Protein 2N11 (pdb70)

Radius of gyration: 26.96 Å; Cα contacts (8 Å, |Δi|>4): 7; chains: 1; bounding box: 56×52×33 Å

Nearest PDB structures (foldseek):
  2n11-assembly1_A  TM=5.407E-01  e=4.580E-08  Homo sapiens
  2n11-assembly1_A  TM=4.490E-01  e=1.546E-08  Homo sapiens
  2n11-assembly1_A  TM=5.501E-01  e=1.188E-08  Homo sapiens
  2n11-assembly1_A  TM=4.384E-01  e=1.412E-08  Homo sapiens
  4m6f-assembly1_A  TM=2.864E-01  e=8.881E+00  Muvirus mu

Structure (mmCIF, N/CA/C/O backbone):
data_2N11
#
_entry.id   2N11
#
loop_
_atom_site.group_PDB
_atom_site.id
_atom_site.type_symbol
_atom_site.label_atom_id
_atom_site.label_alt_id
_atom_site.label_comp_id
_atom_site.label_asym_id
_atom_site.label_entity_id
_atom_site.label_seq_id
_atom_site.pdbx_PDB_ins_code
_atom_site.Cartn_x
_atom_site.Cartn_y
_atom_site.Cartn_z
_atom_site.occupancy
_atom_site.B_iso_or_equiv
_atom_site.auth_seq_id
_atom_site.auth_comp_id
_atom_site.auth_asym_id
_atom_site.auth_atom_id
_atom_site.pdbx_PDB_model_num
ATOM 1 N N . GLN A 1 1 ? 2.106 -10.642 12.822 1.00 0.00 6 GLN A N 1
ATOM 2 C CA . GLN A 1 1 ? 1.333 -9.411 12.691 1.00 0.00 6 GLN A CA 1
ATOM 3 C C . GLN A 1 1 ? 2.168 -8.208 13.118 1.00 0.00 6 GLN A C 1
ATOM 4 O O . GLN A 1 1 ? 1.826 -7.064 12.814 1.00 0.00 6 GLN A O 1
ATOM 18 N N . GLN A 1 2 ? 3.265 -8.474 13.821 1.00 0.00 7 GLN A N 1
ATOM 19 C CA . GLN A 1 2 ? 4.142 -7.404 14.282 1.00 0.00 7 GLN A CA 1
ATOM 20 C C . GLN A 1 2 ? 4.346 -6.372 13.178 1.00 0.00 7 GLN A C 1
ATOM 21 O O . GLN A 1 2 ? 4.006 -5.200 13.341 1.00 0.00 7 GLN A O 1
ATOM 35 N N . GLN A 1 3 ? 4.898 -6.813 12.054 1.00 0.00 8 GLN A N 1
ATOM 36 C CA . GLN A 1 3 ? 5.140 -5.915 10.932 1.00 0.00 8 GLN A CA 1
ATOM 37 C C . GLN A 1 3 ? 3.909 -5.058 10.655 1.00 0.00 8 GLN A C 1
ATOM 38 O O . GLN A 1 3 ? 4.026 -3.889 10.287 1.00 0.00 8 GLN A O 1
ATOM 52 N N . ALA A 1 4 ? 2.731 -5.647 10.831 1.00 0.00 9 ALA A N 1
ATOM 53 C CA . ALA A 1 4 ? 1.483 -4.928 10.593 1.00 0.00 9 ALA A CA 1
ATOM 54 C C . ALA A 1 4 ? 1.267 -3.849 11.650 1.00 0.00 9 ALA A C 1
ATOM 55 O O . ALA A 1 4 ? 1.293 -2.657 11.347 1.00 0.00 9 ALA A O 1
ATOM 62 N N . VAL A 1 5 ? 1.048 -4.272 12.891 1.00 0.00 10 VAL A N 1
ATOM 63 C CA . VAL A 1 5 ? 0.824 -3.324 13.978 1.00 0.00 10 VAL A CA 1
ATOM 64 C C . VAL A 1 5 ? 1.997 -2.355 14.099 1.00 0.00 10 VAL A C 1
ATOM 65 O O . VAL A 1 5 ? 1.830 -1.215 14.531 1.00 0.00 10 VAL A O 1
ATOM 78 N N . LEU A 1 6 ? 3.184 -2.814 13.716 1.00 0.00 11 LEU A N 1
ATOM 79 C CA . LEU A 1 6 ? 4.375 -1.975 13.789 1.00 0.00 11 LEU A CA 1
ATOM 80 C C . LEU A 1 6 ? 4.308 -0.856 12.753 1.00 0.00 11 LEU A C 1
ATOM 81 O O . LEU A 1 6 ? 4.204 0.320 13.103 1.00 0.00 11 LEU A O 1
ATOM 97 N N . GLU A 1 7 ? 4.372 -1.227 11.477 1.00 0.00 12 GLU A N 1
ATOM 98 C CA . GLU A 1 7 ? 4.322 -0.237 10.404 1.00 0.00 12 GLU A CA 1
ATOM 99 C C . GLU A 1 7 ? 3.041 0.589 10.495 1.00 0.00 12 GLU A C 1
ATOM 100 O O . GLU A 1 7 ? 3.032 1.774 10.162 1.00 0.00 12 GLU A O 1
ATOM 112 N N . GLN A 1 8 ? 1.965 -0.043 10.951 1.00 0.00 13 GLN A N 1
ATOM 113 C CA . GLN A 1 8 ? 0.687 0.648 11.083 1.00 0.00 13 GLN A CA 1
ATOM 114 C C . GLN A 1 8 ? 0.774 1.726 12.158 1.00 0.00 13 GLN A C 1
ATOM 115 O O . GLN A 1 8 ? 0.344 2.861 11.947 1.00 0.00 13 GLN A O 1
ATOM 129 N N . GLU A 1 9 ? 1.334 1.366 13.308 1.00 0.00 14 GLU A N 1
ATOM 130 C CA . GLU A 1 9 ? 1.474 2.316 14.406 1.00 0.00 14 GLU A CA 1
ATOM 131 C C . GLU A 1 9 ? 2.395 3.464 14.002 1.00 0.00 14 GLU A C 1
ATOM 132 O O . GLU A 1 9 ? 1.988 4.626 13.997 1.00 0.00 14 GLU A O 1
ATOM 144 N N . ARG A 1 10 ? 3.635 3.128 13.664 1.00 0.00 15 ARG A N 1
ATOM 145 C CA . ARG A 1 10 ? 4.604 4.139 13.258 1.00 0.00 15 ARG A CA 1
ATOM 146 C C . ARG A 1 10 ? 3.998 5.064 12.208 1.00 0.00 15 ARG A C 1
ATOM 147 O O . ARG A 1 10 ? 4.046 6.287 12.342 1.00 0.00 15 ARG A O 1
ATOM 168 N N . ARG A 1 11 ? 3.424 4.472 11.166 1.00 0.00 16 ARG A N 1
ATOM 169 C CA . ARG A 1 11 ? 2.809 5.254 10.100 1.00 0.00 16 ARG A CA 1
ATOM 170 C C . ARG A 1 11 ? 1.715 6.155 10.664 1.00 0.00 16 ARG A C 1
ATOM 171 O O . ARG A 1 11 ? 1.719 7.366 10.442 1.00 0.00 16 ARG A O 1
ATOM 192 N N . ASP A 1 12 ? 0.781 5.557 11.396 1.00 0.00 17 ASP A N 1
ATOM 193 C CA . ASP A 1 12 ? -0.314 6.315 11.988 1.00 0.00 17 ASP A CA 1
ATOM 194 C C . ASP A 1 12 ? 0.206 7.597 12.629 1.00 0.00 17 ASP A C 1
ATOM 195 O O . ASP A 1 12 ? -0.291 8.689 12.348 1.00 0.00 17 ASP A O 1
ATOM 204 N N . ARG A 1 13 ? 1.209 7.459 13.490 1.00 0.00 18 ARG A N 1
ATOM 205 C CA . ARG A 1 13 ? 1.789 8.615 14.165 1.00 0.00 18 ARG A CA 1
ATOM 206 C C . ARG A 1 13 ? 2.355 9.601 13.148 1.00 0.00 18 ARG A C 1
ATOM 207 O O . ARG A 1 13 ? 2.022 10.787 13.166 1.00 0.00 18 ARG A O 1
ATOM 228 N N . GLU A 1 14 ? 3.211 9.105 12.260 1.00 0.00 19 GLU A N 1
ATOM 229 C CA . GLU A 1 14 ? 3.817 9.953 11.240 1.00 0.00 19 GLU A CA 1
ATOM 230 C C . GLU A 1 14 ? 2.764 10.850 10.594 1.00 0.00 19 GLU A C 1
ATOM 231 O O . GLU A 1 14 ? 2.807 12.072 10.732 1.00 0.00 19 GLU A O 1
ATOM 243 N N . LEU A 1 15 ? 1.820 10.234 9.889 1.00 0.00 20 LEU A N 1
ATOM 244 C CA . LEU A 1 15 ? 0.761 10.989 9.230 1.00 0.00 20 LEU A CA 1
ATOM 245 C C . LEU A 1 15 ? 0.085 11.933 10.220 1.00 0.00 20 LEU A C 1
ATOM 246 O O . LEU A 1 15 ? 0.133 13.153 10.062 1.00 0.00 20 LEU A O 1
ATOM 262 N N . ALA A 1 16 ? -0.544 11.360 11.242 1.00 0.00 21 ALA A N 1
ATOM 263 C CA . ALA A 1 16 ? -1.225 12.162 12.253 1.00 0.00 21 ALA A CA 1
ATOM 264 C C . ALA A 1 16 ? -0.388 13.381 12.628 1.00 0.00 21 ALA A C 1
ATOM 265 O O . ALA A 1 16 ? -0.914 14.482 12.793 1.00 0.00 21 ALA A O 1
ATOM 272 N N . LEU A 1 17 ? 0.918 13.175 12.758 1.00 0.00 22 LEU A N 1
ATOM 273 C CA . LEU A 1 17 ? 1.821 14.265 13.112 1.00 0.00 22 LEU A CA 1
ATOM 274 C C . LEU A 1 17 ? 1.904 15.281 11.977 1.00 0.00 22 LEU A C 1
ATOM 275 O O . LEU A 1 17 ? 1.918 16.489 12.212 1.00 0.00 22 LEU A O 1
ATOM 291 N N . ARG A 1 18 ? 1.959 14.783 10.746 1.00 0.00 23 ARG A N 1
ATOM 292 C CA . ARG A 1 18 ? 2.040 15.658 9.583 1.00 0.00 23 ARG A CA 1
ATOM 293 C C . ARG A 1 18 ? 0.794 16.534 9.486 1.00 0.00 23 ARG A C 1
ATOM 294 O O . ARG A 1 18 ? 0.888 17.741 9.265 1.00 0.00 23 ARG A O 1
ATOM 315 N N . ILE A 1 19 ? -0.371 15.916 9.656 1.00 0.00 24 ILE A N 1
ATOM 316 C CA . ILE A 1 19 ? -1.628 16.651 9.586 1.00 0.00 24 ILE A CA 1
ATOM 317 C C . ILE A 1 19 ? -1.717 17.664 10.724 1.00 0.00 24 ILE A C 1
ATOM 318 O O . ILE A 1 19 ? -2.152 18.798 10.526 1.00 0.00 24 ILE A O 1
ATOM 334 N N . ALA A 1 20 ? -1.301 17.246 11.915 1.00 0.00 25 ALA A N 1
ATOM 335 C CA . ALA A 1 20 ? -1.337 18.127 13.077 1.00 0.00 25 ALA A CA 1
ATOM 336 C C . ALA A 1 20 ? -0.349 19.276 12.908 1.00 0.00 25 ALA A C 1
ATOM 337 O O . ALA A 1 20 ? -0.681 20.436 13.150 1.00 0.00 25 ALA A O 1
ATOM 344 N N . GLN A 1 21 ? 0.867 18.945 12.486 1.00 0.00 26 GLN A N 1
ATOM 345 C CA . GLN A 1 21 ? 1.893 19.959 12.285 1.00 0.00 26 GLN A CA 1
ATOM 346 C C . GLN A 1 21 ? 1.551 20.828 11.079 1.00 0.00 26 GLN A C 1
ATOM 347 O O . GLN A 1 21 ? 1.823 22.028 11.069 1.00 0.00 26 GLN A O 1
ATOM 361 N N . SER A 1 22 ? 0.949 20.214 10.066 1.00 0.00 27 SER A N 1
ATOM 362 C CA . SER A 1 22 ? 0.572 20.941 8.860 1.00 0.00 27 SER A CA 1
ATOM 363 C C . SER A 1 22 ? -0.604 21.871 9.140 1.00 0.00 27 SER A C 1
ATOM 364 O O . SER A 1 22 ? -0.513 23.080 8.928 1.00 0.00 27 SER A O 1
ATOM 372 N N . GLU A 1 23 ? -1.707 21.302 9.616 1.00 0.00 28 GLU A N 1
ATOM 373 C CA . GLU A 1 23 ? -2.890 22.098 9.919 1.00 0.00 28 GLU A CA 1
ATOM 374 C C . GLU A 1 23 ? -2.556 23.166 10.956 1.00 0.00 28 GLU A C 1
ATOM 375 O O . GLU A 1 23 ? -3.052 24.290 10.887 1.00 0.00 28 GLU A O 1
ATOM 387 N N . ALA A 1 24 ? -1.706 22.806 11.913 1.00 0.00 29 ALA A N 1
ATOM 388 C CA . ALA A 1 24 ? -1.306 23.746 12.954 1.00 0.00 29 ALA A CA 1
ATOM 389 C C . ALA A 1 24 ? -0.429 24.845 12.363 1.00 0.00 29 ALA A C 1
ATOM 390 O O . ALA A 1 24 ? -0.542 26.012 12.739 1.00 0.00 29 ALA A O 1
ATOM 397 N N . GLU A 1 25 ? 0.441 24.462 11.434 1.00 0.00 30 GLU A N 1
ATOM 398 C CA . GLU A 1 25 ? 1.331 25.423 10.791 1.00 0.00 30 GLU A CA 1
ATOM 399 C C . GLU A 1 25 ? 0.585 26.199 9.711 1.00 0.00 30 GLU A C 1
ATOM 400 O O . GLU A 1 25 ? 0.956 27.322 9.370 1.00 0.00 30 GLU A O 1
ATOM 412 N N . LEU A 1 26 ? -0.471 25.591 9.179 1.00 0.00 31 LEU A N 1
ATOM 413 C CA . LEU A 1 26 ? -1.270 26.231 8.139 1.00 0.00 31 LEU A CA 1
ATOM 414 C C . LEU A 1 26 ? -0.408 26.558 6.922 1.00 0.00 31 LEU A C 1
ATOM 415 O O . LEU A 1 26 ? -0.712 27.481 6.166 1.00 0.00 31 LEU A O 1
ATOM 431 N N . ILE A 1 27 ? 0.665 25.795 6.737 1.00 0.00 32 ILE A N 1
ATOM 432 C CA . ILE A 1 27 ? 1.562 26.011 5.604 1.00 0.00 32 ILE A CA 1
ATOM 433 C C . ILE A 1 27 ? 1.157 25.127 4.428 1.00 0.00 32 ILE A C 1
ATOM 434 O O . ILE A 1 27 ? 1.397 25.469 3.271 1.00 0.00 32 ILE A O 1
ATOM 450 N N . SER A 1 28 ? 0.542 23.989 4.735 1.00 0.00 33 SER A N 1
ATOM 451 C CA . SER A 1 28 ? 0.108 23.062 3.695 1.00 0.00 33 SER A CA 1
ATOM 452 C C . SER A 1 28 ? -1.180 23.555 3.046 1.00 0.00 33 SER A C 1
ATOM 453 O O . SER A 1 28 ? -2.179 22.835 3.001 1.00 0.00 33 SER A O 1
ATOM 461 N N . ASP A 1 29 ? -1.151 24.785 2.544 1.00 0.00 34 ASP A N 1
ATOM 462 C CA . ASP A 1 29 ? -2.323 25.365 1.899 1.00 0.00 34 ASP A CA 1
ATOM 463 C C . ASP A 1 29 ? -2.572 24.707 0.545 1.00 0.00 34 ASP A C 1
ATOM 464 O O . ASP A 1 29 ? -3.671 24.787 -0.003 1.00 0.00 34 ASP A O 1
ATOM 473 N N . GLU A 1 30 ? -1.543 24.057 0.010 1.00 0.00 35 GLU A N 1
ATOM 474 C CA . GLU A 1 30 ? -1.662 23.389 -1.281 1.00 0.00 35 GLU A CA 1
ATOM 475 C C . GLU A 1 30 ? -2.717 22.289 -1.220 1.00 0.00 35 GLU A C 1
ATOM 476 O O . GLU A 1 30 ? -3.474 22.089 -2.170 1.00 0.00 35 GLU A O 1
ATOM 488 N N . ALA A 1 31 ? -2.762 21.581 -0.096 1.00 0.00 36 ALA A N 1
ATOM 489 C CA . ALA A 1 31 ? -3.731 20.505 0.078 1.00 0.00 36 ALA A CA 1
ATOM 490 C C . ALA A 1 31 ? -5.151 21.059 0.066 1.00 0.00 36 ALA A C 1
ATOM 491 O O . ALA A 1 31 ? -6.013 20.568 -0.663 1.00 0.00 36 ALA A O 1
ATOM 498 N N . GLN A 1 32 ? -5.387 22.086 0.876 1.00 0.00 37 GLN A N 1
ATOM 499 C CA . GLN A 1 32 ? -6.708 22.700 0.949 1.00 0.00 37 GLN A CA 1
ATOM 500 C C . GLN A 1 32 ? -7.153 23.171 -0.432 1.00 0.00 37 GLN A C 1
ATOM 501 O O . GLN A 1 32 ? -8.268 22.886 -0.866 1.00 0.00 37 GLN A O 1
ATOM 515 N N . ALA A 1 33 ? -6.272 23.893 -1.117 1.00 0.00 38 ALA A N 1
ATOM 516 C CA . ALA A 1 33 ? -6.584 24.396 -2.450 1.00 0.00 38 ALA A CA 1
ATOM 517 C C . ALA A 1 33 ? -6.977 23.248 -3.374 1.00 0.00 38 ALA A C 1
ATOM 518 O O . ALA A 1 33 ? -7.992 23.316 -4.068 1.00 0.00 38 ALA A O 1
ATOM 525 N N . ASP A 1 34 ? -6.167 22.195 -3.378 1.00 0.00 39 ASP A N 1
ATOM 526 C CA . ASP A 1 34 ? -6.441 21.037 -4.220 1.00 0.00 39 ASP A CA 1
ATOM 527 C C . ASP A 1 34 ? -7.807 20.446 -3.889 1.00 0.00 39 ASP A C 1
ATOM 528 O O . ASP A 1 34 ? -8.746 20.546 -4.680 1.00 0.00 39 ASP A O 1
ATOM 537 N N . LEU A 1 35 ? -7.912 19.831 -2.715 1.00 0.00 40 LEU A N 1
ATOM 538 C CA . LEU A 1 35 ? -9.171 19.229 -2.289 1.00 0.00 40 LEU A CA 1
ATOM 539 C C . LEU A 1 35 ? -10.338 20.170 -2.567 1.00 0.00 40 LEU A C 1
ATOM 540 O O . LEU A 1 35 ? -11.431 19.731 -2.923 1.00 0.00 40 LEU A O 1
ATOM 556 N N . ALA A 1 36 ? -10.097 21.467 -2.402 1.00 0.00 41 ALA A N 1
ATOM 557 C CA . ALA A 1 36 ? -11.136 22.462 -2.638 1.00 0.00 41 ALA A CA 1
ATOM 558 C C . ALA A 1 36 ? -11.496 22.521 -4.118 1.00 0.00 41 ALA A C 1
ATOM 559 O O . ALA A 1 36 ? -12.661 22.698 -4.478 1.00 0.00 41 ALA A O 1
ATOM 566 N N . LEU A 1 37 ? -10.490 22.373 -4.975 1.00 0.00 42 LEU A N 1
ATOM 567 C CA . LEU A 1 37 ? -10.714 22.412 -6.414 1.00 0.00 42 LEU A CA 1
ATOM 568 C C . LEU A 1 37 ? -11.487 21.178 -6.870 1.00 0.00 42 LEU A C 1
ATOM 569 O O . LEU A 1 37 ? -12.414 21.275 -7.674 1.00 0.00 42 LEU A O 1
ATOM 585 N N . ARG A 1 38 ? -11.098 20.019 -6.350 1.00 0.00 43 ARG A N 1
ATOM 586 C CA . ARG A 1 38 ? -11.762 18.771 -6.710 1.00 0.00 43 ARG A CA 1
ATOM 587 C C . ARG A 1 38 ? -13.133 18.684 -6.046 1.00 0.00 43 ARG A C 1
ATOM 588 O O . ARG A 1 38 ? -14.039 18.027 -6.557 1.00 0.00 43 ARG A O 1
ATOM 609 N N . ARG A 1 39 ? -13.275 19.351 -4.907 1.00 0.00 44 ARG A N 1
ATOM 610 C CA . ARG A 1 39 ? -14.537 19.344 -4.182 1.00 0.00 44 ARG A CA 1
ATOM 611 C C . ARG A 1 39 ? -15.530 20.302 -4.836 1.00 0.00 44 ARG A C 1
ATOM 612 O O . ARG A 1 39 ? -16.742 20.099 -4.762 1.00 0.00 44 ARG A O 1
ATOM 633 N N . SER A 1 40 ? -15.007 21.343 -5.477 1.00 0.00 45 SER A N 1
ATOM 634 C CA . SER A 1 40 ? -15.857 22.324 -6.141 1.00 0.00 45 SER A CA 1
ATOM 635 C C . SER A 1 40 ? -16.320 21.801 -7.497 1.00 0.00 45 SER A C 1
ATOM 636 O O . SER A 1 40 ? -16.009 22.382 -8.536 1.00 0.00 45 SER A O 1
ATOM 644 N N . LEU A 1 41 ? -17.063 20.699 -7.477 1.00 0.00 46 LEU A N 1
ATOM 645 C CA . LEU A 1 41 ? -17.563 20.105 -8.712 1.00 0.00 46 LEU A CA 1
ATOM 646 C C . LEU A 1 41 ? -18.223 21.164 -9.588 1.00 0.00 46 LEU A C 1
ATOM 647 O O . LEU A 1 41 ? -18.241 21.046 -10.814 1.00 0.00 46 LEU A O 1
ATOM 663 N N . ASP A 1 42 ? -18.765 22.198 -8.954 1.00 0.00 47 ASP A N 1
ATOM 664 C CA . ASP A 1 42 ? -19.424 23.273 -9.688 1.00 0.00 47 ASP A CA 1
ATOM 665 C C . ASP A 1 42 ? -18.393 24.187 -10.342 1.00 0.00 47 ASP A C 1
ATOM 666 O O . ASP A 1 42 ? -18.688 25.339 -10.664 1.00 0.00 47 ASP A O 1
ATOM 675 N N . SER A 1 43 ? -17.186 23.668 -10.537 1.00 0.00 48 SER A N 1
ATOM 676 C CA . SER A 1 43 ? -16.121 24.448 -11.154 1.00 0.00 48 SER A CA 1
ATOM 677 C C . SER A 1 43 ? -16.637 25.178 -12.391 1.00 0.00 48 SER A C 1
ATOM 678 O O . SER A 1 43 ? -16.256 26.318 -12.655 1.00 0.00 48 SER A O 1
ATOM 686 N N . TYR A 1 44 ? -17.507 24.512 -13.144 1.00 0.00 49 TYR A N 1
ATOM 687 C CA . TYR A 1 44 ? -18.071 25.108 -14.349 1.00 0.00 49 TYR A CA 1
ATOM 688 C C . TYR A 1 44 ? -18.896 26.346 -13.996 1.00 0.00 49 TYR A C 1
ATOM 689 O O . TYR A 1 44 ? -19.475 26.423 -12.912 1.00 0.00 49 TYR A O 1
ATOM 707 N N . PRO A 1 45 ? -18.964 27.306 -14.883 1.00 0.00 50 PRO A N 1
ATOM 708 C CA . PRO A 1 45 ? -19.741 28.560 -14.651 1.00 0.00 50 PRO A CA 1
ATOM 709 C C . PRO A 1 45 ? -21.247 28.305 -14.632 1.00 0.00 50 PRO A C 1
ATOM 710 O O . PRO A 1 45 ? -21.696 27.170 -14.796 1.00 0.00 50 PRO A O 1
ATOM 721 N N . VAL A 1 46 ? -22.019 29.367 -14.431 1.00 0.00 51 VAL A N 1
ATOM 722 C CA . VAL A 1 46 ? -23.470 29.248 -14.393 1.00 0.00 51 VAL A CA 1
ATOM 723 C C . VAL A 1 46 ? -24.029 29.059 -15.799 1.00 0.00 51 VAL A C 1
ATOM 724 O O . VAL A 1 46 ? -23.420 29.480 -16.782 1.00 0.00 51 VAL A O 1
ATOM 737 N N . SER A 1 47 ? -25.194 28.422 -15.885 1.00 0.00 52 SER A N 1
ATOM 738 C CA . SER A 1 47 ? -25.835 28.177 -17.175 1.00 0.00 52 SER A CA 1
ATOM 739 C C . SER A 1 47 ? -27.300 28.597 -17.132 1.00 0.00 52 SER A C 1
ATOM 740 O O . SER A 1 47 ? -28.090 28.048 -16.364 1.00 0.00 52 SER A O 1
ATOM 748 N N . LYS A 1 48 ? -27.655 29.575 -17.959 1.00 0.00 53 LYS A N 1
ATOM 749 C CA . LYS A 1 48 ? -29.029 30.061 -18.005 1.00 0.00 53 LYS A CA 1
ATOM 750 C C . LYS A 1 48 ? -29.912 29.103 -18.798 1.00 0.00 53 LYS A C 1
ATOM 751 O O . LYS A 1 48 ? -29.577 28.718 -19.919 1.00 0.00 53 LYS A O 1
ATOM 770 N N . ASN A 1 49 ? -31.042 28.721 -18.209 1.00 0.00 54 ASN A N 1
ATOM 771 C CA . ASN A 1 49 ? -31.967 27.806 -18.869 1.00 0.00 54 ASN A CA 1
ATOM 772 C C . ASN A 1 49 ? -33.374 27.971 -18.305 1.00 0.00 54 ASN A C 1
ATOM 773 O O . ASN A 1 49 ? -34.307 27.286 -18.727 1.00 0.00 54 ASN A O 1
ATOM 784 N N . ASP A 1 50 ? -33.520 28.883 -17.349 1.00 0.00 55 ASP A N 1
ATOM 785 C CA . ASP A 1 50 ? -34.818 29.132 -16.729 1.00 0.00 55 ASP A CA 1
ATOM 786 C C . ASP A 1 50 ? -35.471 30.371 -17.335 1.00 0.00 55 ASP A C 1
ATOM 787 O O . ASP A 1 50 ? -36.696 30.491 -17.357 1.00 0.00 55 ASP A O 1
ATOM 796 N N . GLY A 1 51 ? -34.644 31.289 -17.826 1.00 0.00 56 GLY A N 1
ATOM 797 C CA . GLY A 1 51 ? -35.150 32.518 -18.430 1.00 0.00 56 GLY A CA 1
ATOM 798 C C . GLY A 1 51 ? -35.217 33.641 -17.402 1.00 0.00 56 GLY A C 1
ATOM 799 O O . GLY A 1 51 ? -36.120 34.477 -17.437 1.00 0.00 56 GLY A O 1
ATOM 803 N N . THR A 1 52 ? -34.254 33.654 -16.485 1.00 0.00 57 THR A N 1
ATOM 804 C CA . THR A 1 52 ? -34.211 34.678 -15.449 1.00 0.00 57 THR A CA 1
ATOM 805 C C . THR A 1 52 ? -33.632 35.978 -16.003 1.00 0.00 57 THR A C 1
ATOM 806 O O . THR A 1 52 ? -32.953 36.720 -15.294 1.00 0.00 57 THR A O 1
ATOM 817 N N . ARG A 1 53 ? -33.906 36.245 -17.276 1.00 0.00 58 ARG A N 1
ATOM 818 C CA . ARG A 1 53 ? -33.409 37.455 -17.917 1.00 0.00 58 ARG A CA 1
ATOM 819 C C . ARG A 1 53 ? -34.298 38.648 -17.563 1.00 0.00 58 ARG A C 1
ATOM 820 O O . ARG A 1 53 ? -35.489 38.483 -17.301 1.00 0.00 58 ARG A O 1
ATOM 841 N N . PRO A 1 54 ? -33.745 39.836 -17.552 1.00 0.00 59 PRO A N 1
ATOM 842 C CA . PRO A 1 54 ? -34.503 41.075 -17.229 1.00 0.00 59 PRO A CA 1
ATOM 843 C C . PRO A 1 54 ? -35.896 41.084 -17.853 1.00 0.00 59 PRO A C 1
ATOM 844 O O . PRO A 1 54 ? -36.268 40.175 -18.593 1.00 0.00 59 PRO A O 1
ATOM 855 N N . LYS A 1 55 ? -36.653 42.127 -17.547 1.00 0.00 60 LYS A N 1
ATOM 856 C CA . LYS A 1 55 ? -38.006 42.266 -18.076 1.00 0.00 60 LYS A CA 1
ATOM 857 C C . LYS A 1 55 ? -38.947 41.278 -17.397 1.00 0.00 60 LYS A C 1
ATOM 858 O O . LYS A 1 55 ? -38.868 40.072 -17.626 1.00 0.00 60 LYS A O 1
ATOM 877 N N . MET A 1 56 ? -39.836 41.799 -16.557 1.00 0.00 61 MET A N 1
ATOM 878 C CA . MET A 1 56 ? -40.789 40.955 -15.846 1.00 0.00 61 MET A CA 1
ATOM 879 C C . MET A 1 56 ? -42.041 40.732 -16.688 1.00 0.00 61 MET A C 1
ATOM 880 O O . MET A 1 56 ? -42.791 41.669 -16.963 1.00 0.00 61 MET A O 1
ATOM 894 N N . THR A 1 57 ? -42.262 39.486 -17.093 1.00 0.00 62 THR A N 1
ATOM 895 C CA . THR A 1 57 ? -43.428 39.151 -17.902 1.00 0.00 62 THR A CA 1
ATOM 896 C C . THR A 1 57 ? -44.677 39.069 -17.023 1.00 0.00 62 THR A C 1
ATOM 897 O O . THR A 1 57 ? -44.591 38.703 -15.851 1.00 0.00 62 THR A O 1
ATOM 908 N N . PRO A 1 58 ? -45.827 39.396 -17.558 1.00 0.00 63 PRO A N 1
ATOM 909 C CA . PRO A 1 58 ? -47.105 39.351 -16.798 1.00 0.00 63 PRO A CA 1
ATOM 910 C C . PRO A 1 58 ? -47.165 38.159 -15.846 1.00 0.00 63 PRO A C 1
ATOM 911 O O . PRO A 1 58 ? -47.659 38.273 -14.723 1.00 0.00 63 PRO A O 1
ATOM 922 N N . GLU A 1 59 ? -46.658 37.018 -16.301 1.00 0.00 64 GLU A N 1
ATOM 923 C CA . GLU A 1 59 ? -46.657 35.813 -15.482 1.00 0.00 64 GLU A CA 1
ATOM 924 C C . GLU A 1 59 ? -45.776 36.003 -14.250 1.00 0.00 64 GLU A C 1
ATOM 925 O O . GLU A 1 59 ? -46.122 35.562 -13.154 1.00 0.00 64 GLU A O 1
ATOM 937 N N . GLN A 1 60 ? -44.640 36.664 -14.440 1.00 0.00 65 GLN A N 1
ATOM 938 C CA . GLN A 1 60 ? -43.717 36.909 -13.337 1.00 0.00 65 GLN A CA 1
ATOM 939 C C . GLN A 1 60 ? -44.356 37.822 -12.297 1.00 0.00 65 GLN A C 1
ATOM 940 O O . GLN A 1 60 ? -44.594 37.414 -11.159 1.00 0.00 65 GLN A O 1
ATOM 954 N N . MET A 1 61 ? -44.632 39.061 -12.693 1.00 0.00 66 MET A N 1
ATOM 955 C CA . MET A 1 61 ? -45.244 40.024 -11.786 1.00 0.00 66 MET A CA 1
ATOM 956 C C . MET A 1 61 ? -46.515 39.447 -11.170 1.00 0.00 66 MET A C 1
ATOM 957 O O . MET A 1 61 ? -46.833 39.717 -10.011 1.00 0.00 66 MET A O 1
ATOM 971 N N . ALA A 1 62 ? -47.239 38.653 -11.952 1.00 0.00 67 ALA A N 1
ATOM 972 C CA . ALA A 1 62 ? -48.475 38.045 -11.474 1.00 0.00 67 ALA A CA 1
ATOM 973 C C . ALA A 1 62 ? -48.178 37.015 -10.388 1.00 0.00 67 ALA A C 1
ATOM 974 O O . ALA A 1 62 ? -48.898 36.921 -9.394 1.00 0.00 67 ALA A O 1
ATOM 981 N N . LYS A 1 63 ? -47.114 36.244 -10.586 1.00 0.00 68 LYS A N 1
ATOM 982 C CA . LYS A 1 63 ? -46.733 35.224 -9.616 1.00 0.00 68 LYS A CA 1
ATOM 983 C C . LYS A 1 63 ? -46.175 35.871 -8.352 1.00 0.00 68 LYS A C 1
ATOM 984 O O . LYS A 1 63 ? -46.379 35.371 -7.245 1.00 0.00 68 LYS A O 1
ATOM 1003 N N . GLU A 1 64 ? -45.472 36.986 -8.524 1.00 0.00 69 GLU A N 1
ATOM 1004 C CA . GLU A 1 64 ? -44.891 37.693 -7.389 1.00 0.00 69 GLU A CA 1
ATOM 1005 C C . GLU A 1 64 ? -45.986 38.295 -6.516 1.00 0.00 69 GLU A C 1
ATOM 1006 O O . GLU A 1 64 ? -46.083 37.989 -5.328 1.00 0.00 69 GLU A O 1
ATOM 1018 N N . MET A 1 65 ? -46.810 39.151 -7.112 1.00 0.00 70 MET A N 1
ATOM 1019 C CA . MET A 1 65 ? -47.895 39.788 -6.375 1.00 0.00 70 MET A CA 1
ATOM 1020 C C . MET A 1 65 ? -48.852 38.738 -5.825 1.00 0.00 70 MET A C 1
ATOM 1021 O O . MET A 1 65 ? -49.259 38.802 -4.665 1.00 0.00 70 MET A O 1
ATOM 1035 N N . SER A 1 66 ? -49.210 37.775 -6.665 1.00 0.00 71 SER A N 1
ATOM 1036 C CA . SER A 1 66 ? -50.123 36.720 -6.251 1.00 0.00 71 SER A CA 1
ATOM 1037 C C . SER A 1 66 ? -49.570 35.981 -5.036 1.00 0.00 71 SER A C 1
ATOM 1038 O O . SER A 1 66 ? -50.290 35.725 -4.071 1.00 0.00 71 SER A O 1
ATOM 1046 N N . GLU A 1 67 ? -48.285 35.642 -5.091 1.00 0.00 72 GLU A N 1
ATOM 1047 C CA . GLU A 1 67 ? -47.645 34.933 -3.990 1.00 0.00 72 GLU A CA 1
ATOM 1048 C C . GLU A 1 67 ? -47.472 35.856 -2.787 1.00 0.00 72 GLU A C 1
ATOM 1049 O O . GLU A 1 67 ? -47.546 35.418 -1.640 1.00 0.00 72 GLU A O 1
ATOM 1061 N N . PHE A 1 68 ? -47.241 37.136 -3.060 1.00 0.00 73 PHE A N 1
ATOM 1062 C CA . PHE A 1 68 ? -47.059 38.113 -1.993 1.00 0.00 73 PHE A CA 1
ATOM 1063 C C . PHE A 1 68 ? -48.364 38.319 -1.228 1.00 0.00 73 PHE A C 1
ATOM 1064 O O . PHE A 1 68 ? -48.457 37.999 -0.044 1.00 0.00 73 PHE A O 1
ATOM 1081 N N . LEU A 1 69 ? -49.368 38.854 -1.915 1.00 0.00 74 LEU A N 1
ATOM 1082 C CA . LEU A 1 69 ? -50.664 39.096 -1.290 1.00 0.00 74 LEU A CA 1
ATOM 1083 C C . LEU A 1 69 ? -51.121 37.863 -0.518 1.00 0.00 74 LEU A C 1
ATOM 1084 O O . LEU A 1 69 ? -51.674 37.974 0.576 1.00 0.00 74 LEU A O 1
ATOM 1100 N N . SER A 1 70 ? -50.883 36.690 -1.095 1.00 0.00 75 SER A N 1
ATOM 1101 C CA . SER A 1 70 ? -51.271 35.438 -0.454 1.00 0.00 75 SER A CA 1
ATOM 1102 C C . SER A 1 70 ? -50.106 34.865 0.347 1.00 0.00 75 SER A C 1
ATOM 1103 O O . SER A 1 70 ? -49.175 34.289 -0.216 1.00 0.00 75 SER A O 1
ATOM 1111 N N . ARG A 1 71 ? -50.164 35.030 1.665 1.00 0.00 76 ARG A N 1
ATOM 1112 C CA . ARG A 1 71 ? -49.107 34.526 2.536 1.00 0.00 76 ARG A CA 1
ATOM 1113 C C . ARG A 1 71 ? -49.615 34.385 3.967 1.00 0.00 76 ARG A C 1
ATOM 1114 O O . ARG A 1 71 ? -49.863 33.276 4.441 1.00 0.00 76 ARG A O 1
ATOM 1135 N N . GLY A 1 72 ? -49.766 35.515 4.650 1.00 0.00 77 GLY A N 1
ATOM 1136 C CA . GLY A 1 72 ? -50.245 35.506 6.027 1.00 0.00 77 GLY A CA 1
ATOM 1137 C C . GLY A 1 72 ? -50.119 36.888 6.657 1.00 0.00 77 GLY A C 1
ATOM 1138 O O . GLY A 1 72 ? -49.618 37.824 6.032 1.00 0.00 77 GLY A O 1
ATOM 1142 N N . PRO A 1 73 ? -50.563 37.028 7.877 1.00 0.00 78 PRO A N 1
ATOM 1143 C CA . PRO A 1 73 ? -50.504 38.321 8.616 1.00 0.00 78 PRO A CA 1
ATOM 1144 C C . PRO A 1 73 ? -49.103 38.614 9.147 1.00 0.00 78 PRO A C 1
ATOM 1145 O O . PRO A 1 73 ? -48.236 39.086 8.413 1.00 0.00 78 PRO A O 1
ATOM 1156 N N . ALA A 1 74 ? -48.894 38.331 10.425 1.00 0.00 79 ALA A N 1
ATOM 1157 C CA . ALA A 1 74 ? -47.596 38.565 11.049 1.00 0.00 79 ALA A CA 1
ATOM 1158 C C . ALA A 1 74 ? -47.471 37.763 12.341 1.00 0.00 79 ALA A C 1
ATOM 1159 O O . ALA A 1 74 ? -46.447 37.886 12.994 1.00 0.00 79 ALA A O 1
ATOM 1167 N N . GLN A 1 1 ? 2.340 -10.617 12.251 1.00 0.00 6 GLN A N 2
ATOM 1168 C CA . GLN A 1 1 ? 1.426 -9.513 12.516 1.00 0.00 6 GLN A CA 2
ATOM 1169 C C . GLN A 1 1 ? 2.191 -8.300 13.038 1.00 0.00 6 GLN A C 2
ATOM 1170 O O . GLN A 1 1 ? 1.765 -7.159 12.855 1.00 0.00 6 GLN A O 2
ATOM 1184 N N . GLN A 1 2 ? 3.321 -8.555 13.688 1.00 0.00 7 GLN A N 2
ATOM 1185 C CA . GLN A 1 2 ? 4.137 -7.476 14.229 1.00 0.00 7 GLN A CA 2
ATOM 1186 C C . GLN A 1 2 ? 4.353 -6.393 13.177 1.00 0.00 7 GLN A C 2
ATOM 1187 O O . GLN A 1 2 ? 3.971 -5.240 13.371 1.00 0.00 7 GLN A O 2
ATOM 1201 N N . GLN A 1 3 ? 4.967 -6.773 12.062 1.00 0.00 8 GLN A N 2
ATOM 1202 C CA . GLN A 1 3 ? 5.228 -5.825 10.986 1.00 0.00 8 GLN A CA 2
ATOM 1203 C C . GLN A 1 3 ? 3.964 -5.040 10.645 1.00 0.00 8 GLN A C 2
ATOM 1204 O O . GLN A 1 3 ? 4.030 -3.864 10.289 1.00 0.00 8 GLN A O 2
ATOM 1218 N N . ALA A 1 4 ? 2.815 -5.699 10.753 1.00 0.00 9 ALA A N 2
ATOM 1219 C CA . ALA A 1 4 ? 1.544 -5.050 10.451 1.00 0.00 9 ALA A CA 2
ATOM 1220 C C . ALA A 1 4 ? 1.257 -3.935 11.454 1.00 0.00 9 ALA A C 2
ATOM 1221 O O . ALA A 1 4 ? 1.227 -2.759 11.095 1.00 0.00 9 ALA A O 2
ATOM 1228 N N . VAL A 1 5 ? 1.048 -4.313 12.712 1.00 0.00 10 VAL A N 2
ATOM 1229 C CA . VAL A 1 5 ? 0.763 -3.333 13.754 1.00 0.00 10 VAL A CA 2
ATOM 1230 C C . VAL A 1 5 ? 1.916 -2.343 13.891 1.00 0.00 10 VAL A C 2
ATOM 1231 O O . VAL A 1 5 ? 1.700 -1.134 13.975 1.00 0.00 10 VAL A O 2
ATOM 1244 N N . LEU A 1 6 ? 3.140 -2.861 13.912 1.00 0.00 11 LEU A N 2
ATOM 1245 C CA . LEU A 1 6 ? 4.315 -2.006 14.037 1.00 0.00 11 LEU A CA 2
ATOM 1246 C C . LEU A 1 6 ? 4.293 -0.915 12.970 1.00 0.00 11 LEU A C 2
ATOM 1247 O O . LEU A 1 6 ? 4.319 0.275 13.284 1.00 0.00 11 LEU A O 2
ATOM 1263 N N . GLU A 1 7 ? 4.245 -1.330 11.709 1.00 0.00 12 GLU A N 2
ATOM 1264 C CA . GLU A 1 7 ? 4.220 -0.381 10.602 1.00 0.00 12 GLU A CA 2
ATOM 1265 C C . GLU A 1 7 ? 2.990 0.516 10.694 1.00 0.00 12 GLU A C 2
ATOM 1266 O O . GLU A 1 7 ? 3.052 1.705 10.382 1.00 0.00 12 GLU A O 2
ATOM 1278 N N . GLN A 1 8 ? 1.874 -0.061 11.125 1.00 0.00 13 GLN A N 2
ATOM 1279 C CA . GLN A 1 8 ? 0.635 0.697 11.254 1.00 0.00 13 GLN A CA 2
ATOM 1280 C C . GLN A 1 8 ? 0.800 1.821 12.271 1.00 0.00 13 GLN A C 2
ATOM 1281 O O . GLN A 1 8 ? 0.323 2.936 12.061 1.00 0.00 13 GLN A O 2
ATOM 1295 N N . GLU A 1 9 ? 1.480 1.521 13.372 1.00 0.00 14 GLU A N 2
ATOM 1296 C CA . GLU A 1 9 ? 1.702 2.517 14.415 1.00 0.00 14 GLU A CA 2
ATOM 1297 C C . GLU A 1 9 ? 2.645 3.609 13.921 1.00 0.00 14 GLU A C 2
ATOM 1298 O O . GLU A 1 9 ? 2.307 4.792 13.947 1.00 0.00 14 GLU A O 2
ATOM 1310 N N . ARG A 1 10 ? 3.827 3.204 13.470 1.00 0.00 15 ARG A N 2
ATOM 1311 C CA . ARG A 1 10 ? 4.811 4.158 12.973 1.00 0.00 15 ARG A CA 2
ATOM 1312 C C . ARG A 1 10 ? 4.175 5.106 11.962 1.00 0.00 15 ARG A C 2
ATOM 1313 O O . ARG A 1 10 ? 4.304 6.325 12.073 1.00 0.00 15 ARG A O 2
ATOM 1334 N N . ARG A 1 11 ? 3.488 4.538 10.975 1.00 0.00 16 ARG A N 2
ATOM 1335 C CA . ARG A 1 11 ? 2.838 5.345 9.950 1.00 0.00 16 ARG A CA 2
ATOM 1336 C C . ARG A 1 11 ? 1.734 6.204 10.559 1.00 0.00 16 ARG A C 2
ATOM 1337 O O . ARG A 1 11 ? 1.794 7.432 10.513 1.00 0.00 16 ARG A O 2
ATOM 1358 N N . ASP A 1 12 ? 0.724 5.549 11.125 1.00 0.00 17 ASP A N 2
ATOM 1359 C CA . ASP A 1 12 ? -0.392 6.264 11.738 1.00 0.00 17 ASP A CA 2
ATOM 1360 C C . ASP A 1 12 ? 0.104 7.486 12.507 1.00 0.00 17 ASP A C 2
ATOM 1361 O O . ASP A 1 12 ? -0.445 8.579 12.374 1.00 0.00 17 ASP A O 2
ATOM 1370 N N . ARG A 1 13 ? 1.145 7.290 13.311 1.00 0.00 18 ARG A N 2
ATOM 1371 C CA . ARG A 1 13 ? 1.705 8.384 14.096 1.00 0.00 18 ARG A CA 2
ATOM 1372 C C . ARG A 1 13 ? 2.280 9.463 13.183 1.00 0.00 18 ARG A C 2
ATOM 1373 O O . ARG A 1 13 ? 1.907 10.631 13.277 1.00 0.00 18 ARG A O 2
ATOM 1394 N N . GLU A 1 14 ? 3.189 9.064 12.300 1.00 0.00 19 GLU A N 2
ATOM 1395 C CA . GLU A 1 14 ? 3.807 10.007 11.375 1.00 0.00 19 GLU A CA 2
ATOM 1396 C C . GLU A 1 14 ? 2.750 10.915 10.750 1.00 0.00 19 GLU A C 2
ATOM 1397 O O . GLU A 1 14 ? 2.801 12.135 10.897 1.00 0.00 19 GLU A O 2
ATOM 1409 N N . LEU A 1 15 ? 1.794 10.309 10.054 1.00 0.00 20 LEU A N 2
ATOM 1410 C CA . LEU A 1 15 ? 0.731 11.073 9.414 1.00 0.00 20 LEU A CA 2
ATOM 1411 C C . LEU A 1 15 ? -0.005 11.927 10.443 1.00 0.00 20 LEU A C 2
ATOM 1412 O O . LEU A 1 15 ? 0.054 13.156 10.400 1.00 0.00 20 LEU A O 2
ATOM 1428 N N . ALA A 1 16 ? -0.695 11.267 11.369 1.00 0.00 21 ALA A N 2
ATOM 1429 C CA . ALA A 1 16 ? -1.440 11.974 12.405 1.00 0.00 21 ALA A CA 2
ATOM 1430 C C . ALA A 1 16 ? -0.640 13.167 12.924 1.00 0.00 21 ALA A C 2
ATOM 1431 O O . ALA A 1 16 ? -1.206 14.210 13.254 1.00 0.00 21 ALA A O 2
ATOM 1438 N N . LEU A 1 17 ? 0.677 13.006 12.990 1.00 0.00 22 LEU A N 2
ATOM 1439 C CA . LEU A 1 17 ? 1.544 14.077 13.469 1.00 0.00 22 LEU A CA 2
ATOM 1440 C C . LEU A 1 17 ? 1.555 15.232 12.474 1.00 0.00 22 LEU A C 2
ATOM 1441 O O . LEU A 1 17 ? 1.317 16.382 12.842 1.00 0.00 22 LEU A O 2
ATOM 1457 N N . ARG A 1 18 ? 1.825 14.917 11.212 1.00 0.00 23 ARG A N 2
ATOM 1458 C CA . ARG A 1 18 ? 1.857 15.938 10.173 1.00 0.00 23 ARG A CA 2
ATOM 1459 C C . ARG A 1 18 ? 0.524 16.677 10.122 1.00 0.00 23 ARG A C 2
ATOM 1460 O O . ARG A 1 18 ? 0.467 17.897 10.291 1.00 0.00 23 ARG A O 2
ATOM 1481 N N . ILE A 1 19 ? -0.550 15.929 9.893 1.00 0.00 24 ILE A N 2
ATOM 1482 C CA . ILE A 1 19 ? -1.876 16.525 9.829 1.00 0.00 24 ILE A CA 2
ATOM 1483 C C . ILE A 1 19 ? -2.101 17.421 11.039 1.00 0.00 24 ILE A C 2
ATOM 1484 O O . ILE A 1 19 ? -2.398 18.607 10.900 1.00 0.00 24 ILE A O 2
ATOM 1500 N N . ALA A 1 20 ? -1.948 16.847 12.227 1.00 0.00 25 ALA A N 2
ATOM 1501 C CA . ALA A 1 20 ? -2.130 17.605 13.459 1.00 0.00 25 ALA A CA 2
ATOM 1502 C C . ALA A 1 20 ? -1.384 18.932 13.378 1.00 0.00 25 ALA A C 2
ATOM 1503 O O . ALA A 1 20 ? -1.915 19.978 13.752 1.00 0.00 25 ALA A O 2
ATOM 1510 N N . GLN A 1 21 ? -0.151 18.881 12.885 1.00 0.00 26 GLN A N 2
ATOM 1511 C CA . GLN A 1 21 ? 0.661 20.085 12.756 1.00 0.00 26 GLN A CA 2
ATOM 1512 C C . GLN A 1 21 ? 0.089 20.999 11.677 1.00 0.00 26 GLN A C 2
ATOM 1513 O O . GLN A 1 21 ? 0.300 22.212 11.702 1.00 0.00 26 GLN A O 2
ATOM 1527 N N . SER A 1 22 ? -0.640 20.410 10.733 1.00 0.00 27 SER A N 2
ATOM 1528 C CA . SER A 1 22 ? -1.238 21.187 9.654 1.00 0.00 27 SER A CA 2
ATOM 1529 C C . SER A 1 22 ? -2.432 21.974 10.176 1.00 0.00 27 SER A C 2
ATOM 1530 O O . SER A 1 22 ? -2.485 23.198 10.053 1.00 0.00 27 SER A O 2
ATOM 1538 N N . GLU A 1 23 ? -3.385 21.264 10.770 1.00 0.00 28 GLU A N 2
ATOM 1539 C CA . GLU A 1 23 ? -4.569 21.911 11.320 1.00 0.00 28 GLU A CA 2
ATOM 1540 C C . GLU A 1 23 ? -4.165 22.907 12.397 1.00 0.00 28 GLU A C 2
ATOM 1541 O O . GLU A 1 23 ? -4.750 23.983 12.517 1.00 0.00 28 GLU A O 2
ATOM 1553 N N . ALA A 1 24 ? -3.158 22.534 13.180 1.00 0.00 29 ALA A N 2
ATOM 1554 C CA . ALA A 1 24 ? -2.679 23.396 14.249 1.00 0.00 29 ALA A CA 2
ATOM 1555 C C . ALA A 1 24 ? -2.074 24.674 13.675 1.00 0.00 29 ALA A C 2
ATOM 1556 O O . ALA A 1 24 ? -2.397 25.776 14.117 1.00 0.00 29 ALA A O 2
ATOM 1563 N N . GLU A 1 25 ? -1.196 24.517 12.689 1.00 0.00 30 GLU A N 2
ATOM 1564 C CA . GLU A 1 25 ? -0.553 25.667 12.064 1.00 0.00 30 GLU A CA 2
ATOM 1565 C C . GLU A 1 25 ? -1.520 26.374 11.119 1.00 0.00 30 GLU A C 2
ATOM 1566 O O . GLU A 1 25 ? -1.388 27.569 10.861 1.00 0.00 30 GLU A O 2
ATOM 1578 N N . LEU A 1 26 ? -2.493 25.627 10.609 1.00 0.00 31 LEU A N 2
ATOM 1579 C CA . LEU A 1 26 ? -3.478 26.194 9.696 1.00 0.00 31 LEU A CA 2
ATOM 1580 C C . LEU A 1 26 ? -2.790 26.987 8.587 1.00 0.00 31 LEU A C 2
ATOM 1581 O O . LEU A 1 26 ? -3.367 27.921 8.029 1.00 0.00 31 LEU A O 2
ATOM 1597 N N . ILE A 1 27 ? -1.555 26.609 8.271 1.00 0.00 32 ILE A N 2
ATOM 1598 C CA . ILE A 1 27 ? -0.797 27.291 7.225 1.00 0.00 32 ILE A CA 2
ATOM 1599 C C . ILE A 1 27 ? -1.024 26.614 5.878 1.00 0.00 32 ILE A C 2
ATOM 1600 O O . ILE A 1 27 ? -1.570 27.216 4.952 1.00 0.00 32 ILE A O 2
ATOM 1616 N N . SER A 1 28 ? -0.596 25.363 5.775 1.00 0.00 33 SER A N 2
ATOM 1617 C CA . SER A 1 28 ? -0.753 24.611 4.534 1.00 0.00 33 SER A CA 2
ATOM 1618 C C . SER A 1 28 ? -2.212 24.228 4.315 1.00 0.00 33 SER A C 2
ATOM 1619 O O . SER A 1 28 ? -2.529 23.065 4.069 1.00 0.00 33 SER A O 2
ATOM 1627 N N . ASP A 1 29 ? -3.094 25.216 4.401 1.00 0.00 34 ASP A N 2
ATOM 1628 C CA . ASP A 1 29 ? -4.518 24.972 4.206 1.00 0.00 34 ASP A CA 2
ATOM 1629 C C . ASP A 1 29 ? -4.781 24.477 2.787 1.00 0.00 34 ASP A C 2
ATOM 1630 O O . ASP A 1 29 ? -5.758 23.769 2.536 1.00 0.00 34 ASP A O 2
ATOM 1639 N N . GLU A 1 30 ? -3.899 24.850 1.865 1.00 0.00 35 GLU A N 2
ATOM 1640 C CA . GLU A 1 30 ? -4.042 24.436 0.474 1.00 0.00 35 GLU A CA 2
ATOM 1641 C C . GLU A 1 30 ? -3.996 22.917 0.366 1.00 0.00 35 GLU A C 2
ATOM 1642 O O . GLU A 1 30 ? -4.814 22.308 -0.323 1.00 0.00 35 GLU A O 2
ATOM 1654 N N . ALA A 1 31 ? -3.036 22.309 1.054 1.00 0.00 36 ALA A N 2
ATOM 1655 C CA . ALA A 1 31 ? -2.896 20.859 1.031 1.00 0.00 36 ALA A CA 2
ATOM 1656 C C . ALA A 1 31 ? -4.178 20.198 1.524 1.00 0.00 36 ALA A C 2
ATOM 1657 O O . ALA A 1 31 ? -4.809 19.427 0.801 1.00 0.00 36 ALA A O 2
ATOM 1664 N N . GLN A 1 32 ? -4.562 20.511 2.757 1.00 0.00 37 GLN A N 2
ATOM 1665 C CA . GLN A 1 32 ? -5.776 19.944 3.335 1.00 0.00 37 GLN A CA 2
ATOM 1666 C C . GLN A 1 32 ? -6.926 20.029 2.336 1.00 0.00 37 GLN A C 2
ATOM 1667 O O . GLN A 1 32 ? -7.559 19.022 2.016 1.00 0.00 37 GLN A O 2
ATOM 1681 N N . ALA A 1 33 ? -7.189 21.236 1.847 1.00 0.00 38 ALA A N 2
ATOM 1682 C CA . ALA A 1 33 ? -8.264 21.441 0.884 1.00 0.00 38 ALA A CA 2
ATOM 1683 C C . ALA A 1 33 ? -8.012 20.622 -0.378 1.00 0.00 38 ALA A C 2
ATOM 1684 O O . ALA A 1 33 ? -8.905 19.933 -0.872 1.00 0.00 38 ALA A O 2
ATOM 1691 N N . ASP A 1 34 ? -6.789 20.701 -0.895 1.00 0.00 39 ASP A N 2
ATOM 1692 C CA . ASP A 1 34 ? -6.430 19.960 -2.098 1.00 0.00 39 ASP A CA 2
ATOM 1693 C C . ASP A 1 34 ? -6.726 18.475 -1.922 1.00 0.00 39 ASP A C 2
ATOM 1694 O O . ASP A 1 34 ? -7.634 17.934 -2.555 1.00 0.00 39 ASP A O 2
ATOM 1703 N N . LEU A 1 35 ? -5.957 17.821 -1.056 1.00 0.00 40 LEU A N 2
ATOM 1704 C CA . LEU A 1 35 ? -6.150 16.398 -0.803 1.00 0.00 40 LEU A CA 2
ATOM 1705 C C . LEU A 1 35 ? -7.637 16.080 -0.659 1.00 0.00 40 LEU A C 2
ATOM 1706 O O . LEU A 1 35 ? -8.149 15.166 -1.303 1.00 0.00 40 LEU A O 2
ATOM 1722 N N . ALA A 1 36 ? -8.322 16.842 0.187 1.00 0.00 41 ALA A N 2
ATOM 1723 C CA . ALA A 1 36 ? -9.749 16.633 0.404 1.00 0.00 41 ALA A CA 2
ATOM 1724 C C . ALA A 1 36 ? -10.510 16.742 -0.913 1.00 0.00 41 ALA A C 2
ATOM 1725 O O . ALA A 1 36 ? -11.414 15.953 -1.185 1.00 0.00 41 ALA A O 2
ATOM 1732 N N . LEU A 1 37 ? -10.137 17.724 -1.727 1.00 0.00 42 LEU A N 2
ATOM 1733 C CA . LEU A 1 37 ? -10.793 17.923 -3.014 1.00 0.00 42 LEU A CA 2
ATOM 1734 C C . LEU A 1 37 ? -10.282 16.907 -4.031 1.00 0.00 42 LEU A C 2
ATOM 1735 O O . LEU A 1 37 ? -10.886 16.712 -5.086 1.00 0.00 42 LEU A O 2
ATOM 1751 N N . ARG A 1 38 ? -9.165 16.262 -3.705 1.00 0.00 43 ARG A N 2
ATOM 1752 C CA . ARG A 1 38 ? -8.581 15.267 -4.596 1.00 0.00 43 ARG A CA 2
ATOM 1753 C C . ARG A 1 38 ? -9.279 13.921 -4.426 1.00 0.00 43 ARG A C 2
ATOM 1754 O O . ARG A 1 38 ? -9.698 13.301 -5.405 1.00 0.00 43 ARG A O 2
ATOM 1775 N N . ARG A 1 39 ? -9.401 13.474 -3.181 1.00 0.00 44 ARG A N 2
ATOM 1776 C CA . ARG A 1 39 ? -10.050 12.199 -2.899 1.00 0.00 44 ARG A CA 2
ATOM 1777 C C . ARG A 1 39 ? -11.525 12.254 -3.285 1.00 0.00 44 ARG A C 2
ATOM 1778 O O . ARG A 1 39 ? -12.246 11.264 -3.163 1.00 0.00 44 ARG A O 2
ATOM 1799 N N . SER A 1 40 ? -11.965 13.418 -3.750 1.00 0.00 45 SER A N 2
ATOM 1800 C CA . SER A 1 40 ? -13.357 13.595 -4.150 1.00 0.00 45 SER A CA 2
ATOM 1801 C C . SER A 1 40 ? -13.797 12.467 -5.078 1.00 0.00 45 SER A C 2
ATOM 1802 O O . SER A 1 40 ? -13.728 12.592 -6.300 1.00 0.00 45 SER A O 2
ATOM 1810 N N . LEU A 1 41 ? -14.250 11.366 -4.487 1.00 0.00 46 LEU A N 2
ATOM 1811 C CA . LEU A 1 41 ? -14.701 10.220 -5.268 1.00 0.00 46 LEU A CA 2
ATOM 1812 C C . LEU A 1 41 ? -16.106 10.465 -5.807 1.00 0.00 46 LEU A C 2
ATOM 1813 O O . LEU A 1 41 ? -16.521 9.852 -6.791 1.00 0.00 46 LEU A O 2
ATOM 1829 N N . ASP A 1 42 ? -16.835 11.365 -5.155 1.00 0.00 47 ASP A N 2
ATOM 1830 C CA . ASP A 1 42 ? -18.194 11.685 -5.576 1.00 0.00 47 ASP A CA 2
ATOM 1831 C C . ASP A 1 42 ? -18.203 12.209 -7.009 1.00 0.00 47 ASP A C 2
ATOM 1832 O O . ASP A 1 42 ? -19.260 12.508 -7.564 1.00 0.00 47 ASP A O 2
ATOM 1841 N N . SER A 1 43 ? -17.018 12.319 -7.602 1.00 0.00 48 SER A N 2
ATOM 1842 C CA . SER A 1 43 ? -16.903 12.809 -8.971 1.00 0.00 48 SER A CA 2
ATOM 1843 C C . SER A 1 43 ? -17.973 12.182 -9.858 1.00 0.00 48 SER A C 2
ATOM 1844 O O . SER A 1 43 ? -18.936 12.843 -10.247 1.00 0.00 48 SER A O 2
ATOM 1852 N N . TYR A 1 44 ? -17.799 10.902 -10.170 1.00 0.00 49 TYR A N 2
ATOM 1853 C CA . TYR A 1 44 ? -18.758 10.195 -11.011 1.00 0.00 49 TYR A CA 2
ATOM 1854 C C . TYR A 1 44 ? -20.019 9.860 -10.211 1.00 0.00 49 TYR A C 2
ATOM 1855 O O . TYR A 1 44 ? -19.949 9.645 -9.002 1.00 0.00 49 TYR A O 2
ATOM 1873 N N . PRO A 1 45 ? -21.162 9.811 -10.855 1.00 0.00 50 PRO A N 2
ATOM 1874 C CA . PRO A 1 45 ? -22.448 9.494 -10.181 1.00 0.00 50 PRO A CA 2
ATOM 1875 C C . PRO A 1 45 ? -22.310 8.370 -9.160 1.00 0.00 50 PRO A C 2
ATOM 1876 O O . PRO A 1 45 ? -21.256 7.745 -9.039 1.00 0.00 50 PRO A O 2
ATOM 1887 N N . VAL A 1 46 ? -23.390 8.121 -8.433 1.00 0.00 51 VAL A N 2
ATOM 1888 C CA . VAL A 1 46 ? -23.406 7.070 -7.417 1.00 0.00 51 VAL A CA 2
ATOM 1889 C C . VAL A 1 46 ? -24.392 5.972 -7.800 1.00 0.00 51 VAL A C 2
ATOM 1890 O O . VAL A 1 46 ? -25.477 6.249 -8.311 1.00 0.00 51 VAL A O 2
ATOM 1903 N N . SER A 1 47 ? -24.006 4.724 -7.549 1.00 0.00 52 SER A N 2
ATOM 1904 C CA . SER A 1 47 ? -24.865 3.590 -7.872 1.00 0.00 52 SER A CA 2
ATOM 1905 C C . SER A 1 47 ? -25.910 3.379 -6.781 1.00 0.00 52 SER A C 2
ATOM 1906 O O . SER A 1 47 ? -25.573 3.078 -5.636 1.00 0.00 52 SER A O 2
ATOM 1914 N N . LYS A 1 48 ? -27.178 3.541 -7.144 1.00 0.00 53 LYS A N 2
ATOM 1915 C CA . LYS A 1 48 ? -28.265 3.365 -6.188 1.00 0.00 53 LYS A CA 2
ATOM 1916 C C . LYS A 1 48 ? -28.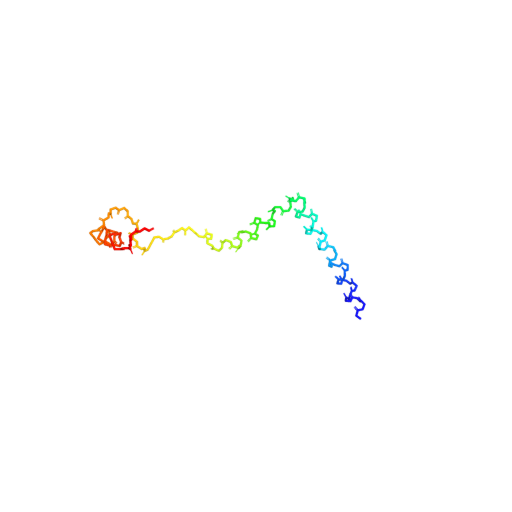481 1.885 -5.889 1.00 0.00 53 LYS A C 2
ATOM 1917 O O . LYS A 1 48 ? -27.917 1.019 -6.558 1.00 0.00 53 LYS A O 2
ATOM 1936 N N . ASN A 1 49 ? -29.301 1.603 -4.882 1.00 0.00 54 ASN A N 2
ATOM 1937 C CA . ASN A 1 49 ? -29.583 0.224 -4.503 1.00 0.00 54 ASN A CA 2
ATOM 1938 C C . ASN A 1 49 ? -28.287 -0.536 -4.239 1.00 0.00 54 ASN A C 2
ATOM 1939 O O . ASN A 1 49 ? -27.861 -1.358 -5.050 1.00 0.00 54 ASN A O 2
ATOM 1950 N N . ASP A 1 50 ? -27.665 -0.254 -3.098 1.00 0.00 55 ASP A N 2
ATOM 1951 C CA . ASP A 1 50 ? -26.418 -0.917 -2.735 1.00 0.00 55 ASP A CA 2
ATOM 1952 C C . ASP A 1 50 ? -26.196 -0.852 -1.227 1.00 0.00 55 ASP A C 2
ATOM 1953 O O . ASP A 1 50 ? -25.321 -0.130 -0.749 1.00 0.00 55 ASP A O 2
ATOM 1962 N N . GLY A 1 51 ? -26.997 -1.610 -0.484 1.00 0.00 56 GLY A N 2
ATOM 1963 C CA . GLY A 1 51 ? -26.880 -1.629 0.970 1.00 0.00 56 GLY A CA 2
ATOM 1964 C C . GLY A 1 51 ? -27.429 -0.343 1.576 1.00 0.00 56 GLY A C 2
ATOM 1965 O O . GLY A 1 51 ? -27.601 -0.243 2.791 1.00 0.00 56 GLY A O 2
ATOM 1969 N N . THR A 1 52 ? -27.703 0.639 0.722 1.00 0.00 57 THR A N 2
ATOM 1970 C CA . THR A 1 52 ? -28.233 1.918 1.183 1.00 0.00 57 THR A CA 2
ATOM 1971 C C . THR A 1 52 ? -29.755 1.924 1.109 1.00 0.00 57 THR A C 2
ATOM 1972 O O . THR A 1 52 ? -30.345 2.621 0.282 1.00 0.00 57 THR A O 2
ATOM 1983 N N . ARG A 1 53 ? -30.386 1.145 1.981 1.00 0.00 58 ARG A N 2
ATOM 1984 C CA . ARG A 1 53 ? -31.843 1.063 2.010 1.00 0.00 58 ARG A CA 2
ATOM 1985 C C . ARG A 1 53 ? -32.417 2.133 2.938 1.00 0.00 58 ARG A C 2
ATOM 1986 O O . ARG A 1 53 ? -31.772 2.530 3.910 1.00 0.00 58 ARG A O 2
ATOM 2007 N N . PRO A 1 54 ? -33.607 2.605 2.663 1.00 0.00 59 PRO A N 2
ATOM 2008 C CA . PRO A 1 54 ? -34.269 3.651 3.498 1.00 0.00 59 PRO A CA 2
ATOM 2009 C C . PRO A 1 54 ? -34.638 3.126 4.884 1.00 0.00 59 PRO A C 2
ATOM 2010 O O . PRO A 1 54 ? -34.399 1.962 5.201 1.00 0.00 59 PRO A O 2
ATOM 2021 N N . LYS A 1 55 ? -35.218 3.998 5.704 1.00 0.00 60 LYS A N 2
ATOM 2022 C CA . LYS A 1 55 ? -35.616 3.621 7.055 1.00 0.00 60 LYS A CA 2
ATOM 2023 C C . LYS A 1 55 ? -34.388 3.460 7.942 1.00 0.00 60 LYS A C 2
ATOM 2024 O O . LYS A 1 55 ? -33.610 2.520 7.780 1.00 0.00 60 LYS A O 2
ATOM 2043 N N . MET A 1 56 ? -34.219 4.385 8.881 1.00 0.00 61 MET A N 2
ATOM 2044 C CA . MET A 1 56 ? -33.080 4.338 9.789 1.00 0.00 61 MET A CA 2
ATOM 2045 C C . MET A 1 56 ? -33.440 3.571 11.060 1.00 0.00 61 MET A C 2
ATOM 2046 O O . MET A 1 56 ? -34.510 3.772 11.634 1.00 0.00 61 MET A O 2
ATOM 2060 N N . THR A 1 57 ? -32.540 2.691 11.490 1.00 0.00 62 THR A N 2
ATOM 2061 C CA . THR A 1 57 ? -32.770 1.893 12.694 1.00 0.00 62 THR A CA 2
ATOM 2062 C C . THR A 1 57 ? -31.833 2.338 13.817 1.00 0.00 62 THR A C 2
ATOM 2063 O O . THR A 1 57 ? -30.727 2.812 13.557 1.00 0.00 62 THR A O 2
ATOM 2074 N N . PRO A 1 58 ? -32.247 2.191 15.053 1.00 0.00 63 PRO A N 2
ATOM 2075 C CA . PRO A 1 58 ? -31.418 2.582 16.225 1.00 0.00 63 PRO A CA 2
ATOM 2076 C C . PRO A 1 58 ? -29.942 2.247 16.023 1.00 0.00 63 PRO A C 2
ATOM 2077 O O . PRO A 1 58 ? -29.068 3.083 16.250 1.00 0.00 63 PRO A O 2
ATOM 2088 N N . GLU A 1 59 ? -29.674 1.018 15.592 1.00 0.00 64 GLU A N 2
ATOM 2089 C CA . GLU A 1 59 ? -28.301 0.584 15.360 1.00 0.00 64 GLU A CA 2
ATOM 2090 C C . GLU A 1 59 ? -27.603 1.528 14.387 1.00 0.00 64 GLU A C 2
ATOM 2091 O O . GLU A 1 59 ? -26.540 2.070 14.688 1.00 0.00 64 GLU A O 2
ATOM 2103 N N . GLN A 1 60 ? -28.212 1.723 13.224 1.00 0.00 65 GLN A N 2
ATOM 2104 C CA . GLN A 1 60 ? -27.644 2.608 12.215 1.00 0.00 65 GLN A CA 2
ATOM 2105 C C . GLN A 1 60 ? -27.310 3.965 12.827 1.00 0.00 65 GLN A C 2
ATOM 2106 O O . GLN A 1 60 ? -26.179 4.442 12.727 1.00 0.00 65 GLN A O 2
ATOM 2120 N N . MET A 1 61 ? -28.302 4.579 13.463 1.00 0.00 66 MET A N 2
ATOM 2121 C CA . MET A 1 61 ? -28.104 5.880 14.091 1.00 0.00 66 MET A CA 2
ATOM 2122 C C . MET A 1 61 ? -26.896 5.844 15.021 1.00 0.00 66 MET A C 2
ATOM 2123 O O . MET A 1 61 ? -25.923 6.572 14.822 1.00 0.00 66 MET A O 2
ATOM 2137 N N . ALA A 1 62 ? -26.966 4.991 16.037 1.00 0.00 67 ALA A N 2
ATOM 2138 C CA . ALA A 1 62 ? -25.873 4.867 16.995 1.00 0.00 67 ALA A CA 2
ATOM 2139 C C . ALA A 1 62 ? -24.539 4.723 16.269 1.00 0.00 67 ALA A C 2
ATOM 2140 O O . ALA A 1 62 ? -23.618 5.510 16.483 1.00 0.00 67 ALA A O 2
ATOM 2147 N N . LYS A 1 63 ? -24.444 3.712 15.412 1.00 0.00 68 LYS A N 2
ATOM 2148 C CA . LYS A 1 63 ? -23.216 3.474 14.661 1.00 0.00 68 LYS A CA 2
ATOM 2149 C C . LYS A 1 63 ? -22.818 4.722 13.879 1.00 0.00 68 LYS A C 2
ATOM 2150 O O . LYS A 1 63 ? -21.766 5.312 14.127 1.00 0.00 68 LYS A O 2
ATOM 2169 N N . GLU A 1 64 ? -23.664 5.118 12.933 1.00 0.00 69 GLU A N 2
ATOM 2170 C CA . GLU A 1 64 ? -23.389 6.297 12.121 1.00 0.00 69 GLU A CA 2
ATOM 2171 C C . GLU A 1 64 ? -22.930 7.458 12.999 1.00 0.00 69 GLU A C 2
ATOM 2172 O O . GLU A 1 64 ? -21.845 8.004 12.805 1.00 0.00 69 GLU A O 2
ATOM 2184 N N . MET A 1 65 ? -23.764 7.828 13.966 1.00 0.00 70 MET A N 2
ATOM 2185 C CA . MET A 1 65 ? -23.433 8.923 14.869 1.00 0.00 70 MET A CA 2
ATOM 2186 C C . MET A 1 65 ? -22.021 8.747 15.425 1.00 0.00 70 MET A C 2
ATOM 2187 O O . MET A 1 65 ? -21.226 9.686 15.432 1.00 0.00 70 MET A O 2
ATOM 2201 N N . SER A 1 66 ? -21.720 7.540 15.889 1.00 0.00 71 SER A N 2
ATOM 2202 C CA . SER A 1 66 ? -20.401 7.253 16.443 1.00 0.00 71 SER A CA 2
ATOM 2203 C C . SER A 1 66 ? -19.316 7.509 15.402 1.00 0.00 71 SER A C 2
ATOM 2204 O O . SER A 1 66 ? -18.263 8.065 15.713 1.00 0.00 71 SER A O 2
ATOM 2212 N N . GLU A 1 67 ? -19.581 7.100 14.166 1.00 0.00 72 GLU A N 2
ATOM 2213 C CA . GLU A 1 67 ? -18.621 7.291 13.086 1.00 0.00 72 GLU A CA 2
ATOM 2214 C C . GLU A 1 67 ? -18.465 8.774 12.765 1.00 0.00 72 GLU A C 2
ATOM 2215 O O . GLU A 1 67 ? -17.356 9.253 12.526 1.00 0.00 72 GLU A O 2
ATOM 2227 N N . PHE A 1 68 ? -19.581 9.494 12.760 1.00 0.00 73 PHE A N 2
ATOM 2228 C CA . PHE A 1 68 ? -19.556 10.923 12.466 1.00 0.00 73 PHE A CA 2
ATOM 2229 C C . PHE A 1 68 ? -18.738 11.669 13.514 1.00 0.00 73 PHE A C 2
ATOM 2230 O O . PHE A 1 68 ? -17.771 12.357 13.187 1.00 0.00 73 PHE A O 2
ATOM 2247 N N . LEU A 1 69 ? -19.131 11.527 14.776 1.00 0.00 74 LEU A N 2
ATOM 2248 C CA . LEU A 1 69 ? -18.425 12.192 15.866 1.00 0.00 74 LEU A CA 2
ATOM 2249 C C . LEU A 1 69 ? -17.021 11.614 16.025 1.00 0.00 74 LEU A C 2
ATOM 2250 O O . LEU A 1 69 ? -16.123 12.275 16.547 1.00 0.00 74 LEU A O 2
ATOM 2266 N N . SER A 1 70 ? -16.841 10.378 15.570 1.00 0.00 75 SER A N 2
ATOM 2267 C CA . SER A 1 70 ? -15.543 9.722 15.668 1.00 0.00 75 SER A CA 2
ATOM 2268 C C . SER A 1 70 ? -14.986 9.840 17.083 1.00 0.00 75 SER A C 2
ATOM 2269 O O . SER A 1 70 ? -15.742 9.936 18.051 1.00 0.00 75 SER A O 2
ATOM 2277 N N . ARG A 1 71 ? -13.662 9.834 17.196 1.00 0.00 76 ARG A N 2
ATOM 2278 C CA . ARG A 1 71 ? -13.015 9.942 18.499 1.00 0.00 76 ARG A CA 2
ATOM 2279 C C . ARG A 1 71 ? -13.028 11.388 18.985 1.00 0.00 76 ARG A C 2
ATOM 2280 O O . ARG A 1 71 ? -13.637 11.704 20.007 1.00 0.00 76 ARG A O 2
ATOM 2301 N N . GLY A 1 72 ? -12.350 12.260 18.246 1.00 0.00 77 GLY A N 2
ATOM 2302 C CA . GLY A 1 72 ? -12.289 13.671 18.610 1.00 0.00 77 GLY A CA 2
ATOM 2303 C C . GLY A 1 72 ? -11.917 14.529 17.406 1.00 0.00 77 GLY A C 2
ATOM 2304 O O . GLY A 1 72 ? -11.841 14.039 16.280 1.00 0.00 77 GLY A O 2
ATOM 2308 N N . PRO A 1 73 ? -11.684 15.795 17.627 1.00 0.00 78 PRO A N 2
ATOM 2309 C CA . PRO A 1 73 ? -11.310 16.749 16.543 1.00 0.00 78 PRO A CA 2
ATOM 2310 C C . PRO A 1 73 ? -10.218 16.189 15.635 1.00 0.00 78 PRO A C 2
ATOM 2311 O O . PRO A 1 73 ? -9.256 15.583 16.106 1.00 0.00 78 PRO A O 2
ATOM 2322 N N . ALA A 1 74 ? -10.375 16.397 14.331 1.00 0.00 79 ALA A N 2
ATOM 2323 C CA . ALA A 1 74 ? -9.396 15.909 13.367 1.00 0.00 79 ALA A CA 2
ATOM 2324 C C . ALA A 1 74 ? -9.549 16.636 12.034 1.00 0.00 79 ALA A C 2
ATOM 2325 O O . ALA A 1 74 ? -9.202 17.804 11.976 1.00 0.00 79 ALA A O 2
ATOM 2333 N N . GLN A 1 1 ? 3.160 -10.607 13.776 1.00 0.00 6 GLN A N 3
ATOM 2334 C CA . GLN A 1 1 ? 2.196 -9.515 13.692 1.00 0.00 6 GLN A CA 3
ATOM 2335 C C . GLN A 1 1 ? 2.869 -8.186 14.020 1.00 0.00 6 GLN A C 3
ATOM 2336 O O . GLN A 1 1 ? 2.397 -7.122 13.620 1.00 0.00 6 GLN A O 3
ATOM 2350 N N . GLN A 1 2 ? 3.977 -8.257 14.752 1.00 0.00 7 GLN A N 3
ATOM 2351 C CA . GLN A 1 2 ? 4.712 -7.058 15.131 1.00 0.00 7 GLN A CA 3
ATOM 2352 C C . GLN A 1 2 ? 4.862 -6.117 13.939 1.00 0.00 7 GLN A C 3
ATOM 2353 O O . GLN A 1 2 ? 4.398 -4.979 13.973 1.00 0.00 7 GLN A O 3
ATOM 2367 N N . GLN A 1 3 ? 5.513 -6.601 12.889 1.00 0.00 8 GLN A N 3
ATOM 2368 C CA . GLN A 1 3 ? 5.719 -5.793 11.692 1.00 0.00 8 GLN A CA 3
ATOM 2369 C C . GLN A 1 3 ? 4.416 -5.133 11.252 1.00 0.00 8 GLN A C 3
ATOM 2370 O O . GLN A 1 3 ? 4.414 -3.994 10.784 1.00 0.00 8 GLN A O 3
ATOM 2384 N N . ALA A 1 4 ? 3.310 -5.856 11.400 1.00 0.00 9 ALA A N 3
ATOM 2385 C CA . ALA A 1 4 ? 2.007 -5.329 11.006 1.00 0.00 9 ALA A CA 3
ATOM 2386 C C . ALA A 1 4 ? 1.605 -4.153 11.891 1.00 0.00 9 ALA A C 3
ATOM 2387 O O . ALA A 1 4 ? 1.517 -3.017 11.426 1.00 0.00 9 ALA A O 3
ATOM 2394 N N . VAL A 1 5 ? 1.356 -4.432 13.167 1.00 0.00 10 VAL A N 3
ATOM 2395 C CA . VAL A 1 5 ? 0.958 -3.385 14.101 1.00 0.00 10 VAL A CA 3
ATOM 2396 C C . VAL A 1 5 ? 2.000 -2.271 14.133 1.00 0.00 10 VAL A C 3
ATOM 2397 O O . VAL A 1 5 ? 1.657 -1.088 14.122 1.00 0.00 10 VAL A O 3
ATOM 2410 N N . LEU A 1 6 ? 3.271 -2.653 14.171 1.00 0.00 11 LEU A N 3
ATOM 2411 C CA . LEU A 1 6 ? 4.350 -1.673 14.201 1.00 0.00 11 LEU A CA 3
ATOM 2412 C C . LEU A 1 6 ? 4.256 -0.742 12.996 1.00 0.00 11 LEU A C 3
ATOM 2413 O O . LEU A 1 6 ? 3.979 0.449 13.141 1.00 0.00 11 LEU A O 3
ATOM 2429 N N . GLU A 1 7 ? 4.489 -1.292 11.808 1.00 0.00 12 GLU A N 3
ATOM 2430 C CA . GLU A 1 7 ? 4.426 -0.497 10.586 1.00 0.00 12 GLU A CA 3
ATOM 2431 C C . GLU A 1 7 ? 3.173 0.371 10.580 1.00 0.00 12 GLU A C 3
ATOM 2432 O O . GLU A 1 7 ? 3.235 1.567 10.294 1.00 0.00 12 GLU A O 3
ATOM 2444 N N . GLN A 1 8 ? 2.037 -0.240 10.900 1.00 0.00 13 GLN A N 3
ATOM 2445 C CA . GLN A 1 8 ? 0.774 0.487 10.930 1.00 0.00 13 GLN A CA 3
ATOM 2446 C C . GLN A 1 8 ? 0.857 1.654 11.910 1.00 0.00 13 GLN A C 3
ATOM 2447 O O . GLN A 1 8 ? 0.567 2.797 11.557 1.00 0.00 13 GLN A O 3
ATOM 2461 N N . GLU A 1 9 ? 1.255 1.356 13.143 1.00 0.00 14 GLU A N 3
ATOM 2462 C CA . GLU A 1 9 ? 1.373 2.388 14.166 1.00 0.00 14 GLU A CA 3
ATOM 2463 C C . GLU A 1 9 ? 2.283 3.515 13.687 1.00 0.00 14 GLU A C 3
ATOM 2464 O O . GLU A 1 9 ? 1.878 4.677 13.649 1.00 0.00 14 GLU A O 3
ATOM 2476 N N . ARG A 1 10 ? 3.512 3.165 13.321 1.00 0.00 15 ARG A N 3
ATOM 2477 C CA . ARG A 1 10 ? 4.465 4.161 12.845 1.00 0.00 15 ARG A CA 3
ATOM 2478 C C . ARG A 1 10 ? 3.804 5.085 11.828 1.00 0.00 15 ARG A C 3
ATOM 2479 O O . ARG A 1 10 ? 3.869 6.308 11.952 1.00 0.00 15 ARG A O 3
ATOM 2500 N N . ARG A 1 11 ? 3.162 4.492 10.825 1.00 0.00 16 ARG A N 3
ATOM 2501 C CA . ARG A 1 11 ? 2.488 5.278 9.798 1.00 0.00 16 ARG A CA 3
ATOM 2502 C C . ARG A 1 11 ? 1.492 6.238 10.438 1.00 0.00 16 ARG A C 3
ATOM 2503 O O . ARG A 1 11 ? 1.617 7.456 10.307 1.00 0.00 16 ARG A O 3
ATOM 2524 N N . ASP A 1 12 ? 0.508 5.682 11.136 1.00 0.00 17 ASP A N 3
ATOM 2525 C CA . ASP A 1 12 ? -0.502 6.499 11.799 1.00 0.00 17 ASP A CA 3
ATOM 2526 C C . ASP A 1 12 ? 0.160 7.637 12.570 1.00 0.00 17 ASP A C 3
ATOM 2527 O O . ASP A 1 12 ? -0.258 8.792 12.476 1.00 0.00 17 ASP A O 3
ATOM 2536 N N . ARG A 1 13 ? 1.197 7.300 13.330 1.00 0.00 18 ARG A N 3
ATOM 2537 C CA . ARG A 1 13 ? 1.914 8.298 14.114 1.00 0.00 18 ARG A CA 3
ATOM 2538 C C . ARG A 1 13 ? 2.526 9.355 13.200 1.00 0.00 18 ARG A C 3
ATOM 2539 O O . ARG A 1 13 ? 2.301 10.552 13.382 1.00 0.00 18 ARG A O 3
ATOM 2560 N N . GLU A 1 14 ? 3.299 8.905 12.217 1.00 0.00 19 GLU A N 3
ATOM 2561 C CA . GLU A 1 14 ? 3.937 9.823 11.280 1.00 0.00 19 GLU A CA 3
ATOM 2562 C C . GLU A 1 14 ? 2.943 10.877 10.805 1.00 0.00 19 GLU A C 3
ATOM 2563 O O . GLU A 1 14 ? 3.176 12.077 10.957 1.00 0.00 19 GLU A O 3
ATOM 2575 N N . LEU A 1 15 ? 1.833 10.424 10.233 1.00 0.00 20 LEU A N 3
ATOM 2576 C CA . LEU A 1 15 ? 0.811 11.341 9.743 1.00 0.00 20 LEU A CA 3
ATOM 2577 C C . LEU A 1 15 ? 0.361 12.279 10.860 1.00 0.00 20 LEU A C 3
ATOM 2578 O O . LEU A 1 15 ? 0.537 13.493 10.772 1.00 0.00 20 LEU A O 3
ATOM 2594 N N . ALA A 1 16 ? -0.221 11.706 11.909 1.00 0.00 21 ALA A N 3
ATOM 2595 C CA . ALA A 1 16 ? -0.693 12.503 13.037 1.00 0.00 21 ALA A CA 3
ATOM 2596 C C . ALA A 1 16 ? 0.399 13.456 13.518 1.00 0.00 21 ALA A C 3
ATOM 2597 O O . ALA A 1 16 ? 0.114 14.572 13.949 1.00 0.00 21 ALA A O 3
ATOM 2604 N N . LEU A 1 17 ? 1.646 13.006 13.441 1.00 0.00 22 LEU A N 3
ATOM 2605 C CA . LEU A 1 17 ? 2.772 13.827 13.873 1.00 0.00 22 LEU A CA 3
ATOM 2606 C C . LEU A 1 17 ? 2.984 14.996 12.916 1.00 0.00 22 LEU A C 3
ATOM 2607 O O . LEU A 1 17 ? 3.274 16.114 13.342 1.00 0.00 22 LEU A O 3
ATOM 2623 N N . ARG A 1 18 ? 2.837 14.730 11.622 1.00 0.00 23 ARG A N 3
ATOM 2624 C CA . ARG A 1 18 ? 3.015 15.769 10.613 1.00 0.00 23 ARG A CA 3
ATOM 2625 C C . ARG A 1 18 ? 1.917 16.821 10.730 1.00 0.00 23 ARG A C 3
ATOM 2626 O O . ARG A 1 18 ? 2.188 18.021 10.700 1.00 0.00 23 ARG A O 3
ATOM 2647 N N . ILE A 1 19 ? 0.677 16.363 10.860 1.00 0.00 24 ILE A N 3
ATOM 2648 C CA . ILE A 1 19 ? -0.455 17.275 10.978 1.00 0.00 24 ILE A CA 3
ATOM 2649 C C . ILE A 1 19 ? -0.441 17.973 12.335 1.00 0.00 24 ILE A C 3
ATOM 2650 O O . ILE A 1 19 ? -0.912 19.102 12.466 1.00 0.00 24 ILE A O 3
ATOM 2666 N N . ALA A 1 20 ? 0.097 17.293 13.341 1.00 0.00 25 ALA A N 3
ATOM 2667 C CA . ALA A 1 20 ? 0.163 17.858 14.684 1.00 0.00 25 ALA A CA 3
ATOM 2668 C C . ALA A 1 20 ? 1.257 18.919 14.771 1.00 0.00 25 ALA A C 3
ATOM 2669 O O . ALA A 1 20 ? 1.015 20.038 15.223 1.00 0.00 25 ALA A O 3
ATOM 2676 N N . GLN A 1 21 ? 2.461 18.561 14.337 1.00 0.00 26 GLN A N 3
ATOM 2677 C CA . GLN A 1 21 ? 3.581 19.495 14.376 1.00 0.00 26 GLN A CA 3
ATOM 2678 C C . GLN A 1 21 ? 3.360 20.634 13.384 1.00 0.00 26 GLN A C 3
ATOM 2679 O O . GLN A 1 21 ? 3.779 21.766 13.621 1.00 0.00 26 GLN A O 3
ATOM 2693 N N . SER A 1 22 ? 2.699 20.323 12.274 1.00 0.00 27 SER A N 3
ATOM 2694 C CA . SER A 1 22 ? 2.428 21.328 11.252 1.00 0.00 27 SER A CA 3
ATOM 2695 C C . SER A 1 22 ? 1.328 22.281 11.710 1.00 0.00 27 SER A C 3
ATOM 2696 O O . SER A 1 22 ? 1.510 23.498 11.713 1.00 0.00 27 SER A O 3
ATOM 2704 N N . GLU A 1 23 ? 0.185 21.721 12.093 1.00 0.00 28 GLU A N 3
ATOM 2705 C CA . GLU A 1 23 ? -0.937 22.536 12.549 1.00 0.00 28 GLU A CA 3
ATOM 2706 C C . GLU A 1 23 ? -0.577 23.271 13.837 1.00 0.00 28 GLU A C 3
ATOM 2707 O O . GLU A 1 23 ? -1.103 24.349 14.114 1.00 0.00 28 GLU A O 3
ATOM 2719 N N . ALA A 1 24 ? 0.320 22.681 14.620 1.00 0.00 29 ALA A N 3
ATOM 2720 C CA . ALA A 1 24 ? 0.739 23.290 15.876 1.00 0.00 29 ALA A CA 3
ATOM 2721 C C . ALA A 1 24 ? 1.721 24.429 15.621 1.00 0.00 29 ALA A C 3
ATOM 2722 O O . ALA A 1 24 ? 1.621 25.494 16.229 1.00 0.00 29 ALA A O 3
ATOM 2729 N N . GLU A 1 25 ? 2.669 24.197 14.718 1.00 0.00 30 GLU A N 3
ATOM 2730 C CA . GLU A 1 25 ? 3.664 25.214 14.394 1.00 0.00 30 GLU A CA 3
ATOM 2731 C C . GLU A 1 25 ? 3.111 26.195 13.364 1.00 0.00 30 GLU A C 3
ATOM 2732 O O . GLU A 1 25 ? 3.547 27.344 13.291 1.00 0.00 30 GLU A O 3
ATOM 2744 N N . LEU A 1 26 ? 2.146 25.735 12.574 1.00 0.00 31 LEU A N 3
ATOM 2745 C CA . LEU A 1 26 ? 1.537 26.581 11.555 1.00 0.00 31 LEU A CA 3
ATOM 2746 C C . LEU A 1 26 ? 2.606 27.326 10.758 1.00 0.00 31 LEU A C 3
ATOM 2747 O O . LEU A 1 26 ? 2.529 28.541 10.585 1.00 0.00 31 LEU A O 3
ATOM 2763 N N . ILE A 1 27 ? 3.602 26.587 10.274 1.00 0.00 32 ILE A N 3
ATOM 2764 C CA . ILE A 1 27 ? 4.683 27.187 9.492 1.00 0.00 32 ILE A CA 3
ATOM 2765 C C . ILE A 1 27 ? 4.503 26.877 8.009 1.00 0.00 32 ILE A C 3
ATOM 2766 O O . ILE A 1 27 ? 4.771 27.720 7.152 1.00 0.00 32 ILE A O 3
ATOM 2782 N N . SER A 1 28 ? 4.052 25.663 7.714 1.00 0.00 33 SER A N 3
ATOM 2783 C CA . SER A 1 28 ? 3.842 25.251 6.330 1.00 0.00 33 SER A CA 3
ATOM 2784 C C . SER A 1 28 ? 2.574 25.886 5.771 1.00 0.00 33 SER A C 3
ATOM 2785 O O . SER A 1 28 ? 1.747 25.209 5.160 1.00 0.00 33 SER A O 3
ATOM 2793 N N . ASP A 1 29 ? 2.431 27.189 5.982 1.00 0.00 34 ASP A N 3
ATOM 2794 C CA . ASP A 1 29 ? 1.261 27.909 5.493 1.00 0.00 34 ASP A CA 3
ATOM 2795 C C . ASP A 1 29 ? 0.953 27.509 4.053 1.00 0.00 34 ASP A C 3
ATOM 2796 O O . ASP A 1 29 ? -0.187 27.610 3.600 1.00 0.00 34 ASP A O 3
ATOM 2805 N N . GLU A 1 30 ? 1.978 27.052 3.341 1.00 0.00 35 GLU A N 3
ATOM 2806 C CA . GLU A 1 30 ? 1.808 26.634 1.955 1.00 0.00 35 GLU A CA 3
ATOM 2807 C C . GLU A 1 30 ? 0.780 25.513 1.859 1.00 0.00 35 GLU A C 3
ATOM 2808 O O . GLU A 1 30 ? -0.149 25.576 1.054 1.00 0.00 35 GLU A O 3
ATOM 2820 N N . ALA A 1 31 ? 0.953 24.487 2.686 1.00 0.00 36 ALA A N 3
ATOM 2821 C CA . ALA A 1 31 ? 0.033 23.356 2.687 1.00 0.00 36 ALA A CA 3
ATOM 2822 C C . ALA A 1 31 ? -1.398 23.830 2.926 1.00 0.00 36 ALA A C 3
ATOM 2823 O O . ALA A 1 31 ? -2.275 23.632 2.085 1.00 0.00 36 ALA A O 3
ATOM 2830 N N . GLN A 1 32 ? -1.625 24.455 4.077 1.00 0.00 37 GLN A N 3
ATOM 2831 C CA . GLN A 1 32 ? -2.954 24.952 4.415 1.00 0.00 37 GLN A CA 3
ATOM 2832 C C . GLN A 1 32 ? -3.554 25.721 3.242 1.00 0.00 37 GLN A C 3
ATOM 2833 O O . GLN A 1 32 ? -4.730 25.556 2.915 1.00 0.00 37 GLN A O 3
ATOM 2847 N N . ALA A 1 33 ? -2.738 26.560 2.611 1.00 0.00 38 ALA A N 3
ATOM 2848 C CA . ALA A 1 33 ? -3.200 27.349 1.475 1.00 0.00 38 ALA A CA 3
ATOM 2849 C C . ALA A 1 33 ? -3.576 26.443 0.307 1.00 0.00 38 ALA A C 3
ATOM 2850 O O . ALA A 1 33 ? -4.614 26.630 -0.328 1.00 0.00 38 ALA A O 3
ATOM 2857 N N . ASP A 1 34 ? -2.724 25.462 0.029 1.00 0.00 39 ASP A N 3
ATOM 2858 C CA . ASP A 1 34 ? -2.975 24.532 -1.066 1.00 0.00 39 ASP A CA 3
ATOM 2859 C C . ASP A 1 34 ? -4.312 23.823 -0.873 1.00 0.00 39 ASP A C 3
ATOM 2860 O O . ASP A 1 34 ? -5.226 23.965 -1.687 1.00 0.00 39 ASP A O 3
ATOM 2869 N N . LEU A 1 35 ? -4.420 23.055 0.206 1.00 0.00 40 LEU A N 3
ATOM 2870 C CA . LEU A 1 35 ? -5.650 22.325 0.495 1.00 0.00 40 LEU A CA 3
ATOM 2871 C C . LEU A 1 35 ? -6.845 23.274 0.517 1.00 0.00 40 LEU A C 3
ATOM 2872 O O . LEU A 1 35 ? -7.918 22.948 0.009 1.00 0.00 40 LEU A O 3
ATOM 2888 N N . ALA A 1 36 ? -6.653 24.447 1.111 1.00 0.00 41 ALA A N 3
ATOM 2889 C CA . ALA A 1 36 ? -7.725 25.433 1.195 1.00 0.00 41 ALA A CA 3
ATOM 2890 C C . ALA A 1 36 ? -8.205 25.825 -0.200 1.00 0.00 41 ALA A C 3
ATOM 2891 O O . ALA A 1 36 ? -9.379 25.664 -0.529 1.00 0.00 41 ALA A O 3
ATOM 2898 N N . LEU A 1 37 ? -7.289 26.339 -1.013 1.00 0.00 42 LEU A N 3
ATOM 2899 C CA . LEU A 1 37 ? -7.630 26.750 -2.370 1.00 0.00 42 LEU A CA 3
ATOM 2900 C C . LEU A 1 37 ? -8.119 25.556 -3.183 1.00 0.00 42 LEU A C 3
ATOM 2901 O O . LEU A 1 37 ? -9.032 25.679 -3.999 1.00 0.00 42 LEU A O 3
ATOM 2917 N N . ARG A 1 38 ? -7.506 24.401 -2.951 1.00 0.00 43 ARG A N 3
ATOM 2918 C CA . ARG A 1 38 ? -7.886 23.189 -3.666 1.00 0.00 43 ARG A CA 3
ATOM 2919 C C . ARG A 1 38 ? -9.252 22.698 -3.197 1.00 0.00 43 ARG A C 3
ATOM 2920 O O . ARG A 1 38 ? -10.013 22.114 -3.969 1.00 0.00 43 ARG A O 3
ATOM 2941 N N . ARG A 1 39 ? -9.556 22.940 -1.926 1.00 0.00 44 ARG A N 3
ATOM 2942 C CA . ARG A 1 39 ? -10.831 22.521 -1.361 1.00 0.00 44 ARG A CA 3
ATOM 2943 C C . ARG A 1 39 ? -11.942 23.476 -1.791 1.00 0.00 44 ARG A C 3
ATOM 2944 O O . ARG A 1 39 ? -13.065 23.053 -2.063 1.00 0.00 44 ARG A O 3
ATOM 2965 N N . SER A 1 40 ? -11.619 24.765 -1.849 1.00 0.00 45 SER A N 3
ATOM 2966 C CA . SER A 1 40 ? -12.596 25.772 -2.247 1.00 0.00 45 SER A CA 3
ATOM 2967 C C . SER A 1 40 ? -12.585 25.964 -3.759 1.00 0.00 45 SER A C 3
ATOM 2968 O O . SER A 1 40 ? -11.740 26.680 -4.298 1.00 0.00 45 SER A O 3
ATOM 2976 N N . LEU A 1 41 ? -13.528 25.323 -4.440 1.00 0.00 46 LEU A N 3
ATOM 2977 C CA . LEU A 1 41 ? -13.616 25.433 -5.892 1.00 0.00 46 LEU A CA 3
ATOM 2978 C C . LEU A 1 41 ? -14.118 26.818 -6.288 1.00 0.00 46 LEU A C 3
ATOM 2979 O O . LEU A 1 41 ? -13.708 27.368 -7.310 1.00 0.00 46 LEU A O 3
ATOM 2995 N N . ASP A 1 42 ? -15.007 27.375 -5.472 1.00 0.00 47 ASP A N 3
ATOM 2996 C CA . ASP A 1 42 ? -15.557 28.697 -5.746 1.00 0.00 47 ASP A CA 3
ATOM 2997 C C . ASP A 1 42 ? -14.574 29.784 -5.325 1.00 0.00 47 ASP A C 3
ATOM 2998 O O . ASP A 1 42 ? -14.960 30.931 -5.096 1.00 0.00 47 ASP A O 3
ATOM 3007 N N . SER A 1 43 ? -13.301 29.416 -5.225 1.00 0.00 48 SER A N 3
ATOM 3008 C CA . SER A 1 43 ? -12.269 30.368 -4.831 1.00 0.00 48 SER A CA 3
ATOM 3009 C C . SER A 1 43 ? -12.425 31.678 -5.595 1.00 0.00 48 SER A C 3
ATOM 3010 O O . SER A 1 43 ? -12.405 32.758 -5.005 1.00 0.00 48 SER A O 3
ATOM 3018 N N . TYR A 1 44 ? -12.581 31.573 -6.910 1.00 0.00 49 TYR A N 3
ATOM 3019 C CA . TYR A 1 44 ? -12.740 32.757 -7.747 1.00 0.00 49 TYR A CA 3
ATOM 3020 C C . TYR A 1 44 ? -14.155 33.319 -7.610 1.00 0.00 49 TYR A C 3
ATOM 3021 O O . TYR A 1 44 ? -15.100 32.579 -7.339 1.00 0.00 49 TYR A O 3
ATOM 3039 N N . PRO A 1 45 ? -14.318 34.606 -7.792 1.00 0.00 50 PRO A N 3
ATOM 3040 C CA . PRO A 1 45 ? -15.652 35.270 -7.685 1.00 0.00 50 PRO A CA 3
ATOM 3041 C C . PRO A 1 45 ? -16.576 34.884 -8.839 1.00 0.00 50 PRO A C 3
ATOM 3042 O O . PRO A 1 45 ? -16.197 34.110 -9.718 1.00 0.00 50 PRO A O 3
ATOM 3053 N N . VAL A 1 46 ? -17.790 35.431 -8.827 1.00 0.00 51 VAL A N 3
ATOM 3054 C CA . VAL A 1 46 ? -18.766 35.141 -9.875 1.00 0.00 51 VAL A CA 3
ATOM 3055 C C . VAL A 1 46 ? -19.139 36.416 -10.626 1.00 0.00 51 VAL A C 3
ATOM 3056 O O . VAL A 1 46 ? -19.478 37.429 -10.017 1.00 0.00 51 VAL A O 3
ATOM 3069 N N . SER A 1 47 ? -19.071 36.355 -11.953 1.00 0.00 52 SER A N 3
ATOM 3070 C CA . SER A 1 47 ? -19.402 37.509 -12.788 1.00 0.00 52 SER A CA 3
ATOM 3071 C C . SER A 1 47 ? -20.634 37.216 -13.638 1.00 0.00 52 SER A C 3
ATOM 3072 O O . SER A 1 47 ? -20.702 36.193 -14.317 1.00 0.00 52 SER A O 3
ATOM 3080 N N . LYS A 1 48 ? -21.606 38.122 -13.594 1.00 0.00 53 LYS A N 3
ATOM 3081 C CA . LYS A 1 48 ? -22.834 37.948 -14.366 1.00 0.00 53 LYS A CA 3
ATOM 3082 C C . LYS A 1 48 ? -22.651 38.470 -15.787 1.00 0.00 53 LYS A C 3
ATOM 3083 O O . LYS A 1 48 ? -22.548 39.676 -16.008 1.00 0.00 53 LYS A O 3
ATOM 3102 N N . ASN A 1 49 ? -22.617 37.547 -16.744 1.00 0.00 54 ASN A N 3
ATOM 3103 C CA . ASN A 1 49 ? -22.451 37.910 -18.149 1.00 0.00 54 ASN A CA 3
ATOM 3104 C C . ASN A 1 49 ? -21.510 39.103 -18.301 1.00 0.00 54 ASN A C 3
ATOM 3105 O O . ASN A 1 49 ? -21.687 39.937 -19.189 1.00 0.00 54 ASN A O 3
ATOM 3116 N N . ASP A 1 50 ? -20.510 39.177 -17.429 1.00 0.00 55 ASP A N 3
ATOM 3117 C CA . ASP A 1 50 ? -19.547 40.270 -17.475 1.00 0.00 55 ASP A CA 3
ATOM 3118 C C . ASP A 1 50 ? -20.262 41.614 -17.577 1.00 0.00 55 ASP A C 3
ATOM 3119 O O . ASP A 1 50 ? -19.638 42.641 -17.844 1.00 0.00 55 ASP A O 3
ATOM 3128 N N . GLY A 1 51 ? -21.573 41.599 -17.363 1.00 0.00 56 GLY A N 3
ATOM 3129 C CA . GLY A 1 51 ? -22.364 42.822 -17.431 1.00 0.00 56 GLY A CA 3
ATOM 3130 C C . GLY A 1 51 ? -22.495 43.311 -18.869 1.00 0.00 56 GLY A C 3
ATOM 3131 O O . GLY A 1 51 ? -23.364 44.125 -19.181 1.00 0.00 56 GLY A O 3
ATOM 3135 N N . THR A 1 52 ? -21.625 42.811 -19.743 1.00 0.00 57 THR A N 3
ATOM 3136 C CA . THR A 1 52 ? -21.652 43.206 -21.147 1.00 0.00 57 THR A CA 3
ATOM 3137 C C . THR A 1 52 ? -22.559 42.277 -21.949 1.00 0.00 57 THR A C 3
ATOM 3138 O O . THR A 1 52 ? -22.084 41.397 -22.667 1.00 0.00 57 THR A O 3
ATOM 3149 N N . ARG A 1 53 ? -23.867 42.481 -21.823 1.00 0.00 58 ARG A N 3
ATOM 3150 C CA . ARG A 1 53 ? -24.833 41.657 -22.540 1.00 0.00 58 ARG A CA 3
ATOM 3151 C C . ARG A 1 53 ? -25.128 42.261 -23.914 1.00 0.00 58 ARG A C 3
ATOM 3152 O O . ARG A 1 53 ? -25.135 43.482 -24.072 1.00 0.00 58 ARG A O 3
ATOM 3173 N N . PRO A 1 54 ? -25.375 41.438 -24.902 1.00 0.00 59 PRO A N 3
ATOM 3174 C CA . PRO A 1 54 ? -25.680 41.910 -26.283 1.00 0.00 59 PRO A CA 3
ATOM 3175 C C . PRO A 1 54 ? -27.060 42.555 -26.370 1.00 0.00 59 PRO A C 3
ATOM 3176 O O . PRO A 1 54 ? -27.852 42.480 -25.431 1.00 0.00 59 PRO A O 3
ATOM 3187 N N . LYS A 1 55 ? -27.336 43.181 -27.506 1.00 0.00 60 LYS A N 3
ATOM 3188 C CA . LYS A 1 55 ? -28.622 43.838 -27.718 1.00 0.00 60 LYS A CA 3
ATOM 3189 C C . LYS A 1 55 ? -28.689 44.450 -29.113 1.00 0.00 60 LYS A C 3
ATOM 3190 O O . LYS A 1 55 ? -27.680 44.906 -29.652 1.00 0.00 60 LYS A O 3
ATOM 3209 N N . MET A 1 56 ? -29.888 44.460 -29.693 1.00 0.00 61 MET A N 3
ATOM 3210 C CA . MET A 1 56 ? -30.086 45.022 -31.026 1.00 0.00 61 MET A CA 3
ATOM 3211 C C . MET A 1 56 ? -31.257 46.002 -31.019 1.00 0.00 61 MET A C 3
ATOM 3212 O O . MET A 1 56 ? -32.329 45.698 -30.496 1.00 0.00 61 MET A O 3
ATOM 3226 N N . THR A 1 57 ? -31.043 47.178 -31.600 1.00 0.00 62 THR A N 3
ATOM 3227 C CA . THR A 1 57 ? -32.088 48.194 -31.651 1.00 0.00 62 THR A CA 3
ATOM 3228 C C . THR A 1 57 ? -33.073 47.890 -32.782 1.00 0.00 62 THR A C 3
ATOM 3229 O O . THR A 1 57 ? -32.701 47.289 -33.790 1.00 0.00 62 THR A O 3
ATOM 3240 N N . PRO A 1 58 ? -34.312 48.294 -32.637 1.00 0.00 63 PRO A N 3
ATOM 3241 C CA . PRO A 1 58 ? -35.359 48.060 -33.668 1.00 0.00 63 PRO A CA 3
ATOM 3242 C C . PRO A 1 58 ? -34.818 48.210 -35.089 1.00 0.00 63 PRO A C 3
ATOM 3243 O O . PRO A 1 58 ? -35.072 47.371 -35.952 1.00 0.00 63 PRO A O 3
ATOM 3254 N N . GLU A 1 59 ? -34.073 49.286 -35.321 1.00 0.00 64 GLU A N 3
ATOM 3255 C CA . GLU A 1 59 ? -33.505 49.542 -36.639 1.00 0.00 64 GLU A CA 3
ATOM 3256 C C . GLU A 1 59 ? -32.698 48.340 -37.122 1.00 0.00 64 GLU A C 3
ATOM 3257 O O . GLU A 1 59 ? -32.863 47.883 -38.253 1.00 0.00 64 GLU A O 3
ATOM 3269 N N . GLN A 1 60 ? -31.823 47.833 -36.259 1.00 0.00 65 GLN A N 3
ATOM 3270 C CA . GLN A 1 60 ? -30.992 46.686 -36.610 1.00 0.00 65 GLN A CA 3
ATOM 3271 C C . GLN A 1 60 ? -31.863 45.480 -36.959 1.00 0.00 65 GLN A C 3
ATOM 3272 O O . GLN A 1 60 ? -31.874 45.021 -38.101 1.00 0.00 65 GLN A O 3
ATOM 3286 N N . MET A 1 61 ? -32.586 44.968 -35.968 1.00 0.00 66 MET A N 3
ATOM 3287 C CA . MET A 1 61 ? -33.450 43.812 -36.186 1.00 0.00 66 MET A CA 3
ATOM 3288 C C . MET A 1 61 ? -34.405 44.066 -37.349 1.00 0.00 66 MET A C 3
ATOM 3289 O O . MET A 1 61 ? -34.674 43.170 -38.149 1.00 0.00 66 MET A O 3
ATOM 3303 N N . ALA A 1 62 ? -34.913 45.290 -37.436 1.00 0.00 67 ALA A N 3
ATOM 3304 C CA . ALA A 1 62 ? -35.837 45.649 -38.506 1.00 0.00 67 ALA A CA 3
ATOM 3305 C C . ALA A 1 62 ? -35.134 45.594 -39.859 1.00 0.00 67 ALA A C 3
ATOM 3306 O O . ALA A 1 62 ? -35.534 44.841 -40.748 1.00 0.00 67 ALA A O 3
ATOM 3313 N N . LYS A 1 63 ? -34.085 46.396 -40.007 1.00 0.00 68 LYS A N 3
ATOM 3314 C CA . LYS A 1 63 ? -33.332 46.430 -41.256 1.00 0.00 68 LYS A CA 3
ATOM 3315 C C . LYS A 1 63 ? -32.832 45.035 -41.619 1.00 0.00 68 LYS A C 3
ATOM 3316 O O . LYS A 1 63 ? -33.098 44.535 -42.711 1.00 0.00 68 LYS A O 3
ATOM 3335 N N . GLU A 1 64 ? -32.106 44.414 -40.695 1.00 0.00 69 GLU A N 3
ATOM 3336 C CA . GLU A 1 64 ? -31.573 43.077 -40.930 1.00 0.00 69 GLU A CA 3
ATOM 3337 C C . GLU A 1 64 ? -32.668 42.146 -41.439 1.00 0.00 69 GLU A C 3
ATOM 3338 O O . GLU A 1 64 ? -32.549 41.564 -42.518 1.00 0.00 69 GLU A O 3
ATOM 3350 N N . MET A 1 65 ? -33.732 42.007 -40.656 1.00 0.00 70 MET A N 3
ATOM 3351 C CA . MET A 1 65 ? -34.842 41.141 -41.039 1.00 0.00 70 MET A CA 3
ATOM 3352 C C . MET A 1 65 ? -35.372 41.526 -42.416 1.00 0.00 70 MET A C 3
ATOM 3353 O O . MET A 1 65 ? -35.392 40.707 -43.334 1.00 0.00 70 MET A O 3
ATOM 3367 N N . SER A 1 66 ? -35.799 42.777 -42.553 1.00 0.00 71 SER A N 3
ATOM 3368 C CA . SER A 1 66 ? -36.328 43.258 -43.823 1.00 0.00 71 SER A CA 3
ATOM 3369 C C . SER A 1 66 ? -35.395 42.879 -44.969 1.00 0.00 71 SER A C 3
ATOM 3370 O O . SER A 1 66 ? -35.816 42.257 -45.944 1.00 0.00 71 SER A O 3
ATOM 3378 N N . GLU A 1 67 ? -34.129 43.259 -44.842 1.00 0.00 72 GLU A N 3
ATOM 3379 C CA . GLU A 1 67 ? -33.143 42.957 -45.871 1.00 0.00 72 GLU A CA 3
ATOM 3380 C C . GLU A 1 67 ? -33.014 41.449 -46.070 1.00 0.00 72 GLU A C 3
ATOM 3381 O O . GLU A 1 67 ? -32.991 40.963 -47.200 1.00 0.00 72 GLU A O 3
ATOM 3393 N N . PHE A 1 68 ? -32.929 40.717 -44.964 1.00 0.00 73 PHE A N 3
ATOM 3394 C CA . PHE A 1 68 ? -32.801 39.265 -45.030 1.00 0.00 73 PHE A CA 3
ATOM 3395 C C . PHE A 1 68 ? -34.008 38.651 -45.730 1.00 0.00 73 PHE A C 3
ATOM 3396 O O . PHE A 1 68 ? -33.876 38.031 -46.786 1.00 0.00 73 PHE A O 3
ATOM 3413 N N . LEU A 1 69 ? -35.184 38.826 -45.135 1.00 0.00 74 LEU A N 3
ATOM 3414 C CA . LEU A 1 69 ? -36.408 38.282 -45.710 1.00 0.00 74 LEU A CA 3
ATOM 3415 C C . LEU A 1 69 ? -36.605 38.789 -47.134 1.00 0.00 74 LEU A C 3
ATOM 3416 O O . LEU A 1 69 ? -36.996 38.035 -48.024 1.00 0.00 74 LEU A O 3
ATOM 3432 N N . SER A 1 70 ? -36.331 40.073 -47.342 1.00 0.00 75 SER A N 3
ATOM 3433 C CA . SER A 1 70 ? -36.480 40.676 -48.664 1.00 0.00 75 SER A CA 3
ATOM 3434 C C . SER A 1 70 ? -35.133 40.745 -49.377 1.00 0.00 75 SER A C 3
ATOM 3435 O O . SER A 1 70 ? -34.338 41.652 -49.133 1.00 0.00 75 SER A O 3
ATOM 3443 N N . ARG A 1 71 ? -34.885 39.781 -50.257 1.00 0.00 76 ARG A N 3
ATOM 3444 C CA . ARG A 1 71 ? -33.632 39.744 -51.000 1.00 0.00 76 ARG A CA 3
ATOM 3445 C C . ARG A 1 71 ? -33.586 40.869 -52.029 1.00 0.00 76 ARG A C 3
ATOM 3446 O O . ARG A 1 71 ? -32.581 41.568 -52.155 1.00 0.00 76 ARG A O 3
ATOM 3467 N N . GLY A 1 72 ? -34.684 41.037 -52.760 1.00 0.00 77 GLY A N 3
ATOM 3468 C CA . GLY A 1 72 ? -34.762 42.081 -53.776 1.00 0.00 77 GLY A CA 3
ATOM 3469 C C . GLY A 1 72 ? -35.918 41.821 -54.735 1.00 0.00 77 GLY A C 3
ATOM 3470 O O . GLY A 1 72 ? -36.545 40.763 -54.695 1.00 0.00 77 GLY A O 3
ATOM 3474 N N . PRO A 1 73 ? -36.205 42.764 -55.592 1.00 0.00 78 PRO A N 3
ATOM 3475 C CA . PRO A 1 73 ? -37.310 42.643 -56.587 1.00 0.00 78 PRO A CA 3
ATOM 3476 C C . PRO A 1 73 ? -36.965 41.666 -57.710 1.00 0.00 78 PRO A C 3
ATOM 3477 O O . PRO A 1 73 ? -35.831 41.631 -58.188 1.00 0.00 78 PRO A O 3
ATOM 3488 N N . ALA A 1 74 ? -37.951 40.877 -58.124 1.00 0.00 79 ALA A N 3
ATOM 3489 C CA . ALA A 1 74 ? -37.741 39.904 -59.190 1.00 0.00 79 ALA A CA 3
ATOM 3490 C C . ALA A 1 74 ? -36.580 38.976 -58.848 1.00 0.00 79 ALA A C 3
ATOM 3491 O O . ALA A 1 74 ? -36.843 37.884 -58.368 1.00 0.00 79 ALA A O 3
ATOM 3499 N N . GLN A 1 1 ? 2.405 -10.696 13.286 1.00 0.00 6 GLN A N 4
ATOM 3500 C CA . GLN A 1 1 ? 1.573 -9.514 13.100 1.00 0.00 6 GLN A CA 4
ATOM 3501 C C . GLN A 1 1 ? 2.326 -8.256 13.519 1.00 0.00 6 GLN A C 4
ATOM 3502 O O . GLN A 1 1 ? 1.969 -7.146 13.124 1.00 0.00 6 GLN A O 4
ATOM 3516 N N . GLN A 1 2 ? 3.370 -8.437 14.323 1.00 0.00 7 GLN A N 4
ATOM 3517 C CA . GLN A 1 2 ? 4.168 -7.311 14.790 1.00 0.00 7 GLN A CA 4
ATOM 3518 C C . GLN A 1 2 ? 4.439 -6.339 13.645 1.00 0.00 7 GLN A C 4
ATOM 3519 O O . GLN A 1 2 ? 4.051 -5.173 13.702 1.00 0.00 7 GLN A O 4
ATOM 3533 N N . GLN A 1 3 ? 5.107 -6.827 12.605 1.00 0.00 8 GLN A N 4
ATOM 3534 C CA . GLN A 1 3 ? 5.422 -5.992 11.453 1.00 0.00 8 GLN A CA 4
ATOM 3535 C C . GLN A 1 3 ? 4.195 -5.201 11.009 1.00 0.00 8 GLN A C 4
ATOM 3536 O O . GLN A 1 3 ? 4.307 -4.052 10.578 1.00 0.00 8 GLN A O 4
ATOM 3550 N N . ALA A 1 4 ? 3.025 -5.824 11.113 1.00 0.00 9 ALA A N 4
ATOM 3551 C CA . ALA A 1 4 ? 1.784 -5.169 10.714 1.00 0.00 9 ALA A CA 4
ATOM 3552 C C . ALA A 1 4 ? 1.451 -4.019 11.661 1.00 0.00 9 ALA A C 4
ATOM 3553 O O . ALA A 1 4 ? 1.452 -2.854 11.262 1.00 0.00 9 ALA A O 4
ATOM 3560 N N . VAL A 1 5 ? 1.161 -4.352 12.915 1.00 0.00 10 VAL A N 4
ATOM 3561 C CA . VAL A 1 5 ? 0.822 -3.335 13.905 1.00 0.00 10 VAL A CA 4
ATOM 3562 C C . VAL A 1 5 ? 1.965 -2.336 14.064 1.00 0.00 10 VAL A C 4
ATOM 3563 O O . VAL A 1 5 ? 1.739 -1.166 14.371 1.00 0.00 10 VAL A O 4
ATOM 3576 N N . LEU A 1 6 ? 3.191 -2.802 13.851 1.00 0.00 11 LEU A N 4
ATOM 3577 C CA . LEU A 1 6 ? 4.357 -1.935 13.972 1.00 0.00 11 LEU A CA 4
ATOM 3578 C C . LEU A 1 6 ? 4.330 -0.856 12.895 1.00 0.00 11 LEU A C 4
ATOM 3579 O O . LEU A 1 6 ? 4.303 0.337 13.198 1.00 0.00 11 LEU A O 4
ATOM 3595 N N . GLU A 1 7 ? 4.335 -1.283 11.636 1.00 0.00 12 GLU A N 4
ATOM 3596 C CA . GLU A 1 7 ? 4.310 -0.344 10.522 1.00 0.00 12 GLU A CA 4
ATOM 3597 C C . GLU A 1 7 ? 3.065 0.536 10.593 1.00 0.00 12 GLU A C 4
ATOM 3598 O O . GLU A 1 7 ? 3.118 1.729 10.294 1.00 0.00 12 GLU A O 4
ATOM 3610 N N . GLN A 1 8 ? 1.947 -0.062 10.989 1.00 0.00 13 GLN A N 4
ATOM 3611 C CA . GLN A 1 8 ? 0.694 0.676 11.096 1.00 0.00 13 GLN A CA 4
ATOM 3612 C C . GLN A 1 8 ? 0.812 1.782 12.141 1.00 0.00 13 GLN A C 4
ATOM 3613 O O . GLN A 1 8 ? 0.352 2.903 11.928 1.00 0.00 13 GLN A O 4
ATOM 3627 N N . GLU A 1 9 ? 1.431 1.457 13.272 1.00 0.00 14 GLU A N 4
ATOM 3628 C CA . GLU A 1 9 ? 1.604 2.432 14.343 1.00 0.00 14 GLU A CA 4
ATOM 3629 C C . GLU A 1 9 ? 2.538 3.553 13.900 1.00 0.00 14 GLU A C 4
ATOM 3630 O O . GLU A 1 9 ? 2.223 4.732 14.052 1.00 0.00 14 GLU A O 4
ATOM 3642 N N . ARG A 1 10 ? 3.689 3.177 13.350 1.00 0.00 15 ARG A N 4
ATOM 3643 C CA . ARG A 1 10 ? 4.659 4.162 12.889 1.00 0.00 15 ARG A CA 4
ATOM 3644 C C . ARG A 1 10 ? 4.003 5.150 11.929 1.00 0.00 15 ARG A C 4
ATOM 3645 O O . ARG A 1 10 ? 4.138 6.364 12.085 1.00 0.00 15 ARG A O 4
ATOM 3666 N N . ARG A 1 11 ? 3.294 4.621 10.937 1.00 0.00 16 ARG A N 4
ATOM 3667 C CA . ARG A 1 11 ? 2.621 5.467 9.958 1.00 0.00 16 ARG A CA 4
ATOM 3668 C C . ARG A 1 11 ? 1.571 6.342 10.636 1.00 0.00 16 ARG A C 4
ATOM 3669 O O . ARG A 1 11 ? 1.654 7.570 10.598 1.00 0.00 16 ARG A O 4
ATOM 3690 N N . ASP A 1 12 ? 0.584 5.701 11.256 1.00 0.00 17 ASP A N 4
ATOM 3691 C CA . ASP A 1 12 ? -0.479 6.431 11.939 1.00 0.00 17 ASP A CA 4
ATOM 3692 C C . ASP A 1 12 ? 0.089 7.627 12.698 1.00 0.00 17 ASP A C 4
ATOM 3693 O O . ASP A 1 12 ? -0.390 8.751 12.552 1.00 0.00 17 ASP A O 4
ATOM 3702 N N . ARG A 1 13 ? 1.115 7.376 13.506 1.00 0.00 18 ARG A N 4
ATOM 3703 C CA . ARG A 1 13 ? 1.741 8.440 14.282 1.00 0.00 18 ARG A CA 4
ATOM 3704 C C . ARG A 1 13 ? 2.377 9.474 13.357 1.00 0.00 18 ARG A C 4
ATOM 3705 O O . ARG A 1 13 ? 2.133 10.673 13.491 1.00 0.00 18 ARG A O 4
ATOM 3726 N N . GLU A 1 14 ? 3.191 9.001 12.420 1.00 0.00 19 GLU A N 4
ATOM 3727 C CA . GLU A 1 14 ? 3.856 9.895 11.478 1.00 0.00 19 GLU A CA 4
ATOM 3728 C C . GLU A 1 14 ? 2.832 10.751 10.741 1.00 0.00 19 GLU A C 4
ATOM 3729 O O . GLU A 1 14 ? 2.834 11.976 10.859 1.00 0.00 19 GLU A O 4
ATOM 3741 N N . LEU A 1 15 ? 1.959 10.099 9.980 1.00 0.00 20 LEU A N 4
ATOM 3742 C CA . LEU A 1 15 ? 0.933 10.813 9.229 1.00 0.00 20 LEU A CA 4
ATOM 3743 C C . LEU A 1 15 ? 0.173 11.770 10.143 1.00 0.00 20 LEU A C 4
ATOM 3744 O O . LEU A 1 15 ? 0.230 12.986 9.968 1.00 0.00 20 LEU A O 4
ATOM 3760 N N . ALA A 1 16 ? -0.535 11.211 11.120 1.00 0.00 21 ALA A N 4
ATOM 3761 C CA . ALA A 1 16 ? -1.303 12.026 12.057 1.00 0.00 21 ALA A CA 4
ATOM 3762 C C . ALA A 1 16 ? -0.507 13.261 12.470 1.00 0.00 21 ALA A C 4
ATOM 3763 O O . ALA A 1 16 ? -1.048 14.364 12.546 1.00 0.00 21 ALA A O 4
ATOM 3770 N N . LEU A 1 17 ? 0.781 13.066 12.732 1.00 0.00 22 LEU A N 4
ATOM 3771 C CA . LEU A 1 17 ? 1.644 14.170 13.134 1.00 0.00 22 LEU A CA 4
ATOM 3772 C C . LEU A 1 17 ? 1.841 15.140 11.974 1.00 0.00 22 LEU A C 4
ATOM 3773 O O . LEU A 1 17 ? 1.924 16.353 12.172 1.00 0.00 22 LEU A O 4
ATOM 3789 N N . ARG A 1 18 ? 1.914 14.597 10.764 1.00 0.00 23 ARG A N 4
ATOM 3790 C CA . ARG A 1 18 ? 2.100 15.421 9.576 1.00 0.00 23 ARG A CA 4
ATOM 3791 C C . ARG A 1 18 ? 0.820 16.185 9.249 1.00 0.00 23 ARG A C 4
ATOM 3792 O O . ARG A 1 18 ? 0.860 17.364 8.899 1.00 0.00 23 ARG A O 4
ATOM 3813 N N . ILE A 1 19 ? -0.315 15.505 9.368 1.00 0.00 24 ILE A N 4
ATOM 3814 C CA . ILE A 1 19 ? -1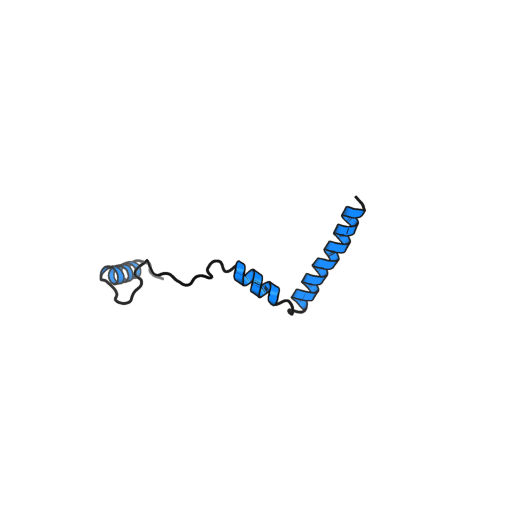.601 16.129 9.083 1.00 0.00 24 ILE A CA 4
ATOM 3815 C C . ILE A 1 19 ? -1.954 17.151 10.159 1.00 0.00 24 ILE A C 4
ATOM 3816 O O . ILE A 1 19 ? -2.634 18.140 9.890 1.00 0.00 24 ILE A O 4
ATOM 3832 N N . ALA A 1 20 ? -1.487 16.904 11.379 1.00 0.00 25 ALA A N 4
ATOM 3833 C CA . ALA A 1 20 ? -1.761 17.812 12.488 1.00 0.00 25 ALA A CA 4
ATOM 3834 C C . ALA A 1 20 ? -0.894 19.063 12.387 1.00 0.00 25 ALA A C 4
ATOM 3835 O O . ALA A 1 20 ? -1.400 20.185 12.423 1.00 0.00 25 ALA A O 4
ATOM 3842 N N . GLN A 1 21 ? 0.413 18.865 12.262 1.00 0.00 26 GLN A N 4
ATOM 3843 C CA . GLN A 1 21 ? 1.337 19.987 12.157 1.00 0.00 26 GLN A CA 4
ATOM 3844 C C . GLN A 1 21 ? 1.089 20.763 10.867 1.00 0.00 26 GLN A C 4
ATOM 3845 O O . GLN A 1 21 ? 1.259 21.981 10.820 1.00 0.00 26 GLN A O 4
ATOM 3859 N N . SER A 1 22 ? 0.687 20.047 9.821 1.00 0.00 27 SER A N 4
ATOM 3860 C CA . SER A 1 22 ? 0.419 20.677 8.533 1.00 0.00 27 SER A CA 4
ATOM 3861 C C . SER A 1 22 ? -0.893 21.455 8.578 1.00 0.00 27 SER A C 4
ATOM 3862 O O . SER A 1 22 ? -0.918 22.662 8.336 1.00 0.00 27 SER A O 4
ATOM 3870 N N . GLU A 1 23 ? -1.982 20.757 8.884 1.00 0.00 28 GLU A N 4
ATOM 3871 C CA . GLU A 1 23 ? -3.291 21.397 8.953 1.00 0.00 28 GLU A CA 4
ATOM 3872 C C . GLU A 1 23 ? -3.292 22.506 10.001 1.00 0.00 28 GLU A C 4
ATOM 3873 O O . GLU A 1 23 ? -4.052 23.468 9.899 1.00 0.00 28 GLU A O 4
ATOM 3885 N N . ALA A 1 24 ? -2.435 22.364 11.008 1.00 0.00 29 ALA A N 4
ATOM 3886 C CA . ALA A 1 24 ? -2.346 23.362 12.068 1.00 0.00 29 ALA A CA 4
ATOM 3887 C C . ALA A 1 24 ? -1.544 24.572 11.600 1.00 0.00 29 ALA A C 4
ATOM 3888 O O . ALA A 1 24 ? -1.932 25.716 11.839 1.00 0.00 29 ALA A O 4
ATOM 3895 N N . GLU A 1 25 ? -0.425 24.311 10.931 1.00 0.00 30 GLU A N 4
ATOM 3896 C CA . GLU A 1 25 ? 0.425 25.387 10.435 1.00 0.00 30 GLU A CA 4
ATOM 3897 C C . GLU A 1 25 ? -0.126 25.949 9.128 1.00 0.00 30 GLU A C 4
ATOM 3898 O O . GLU A 1 25 ? 0.184 27.077 8.745 1.00 0.00 30 GLU A O 4
ATOM 3910 N N . LEU A 1 26 ? -0.950 25.156 8.450 1.00 0.00 31 LEU A N 4
ATOM 3911 C CA . LEU A 1 26 ? -1.544 25.585 7.189 1.00 0.00 31 LEU A CA 4
ATOM 3912 C C . LEU A 1 26 ? -0.474 26.146 6.255 1.00 0.00 31 LEU A C 4
ATOM 3913 O O . LEU A 1 26 ? -0.765 26.968 5.385 1.00 0.00 31 LEU A O 4
ATOM 3929 N N . ILE A 1 27 ? 0.763 25.694 6.436 1.00 0.00 32 ILE A N 4
ATOM 3930 C CA . ILE A 1 27 ? 1.864 26.156 5.597 1.00 0.00 32 ILE A CA 4
ATOM 3931 C C . ILE A 1 27 ? 1.857 25.423 4.259 1.00 0.00 32 ILE A C 4
ATOM 3932 O O . ILE A 1 27 ? 2.024 26.032 3.204 1.00 0.00 32 ILE A O 4
ATOM 3948 N N . SER A 1 28 ? 1.662 24.110 4.313 1.00 0.00 33 SER A N 4
ATOM 3949 C CA . SER A 1 28 ? 1.635 23.300 3.100 1.00 0.00 33 SER A CA 4
ATOM 3950 C C . SER A 1 28 ? 0.360 23.567 2.308 1.00 0.00 33 SER A C 4
ATOM 3951 O O . SER A 1 28 ? -0.528 22.718 2.239 1.00 0.00 33 SER A O 4
ATOM 3959 N N . ASP A 1 29 ? 0.278 24.751 1.712 1.00 0.00 34 ASP A N 4
ATOM 3960 C CA . ASP A 1 29 ? -0.891 25.120 0.925 1.00 0.00 34 ASP A CA 4
ATOM 3961 C C . ASP A 1 29 ? -0.896 24.379 -0.408 1.00 0.00 34 ASP A C 4
ATOM 3962 O O . ASP A 1 29 ? -1.953 24.120 -0.983 1.00 0.00 34 ASP A O 4
ATOM 3971 N N . GLU A 1 30 ? 0.294 24.040 -0.894 1.00 0.00 35 GLU A N 4
ATOM 3972 C CA . GLU A 1 30 ? 0.417 23.328 -2.160 1.00 0.00 35 GLU A CA 4
ATOM 3973 C C . GLU A 1 30 ? -0.321 21.994 -2.098 1.00 0.00 35 GLU A C 4
ATOM 3974 O O . GLU A 1 30 ? -0.993 21.601 -3.052 1.00 0.00 35 GLU A O 4
ATOM 3986 N N . ALA A 1 31 ? -0.191 21.305 -0.969 1.00 0.00 36 ALA A N 4
ATOM 3987 C CA . ALA A 1 31 ? -0.850 20.016 -0.793 1.00 0.00 36 ALA A CA 4
ATOM 3988 C C . ALA A 1 31 ? -2.364 20.172 -0.892 1.00 0.00 36 ALA A C 4
ATOM 3989 O O . ALA A 1 31 ? -3.018 19.496 -1.686 1.00 0.00 36 ALA A O 4
ATOM 3996 N N . GLN A 1 32 ? -2.916 21.070 -0.081 1.00 0.00 37 GLN A N 4
ATOM 3997 C CA . GLN A 1 32 ? -4.354 21.307 -0.085 1.00 0.00 37 GLN A CA 4
ATOM 3998 C C . GLN A 1 32 ? -4.839 21.631 -1.495 1.00 0.00 37 GLN A C 4
ATOM 3999 O O . GLN A 1 32 ? -5.870 21.125 -1.939 1.00 0.00 37 GLN A O 4
ATOM 4013 N N . ALA A 1 33 ? -4.090 22.476 -2.194 1.00 0.00 38 ALA A N 4
ATOM 4014 C CA . ALA A 1 33 ? -4.454 22.860 -3.553 1.00 0.00 38 ALA A CA 4
ATOM 4015 C C . ALA A 1 33 ? -4.471 21.639 -4.469 1.00 0.00 38 ALA A C 4
ATOM 4016 O O . ALA A 1 33 ? -5.390 21.465 -5.269 1.00 0.00 38 ALA A O 4
ATOM 4023 N N . ASP A 1 34 ? -3.449 20.798 -4.346 1.00 0.00 39 ASP A N 4
ATOM 4024 C CA . ASP A 1 34 ? -3.358 19.597 -5.167 1.00 0.00 39 ASP A CA 4
ATOM 4025 C C . ASP A 1 34 ? -4.501 18.640 -4.847 1.00 0.00 39 ASP A C 4
ATOM 4026 O O . ASP A 1 34 ? -5.202 18.174 -5.744 1.00 0.00 39 ASP A O 4
ATOM 4035 N N . LEU A 1 35 ? -4.688 18.353 -3.565 1.00 0.00 40 LEU A N 4
ATOM 4036 C CA . LEU A 1 35 ? -5.754 17.453 -3.148 1.00 0.00 40 LEU A CA 4
ATOM 4037 C C . LEU A 1 35 ? -7.109 17.998 -3.587 1.00 0.00 40 LEU A C 4
ATOM 4038 O O . LEU A 1 35 ? -8.031 17.237 -3.881 1.00 0.00 40 LEU A O 4
ATOM 4054 N N . ALA A 1 36 ? -7.221 19.323 -3.627 1.00 0.00 41 ALA A N 4
ATOM 4055 C CA . ALA A 1 36 ? -8.466 19.967 -4.028 1.00 0.00 41 ALA A CA 4
ATOM 4056 C C . ALA A 1 36 ? -8.693 19.831 -5.531 1.00 0.00 41 ALA A C 4
ATOM 4057 O O . ALA A 1 36 ? -9.819 19.609 -5.977 1.00 0.00 41 ALA A O 4
ATOM 4064 N N . LEU A 1 37 ? -7.624 19.972 -6.310 1.00 0.00 42 LEU A N 4
ATOM 4065 C CA . LEU A 1 37 ? -7.734 19.865 -7.762 1.00 0.00 42 LEU A CA 4
ATOM 4066 C C . LEU A 1 37 ? -7.551 18.417 -8.210 1.00 0.00 42 LEU A C 4
ATOM 4067 O O . LEU A 1 37 ? -7.959 18.041 -9.310 1.00 0.00 42 LEU A O 4
ATOM 4083 N N . ARG A 1 38 ? -6.944 17.607 -7.349 1.00 0.00 43 ARG A N 4
ATOM 4084 C CA . ARG A 1 38 ? -6.716 16.200 -7.665 1.00 0.00 43 ARG A CA 4
ATOM 4085 C C . ARG A 1 38 ? -7.973 15.378 -7.397 1.00 0.00 43 ARG A C 4
ATOM 4086 O O . ARG A 1 38 ? -8.333 14.505 -8.187 1.00 0.00 43 ARG A O 4
ATOM 4107 N N . ARG A 1 39 ? -8.635 15.656 -6.277 1.00 0.00 44 ARG A N 4
ATOM 4108 C CA . ARG A 1 39 ? -9.848 14.927 -5.921 1.00 0.00 44 ARG A CA 4
ATOM 4109 C C . ARG A 1 39 ? -10.914 15.100 -6.999 1.00 0.00 44 ARG A C 4
ATOM 4110 O O . ARG A 1 39 ? -11.915 14.384 -7.015 1.00 0.00 44 ARG A O 4
ATOM 4131 N N . SER A 1 40 ? -10.691 16.055 -7.897 1.00 0.00 45 SER A N 4
ATOM 4132 C CA . SER A 1 40 ? -11.640 16.314 -8.974 1.00 0.00 45 SER A CA 4
ATOM 4133 C C . SER A 1 40 ? -11.439 15.321 -10.116 1.00 0.00 45 SER A C 4
ATOM 4134 O O . SER A 1 40 ? -10.354 15.232 -10.691 1.00 0.00 45 SER A O 4
ATOM 4142 N N . LEU A 1 41 ? -12.493 14.577 -10.438 1.00 0.00 46 LEU A N 4
ATOM 4143 C CA . LEU A 1 41 ? -12.422 13.594 -11.513 1.00 0.00 46 LEU A CA 4
ATOM 4144 C C . LEU A 1 41 ? -12.628 14.264 -12.868 1.00 0.00 46 LEU A C 4
ATOM 4145 O O . LEU A 1 41 ? -11.972 13.918 -13.850 1.00 0.00 46 LEU A O 4
ATOM 4161 N N . ASP A 1 42 ? -13.545 15.225 -12.912 1.00 0.00 47 ASP A N 4
ATOM 4162 C CA . ASP A 1 42 ? -13.832 15.939 -14.151 1.00 0.00 47 ASP A CA 4
ATOM 4163 C C . ASP A 1 42 ? -12.686 16.880 -14.508 1.00 0.00 47 ASP A C 4
ATOM 4164 O O . ASP A 1 42 ? -12.832 17.759 -15.356 1.00 0.00 47 ASP A O 4
ATOM 4173 N N . SER A 1 43 ? -11.546 16.691 -13.851 1.00 0.00 48 SER A N 4
ATOM 4174 C CA . SER A 1 43 ? -10.380 17.531 -14.105 1.00 0.00 48 SER A CA 4
ATOM 4175 C C . SER A 1 43 ? -9.561 16.978 -15.267 1.00 0.00 48 SER A C 4
ATOM 4176 O O . SER A 1 43 ? -9.038 17.734 -16.085 1.00 0.00 48 SER A O 4
ATOM 4184 N N . TYR A 1 44 ? -9.453 15.654 -15.333 1.00 0.00 49 TYR A N 4
ATOM 4185 C CA . TYR A 1 44 ? -8.695 15.014 -16.400 1.00 0.00 49 TYR A CA 4
ATOM 4186 C C . TYR A 1 44 ? -9.377 15.241 -17.750 1.00 0.00 49 TYR A C 4
ATOM 4187 O O . TYR A 1 44 ? -10.598 15.395 -17.813 1.00 0.00 49 TYR A O 4
ATOM 4205 N N . PRO A 1 45 ? -8.627 15.261 -18.824 1.00 0.00 50 PRO A N 4
ATOM 4206 C CA . PRO A 1 45 ? -9.191 15.471 -20.186 1.00 0.00 50 PRO A CA 4
ATOM 4207 C C . PRO A 1 45 ? -10.461 14.655 -20.407 1.00 0.00 50 PRO A C 4
ATOM 4208 O O . PRO A 1 45 ? -10.444 13.426 -20.335 1.00 0.00 50 PRO A O 4
ATOM 4219 N N . VAL A 1 46 ? -11.555 15.350 -20.678 1.00 0.00 51 VAL A N 4
ATOM 4220 C CA . VAL A 1 46 ? -12.833 14.689 -20.910 1.00 0.00 51 VAL A CA 4
ATOM 4221 C C . VAL A 1 46 ? -12.871 14.082 -22.308 1.00 0.00 51 VAL A C 4
ATOM 4222 O O . VAL A 1 46 ? -12.394 14.685 -23.270 1.00 0.00 51 VAL A O 4
ATOM 4235 N N . SER A 1 47 ? -13.440 12.883 -22.414 1.00 0.00 52 SER A N 4
ATOM 4236 C CA . SER A 1 47 ? -13.535 12.199 -23.701 1.00 0.00 52 SER A CA 4
ATOM 4237 C C . SER A 1 47 ? -14.955 11.696 -23.936 1.00 0.00 52 SER A C 4
ATOM 4238 O O . SER A 1 47 ? -15.559 11.074 -23.062 1.00 0.00 52 SER A O 4
ATOM 4246 N N . LYS A 1 48 ? -15.483 11.970 -25.126 1.00 0.00 53 LYS A N 4
ATOM 4247 C CA . LYS A 1 48 ? -16.833 11.542 -25.471 1.00 0.00 53 LYS A CA 4
ATOM 4248 C C . LYS A 1 48 ? -16.837 10.079 -25.899 1.00 0.00 53 LYS A C 4
ATOM 4249 O O . LYS A 1 48 ? -15.864 9.586 -26.469 1.00 0.00 53 LYS A O 4
ATOM 4268 N N . ASN A 1 49 ? -17.938 9.388 -25.620 1.00 0.00 54 ASN A N 4
ATOM 4269 C CA . ASN A 1 49 ? -18.056 7.980 -25.982 1.00 0.00 54 ASN A CA 4
ATOM 4270 C C . ASN A 1 49 ? -19.486 7.492 -25.768 1.00 0.00 54 ASN A C 4
ATOM 4271 O O . ASN A 1 49 ? -19.707 6.364 -25.327 1.00 0.00 54 ASN A O 4
ATOM 4282 N N . ASP A 1 50 ? -20.451 8.349 -26.083 1.00 0.00 55 ASP A N 4
ATOM 4283 C CA . ASP A 1 50 ? -21.856 7.996 -25.922 1.00 0.00 55 ASP A CA 4
ATOM 4284 C C . ASP A 1 50 ? -22.118 7.451 -24.521 1.00 0.00 55 ASP A C 4
ATOM 4285 O O . ASP A 1 50 ? -23.205 6.951 -24.233 1.00 0.00 55 ASP A O 4
ATOM 4294 N N . GLY A 1 51 ? -21.116 7.554 -23.653 1.00 0.00 56 GLY A N 4
ATOM 4295 C CA . GLY A 1 51 ? -21.250 7.069 -22.284 1.00 0.00 56 GLY A CA 4
ATOM 4296 C C . GLY A 1 51 ? -21.448 5.559 -22.254 1.00 0.00 56 GLY A C 4
ATOM 4297 O O . GLY A 1 51 ? -21.477 4.948 -21.187 1.00 0.00 56 GLY A O 4
ATOM 4301 N N . THR A 1 52 ? -21.587 4.964 -23.433 1.00 0.00 57 THR A N 4
ATOM 4302 C CA . THR A 1 52 ? -21.785 3.523 -23.533 1.00 0.00 57 THR A CA 4
ATOM 4303 C C . THR A 1 52 ? -22.737 3.033 -22.449 1.00 0.00 57 THR A C 4
ATOM 4304 O O . THR A 1 52 ? -22.420 2.111 -21.699 1.00 0.00 57 THR A O 4
ATOM 4315 N N . ARG A 1 53 ? -23.903 3.660 -22.375 1.00 0.00 58 ARG A N 4
ATOM 4316 C CA . ARG A 1 53 ? -24.903 3.289 -21.381 1.00 0.00 58 ARG A CA 4
ATOM 4317 C C . ARG A 1 53 ? -25.741 2.112 -21.882 1.00 0.00 58 ARG A C 4
ATOM 4318 O O . ARG A 1 53 ? -25.992 1.989 -23.082 1.00 0.00 58 ARG A O 4
ATOM 4339 N N . PRO A 1 54 ? -26.176 1.251 -20.996 1.00 0.00 59 PRO A N 4
ATOM 4340 C CA . PRO A 1 54 ? -27.003 0.064 -21.370 1.00 0.00 59 PRO A CA 4
ATOM 4341 C C . PRO A 1 54 ? -28.396 0.467 -21.854 1.00 0.00 59 PRO A C 4
ATOM 4342 O O . PRO A 1 54 ? -28.729 1.651 -21.899 1.00 0.00 59 PRO A O 4
ATOM 4353 N N . LYS A 1 55 ? -29.202 -0.526 -22.215 1.00 0.00 60 LYS A N 4
ATOM 4354 C CA . LYS A 1 55 ? -30.554 -0.264 -22.695 1.00 0.00 60 LYS A CA 4
ATOM 4355 C C . LYS A 1 55 ? -31.450 -1.477 -22.463 1.00 0.00 60 LYS A C 4
ATOM 4356 O O . LYS A 1 55 ? -30.975 -2.549 -22.088 1.00 0.00 60 LYS A O 4
ATOM 4375 N N . MET A 1 56 ? -32.748 -1.301 -22.689 1.00 0.00 61 MET A N 4
ATOM 4376 C CA . MET A 1 56 ? -33.703 -2.388 -22.502 1.00 0.00 61 MET A CA 4
ATOM 4377 C C . MET A 1 56 ? -33.706 -3.314 -23.715 1.00 0.00 61 MET A C 4
ATOM 4378 O O . MET A 1 56 ? -34.131 -2.924 -24.803 1.00 0.00 61 MET A O 4
ATOM 4392 N N . THR A 1 57 ? -33.231 -4.539 -23.521 1.00 0.00 62 THR A N 4
ATOM 4393 C CA . THR A 1 57 ? -33.186 -5.512 -24.607 1.00 0.00 62 THR A CA 4
ATOM 4394 C C . THR A 1 57 ? -34.567 -6.135 -24.820 1.00 0.00 62 THR A C 4
ATOM 4395 O O . THR A 1 57 ? -35.335 -6.286 -23.872 1.00 0.00 62 THR A O 4
ATOM 4406 N N . PRO A 1 58 ? -34.894 -6.499 -26.036 1.00 0.00 63 PRO A N 4
ATOM 4407 C CA . PRO A 1 58 ? -36.209 -7.116 -26.360 1.00 0.00 63 PRO A CA 4
ATOM 4408 C C . PRO A 1 58 ? -36.678 -8.081 -25.273 1.00 0.00 63 PRO A C 4
ATOM 4409 O O . PRO A 1 58 ? -37.859 -8.114 -24.925 1.00 0.00 63 PRO A O 4
ATOM 4420 N N . GLU A 1 59 ? -35.745 -8.862 -24.739 1.00 0.00 64 GLU A N 4
ATOM 4421 C CA . GLU A 1 59 ? -36.073 -9.824 -23.693 1.00 0.00 64 GLU A CA 4
ATOM 4422 C C . GLU A 1 59 ? -36.583 -9.108 -22.446 1.00 0.00 64 GLU A C 4
ATOM 4423 O O . GLU A 1 59 ? -37.576 -9.521 -21.845 1.00 0.00 64 GLU A O 4
ATOM 4435 N N . GLN A 1 60 ? -35.899 -8.037 -22.062 1.00 0.00 65 GLN A N 4
ATOM 4436 C CA . GLN A 1 60 ? -36.294 -7.273 -20.884 1.00 0.00 65 GLN A CA 4
ATOM 4437 C C . GLN A 1 60 ? -37.722 -6.760 -21.033 1.00 0.00 65 GLN A C 4
ATOM 4438 O O . GLN A 1 60 ? -38.623 -7.186 -20.310 1.00 0.00 65 GLN A O 4
ATOM 4452 N N . MET A 1 61 ? -37.921 -5.845 -21.976 1.00 0.00 66 MET A N 4
ATOM 4453 C CA . MET A 1 61 ? -39.246 -5.282 -22.211 1.00 0.00 66 MET A CA 4
ATOM 4454 C C . MET A 1 61 ? -40.276 -6.392 -22.389 1.00 0.00 66 MET A C 4
ATOM 4455 O O . MET A 1 61 ? -41.406 -6.287 -21.911 1.00 0.00 66 MET A O 4
ATOM 4469 N N . ALA A 1 62 ? -39.879 -7.457 -23.079 1.00 0.00 67 ALA A N 4
ATOM 4470 C CA . ALA A 1 62 ? -40.777 -8.583 -23.312 1.00 0.00 67 ALA A CA 4
ATOM 4471 C C . ALA A 1 62 ? -41.196 -9.215 -21.990 1.00 0.00 67 ALA A C 4
ATOM 4472 O O . ALA A 1 62 ? -42.385 -9.301 -21.681 1.00 0.00 67 ALA A O 4
ATOM 4479 N N . LYS A 1 63 ? -40.212 -9.654 -21.211 1.00 0.00 68 LYS A N 4
ATOM 4480 C CA . LYS A 1 63 ? -40.490 -10.275 -19.922 1.00 0.00 68 LYS A CA 4
ATOM 4481 C C . LYS A 1 63 ? -41.273 -9.322 -19.026 1.00 0.00 68 LYS A C 4
ATOM 4482 O O . LYS A 1 63 ? -42.280 -9.702 -18.428 1.00 0.00 68 LYS A O 4
ATOM 4501 N N . GLU A 1 64 ? -40.805 -8.082 -18.937 1.00 0.00 69 GLU A N 4
ATOM 4502 C CA . GLU A 1 64 ? -41.470 -7.080 -18.111 1.00 0.00 69 GLU A CA 4
ATOM 4503 C C . GLU A 1 64 ? -42.960 -7.027 -18.431 1.00 0.00 69 GLU A C 4
ATOM 4504 O O . GLU A 1 64 ? -43.801 -7.094 -17.535 1.00 0.00 69 GLU A O 4
ATOM 4516 N N . MET A 1 65 ? -43.279 -6.909 -19.716 1.00 0.00 70 MET A N 4
ATOM 4517 C CA . MET A 1 65 ? -44.673 -6.847 -20.144 1.00 0.00 70 MET A CA 4
ATOM 4518 C C . MET A 1 65 ? -45.415 -8.113 -19.728 1.00 0.00 70 MET A C 4
ATOM 4519 O O . MET A 1 65 ? -46.365 -8.059 -18.946 1.00 0.00 70 MET A O 4
ATOM 4533 N N . SER A 1 66 ? -44.976 -9.252 -20.255 1.00 0.00 71 SER A N 4
ATOM 4534 C CA . SER A 1 66 ? -45.608 -10.526 -19.930 1.00 0.00 71 SER A CA 4
ATOM 4535 C C . SER A 1 66 ? -45.808 -10.655 -18.424 1.00 0.00 71 SER A C 4
ATOM 4536 O O . SER A 1 66 ? -46.744 -11.310 -17.966 1.00 0.00 71 SER A O 4
ATOM 4544 N N . GLU A 1 67 ? -44.920 -10.029 -17.658 1.00 0.00 72 GLU A N 4
ATOM 4545 C CA . GLU A 1 67 ? -45.008 -10.081 -16.204 1.00 0.00 72 GLU A CA 4
ATOM 4546 C C . GLU A 1 67 ? -46.089 -9.131 -15.697 1.00 0.00 72 GLU A C 4
ATOM 4547 O O . GLU A 1 67 ? -46.852 -9.470 -14.793 1.00 0.00 72 GLU A O 4
ATOM 4559 N N . PHE A 1 68 ? -46.146 -7.940 -16.284 1.00 0.00 73 PHE A N 4
ATOM 4560 C CA . PHE A 1 68 ? -47.138 -6.949 -15.883 1.00 0.00 73 PHE A CA 4
ATOM 4561 C C . PHE A 1 68 ? -48.528 -7.362 -16.356 1.00 0.00 73 PHE A C 4
ATOM 4562 O O . PHE A 1 68 ? -49.470 -7.425 -15.565 1.00 0.00 73 PHE A O 4
ATOM 4579 N N . LEU A 1 69 ? -48.650 -7.641 -17.650 1.00 0.00 74 LEU A N 4
ATOM 4580 C CA . LEU A 1 69 ? -49.931 -8.047 -18.216 1.00 0.00 74 LEU A CA 4
ATOM 4581 C C . LEU A 1 69 ? -50.399 -9.359 -17.594 1.00 0.00 74 LEU A C 4
ATOM 4582 O O . LEU A 1 69 ? -51.527 -9.797 -17.821 1.00 0.00 74 LEU A O 4
ATOM 4598 N N . SER A 1 70 ? -49.525 -9.981 -16.811 1.00 0.00 75 SER A N 4
ATOM 4599 C CA . SER A 1 70 ? -49.859 -11.243 -16.162 1.00 0.00 75 SER A CA 4
ATOM 4600 C C . SER A 1 70 ? -51.199 -11.136 -15.439 1.00 0.00 75 SER A C 4
ATOM 4601 O O . SER A 1 70 ? -51.867 -10.104 -15.500 1.00 0.00 75 SER A O 4
ATOM 4609 N N . ARG A 1 71 ? -51.585 -12.210 -14.755 1.00 0.00 76 ARG A N 4
ATOM 4610 C CA . ARG A 1 71 ? -52.848 -12.228 -14.022 1.00 0.00 76 ARG A CA 4
ATOM 4611 C C . ARG A 1 71 ? -52.667 -12.890 -12.660 1.00 0.00 76 ARG A C 4
ATOM 4612 O O . ARG A 1 71 ? -52.587 -14.115 -12.561 1.00 0.00 76 ARG A O 4
ATOM 4633 N N . GLY A 1 72 ? -52.605 -12.073 -11.614 1.00 0.00 77 GLY A N 4
ATOM 4634 C CA . GLY A 1 72 ? -52.433 -12.591 -10.261 1.00 0.00 77 GLY A CA 4
ATOM 4635 C C . GLY A 1 72 ? -51.825 -11.533 -9.346 1.00 0.00 77 GLY A C 4
ATOM 4636 O O . GLY A 1 72 ? -52.482 -11.034 -8.434 1.00 0.00 77 GLY A O 4
ATOM 4640 N N . PRO A 1 73 ? -50.587 -11.188 -9.579 1.00 0.00 78 PRO A N 4
ATOM 4641 C CA . PRO A 1 73 ? -49.866 -10.166 -8.764 1.00 0.00 78 PRO A CA 4
ATOM 4642 C C . PRO A 1 73 ? -50.336 -8.747 -9.076 1.00 0.00 78 PRO A C 4
ATOM 4643 O O . PRO A 1 73 ? -51.187 -8.541 -9.942 1.00 0.00 78 PRO A O 4
ATOM 4654 N N . ALA A 1 74 ? -49.777 -7.774 -8.365 1.00 0.00 79 ALA A N 4
ATOM 4655 C CA . ALA A 1 74 ? -50.147 -6.379 -8.575 1.00 0.00 79 ALA A CA 4
ATOM 4656 C C . ALA A 1 74 ? -51.664 -6.219 -8.564 1.00 0.00 79 ALA A C 4
ATOM 4657 O O . ALA A 1 74 ? -52.195 -5.863 -7.526 1.00 0.00 79 ALA A O 4
ATOM 4665 N N . GLN A 1 1 ? 1.791 -10.582 12.771 1.00 0.00 6 GLN A N 5
ATOM 4666 C CA . GLN A 1 1 ? 1.007 -9.353 12.747 1.00 0.00 6 GLN A CA 5
ATOM 4667 C C . GLN A 1 1 ? 1.865 -8.167 13.174 1.00 0.00 6 GLN A C 5
ATOM 4668 O O . GLN A 1 1 ? 1.550 -7.017 12.864 1.00 0.00 6 GLN A O 5
ATOM 4682 N N . GLN A 1 2 ? 2.950 -8.454 13.887 1.00 0.00 7 GLN A N 5
ATOM 4683 C CA . GLN A 1 2 ? 3.849 -7.405 14.352 1.00 0.00 7 GLN A CA 5
ATOM 4684 C C . GLN A 1 2 ? 4.088 -6.379 13.248 1.00 0.00 7 GLN A C 5
ATOM 4685 O O . GLN A 1 2 ? 3.776 -5.201 13.405 1.00 0.00 7 GLN A O 5
ATOM 4699 N N . GLN A 1 3 ? 4.638 -6.839 12.130 1.00 0.00 8 GLN A N 5
ATOM 4700 C CA . GLN A 1 3 ? 4.912 -5.951 11.006 1.00 0.00 8 GLN A CA 5
ATOM 4701 C C . GLN A 1 3 ? 3.706 -5.062 10.718 1.00 0.00 8 GLN A C 5
ATOM 4702 O O . GLN A 1 3 ? 3.857 -3.894 10.358 1.00 0.00 8 GLN A O 5
ATOM 4716 N N . ALA A 1 4 ? 2.511 -5.622 10.874 1.00 0.00 9 ALA A N 5
ATOM 4717 C CA . ALA A 1 4 ? 1.285 -4.871 10.623 1.00 0.00 9 ALA A CA 5
ATOM 4718 C C . ALA A 1 4 ? 1.092 -3.776 11.669 1.00 0.00 9 ALA A C 5
ATOM 4719 O O . ALA A 1 4 ? 1.121 -2.588 11.348 1.00 0.00 9 ALA A O 5
ATOM 4726 N N . VAL A 1 5 ? 0.890 -4.180 12.918 1.00 0.00 10 VAL A N 5
ATOM 4727 C CA . VAL A 1 5 ? 0.689 -3.218 13.996 1.00 0.00 10 VAL A CA 5
ATOM 4728 C C . VAL A 1 5 ? 1.895 -2.291 14.120 1.00 0.00 10 VAL A C 5
ATOM 4729 O O . VAL A 1 5 ? 1.765 -1.141 14.541 1.00 0.00 10 VAL A O 5
ATOM 4742 N N . LEU A 1 6 ? 3.066 -2.797 13.749 1.00 0.00 11 LEU A N 5
ATOM 4743 C CA . LEU A 1 6 ? 4.287 -2.000 13.824 1.00 0.00 11 LEU A CA 5
ATOM 4744 C C . LEU A 1 6 ? 4.261 -0.883 12.785 1.00 0.00 11 LEU A C 5
ATOM 4745 O O . LEU A 1 6 ? 4.159 0.295 13.130 1.00 0.00 11 LEU A O 5
ATOM 4761 N N . GLU A 1 7 ? 4.357 -1.257 11.513 1.00 0.00 12 GLU A N 5
ATOM 4762 C CA . GLU A 1 7 ? 4.347 -0.271 10.438 1.00 0.00 12 GLU A CA 5
ATOM 4763 C C . GLU A 1 7 ? 3.100 0.605 10.528 1.00 0.00 12 GLU A C 5
ATOM 4764 O O . GLU A 1 7 ? 3.124 1.778 10.154 1.00 0.00 12 GLU A O 5
ATOM 4776 N N . GLN A 1 8 ? 2.012 0.027 11.028 1.00 0.00 13 GLN A N 5
ATOM 4777 C CA . GLN A 1 8 ? 0.763 0.765 11.165 1.00 0.00 13 GLN A CA 5
ATOM 4778 C C . GLN A 1 8 ? 0.906 1.861 12.216 1.00 0.00 13 GLN A C 5
ATOM 4779 O O . GLN A 1 8 ? 0.524 3.009 11.985 1.00 0.00 13 GLN A O 5
ATOM 4793 N N . GLU A 1 9 ? 1.459 1.502 13.370 1.00 0.00 14 GLU A N 5
ATOM 4794 C CA . GLU A 1 9 ? 1.649 2.465 14.447 1.00 0.00 14 GLU A CA 5
ATOM 4795 C C . GLU A 1 9 ? 2.621 3.559 14.017 1.00 0.00 14 GLU A C 5
ATOM 4796 O O . GLU A 1 9 ? 2.368 4.745 14.229 1.00 0.00 14 GLU A O 5
ATOM 4808 N N . ARG A 1 10 ? 3.732 3.153 13.410 1.00 0.00 15 ARG A N 5
ATOM 4809 C CA . ARG A 1 10 ? 4.734 4.109 12.953 1.00 0.00 15 ARG A CA 5
ATOM 4810 C C . ARG A 1 10 ? 4.113 5.105 11.979 1.00 0.00 15 ARG A C 5
ATOM 4811 O O . ARG A 1 10 ? 4.243 6.318 12.147 1.00 0.00 15 ARG A O 5
ATOM 4832 N N . ARG A 1 11 ? 3.436 4.585 10.962 1.00 0.00 16 ARG A N 5
ATOM 4833 C CA . ARG A 1 11 ? 2.796 5.437 9.966 1.00 0.00 16 ARG A CA 5
ATOM 4834 C C . ARG A 1 11 ? 1.709 6.289 10.613 1.00 0.00 16 ARG A C 5
ATOM 4835 O O . ARG A 1 11 ? 1.763 7.519 10.572 1.00 0.00 16 ARG A O 5
ATOM 4856 N N . ASP A 1 12 ? 0.723 5.628 11.211 1.00 0.00 17 ASP A N 5
ATOM 4857 C CA . ASP A 1 12 ? -0.373 6.335 11.865 1.00 0.00 17 ASP A CA 5
ATOM 4858 C C . ASP A 1 12 ? 0.149 7.543 12.636 1.00 0.00 17 ASP A C 5
ATOM 4859 O O . ASP A 1 12 ? -0.327 8.663 12.452 1.00 0.00 17 ASP A O 5
ATOM 4868 N N . ARG A 1 13 ? 1.133 7.307 13.499 1.00 0.00 18 ARG A N 5
ATOM 4869 C CA . ARG A 1 13 ? 1.714 8.384 14.293 1.00 0.00 18 ARG A CA 5
ATOM 4870 C C . ARG A 1 13 ? 2.299 9.463 13.386 1.00 0.00 18 ARG A C 5
ATOM 4871 O O . ARG A 1 13 ? 2.000 10.647 13.540 1.00 0.00 18 ARG A O 5
ATOM 4892 N N . GLU A 1 14 ? 3.134 9.045 12.440 1.00 0.00 19 GLU A N 5
ATOM 4893 C CA . GLU A 1 14 ? 3.756 9.984 11.514 1.00 0.00 19 GLU A CA 5
ATOM 4894 C C . GLU A 1 14 ? 2.693 10.776 10.760 1.00 0.00 19 GLU A C 5
ATOM 4895 O O . GLU A 1 14 ? 2.592 11.994 10.908 1.00 0.00 19 GLU A O 5
ATOM 4907 N N . LEU A 1 15 ? 1.902 10.078 9.951 1.00 0.00 20 LEU A N 5
ATOM 4908 C CA . LEU A 1 15 ? 0.850 10.730 9.180 1.00 0.00 20 LEU A CA 5
ATOM 4909 C C . LEU A 1 15 ? -0.029 11.583 10.090 1.00 0.00 20 LEU A C 5
ATOM 4910 O O . LEU A 1 15 ? -0.122 12.799 9.917 1.00 0.00 20 LEU A O 5
ATOM 4926 N N . ALA A 1 16 ? -0.674 10.940 11.058 1.00 0.00 21 ALA A N 5
ATOM 4927 C CA . ALA A 1 16 ? -1.545 11.652 11.987 1.00 0.00 21 ALA A CA 5
ATOM 4928 C C . ALA A 1 16 ? -0.879 12.939 12.467 1.00 0.00 21 ALA A C 5
ATOM 4929 O O . ALA A 1 16 ? -1.533 13.974 12.601 1.00 0.00 21 ALA A O 5
ATOM 4936 N N . LEU A 1 17 ? 0.423 12.868 12.722 1.00 0.00 22 LEU A N 5
ATOM 4937 C CA . LEU A 1 17 ? 1.166 14.034 13.184 1.00 0.00 22 LEU A CA 5
ATOM 4938 C C . LEU A 1 17 ? 1.318 15.052 12.058 1.00 0.00 22 LEU A C 5
ATOM 4939 O O . LEU A 1 17 ? 1.289 16.260 12.292 1.00 0.00 22 LEU A O 5
ATOM 4955 N N . ARG A 1 18 ? 1.477 14.555 10.837 1.00 0.00 23 ARG A N 5
ATOM 4956 C CA . ARG A 1 18 ? 1.631 15.431 9.681 1.00 0.00 23 ARG A CA 5
ATOM 4957 C C . ARG A 1 18 ? 0.329 16.173 9.396 1.00 0.00 23 ARG A C 5
ATOM 4958 O O . ARG A 1 18 ? 0.334 17.374 9.129 1.00 0.00 23 ARG A O 5
ATOM 4979 N N . ILE A 1 19 ? -0.784 15.448 9.454 1.00 0.00 24 ILE A N 5
ATOM 4980 C CA . ILE A 1 19 ? -2.087 16.049 9.201 1.00 0.00 24 ILE A CA 5
ATOM 4981 C C . ILE A 1 19 ? -2.472 16.989 10.339 1.00 0.00 24 ILE A C 5
ATOM 4982 O O . ILE A 1 19 ? -3.055 18.049 10.111 1.00 0.00 24 ILE A O 5
ATOM 4998 N N . ALA A 1 20 ? -2.141 16.595 11.564 1.00 0.00 25 ALA A N 5
ATOM 4999 C CA . ALA A 1 20 ? -2.456 17.412 12.730 1.00 0.00 25 ALA A CA 5
ATOM 5000 C C . ALA A 1 20 ? -1.706 18.739 12.672 1.00 0.00 25 ALA A C 5
ATOM 5001 O O . ALA A 1 20 ? -2.294 19.805 12.859 1.00 0.00 25 ALA A O 5
ATOM 5008 N N . GLN A 1 21 ? -0.407 18.669 12.409 1.00 0.00 26 GLN A N 5
ATOM 5009 C CA . GLN A 1 21 ? 0.410 19.874 12.325 1.00 0.00 26 GLN A CA 5
ATOM 5010 C C . GLN A 1 21 ? 0.021 20.695 11.101 1.00 0.00 26 GLN A C 5
ATOM 5011 O O . GLN A 1 21 ? 0.021 21.926 11.140 1.00 0.00 26 GLN A O 5
ATOM 5025 N N . SER A 1 22 ? -0.310 20.006 10.014 1.00 0.00 27 SER A N 5
ATOM 5026 C CA . SER A 1 22 ? -0.700 20.680 8.781 1.00 0.00 27 SER A CA 5
ATOM 5027 C C . SER A 1 22 ? -2.069 21.336 8.933 1.00 0.00 27 SER A C 5
ATOM 5028 O O . SER A 1 22 ? -2.209 22.546 8.755 1.00 0.00 27 SER A O 5
ATOM 5036 N N . GLU A 1 23 ? -3.076 20.532 9.261 1.00 0.00 28 GLU A N 5
ATOM 5037 C CA . GLU A 1 23 ? -4.427 21.052 9.430 1.00 0.00 28 GLU A CA 5
ATOM 5038 C C . GLU A 1 23 ? -4.448 22.131 10.508 1.00 0.00 28 GLU A C 5
ATOM 5039 O O . GLU A 1 23 ? -5.189 23.108 10.408 1.00 0.00 28 GLU A O 5
ATOM 5051 N N . ALA A 1 24 ? -3.626 21.947 11.536 1.00 0.00 29 ALA A N 5
ATOM 5052 C CA . ALA A 1 24 ? -3.555 22.914 12.624 1.00 0.00 29 ALA A CA 5
ATOM 5053 C C . ALA A 1 24 ? -2.859 24.187 12.155 1.00 0.00 29 ALA A C 5
ATOM 5054 O O . ALA A 1 24 ? -3.231 25.292 12.548 1.00 0.00 29 ALA A O 5
ATOM 5061 N N . GLU A 1 25 ? -1.845 24.021 11.309 1.00 0.00 30 GLU A N 5
ATOM 5062 C CA . GLU A 1 25 ? -1.101 25.161 10.786 1.00 0.00 30 GLU A CA 5
ATOM 5063 C C . GLU A 1 25 ? -1.845 25.795 9.614 1.00 0.00 30 GLU A C 5
ATOM 5064 O O . GLU A 1 25 ? -1.673 26.979 9.324 1.00 0.00 30 GLU A O 5
ATOM 5076 N N . LEU A 1 26 ? -2.672 24.999 8.9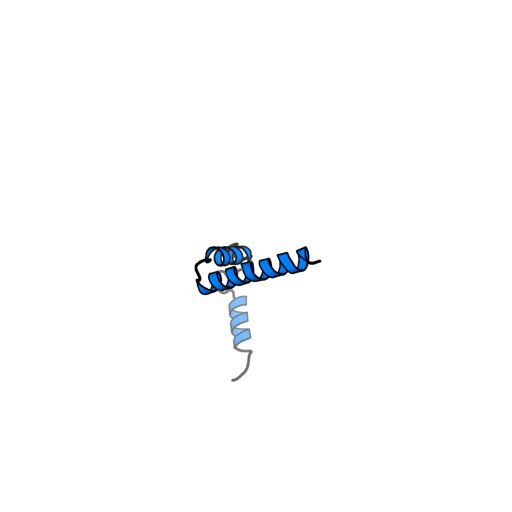45 1.00 0.00 31 LEU A N 5
ATOM 5077 C CA . LEU A 1 26 ? -3.439 25.490 7.807 1.00 0.00 31 LEU A CA 5
ATOM 5078 C C . LEU A 1 26 ? -2.511 26.133 6.776 1.00 0.00 31 LEU A C 5
ATOM 5079 O O . LEU A 1 26 ? -2.934 26.972 5.980 1.00 0.00 31 LEU A O 5
ATOM 5095 N N . ILE A 1 27 ? -1.244 25.728 6.795 1.00 0.00 32 ILE A N 5
ATOM 5096 C CA . ILE A 1 27 ? -0.264 26.266 5.857 1.00 0.00 32 ILE A CA 5
ATOM 5097 C C . ILE A 1 27 ? -0.255 25.444 4.570 1.00 0.00 32 ILE A C 5
ATOM 5098 O O . ILE A 1 27 ? -0.179 25.993 3.471 1.00 0.00 32 ILE A O 5
ATOM 5114 N N . SER A 1 28 ? -0.333 24.126 4.717 1.00 0.00 33 SER A N 5
ATOM 5115 C CA . SER A 1 28 ? -0.331 23.236 3.561 1.00 0.00 33 SER A CA 5
ATOM 5116 C C . SER A 1 28 ? -1.705 23.215 2.898 1.00 0.00 33 SER A C 5
ATOM 5117 O O . SER A 1 28 ? -2.308 22.155 2.732 1.00 0.00 33 SER A O 5
ATOM 5125 N N . ASP A 1 29 ? -2.193 24.393 2.520 1.00 0.00 34 ASP A N 5
ATOM 5126 C CA . ASP A 1 29 ? -3.496 24.496 1.874 1.00 0.00 34 ASP A CA 5
ATOM 5127 C C . ASP A 1 29 ? -3.455 23.864 0.485 1.00 0.00 34 ASP A C 5
ATOM 5128 O O . ASP A 1 29 ? -4.483 23.449 -0.048 1.00 0.00 34 ASP A O 5
ATOM 5137 N N . GLU A 1 30 ? -2.260 23.796 -0.092 1.00 0.00 35 GLU A N 5
ATOM 5138 C CA . GLU A 1 30 ? -2.096 23.213 -1.418 1.00 0.00 35 GLU A CA 5
ATOM 5139 C C . GLU A 1 30 ? -2.598 21.773 -1.435 1.00 0.00 35 GLU A C 5
ATOM 5140 O O . GLU A 1 30 ? -3.263 21.349 -2.381 1.00 0.00 35 GLU A O 5
ATOM 5152 N N . ALA A 1 31 ? -2.278 21.027 -0.384 1.00 0.00 36 ALA A N 5
ATOM 5153 C CA . ALA A 1 31 ? -2.703 19.635 -0.289 1.00 0.00 36 ALA A CA 5
ATOM 5154 C C . ALA A 1 31 ? -4.225 19.546 -0.229 1.00 0.00 36 ALA A C 5
ATOM 5155 O O . ALA A 1 31 ? -4.837 18.748 -0.939 1.00 0.00 36 ALA A O 5
ATOM 5162 N N . GLN A 1 32 ? -4.828 20.369 0.622 1.00 0.00 37 GLN A N 5
ATOM 5163 C CA . GLN A 1 32 ? -6.279 20.373 0.766 1.00 0.00 37 GLN A CA 5
ATOM 5164 C C . GLN A 1 32 ? -6.950 20.606 -0.584 1.00 0.00 37 GLN A C 5
ATOM 5165 O O . GLN A 1 32 ? -7.834 19.850 -0.987 1.00 0.00 37 GLN A O 5
ATOM 5179 N N . ALA A 1 33 ? -6.525 21.657 -1.277 1.00 0.00 38 ALA A N 5
ATOM 5180 C CA . ALA A 1 33 ? -7.092 21.980 -2.581 1.00 0.00 38 ALA A CA 5
ATOM 5181 C C . ALA A 1 33 ? -6.886 20.826 -3.557 1.00 0.00 38 ALA A C 5
ATOM 5182 O O . ALA A 1 33 ? -7.783 20.486 -4.328 1.00 0.00 38 ALA A O 5
ATOM 5189 N N . ASP A 1 34 ? -5.700 20.228 -3.517 1.00 0.00 39 ASP A N 5
ATOM 5190 C CA . ASP A 1 34 ? -5.387 19.114 -4.403 1.00 0.00 39 ASP A CA 5
ATOM 5191 C C . ASP A 1 34 ? -6.338 17.947 -4.157 1.00 0.00 39 ASP A C 5
ATOM 5192 O O . ASP A 1 34 ? -7.150 17.603 -5.016 1.00 0.00 39 ASP A O 5
ATOM 5201 N N . LEU A 1 35 ? -6.234 17.344 -2.977 1.00 0.00 40 LEU A N 5
ATOM 5202 C CA . LEU A 1 35 ? -7.091 16.216 -2.628 1.00 0.00 40 LEU A CA 5
ATOM 5203 C C . LEU A 1 35 ? -8.547 16.531 -2.952 1.00 0.00 40 LEU A C 5
ATOM 5204 O O . LEU A 1 35 ? -9.283 15.675 -3.442 1.00 0.00 40 LEU A O 5
ATOM 5220 N N . ALA A 1 36 ? -8.958 17.764 -2.673 1.00 0.00 41 ALA A N 5
ATOM 5221 C CA . ALA A 1 36 ? -10.330 18.179 -2.938 1.00 0.00 41 ALA A CA 5
ATOM 5222 C C . ALA A 1 36 ? -10.650 18.058 -4.425 1.00 0.00 41 ALA A C 5
ATOM 5223 O O . ALA A 1 36 ? -11.684 17.508 -4.804 1.00 0.00 41 ALA A O 5
ATOM 5230 N N . LEU A 1 37 ? -9.757 18.574 -5.262 1.00 0.00 42 LEU A N 5
ATOM 5231 C CA . LEU A 1 37 ? -9.954 18.518 -6.706 1.00 0.00 42 LEU A CA 5
ATOM 5232 C C . LEU A 1 37 ? -9.878 17.078 -7.201 1.00 0.00 42 LEU A C 5
ATOM 5233 O O . LEU A 1 37 ? -10.578 16.697 -8.139 1.00 0.00 42 LEU A O 5
ATOM 5249 N N . ARG A 1 38 ? -9.025 16.282 -6.566 1.00 0.00 43 ARG A N 5
ATOM 5250 C CA . ARG A 1 38 ? -8.866 14.885 -6.953 1.00 0.00 43 ARG A CA 5
ATOM 5251 C C . ARG A 1 38 ? -10.038 14.052 -6.446 1.00 0.00 43 ARG A C 5
ATOM 5252 O O . ARG A 1 38 ? -10.473 13.109 -7.105 1.00 0.00 43 ARG A O 5
ATOM 5273 N N . ARG A 1 39 ? -10.546 14.409 -5.270 1.00 0.00 44 ARG A N 5
ATOM 5274 C CA . ARG A 1 39 ? -11.667 13.690 -4.683 1.00 0.00 44 ARG A CA 5
ATOM 5275 C C . ARG A 1 39 ? -12.980 14.159 -5.303 1.00 0.00 44 ARG A C 5
ATOM 5276 O O . ARG A 1 39 ? -14.009 13.493 -5.182 1.00 0.00 44 ARG A O 5
ATOM 5297 N N . SER A 1 40 ? -12.938 15.310 -5.966 1.00 0.00 45 SER A N 5
ATOM 5298 C CA . SER A 1 40 ? -14.130 15.858 -6.601 1.00 0.00 45 SER A CA 5
ATOM 5299 C C . SER A 1 40 ? -14.609 14.943 -7.723 1.00 0.00 45 SER A C 5
ATOM 5300 O O . SER A 1 40 ? -13.811 14.244 -8.350 1.00 0.00 45 SER A O 5
ATOM 5308 N N . LEU A 1 41 ? -15.914 14.950 -7.970 1.00 0.00 46 LEU A N 5
ATOM 5309 C CA . LEU A 1 41 ? -16.488 14.114 -9.019 1.00 0.00 46 LEU A CA 5
ATOM 5310 C C . LEU A 1 41 ? -16.042 14.605 -10.394 1.00 0.00 46 LEU A C 5
ATOM 5311 O O . LEU A 1 41 ? -16.195 13.901 -11.393 1.00 0.00 46 LEU A O 5
ATOM 5327 N N . ASP A 1 42 ? -15.493 15.813 -10.437 1.00 0.00 47 ASP A N 5
ATOM 5328 C CA . ASP A 1 42 ? -15.029 16.386 -11.694 1.00 0.00 47 ASP A CA 5
ATOM 5329 C C . ASP A 1 42 ? -13.785 15.657 -12.190 1.00 0.00 47 ASP A C 5
ATOM 5330 O O . ASP A 1 42 ? -13.514 15.614 -13.389 1.00 0.00 47 ASP A O 5
ATOM 5339 N N . SER A 1 43 ? -13.030 15.083 -11.256 1.00 0.00 48 SER A N 5
ATOM 5340 C CA . SER A 1 43 ? -11.815 14.356 -11.608 1.00 0.00 48 SER A CA 5
ATOM 5341 C C . SER A 1 43 ? -12.138 12.903 -11.943 1.00 0.00 48 SER A C 5
ATOM 5342 O O . SER A 1 43 ? -11.949 12.009 -11.117 1.00 0.00 48 SER A O 5
ATOM 5350 N N . TYR A 1 44 ? -12.623 12.674 -13.158 1.00 0.00 49 TYR A N 5
ATOM 5351 C CA . TYR A 1 44 ? -12.968 11.325 -13.591 1.00 0.00 49 TYR A CA 5
ATOM 5352 C C . TYR A 1 44 ? -11.723 10.435 -13.601 1.00 0.00 49 TYR A C 5
ATOM 5353 O O . TYR A 1 44 ? -10.618 10.915 -13.847 1.00 0.00 49 TYR A O 5
ATOM 5371 N N . PRO A 1 45 ? -11.875 9.158 -13.344 1.00 0.00 50 PRO A N 5
ATOM 5372 C CA . PRO A 1 45 ? -10.731 8.206 -13.333 1.00 0.00 50 PRO A CA 5
ATOM 5373 C C . PRO A 1 45 ? -9.775 8.451 -14.495 1.00 0.00 50 PRO A C 5
ATOM 5374 O O . PRO A 1 45 ? -10.158 8.358 -15.661 1.00 0.00 50 PRO A O 5
ATOM 5385 N N . VAL A 1 46 ? -8.529 8.764 -14.163 1.00 0.00 51 VAL A N 5
ATOM 5386 C CA . VAL A 1 46 ? -7.511 9.024 -15.175 1.00 0.00 51 VAL A CA 5
ATOM 5387 C C . VAL A 1 46 ? -6.531 7.857 -15.257 1.00 0.00 51 VAL A C 5
ATOM 5388 O O . VAL A 1 46 ? -6.340 7.125 -14.285 1.00 0.00 51 VAL A O 5
ATOM 5401 N N . SER A 1 47 ? -5.913 7.690 -16.421 1.00 0.00 52 SER A N 5
ATOM 5402 C CA . SER A 1 47 ? -4.953 6.610 -16.619 1.00 0.00 52 SER A CA 5
ATOM 5403 C C . SER A 1 47 ? -3.581 7.009 -16.083 1.00 0.00 52 SER A C 5
ATOM 5404 O O . SER A 1 47 ? -2.894 7.843 -16.672 1.00 0.00 52 SER A O 5
ATOM 5412 N N . LYS A 1 48 ? -3.190 6.409 -14.962 1.00 0.00 53 LYS A N 5
ATOM 5413 C CA . LYS A 1 48 ? -1.898 6.709 -14.352 1.00 0.00 53 LYS A CA 5
ATOM 5414 C C . LYS A 1 48 ? -0.908 5.579 -14.611 1.00 0.00 53 LYS A C 5
ATOM 5415 O O . LYS A 1 48 ? -1.235 4.403 -14.449 1.00 0.00 53 LYS A O 5
ATOM 5434 N N . ASN A 1 49 ? 0.305 5.944 -15.015 1.00 0.00 54 ASN A N 5
ATOM 5435 C CA . ASN A 1 49 ? 1.338 4.952 -15.294 1.00 0.00 54 ASN A CA 5
ATOM 5436 C C . ASN A 1 49 ? 1.996 4.488 -13.999 1.00 0.00 54 ASN A C 5
ATOM 5437 O O . ASN A 1 49 ? 2.904 5.139 -13.485 1.00 0.00 54 ASN A O 5
ATOM 5448 N N . ASP A 1 50 ? 1.531 3.357 -13.477 1.00 0.00 55 ASP A N 5
ATOM 5449 C CA . ASP A 1 50 ? 2.082 2.814 -12.241 1.00 0.00 55 ASP A CA 5
ATOM 5450 C C . ASP A 1 50 ? 2.256 3.917 -11.201 1.00 0.00 55 ASP A C 5
ATOM 5451 O O . ASP A 1 50 ? 3.165 3.864 -10.371 1.00 0.00 55 ASP A O 5
ATOM 5460 N N . GLY A 1 51 ? 1.380 4.918 -11.253 1.00 0.00 56 GLY A N 5
ATOM 5461 C CA . GLY A 1 51 ? 1.443 6.033 -10.312 1.00 0.00 56 GLY A CA 5
ATOM 5462 C C . GLY A 1 51 ? 2.057 7.263 -10.968 1.00 0.00 56 GLY A C 5
ATOM 5463 O O . GLY A 1 51 ? 2.538 8.167 -10.287 1.00 0.00 56 GLY A O 5
ATOM 5467 N N . THR A 1 52 ? 2.034 7.288 -12.294 1.00 0.00 57 THR A N 5
ATOM 5468 C CA . THR A 1 52 ? 2.590 8.411 -13.038 1.00 0.00 57 THR A CA 5
ATOM 5469 C C . THR A 1 52 ? 3.914 8.860 -12.426 1.00 0.00 57 THR A C 5
ATOM 5470 O O . THR A 1 52 ? 4.174 10.056 -12.293 1.00 0.00 57 THR A O 5
ATOM 5481 N N . ARG A 1 53 ? 4.747 7.892 -12.054 1.00 0.00 58 ARG A N 5
ATOM 5482 C CA . ARG A 1 53 ? 6.044 8.196 -11.455 1.00 0.00 58 ARG A CA 5
ATOM 5483 C C . ARG A 1 53 ? 7.128 8.256 -12.531 1.00 0.00 58 ARG A C 5
ATOM 5484 O O . ARG A 1 53 ? 7.057 7.540 -13.530 1.00 0.00 58 ARG A O 5
ATOM 5505 N N . PRO A 1 54 ? 8.124 9.087 -12.348 1.00 0.00 59 PRO A N 5
ATOM 5506 C CA . PRO A 1 54 ? 9.241 9.229 -13.329 1.00 0.00 59 PRO A CA 5
ATOM 5507 C C . PRO A 1 54 ? 10.112 7.976 -13.387 1.00 0.00 59 PRO A C 5
ATOM 5508 O O . PRO A 1 54 ? 9.849 6.993 -12.695 1.00 0.00 59 PRO A O 5
ATOM 5519 N N . LYS A 1 55 ? 11.150 8.019 -14.219 1.00 0.00 60 LYS A N 5
ATOM 5520 C CA . LYS A 1 55 ? 12.053 6.881 -14.361 1.00 0.00 60 LYS A CA 5
ATOM 5521 C C . LYS A 1 55 ? 13.474 7.356 -14.642 1.00 0.00 60 LYS A C 5
ATOM 5522 O O . LYS A 1 55 ? 13.706 8.145 -15.558 1.00 0.00 60 LYS A O 5
ATOM 5541 N N . MET A 1 56 ? 14.424 6.868 -13.849 1.00 0.00 61 MET A N 5
ATOM 5542 C CA . MET A 1 56 ? 15.825 7.246 -14.019 1.00 0.00 61 MET A CA 5
ATOM 5543 C C . MET A 1 56 ? 16.585 6.155 -14.766 1.00 0.00 61 MET A C 5
ATOM 5544 O O . MET A 1 56 ? 16.327 4.965 -14.578 1.00 0.00 61 MET A O 5
ATOM 5558 N N . THR A 1 57 ? 17.523 6.566 -15.615 1.00 0.00 62 THR A N 5
ATOM 5559 C CA . THR A 1 57 ? 18.314 5.613 -16.385 1.00 0.00 62 THR A CA 5
ATOM 5560 C C . THR A 1 57 ? 19.517 5.135 -15.571 1.00 0.00 62 THR A C 5
ATOM 5561 O O . THR A 1 57 ? 20.054 5.882 -14.754 1.00 0.00 62 THR A O 5
ATOM 5572 N N . PRO A 1 58 ? 19.950 3.916 -15.777 1.00 0.00 63 PRO A N 5
ATOM 5573 C CA . PRO A 1 58 ? 21.113 3.344 -15.044 1.00 0.00 63 PRO A CA 5
ATOM 5574 C C . PRO A 1 58 ? 22.231 4.366 -14.844 1.00 0.00 63 PRO A C 5
ATOM 5575 O O . PRO A 1 58 ? 22.854 4.417 -13.784 1.00 0.00 63 PRO A O 5
ATOM 5586 N N . GLU A 1 59 ? 22.480 5.173 -15.869 1.00 0.00 64 GLU A N 5
ATOM 5587 C CA . GLU A 1 59 ? 23.527 6.186 -15.795 1.00 0.00 64 GLU A CA 5
ATOM 5588 C C . GLU A 1 59 ? 23.200 7.222 -14.724 1.00 0.00 64 GLU A C 5
ATOM 5589 O O . GLU A 1 59 ? 24.073 7.638 -13.963 1.00 0.00 64 GLU A O 5
ATOM 5601 N N . GLN A 1 60 ? 21.938 7.636 -14.672 1.00 0.00 65 GLN A N 5
ATOM 5602 C CA . GLN A 1 60 ? 21.509 8.627 -13.691 1.00 0.00 65 GLN A CA 5
ATOM 5603 C C . GLN A 1 60 ? 21.732 8.110 -12.272 1.00 0.00 65 GLN A C 5
ATOM 5604 O O . GLN A 1 60 ? 22.572 8.629 -11.538 1.00 0.00 65 GLN A O 5
ATOM 5618 N N . MET A 1 61 ? 20.971 7.089 -11.893 1.00 0.00 66 MET A N 5
ATOM 5619 C CA . MET A 1 61 ? 21.093 6.514 -10.557 1.00 0.00 66 MET A CA 5
ATOM 5620 C C . MET A 1 61 ? 22.541 6.138 -10.262 1.00 0.00 66 MET A C 5
ATOM 5621 O O . MET A 1 61 ? 23.006 6.265 -9.129 1.00 0.00 66 MET A O 5
ATOM 5635 N N . ALA A 1 62 ? 23.250 5.676 -11.287 1.00 0.00 67 ALA A N 5
ATOM 5636 C CA . ALA A 1 62 ? 24.646 5.285 -11.122 1.00 0.00 67 ALA A CA 5
ATOM 5637 C C . ALA A 1 62 ? 25.480 6.468 -10.642 1.00 0.00 67 ALA A C 5
ATOM 5638 O O . ALA A 1 62 ? 26.119 6.406 -9.592 1.00 0.00 67 ALA A O 5
ATOM 5645 N N . LYS A 1 63 ? 25.468 7.547 -11.419 1.00 0.00 68 LYS A N 5
ATOM 5646 C CA . LYS A 1 63 ? 26.228 8.740 -11.063 1.00 0.00 68 LYS A CA 5
ATOM 5647 C C . LYS A 1 63 ? 25.768 9.286 -9.715 1.00 0.00 68 LYS A C 5
ATOM 5648 O O . LYS A 1 63 ? 26.580 9.529 -8.822 1.00 0.00 68 LYS A O 5
ATOM 5667 N N . GLU A 1 64 ? 24.460 9.478 -9.575 1.00 0.00 69 GLU A N 5
ATOM 5668 C CA . GLU A 1 64 ? 23.902 9.996 -8.330 1.00 0.00 69 GLU A CA 5
ATOM 5669 C C . GLU A 1 64 ? 24.469 9.240 -7.133 1.00 0.00 69 GLU A C 5
ATOM 5670 O O . GLU A 1 64 ? 24.929 9.846 -6.165 1.00 0.00 69 GLU A O 5
ATOM 5682 N N . MET A 1 65 ? 24.433 7.914 -7.205 1.00 0.00 70 MET A N 5
ATOM 5683 C CA . MET A 1 65 ? 24.945 7.085 -6.121 1.00 0.00 70 MET A CA 5
ATOM 5684 C C . MET A 1 65 ? 26.429 7.360 -5.892 1.00 0.00 70 MET A C 5
ATOM 5685 O O . MET A 1 65 ? 26.839 7.729 -4.792 1.00 0.00 70 MET A O 5
ATOM 5699 N N . SER A 1 66 ? 27.229 7.176 -6.937 1.00 0.00 71 SER A N 5
ATOM 5700 C CA . SER A 1 66 ? 28.664 7.408 -6.836 1.00 0.00 71 SER A CA 5
ATOM 5701 C C . SER A 1 66 ? 28.944 8.810 -6.306 1.00 0.00 71 SER A C 5
ATOM 5702 O O . SER A 1 66 ? 29.981 9.057 -5.693 1.00 0.00 71 SER A O 5
ATOM 5710 N N . GLU A 1 67 ? 28.008 9.724 -6.545 1.00 0.00 72 GLU A N 5
ATOM 5711 C CA . GLU A 1 67 ? 28.162 11.100 -6.087 1.00 0.00 72 GLU A CA 5
ATOM 5712 C C . GLU A 1 67 ? 27.721 11.232 -4.632 1.00 0.00 72 GLU A C 5
ATOM 5713 O O . GLU A 1 67 ? 28.320 11.977 -3.857 1.00 0.00 72 GLU A O 5
ATOM 5725 N N . PHE A 1 68 ? 26.670 10.504 -4.270 1.00 0.00 73 PHE A N 5
ATOM 5726 C CA . PHE A 1 68 ? 26.156 10.547 -2.905 1.00 0.00 73 PHE A CA 5
ATOM 5727 C C . PHE A 1 68 ? 27.056 9.748 -1.968 1.00 0.00 73 PHE A C 5
ATOM 5728 O O . PHE A 1 68 ? 27.509 10.257 -0.943 1.00 0.00 73 PHE A O 5
ATOM 5745 N N . LEU A 1 69 ? 27.310 8.494 -2.326 1.00 0.00 74 LEU A N 5
ATOM 5746 C CA . LEU A 1 69 ? 28.157 7.633 -1.508 1.00 0.00 74 LEU A CA 5
ATOM 5747 C C . LEU A 1 69 ? 29.496 8.308 -1.232 1.00 0.00 74 LEU A C 5
ATOM 5748 O O . LEU A 1 69 ? 30.084 8.130 -0.165 1.00 0.00 74 LEU A O 5
ATOM 5764 N N . SER A 1 70 ? 29.973 9.084 -2.200 1.00 0.00 75 SER A N 5
ATOM 5765 C CA . SER A 1 70 ? 31.244 9.781 -2.049 1.00 0.00 75 SER A CA 5
ATOM 5766 C C . SER A 1 70 ? 31.090 10.984 -1.125 1.00 0.00 75 SER A C 5
ATOM 5767 O O . SER A 1 70 ? 30.927 12.115 -1.582 1.00 0.00 75 SER A O 5
ATOM 5775 N N . ARG A 1 71 ? 31.141 10.732 0.180 1.00 0.00 76 ARG A N 5
ATOM 5776 C CA . ARG A 1 71 ? 31.005 11.802 1.160 1.00 0.00 76 ARG A CA 5
ATOM 5777 C C . ARG A 1 71 ? 32.303 12.594 1.274 1.00 0.00 76 ARG A C 5
ATOM 5778 O O . ARG A 1 71 ? 32.287 13.820 1.381 1.00 0.00 76 ARG A O 5
ATOM 5799 N N . GLY A 1 72 ? 33.427 11.885 1.248 1.00 0.00 77 GLY A N 5
ATOM 5800 C CA . GLY A 1 72 ? 34.730 12.532 1.349 1.00 0.00 77 GLY A CA 5
ATOM 5801 C C . GLY A 1 72 ? 34.946 13.107 2.745 1.00 0.00 77 GLY A C 5
ATOM 5802 O O . GLY A 1 72 ? 34.971 14.323 2.931 1.00 0.00 77 GLY A O 5
ATOM 5806 N N . PRO A 1 73 ? 35.103 12.253 3.721 1.00 0.00 78 PRO A N 5
ATOM 5807 C CA . PRO A 1 73 ? 35.323 12.674 5.136 1.00 0.00 78 PRO A CA 5
ATOM 5808 C C . PRO A 1 73 ? 36.381 13.770 5.251 1.00 0.00 78 PRO A C 5
ATOM 5809 O O . PRO A 1 73 ? 37.567 13.526 5.034 1.00 0.00 78 PRO A O 5
ATOM 5820 N N . ALA A 1 74 ? 35.940 14.976 5.596 1.00 0.00 79 ALA A N 5
ATOM 5821 C CA . ALA A 1 74 ? 36.857 16.101 5.737 1.00 0.00 79 ALA A CA 5
ATOM 5822 C C . ALA A 1 74 ? 37.920 15.796 6.787 1.00 0.00 79 ALA A C 5
ATOM 5823 O O . ALA A 1 74 ? 38.510 16.736 7.295 1.00 0.00 79 ALA A O 5
ATOM 5831 N N . GLN A 1 1 ? 2.734 -10.655 12.824 1.00 0.00 6 GLN A N 6
ATOM 5832 C CA . GLN A 1 1 ? 1.774 -9.571 12.992 1.00 0.00 6 GLN A CA 6
ATOM 5833 C C . GLN A 1 1 ? 2.477 -8.301 13.462 1.00 0.00 6 GLN A C 6
ATOM 5834 O O . GLN A 1 1 ? 1.986 -7.192 13.247 1.00 0.00 6 GLN A O 6
ATOM 5848 N N . GLN A 1 2 ? 3.627 -8.472 14.104 1.00 0.00 7 GLN A N 6
ATOM 5849 C CA . GLN A 1 2 ? 4.389 -7.333 14.600 1.00 0.00 7 GLN A CA 6
ATOM 5850 C C . GLN A 1 2 ? 4.579 -6.296 13.498 1.00 0.00 7 GLN A C 6
ATOM 5851 O O . GLN A 1 2 ? 4.149 -5.151 13.629 1.00 0.00 7 GLN A O 6
ATOM 5865 N N . GLN A 1 3 ? 5.225 -6.705 12.412 1.00 0.00 8 GLN A N 6
ATOM 5866 C CA . GLN A 1 3 ? 5.463 -5.800 11.293 1.00 0.00 8 GLN A CA 6
ATOM 5867 C C . GLN A 1 3 ? 4.176 -5.081 10.899 1.00 0.00 8 GLN A C 6
ATOM 5868 O O . GLN A 1 3 ? 4.204 -3.922 10.488 1.00 0.00 8 GLN A O 6
ATOM 5882 N N . ALA A 1 4 ? 3.051 -5.777 11.026 1.00 0.00 9 ALA A N 6
ATOM 5883 C CA . ALA A 1 4 ? 1.761 -5.195 10.677 1.00 0.00 9 ALA A CA 6
ATOM 5884 C C . ALA A 1 4 ? 1.409 -4.051 11.624 1.00 0.00 9 ALA A C 6
ATOM 5885 O O . ALA A 1 4 ? 1.347 -2.892 11.214 1.00 0.00 9 ALA A O 6
ATOM 5892 N N . VAL A 1 5 ? 1.178 -4.383 12.890 1.00 0.00 10 VAL A N 6
ATOM 5893 C CA . VAL A 1 5 ? 0.829 -3.371 13.882 1.00 0.00 10 VAL A CA 6
ATOM 5894 C C . VAL A 1 5 ? 1.936 -2.327 13.998 1.00 0.00 10 VAL A C 6
ATOM 5895 O O . VAL A 1 5 ? 1.666 -1.127 14.045 1.00 0.00 10 VAL A O 6
ATOM 5908 N N . LEU A 1 6 ? 3.182 -2.789 14.042 1.00 0.00 11 LEU A N 6
ATOM 5909 C CA . LEU A 1 6 ? 4.316 -1.878 14.151 1.00 0.00 11 LEU A CA 6
ATOM 5910 C C . LEU A 1 6 ? 4.278 -0.844 13.030 1.00 0.00 11 LEU A C 6
ATOM 5911 O O . LEU A 1 6 ? 4.213 0.359 13.285 1.00 0.00 11 LEU A O 6
ATOM 5927 N N . GLU A 1 7 ? 4.320 -1.319 11.790 1.00 0.00 12 GLU A N 6
ATOM 5928 C CA . GLU A 1 7 ? 4.290 -0.422 10.640 1.00 0.00 12 GLU A CA 6
ATOM 5929 C C . GLU A 1 7 ? 3.062 0.482 10.699 1.00 0.00 12 GLU A C 6
ATOM 5930 O O . GLU A 1 7 ? 3.159 1.691 10.489 1.00 0.00 12 GLU A O 6
ATOM 5942 N N . GLN A 1 8 ? 1.909 -0.113 10.987 1.00 0.00 13 GLN A N 6
ATOM 5943 C CA . GLN A 1 8 ? 0.668 0.648 11.073 1.00 0.00 13 GLN A CA 6
ATOM 5944 C C . GLN A 1 8 ? 0.801 1.773 12.095 1.00 0.00 13 GLN A C 6
ATOM 5945 O O . GLN A 1 8 ? 0.378 2.903 11.846 1.00 0.00 13 GLN A O 6
ATOM 5959 N N . GLU A 1 9 ? 1.392 1.457 13.242 1.00 0.00 14 GLU A N 6
ATOM 5960 C CA . GLU A 1 9 ? 1.574 2.451 14.294 1.00 0.00 14 GLU A CA 6
ATOM 5961 C C . GLU A 1 9 ? 2.524 3.551 13.830 1.00 0.00 14 GLU A C 6
ATOM 5962 O O . GLU A 1 9 ? 2.197 4.736 13.897 1.00 0.00 14 GLU A O 6
ATOM 5974 N N . ARG A 1 10 ? 3.701 3.152 13.360 1.00 0.00 15 ARG A N 6
ATOM 5975 C CA . ARG A 1 10 ? 4.690 4.114 12.887 1.00 0.00 15 ARG A CA 6
ATOM 5976 C C . ARG A 1 10 ? 4.059 5.081 11.891 1.00 0.00 15 ARG A C 6
ATOM 5977 O O . ARG A 1 10 ? 4.188 6.298 12.024 1.00 0.00 15 ARG A O 6
ATOM 5998 N N . ARG A 1 11 ? 3.376 4.531 10.892 1.00 0.00 16 ARG A N 6
ATOM 5999 C CA . ARG A 1 11 ? 2.727 5.355 9.878 1.00 0.00 16 ARG A CA 6
ATOM 6000 C C . ARG A 1 11 ? 1.668 6.249 10.512 1.00 0.00 16 ARG A C 6
ATOM 6001 O O . ARG A 1 11 ? 1.756 7.475 10.447 1.00 0.00 16 ARG A O 6
ATOM 6022 N N . ASP A 1 12 ? 0.667 5.627 11.127 1.00 0.00 17 ASP A N 6
ATOM 6023 C CA . ASP A 1 12 ? -0.406 6.377 11.772 1.00 0.00 17 ASP A CA 6
ATOM 6024 C C . ASP A 1 12 ? 0.165 7.543 12.574 1.00 0.00 17 ASP A C 6
ATOM 6025 O O . ASP A 1 12 ? -0.339 8.664 12.502 1.00 0.00 17 ASP A O 6
ATOM 6034 N N . ARG A 1 13 ? 1.218 7.269 13.336 1.00 0.00 18 ARG A N 6
ATOM 6035 C CA . ARG A 1 13 ? 1.852 8.304 14.145 1.00 0.00 18 ARG A CA 6
ATOM 6036 C C . ARG A 1 13 ? 2.411 9.409 13.256 1.00 0.00 18 ARG A C 6
ATOM 6037 O O . ARG A 1 13 ? 2.113 10.587 13.453 1.00 0.00 18 ARG A O 6
ATOM 6058 N N . GLU A 1 14 ? 3.221 9.021 12.277 1.00 0.00 19 GLU A N 6
ATOM 6059 C CA . GLU A 1 14 ? 3.816 9.988 11.362 1.00 0.00 19 GLU A CA 6
ATOM 6060 C C . GLU A 1 14 ? 2.748 10.929 10.810 1.00 0.00 19 GLU A C 6
ATOM 6061 O O . GLU A 1 14 ? 2.781 12.134 11.057 1.00 0.00 19 GLU A O 6
ATOM 6073 N N . LEU A 1 15 ? 1.802 10.368 10.063 1.00 0.00 20 LEU A N 6
ATOM 6074 C CA . LEU A 1 15 ? 0.730 11.169 9.482 1.00 0.00 20 LEU A CA 6
ATOM 6075 C C . LEU A 1 15 ? 0.063 12.023 10.556 1.00 0.00 20 LEU A C 6
ATOM 6076 O O . LEU A 1 15 ? 0.119 13.252 10.508 1.00 0.00 20 LEU A O 6
ATOM 6092 N N . ALA A 1 16 ? -0.567 11.365 11.525 1.00 0.00 21 ALA A N 6
ATOM 6093 C CA . ALA A 1 16 ? -1.240 12.076 12.606 1.00 0.00 21 ALA A CA 6
ATOM 6094 C C . ALA A 1 16 ? -0.392 13.246 13.091 1.00 0.00 21 ALA A C 6
ATOM 6095 O O . ALA A 1 16 ? -0.913 14.322 13.390 1.00 0.00 21 ALA A O 6
ATOM 6102 N N . LEU A 1 17 ? 0.917 13.031 13.165 1.00 0.00 22 LEU A N 6
ATOM 6103 C CA . LEU A 1 17 ? 1.829 14.076 13.615 1.00 0.00 22 LEU A CA 6
ATOM 6104 C C . LEU A 1 17 ? 1.863 15.220 12.608 1.00 0.00 22 LEU A C 6
ATOM 6105 O O . LEU A 1 17 ? 1.871 16.393 12.984 1.00 0.00 22 LEU A O 6
ATOM 6121 N N . ARG A 1 18 ? 1.879 14.872 11.325 1.00 0.00 23 ARG A N 6
ATOM 6122 C CA . ARG A 1 18 ? 1.908 15.877 10.269 1.00 0.00 23 ARG A CA 6
ATOM 6123 C C . ARG A 1 18 ? 0.623 16.699 10.283 1.00 0.00 23 ARG A C 6
ATOM 6124 O O . ARG A 1 18 ? 0.658 17.924 10.160 1.00 0.00 23 ARG A O 6
ATOM 6145 N N . ILE A 1 19 ? -0.507 16.018 10.431 1.00 0.00 24 ILE A N 6
ATOM 6146 C CA . ILE A 1 19 ? -1.798 16.695 10.459 1.00 0.00 24 ILE A CA 6
ATOM 6147 C C . ILE A 1 19 ? -1.903 17.592 11.688 1.00 0.00 24 ILE A C 6
ATOM 6148 O O . ILE A 1 19 ? -2.459 18.688 11.622 1.00 0.00 24 ILE A O 6
ATOM 6164 N N . ALA A 1 20 ? -1.365 17.120 12.809 1.00 0.00 25 ALA A N 6
ATOM 6165 C CA . ALA A 1 20 ? -1.404 17.892 14.046 1.00 0.00 25 ALA A CA 6
ATOM 6166 C C . ALA A 1 20 ? -0.610 19.185 13.895 1.00 0.00 25 ALA A C 6
ATOM 6167 O O . ALA A 1 20 ? -1.111 20.271 14.184 1.00 0.00 25 ALA A O 6
ATOM 6174 N N . GLN A 1 21 ? 0.631 19.061 13.436 1.00 0.00 26 GLN A N 6
ATOM 6175 C CA . GLN A 1 21 ? 1.482 20.229 13.248 1.00 0.00 26 GLN A CA 6
ATOM 6176 C C . GLN A 1 21 ? 0.907 21.138 12.167 1.00 0.00 26 GLN A C 6
ATOM 6177 O O . GLN A 1 21 ? 1.053 22.358 12.225 1.00 0.00 26 GLN A O 6
ATOM 6191 N N . SER A 1 22 ? 0.253 20.533 11.181 1.00 0.00 27 SER A N 6
ATOM 6192 C CA . SER A 1 22 ? -0.343 21.295 10.091 1.00 0.00 27 SER A CA 6
ATOM 6193 C C . SER A 1 22 ? -1.611 22.002 10.558 1.00 0.00 27 SER A C 6
ATOM 6194 O O . SER A 1 22 ? -1.706 23.228 10.500 1.00 0.00 27 SER A O 6
ATOM 6202 N N . GLU A 1 23 ? -2.584 21.223 11.020 1.00 0.00 28 GLU A N 6
ATOM 6203 C CA . GLU A 1 23 ? -3.841 21.790 11.493 1.00 0.00 28 GLU A CA 6
ATOM 6204 C C . GLU A 1 23 ? -3.592 22.760 12.644 1.00 0.00 28 GLU A C 6
ATOM 6205 O O . GLU A 1 23 ? -4.378 23.677 12.876 1.00 0.00 28 GLU A O 6
ATOM 6217 N N . ALA A 1 24 ? -2.492 22.552 13.362 1.00 0.00 29 ALA A N 6
ATOM 6218 C CA . ALA A 1 24 ? -2.150 23.416 14.487 1.00 0.00 29 ALA A CA 6
ATOM 6219 C C . ALA A 1 24 ? -1.467 24.690 13.997 1.00 0.00 29 ALA A C 6
ATOM 6220 O O . ALA A 1 24 ? -1.729 25.780 14.505 1.00 0.00 29 ALA A O 6
ATOM 6227 N N . GLU A 1 25 ? -0.591 24.544 13.007 1.00 0.00 30 GLU A N 6
ATOM 6228 C CA . GLU A 1 25 ? 0.124 25.692 12.457 1.00 0.00 30 GLU A CA 6
ATOM 6229 C C . GLU A 1 25 ? -0.773 26.482 11.510 1.00 0.00 30 GLU A C 6
ATOM 6230 O O . GLU A 1 25 ? -0.568 27.677 11.299 1.00 0.00 30 GLU A O 6
ATOM 6242 N N . LEU A 1 26 ? -1.768 25.808 10.942 1.00 0.00 31 LEU A N 6
ATOM 6243 C CA . LEU A 1 26 ? -2.690 26.458 10.019 1.00 0.00 31 LEU A CA 6
ATOM 6244 C C . LEU A 1 26 ? -1.920 27.308 9.009 1.00 0.00 31 LEU A C 6
ATOM 6245 O O . LEU A 1 26 ? -2.022 28.535 9.008 1.00 0.00 31 LEU A O 6
ATOM 6261 N N . ILE A 1 27 ? -1.152 26.643 8.150 1.00 0.00 32 ILE A N 6
ATOM 6262 C CA . ILE A 1 27 ? -0.365 27.338 7.133 1.00 0.00 32 ILE A CA 6
ATOM 6263 C C . ILE A 1 27 ? -0.767 26.867 5.739 1.00 0.00 32 ILE A C 6
ATOM 6264 O O . ILE A 1 27 ? -0.894 27.669 4.814 1.00 0.00 32 ILE A O 6
ATOM 6280 N N . SER A 1 28 ? -0.964 25.561 5.599 1.00 0.00 33 SER A N 6
ATOM 6281 C CA . SER A 1 28 ? -1.351 24.990 4.314 1.00 0.00 33 SER A CA 6
ATOM 6282 C C . SER A 1 28 ? -2.812 25.304 4.007 1.00 0.00 33 SER A C 6
ATOM 6283 O O . SER A 1 28 ? -3.563 24.436 3.562 1.00 0.00 33 SER A O 6
ATOM 6291 N N . ASP A 1 29 ? -3.208 26.550 4.246 1.00 0.00 34 ASP A N 6
ATOM 6292 C CA . ASP A 1 29 ? -4.582 26.968 3.992 1.00 0.00 34 ASP A CA 6
ATOM 6293 C C . ASP A 1 29 ? -5.053 26.464 2.631 1.00 0.00 34 ASP A C 6
ATOM 6294 O O . ASP A 1 29 ? -6.248 26.274 2.409 1.00 0.00 34 ASP A O 6
ATOM 6303 N N . GLU A 1 30 ? -4.105 26.250 1.725 1.00 0.00 35 GLU A N 6
ATOM 6304 C CA . GLU A 1 30 ? -4.434 25.767 0.389 1.00 0.00 35 GLU A CA 6
ATOM 6305 C C . GLU A 1 30 ? -5.157 24.427 0.467 1.00 0.00 35 GLU A C 6
ATOM 6306 O O . GLU A 1 30 ? -6.068 24.156 -0.316 1.00 0.00 35 GLU A O 6
ATOM 6318 N N . ALA A 1 31 ? -4.746 23.593 1.416 1.00 0.00 36 ALA A N 6
ATOM 6319 C CA . ALA A 1 31 ? -5.361 22.282 1.587 1.00 0.00 36 ALA A CA 6
ATOM 6320 C C . ALA A 1 31 ? -6.814 22.426 2.032 1.00 0.00 36 ALA A C 6
ATOM 6321 O O . ALA A 1 31 ? -7.719 21.855 1.423 1.00 0.00 36 ALA A O 6
ATOM 6328 N N . GLN A 1 32 ? -7.029 23.192 3.096 1.00 0.00 37 GLN A N 6
ATOM 6329 C CA . GLN A 1 32 ? -8.377 23.402 3.613 1.00 0.00 37 GLN A CA 6
ATOM 6330 C C . GLN A 1 32 ? -9.279 23.992 2.534 1.00 0.00 37 GLN A C 6
ATOM 6331 O O . GLN A 1 32 ? -10.373 23.489 2.282 1.00 0.00 37 GLN A O 6
ATOM 6345 N N . ALA A 1 33 ? -8.811 25.062 1.899 1.00 0.00 38 ALA A N 6
ATOM 6346 C CA . ALA A 1 33 ? -9.585 25.713 0.848 1.00 0.00 38 ALA A CA 6
ATOM 6347 C C . ALA A 1 33 ? -9.959 24.710 -0.239 1.00 0.00 38 ALA A C 6
ATOM 6348 O O . ALA A 1 33 ? -11.125 24.602 -0.622 1.00 0.00 38 ALA A O 6
ATOM 6355 N N . ASP A 1 34 ? -8.966 23.980 -0.733 1.00 0.00 39 ASP A N 6
ATOM 6356 C CA . ASP A 1 34 ? -9.204 22.988 -1.775 1.00 0.00 39 ASP A CA 6
ATOM 6357 C C . ASP A 1 34 ? -10.230 21.960 -1.312 1.00 0.00 39 ASP A C 6
ATOM 6358 O O . ASP A 1 34 ? -11.278 21.790 -1.934 1.00 0.00 39 ASP A O 6
ATOM 6367 N N . LEU A 1 35 ? -9.921 21.276 -0.215 1.00 0.00 40 LEU A N 6
ATOM 6368 C CA . LEU A 1 35 ? -10.825 20.266 0.325 1.00 0.00 40 LEU A CA 6
ATOM 6369 C C . LEU A 1 35 ? -12.240 20.822 0.440 1.00 0.00 40 LEU A C 6
ATOM 6370 O O . LEU A 1 35 ? -13.211 20.148 0.097 1.00 0.00 40 LEU A O 6
ATOM 6386 N N . ALA A 1 36 ? -12.349 22.054 0.925 1.00 0.00 41 ALA A N 6
ATOM 6387 C CA . ALA A 1 36 ? -13.652 22.691 1.082 1.00 0.00 41 ALA A CA 6
ATOM 6388 C C . ALA A 1 36 ? -14.288 22.953 -0.280 1.00 0.00 41 ALA A C 6
ATOM 6389 O O . ALA A 1 36 ? -15.422 22.547 -0.534 1.00 0.00 41 ALA A O 6
ATOM 6396 N N . LEU A 1 37 ? -13.548 23.633 -1.150 1.00 0.00 42 LEU A N 6
ATOM 6397 C CA . LEU A 1 37 ? -14.049 23.944 -2.483 1.00 0.00 42 LEU A CA 6
ATOM 6398 C C . LEU A 1 37 ? -14.481 22.670 -3.205 1.00 0.00 42 LEU A C 6
ATOM 6399 O O . LEU A 1 37 ? -15.422 22.683 -3.997 1.00 0.00 42 LEU A O 6
ATOM 6415 N N . ARG A 1 38 ? -13.785 21.573 -2.924 1.00 0.00 43 ARG A N 6
ATOM 6416 C CA . ARG A 1 38 ? -14.105 20.296 -3.553 1.00 0.00 43 ARG A CA 6
ATOM 6417 C C . ARG A 1 38 ? -15.284 19.633 -2.847 1.00 0.00 43 ARG A C 6
ATOM 6418 O O . ARG A 1 38 ? -16.160 19.055 -3.492 1.00 0.00 43 ARG A O 6
ATOM 6439 N N . ARG A 1 39 ? -15.300 19.722 -1.522 1.00 0.00 44 ARG A N 6
ATOM 6440 C CA . ARG A 1 39 ? -16.374 19.128 -0.738 1.00 0.00 44 ARG A CA 6
ATOM 6441 C C . ARG A 1 39 ? -17.610 20.025 -0.766 1.00 0.00 44 ARG A C 6
ATOM 6442 O O . ARG A 1 39 ? -18.709 19.595 -0.417 1.00 0.00 44 ARG A O 6
ATOM 6463 N N . SER A 1 40 ? -17.419 21.273 -1.182 1.00 0.00 45 SER A N 6
ATOM 6464 C CA . SER A 1 40 ? -18.524 22.222 -1.252 1.00 0.00 45 SER A CA 6
ATOM 6465 C C . SER A 1 40 ? -19.669 21.653 -2.082 1.00 0.00 45 SER A C 6
ATOM 6466 O O . SER A 1 40 ? -19.700 20.458 -2.380 1.00 0.00 45 SER A O 6
ATOM 6474 N N . LEU A 1 41 ? -20.609 22.516 -2.455 1.00 0.00 46 LEU A N 6
ATOM 6475 C CA . LEU A 1 41 ? -21.753 22.087 -3.253 1.00 0.00 46 LEU A CA 6
ATOM 6476 C C . LEU A 1 41 ? -21.284 21.440 -4.554 1.00 0.00 46 LEU A C 6
ATOM 6477 O O . LEU A 1 41 ? -22.068 20.806 -5.260 1.00 0.00 46 LEU A O 6
ATOM 6493 N N . ASP A 1 42 ? -20.003 21.606 -4.862 1.00 0.00 47 ASP A N 6
ATOM 6494 C CA . ASP A 1 42 ? -19.440 21.036 -6.080 1.00 0.00 47 ASP A CA 6
ATOM 6495 C C . ASP A 1 42 ? -19.186 19.542 -5.906 1.00 0.00 47 ASP A C 6
ATOM 6496 O O . ASP A 1 42 ? -18.379 18.952 -6.625 1.00 0.00 47 ASP A O 6
ATOM 6505 N N . SER A 1 43 ? -19.877 18.937 -4.946 1.00 0.00 48 SER A N 6
ATOM 6506 C CA . SER A 1 43 ? -19.717 17.510 -4.685 1.00 0.00 48 SER A CA 6
ATOM 6507 C C . SER A 1 43 ? -20.542 16.688 -5.671 1.00 0.00 48 SER A C 6
ATOM 6508 O O . SER A 1 43 ? -20.704 15.479 -5.503 1.00 0.00 48 SER A O 6
ATOM 6516 N N . TYR A 1 44 ? -21.061 17.351 -6.699 1.00 0.00 49 TYR A N 6
ATOM 6517 C CA . TYR A 1 44 ? -21.868 16.671 -7.706 1.00 0.00 49 TYR A CA 6
ATOM 6518 C C . TYR A 1 44 ? -21.012 15.671 -8.484 1.00 0.00 49 TYR A C 6
ATOM 6519 O O . TYR A 1 44 ? -19.791 15.814 -8.556 1.00 0.00 49 TYR A O 6
ATOM 6537 N N . PRO A 1 45 ? -21.627 14.673 -9.063 1.00 0.00 50 PRO A N 6
ATOM 6538 C CA . PRO A 1 45 ? -20.904 13.631 -9.853 1.00 0.00 50 PRO A CA 6
ATOM 6539 C C . PRO A 1 45 ? -20.350 14.189 -11.163 1.00 0.00 50 PRO A C 6
ATOM 6540 O O . PRO A 1 45 ? -20.537 15.365 -11.477 1.00 0.00 50 PRO A O 6
ATOM 6551 N N . VAL A 1 46 ? -19.667 13.336 -11.922 1.00 0.00 51 VAL A N 6
ATOM 6552 C CA . VAL A 1 46 ? -19.088 13.750 -13.197 1.00 0.00 51 VAL A CA 6
ATOM 6553 C C . VAL A 1 46 ? -19.884 13.169 -14.361 1.00 0.00 51 VAL A C 6
ATOM 6554 O O . VAL A 1 46 ? -20.112 11.961 -14.429 1.00 0.00 51 VAL A O 6
ATOM 6567 N N . SER A 1 47 ? -20.306 14.038 -15.276 1.00 0.00 52 SER A N 6
ATOM 6568 C CA . SER A 1 47 ? -21.078 13.602 -16.436 1.00 0.00 52 SER A CA 6
ATOM 6569 C C . SER A 1 47 ? -20.153 13.285 -17.606 1.00 0.00 52 SER A C 6
ATOM 6570 O O . SER A 1 47 ? -19.201 14.018 -17.872 1.00 0.00 52 SER A O 6
ATOM 6578 N N . LYS A 1 48 ? -20.441 12.189 -18.302 1.00 0.00 53 LYS A N 6
ATOM 6579 C CA . LYS A 1 48 ? -19.629 11.779 -19.446 1.00 0.00 53 LYS A CA 6
ATOM 6580 C C . LYS A 1 48 ? -20.517 11.416 -20.631 1.00 0.00 53 LYS A C 6
ATOM 6581 O O . LYS A 1 48 ? -21.212 10.400 -20.612 1.00 0.00 53 LYS A O 6
ATOM 6600 N N . ASN A 1 49 ? -20.489 12.255 -21.662 1.00 0.00 54 ASN A N 6
ATOM 6601 C CA . ASN A 1 49 ? -21.295 12.013 -22.854 1.00 0.00 54 ASN A CA 6
ATOM 6602 C C . ASN A 1 49 ? -20.984 13.049 -23.930 1.00 0.00 54 ASN A C 6
ATOM 6603 O O . ASN A 1 49 ? -21.779 13.956 -24.180 1.00 0.00 54 ASN A O 6
ATOM 6614 N N . ASP A 1 50 ? -19.823 12.907 -24.563 1.00 0.00 55 ASP A N 6
ATOM 6615 C CA . ASP A 1 50 ? -19.418 13.837 -25.611 1.00 0.00 55 ASP A CA 6
ATOM 6616 C C . ASP A 1 50 ? -18.370 13.198 -26.518 1.00 0.00 55 ASP A C 6
ATOM 6617 O O . ASP A 1 50 ? -17.293 13.756 -26.726 1.00 0.00 55 ASP A O 6
ATOM 6626 N N . GLY A 1 51 ? -18.695 12.026 -27.054 1.00 0.00 56 GLY A N 6
ATOM 6627 C CA . GLY A 1 51 ? -17.775 11.320 -27.937 1.00 0.00 56 GLY A CA 6
ATOM 6628 C C . GLY A 1 51 ? -16.658 10.653 -27.140 1.00 0.00 56 GLY A C 6
ATOM 6629 O O . GLY A 1 51 ? -15.544 10.485 -27.637 1.00 0.00 56 GLY A O 6
ATOM 6633 N N . THR A 1 52 ? -16.964 10.276 -25.902 1.00 0.00 57 THR A N 6
ATOM 6634 C CA . THR A 1 52 ? -15.980 9.625 -25.038 1.00 0.00 57 THR A CA 6
ATOM 6635 C C . THR A 1 52 ? -16.517 8.294 -24.523 1.00 0.00 57 THR A C 6
ATOM 6636 O O . THR A 1 52 ? -17.400 8.258 -23.665 1.00 0.00 57 THR A O 6
ATOM 6647 N N . ARG A 1 53 ? -15.979 7.200 -25.056 1.00 0.00 58 ARG A N 6
ATOM 6648 C CA . ARG A 1 53 ? -16.406 5.863 -24.650 1.00 0.00 58 ARG A CA 6
ATOM 6649 C C . ARG A 1 53 ? -15.251 5.116 -23.983 1.00 0.00 58 ARG A C 6
ATOM 6650 O O . ARG A 1 53 ? -14.085 5.354 -24.301 1.00 0.00 58 ARG A O 6
ATOM 6671 N N . PRO A 1 54 ? -15.548 4.223 -23.072 1.00 0.00 59 PRO A N 6
ATOM 6672 C CA . PRO A 1 54 ? -14.505 3.430 -22.355 1.00 0.00 59 PRO A CA 6
ATOM 6673 C C . PRO A 1 54 ? -13.801 2.440 -23.282 1.00 0.00 59 PRO A C 6
ATOM 6674 O O . PRO A 1 54 ? -14.113 2.359 -24.471 1.00 0.00 59 PRO A O 6
ATOM 6685 N N . LYS A 1 55 ? -12.851 1.693 -22.731 1.00 0.00 60 LYS A N 6
ATOM 6686 C CA . LYS A 1 55 ? -12.110 0.714 -23.517 1.00 0.00 60 LYS A CA 6
ATOM 6687 C C . LYS A 1 55 ? -11.234 -0.149 -22.614 1.00 0.00 60 LYS A C 6
ATOM 6688 O O . LYS A 1 55 ? -10.278 0.337 -22.011 1.00 0.00 60 LYS A O 6
ATOM 6707 N N . MET A 1 56 ? -11.570 -1.431 -22.526 1.00 0.00 61 MET A N 6
ATOM 6708 C CA . MET A 1 56 ? -10.808 -2.356 -21.692 1.00 0.00 61 MET A CA 6
ATOM 6709 C C . MET A 1 56 ? -9.552 -2.827 -22.418 1.00 0.00 61 MET A C 6
ATOM 6710 O O . MET A 1 56 ? -9.550 -2.985 -23.640 1.00 0.00 61 MET A O 6
ATOM 6724 N N . THR A 1 57 ? -8.482 -3.049 -21.659 1.00 0.00 62 THR A N 6
ATOM 6725 C CA . THR A 1 57 ? -7.221 -3.504 -22.238 1.00 0.00 62 THR A CA 6
ATOM 6726 C C . THR A 1 57 ? -7.035 -5.003 -21.994 1.00 0.00 62 THR A C 6
ATOM 6727 O O . THR A 1 57 ? -7.508 -5.534 -20.991 1.00 0.00 62 THR A O 6
ATOM 6738 N N . PRO A 1 58 ? -6.359 -5.690 -22.883 1.00 0.00 63 PRO A N 6
ATOM 6739 C CA . PRO A 1 58 ? -6.116 -7.153 -22.746 1.00 0.00 63 PRO A CA 6
ATOM 6740 C C . PRO A 1 58 ? -5.837 -7.559 -21.300 1.00 0.00 63 PRO A C 6
ATOM 6741 O O . PRO A 1 58 ? -6.262 -8.624 -20.852 1.00 0.00 63 PRO A O 6
ATOM 6752 N N . GLU A 1 59 ? -5.121 -6.704 -20.577 1.00 0.00 64 GLU A N 6
ATOM 6753 C CA . GLU A 1 59 ? -4.792 -6.986 -19.185 1.00 0.00 64 GLU A CA 6
ATOM 6754 C C . GLU A 1 59 ? -6.052 -6.982 -18.325 1.00 0.00 64 GLU A C 6
ATOM 6755 O O . GLU A 1 59 ? -6.211 -7.819 -17.437 1.00 0.00 64 GLU A O 6
ATOM 6767 N N . GLN A 1 60 ? -6.946 -6.035 -18.596 1.00 0.00 65 GLN A N 6
ATOM 6768 C CA . GLN A 1 60 ? -8.189 -5.935 -17.840 1.00 0.00 65 GLN A CA 6
ATOM 6769 C C . GLN A 1 60 ? -8.961 -7.247 -17.903 1.00 0.00 65 GLN A C 6
ATOM 6770 O O . GLN A 1 60 ? -9.253 -7.858 -16.875 1.00 0.00 65 GLN A O 6
ATOM 6784 N N . MET A 1 61 ? -9.289 -7.676 -19.118 1.00 0.00 66 MET A N 6
ATOM 6785 C CA . MET A 1 61 ? -10.028 -8.920 -19.304 1.00 0.00 66 MET A CA 6
ATOM 6786 C C . MET A 1 61 ? -9.229 -10.104 -18.770 1.00 0.00 66 MET A C 6
ATOM 6787 O O . MET A 1 61 ? -9.721 -10.879 -17.951 1.00 0.00 66 MET A O 6
ATOM 6801 N N . ALA A 1 62 ? -7.993 -10.236 -19.240 1.00 0.00 67 ALA A N 6
ATOM 6802 C CA . ALA A 1 62 ? -7.133 -11.328 -18.802 1.00 0.00 67 ALA A CA 6
ATOM 6803 C C . ALA A 1 62 ? -7.115 -11.419 -17.279 1.00 0.00 67 ALA A C 6
ATOM 6804 O O . ALA A 1 62 ? -7.385 -12.475 -16.707 1.00 0.00 67 ALA A O 6
ATOM 6811 N N . LYS A 1 63 ? -6.795 -10.306 -16.629 1.00 0.00 68 LYS A N 6
ATOM 6812 C CA . LYS A 1 63 ? -6.745 -10.271 -15.172 1.00 0.00 68 LYS A CA 6
ATOM 6813 C C . LYS A 1 63 ? -8.061 -10.765 -14.579 1.00 0.00 68 LYS A C 6
ATOM 6814 O O . LYS A 1 63 ? -8.074 -11.651 -13.724 1.00 0.00 68 LYS A O 6
ATOM 6833 N N . GLU A 1 64 ? -9.165 -10.187 -15.040 1.00 0.00 69 GLU A N 6
ATOM 6834 C CA . GLU A 1 64 ? -10.482 -10.578 -14.547 1.00 0.00 69 GLU A CA 6
ATOM 6835 C C . GLU A 1 64 ? -10.692 -12.079 -14.716 1.00 0.00 69 GLU A C 6
ATOM 6836 O O . GLU A 1 64 ? -11.064 -12.774 -13.770 1.00 0.00 69 GLU A O 6
ATOM 6848 N N . MET A 1 65 ? -10.448 -12.573 -15.926 1.00 0.00 70 MET A N 6
ATOM 6849 C CA . MET A 1 65 ? -10.614 -13.995 -16.207 1.00 0.00 70 MET A CA 6
ATOM 6850 C C . MET A 1 65 ? -9.799 -14.834 -15.227 1.00 0.00 70 MET A C 6
ATOM 6851 O O . MET A 1 65 ? -10.353 -15.606 -14.446 1.00 0.00 70 MET A O 6
ATOM 6865 N N . SER A 1 66 ? -8.480 -14.675 -15.275 1.00 0.00 71 SER A N 6
ATOM 6866 C CA . SER A 1 66 ? -7.597 -15.424 -14.387 1.00 0.00 71 SER A CA 6
ATOM 6867 C C . SER A 1 66 ? -8.026 -15.253 -12.934 1.00 0.00 71 SER A C 6
ATOM 6868 O O . SER A 1 66 ? -8.076 -16.220 -12.173 1.00 0.00 71 SER A O 6
ATOM 6876 N N . GLU A 1 67 ? -8.334 -14.018 -12.553 1.00 0.00 72 GLU A N 6
ATOM 6877 C CA . GLU A 1 67 ? -8.756 -13.733 -11.186 1.00 0.00 72 GLU A CA 6
ATOM 6878 C C . GLU A 1 67 ? -10.028 -14.504 -10.846 1.00 0.00 72 GLU A C 6
ATOM 6879 O O . GLU A 1 67 ? -10.231 -14.910 -9.701 1.00 0.00 72 GLU A O 6
ATOM 6891 N N . PHE A 1 68 ? -10.880 -14.702 -11.846 1.00 0.00 73 PHE A N 6
ATOM 6892 C CA . PHE A 1 68 ? -12.130 -15.426 -11.640 1.00 0.00 73 PHE A CA 6
ATOM 6893 C C . PHE A 1 68 ? -11.886 -16.932 -11.660 1.00 0.00 73 PHE A C 6
ATOM 6894 O O . PHE A 1 68 ? -12.268 -17.645 -10.732 1.00 0.00 73 PHE A O 6
ATOM 6911 N N . LEU A 1 69 ? -11.249 -17.409 -12.724 1.00 0.00 74 LEU A N 6
ATOM 6912 C CA . LEU A 1 69 ? -10.959 -18.832 -12.855 1.00 0.00 74 LEU A CA 6
ATOM 6913 C C . LEU A 1 69 ? -9.954 -19.275 -11.796 1.00 0.00 74 LEU A C 6
ATOM 6914 O O . LEU A 1 69 ? -9.758 -20.470 -11.575 1.00 0.00 74 LEU A O 6
ATOM 6930 N N . SER A 1 70 ? -9.322 -18.305 -11.145 1.00 0.00 75 SER A N 6
ATOM 6931 C CA . SER A 1 70 ? -8.338 -18.609 -10.111 1.00 0.00 75 SER A CA 6
ATOM 6932 C C . SER A 1 70 ? -8.123 -17.403 -9.201 1.00 0.00 75 SER A C 6
ATOM 6933 O O . SER A 1 70 ? -8.175 -16.258 -9.650 1.00 0.00 75 SER A O 6
ATOM 6941 N N . ARG A 1 71 ? -7.882 -17.670 -7.921 1.00 0.00 76 ARG A N 6
ATOM 6942 C CA . ARG A 1 71 ? -7.659 -16.600 -6.957 1.00 0.00 76 ARG A CA 6
ATOM 6943 C C . ARG A 1 71 ? -6.230 -16.074 -7.059 1.00 0.00 76 ARG A C 6
ATOM 6944 O O . ARG A 1 71 ? -6.010 -14.893 -7.325 1.00 0.00 76 ARG A O 6
ATOM 6965 N N . GLY A 1 72 ? -5.264 -16.961 -6.844 1.00 0.00 77 GLY A N 6
ATOM 6966 C CA . GLY A 1 72 ? -3.859 -16.575 -6.913 1.00 0.00 77 GLY A CA 6
ATOM 6967 C C . GLY A 1 72 ? -3.411 -16.399 -8.360 1.00 0.00 77 GLY A C 6
ATOM 6968 O O . GLY A 1 72 ? -4.137 -16.746 -9.292 1.00 0.00 77 GLY A O 6
ATOM 6972 N N . PRO A 1 73 ? -2.235 -15.869 -8.559 1.00 0.00 78 PRO A N 6
ATOM 6973 C CA . PRO A 1 73 ? -1.671 -15.639 -9.920 1.00 0.00 78 PRO A CA 6
ATOM 6974 C C . PRO A 1 73 ? -1.235 -16.941 -10.589 1.00 0.00 78 PRO A C 6
ATOM 6975 O O . PRO A 1 73 ? -0.430 -16.931 -11.522 1.00 0.00 78 PRO A O 6
ATOM 6986 N N . ALA A 1 74 ? -1.771 -18.057 -10.107 1.00 0.00 79 ALA A N 6
ATOM 6987 C CA . ALA A 1 74 ? -1.428 -19.360 -10.665 1.00 0.00 79 ALA A CA 6
ATOM 6988 C C . ALA A 1 74 ? -2.408 -20.424 -10.182 1.00 0.00 79 ALA A C 6
ATOM 6989 O O . ALA A 1 74 ? -2.727 -20.417 -9.004 1.00 0.00 79 ALA A O 6
ATOM 6997 N N . GLN A 1 1 ? 2.827 -10.688 12.523 1.00 0.00 6 GLN A N 7
ATOM 6998 C CA . GLN A 1 1 ? 1.880 -9.592 12.693 1.00 0.00 6 GLN A CA 7
ATOM 6999 C C . GLN A 1 1 ? 2.588 -8.347 13.218 1.00 0.00 6 GLN A C 7
ATOM 7000 O O . GLN A 1 1 ? 2.117 -7.226 13.023 1.00 0.00 6 GLN A O 7
ATOM 7014 N N . GLN A 1 2 ? 3.720 -8.551 13.882 1.00 0.00 7 GLN A N 7
ATOM 7015 C CA . GLN A 1 2 ? 4.484 -7.438 14.429 1.00 0.00 7 GLN A CA 7
ATOM 7016 C C . GLN A 1 2 ? 4.688 -6.356 13.374 1.00 0.00 7 GLN A C 7
ATOM 7017 O O . GLN A 1 2 ? 4.257 -5.217 13.547 1.00 0.00 7 GLN A O 7
ATOM 7031 N N . GLN A 1 3 ? 5.345 -6.719 12.279 1.00 0.00 8 GLN A N 7
ATOM 7032 C CA . GLN A 1 3 ? 5.600 -5.768 11.203 1.00 0.00 8 GLN A CA 7
ATOM 7033 C C . GLN A 1 3 ? 4.313 -5.053 10.800 1.00 0.00 8 GLN A C 7
ATOM 7034 O O . GLN A 1 3 ? 4.336 -3.878 10.434 1.00 0.00 8 GLN A O 7
ATOM 7048 N N . ALA A 1 4 ? 3.196 -5.768 10.866 1.00 0.00 9 ALA A N 7
ATOM 7049 C CA . ALA A 1 4 ? 1.907 -5.190 10.499 1.00 0.00 9 ALA A CA 7
ATOM 7050 C C . ALA A 1 4 ? 1.501 -4.100 11.487 1.00 0.00 9 ALA A C 7
ATOM 7051 O O . ALA A 1 4 ? 1.434 -2.922 11.133 1.00 0.00 9 ALA A O 7
ATOM 7058 N N . VAL A 1 5 ? 1.223 -4.499 12.725 1.00 0.00 10 VAL A N 7
ATOM 7059 C CA . VAL A 1 5 ? 0.817 -3.545 13.751 1.00 0.00 10 VAL A CA 7
ATOM 7060 C C . VAL A 1 5 ? 1.888 -2.476 13.952 1.00 0.00 10 VAL A C 7
ATOM 7061 O O . VAL A 1 5 ? 1.578 -1.291 14.066 1.00 0.00 10 VAL A O 7
ATOM 7074 N N . LEU A 1 6 ? 3.148 -2.899 13.992 1.00 0.00 11 LEU A N 7
ATOM 7075 C CA . LEU A 1 6 ? 4.248 -1.958 14.181 1.00 0.00 11 LEU A CA 7
ATOM 7076 C C . LEU A 1 6 ? 4.228 -0.891 13.091 1.00 0.00 11 LEU A C 7
ATOM 7077 O O . LEU A 1 6 ? 4.129 0.301 13.380 1.00 0.00 11 LEU A O 7
ATOM 7093 N N . GLU A 1 7 ? 4.322 -1.326 11.838 1.00 0.00 12 GLU A N 7
ATOM 7094 C CA . GLU A 1 7 ? 4.313 -0.394 10.716 1.00 0.00 12 GLU A CA 7
ATOM 7095 C C . GLU A 1 7 ? 3.088 0.514 10.788 1.00 0.00 12 GLU A C 7
ATOM 7096 O O . GLU A 1 7 ? 3.200 1.734 10.667 1.00 0.00 12 GLU A O 7
ATOM 7108 N N . GLN A 1 8 ? 1.921 -0.090 10.988 1.00 0.00 13 GLN A N 7
ATOM 7109 C CA . GLN A 1 8 ? 0.682 0.674 11.076 1.00 0.00 13 GLN A CA 7
ATOM 7110 C C . GLN A 1 8 ? 0.823 1.800 12.096 1.00 0.00 13 GLN A C 7
ATOM 7111 O O . GLN A 1 8 ? 0.389 2.926 11.854 1.00 0.00 13 GLN A O 7
ATOM 7125 N N . GLU A 1 9 ? 1.431 1.487 13.235 1.00 0.00 14 GLU A N 7
ATOM 7126 C CA . GLU A 1 9 ? 1.624 2.482 14.284 1.00 0.00 14 GLU A CA 7
ATOM 7127 C C . GLU A 1 9 ? 2.575 3.577 13.815 1.00 0.00 14 GLU A C 7
ATOM 7128 O O . GLU A 1 9 ? 2.296 4.765 13.974 1.00 0.00 14 GLU A O 7
ATOM 7140 N N . ARG A 1 10 ? 3.699 3.169 13.234 1.00 0.00 15 ARG A N 7
ATOM 7141 C CA . ARG A 1 10 ? 4.683 4.127 12.743 1.00 0.00 15 ARG A CA 7
ATOM 7142 C C . ARG A 1 10 ? 4.014 5.168 11.852 1.00 0.00 15 ARG A C 7
ATOM 7143 O O . ARG A 1 10 ? 4.118 6.370 12.100 1.00 0.00 15 ARG A O 7
ATOM 7164 N N . ARG A 1 11 ? 3.328 4.700 10.815 1.00 0.00 16 ARG A N 7
ATOM 7165 C CA . ARG A 1 11 ? 2.645 5.601 9.894 1.00 0.00 16 ARG A CA 7
ATOM 7166 C C . ARG A 1 11 ? 1.586 6.416 10.630 1.00 0.00 16 ARG A C 7
ATOM 7167 O O . ARG A 1 11 ? 1.619 7.646 10.622 1.00 0.00 16 ARG A O 7
ATOM 7188 N N . ASP A 1 12 ? 0.649 5.720 11.267 1.00 0.00 17 ASP A N 7
ATOM 7189 C CA . ASP A 1 12 ? -0.417 6.389 12.007 1.00 0.00 17 ASP A CA 7
ATOM 7190 C C . ASP A 1 12 ? 0.129 7.592 12.769 1.00 0.00 17 ASP A C 7
ATOM 7191 O O . ASP A 1 12 ? -0.442 8.682 12.721 1.00 0.00 17 ASP A O 7
ATOM 7200 N N . ARG A 1 13 ? 1.239 7.387 13.471 1.00 0.00 18 ARG A N 7
ATOM 7201 C CA . ARG A 1 13 ? 1.854 8.462 14.240 1.00 0.00 18 ARG A CA 7
ATOM 7202 C C . ARG A 1 13 ? 2.424 9.529 13.308 1.00 0.00 18 ARG A C 7
ATOM 7203 O O . ARG A 1 13 ? 2.120 10.713 13.446 1.00 0.00 18 ARG A O 7
ATOM 7224 N N . GLU A 1 14 ? 3.254 9.098 12.363 1.00 0.00 19 GLU A N 7
ATOM 7225 C CA . GLU A 1 14 ? 3.862 10.025 11.415 1.00 0.00 19 GLU A CA 7
ATOM 7226 C C . GLU A 1 14 ? 2.791 10.848 10.706 1.00 0.00 19 GLU A C 7
ATOM 7227 O O . GLU A 1 14 ? 2.790 12.077 10.776 1.00 0.00 19 GLU A O 7
ATOM 7239 N N . LEU A 1 15 ? 1.880 10.162 10.023 1.00 0.00 20 LEU A N 7
ATOM 7240 C CA . LEU A 1 15 ? 0.808 10.842 9.304 1.00 0.00 20 LEU A CA 7
ATOM 7241 C C . LEU A 1 15 ? 0.011 11.734 10.252 1.00 0.00 20 LEU A C 7
ATOM 7242 O O . LEU A 1 15 ? -0.048 12.950 10.071 1.00 0.00 20 LEU A O 7
ATOM 7258 N N . ALA A 1 16 ? -0.600 11.122 11.263 1.00 0.00 21 ALA A N 7
ATOM 7259 C CA . ALA A 1 16 ? -1.390 11.874 12.232 1.00 0.00 21 ALA A CA 7
ATOM 7260 C C . ALA A 1 16 ? -0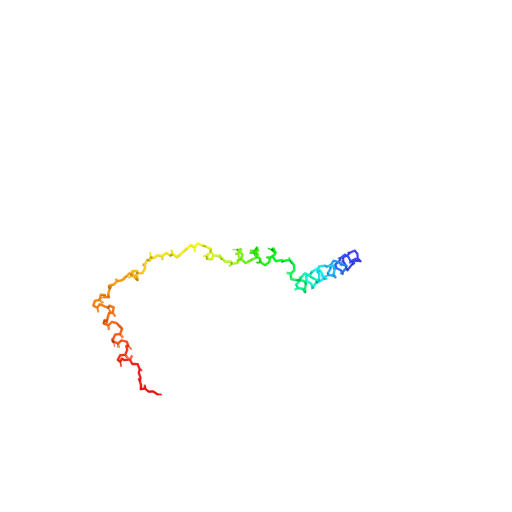.662 13.150 12.644 1.00 0.00 21 ALA A C 7
ATOM 7261 O O . ALA A 1 16 ? -1.281 14.198 12.827 1.00 0.00 21 ALA A O 7
ATOM 7268 N N . LEU A 1 17 ? 0.655 13.052 12.789 1.00 0.00 22 LEU A N 7
ATOM 7269 C CA . LEU A 1 17 ? 1.458 14.204 13.181 1.00 0.00 22 LEU A CA 7
ATOM 7270 C C . LEU A 1 17 ? 1.488 15.235 12.058 1.00 0.00 22 LEU A C 7
ATOM 7271 O O . LEU A 1 17 ? 1.341 16.434 12.298 1.00 0.00 22 LEU A O 7
ATOM 7287 N N . ARG A 1 18 ? 1.677 14.760 10.832 1.00 0.00 23 ARG A N 7
ATOM 7288 C CA . ARG A 1 18 ? 1.721 15.650 9.677 1.00 0.00 23 ARG A CA 7
ATOM 7289 C C . ARG A 1 18 ? 0.413 16.421 9.551 1.00 0.00 23 ARG A C 7
ATOM 7290 O O . ARG A 1 18 ? 0.406 17.649 9.487 1.00 0.00 23 ARG A O 7
ATOM 7311 N N . ILE A 1 19 ? -0.697 15.693 9.518 1.00 0.00 24 ILE A N 7
ATOM 7312 C CA . ILE A 1 19 ? -2.005 16.324 9.400 1.00 0.00 24 ILE A CA 7
ATOM 7313 C C . ILE A 1 19 ? -2.237 17.292 10.555 1.00 0.00 24 ILE A C 7
ATOM 7314 O O . ILE A 1 19 ? -2.683 18.420 10.352 1.00 0.00 24 ILE A O 7
ATOM 7330 N N . ALA A 1 20 ? -1.932 16.845 11.768 1.00 0.00 25 ALA A N 7
ATOM 7331 C CA . ALA A 1 20 ? -2.116 17.680 12.948 1.00 0.00 25 ALA A CA 7
ATOM 7332 C C . ALA A 1 20 ? -1.413 19.023 12.779 1.00 0.00 25 ALA A C 7
ATOM 7333 O O . ALA A 1 20 ? -2.041 20.079 12.861 1.00 0.00 25 ALA A O 7
ATOM 7340 N N . GLN A 1 21 ? -0.106 18.974 12.553 1.00 0.00 26 GLN A N 7
ATOM 7341 C CA . GLN A 1 21 ? 0.681 20.190 12.386 1.00 0.00 26 GLN A CA 7
ATOM 7342 C C . GLN A 1 21 ? 0.267 20.944 11.125 1.00 0.00 26 GLN A C 7
ATOM 7343 O O . GLN A 1 21 ? 0.478 22.152 11.017 1.00 0.00 26 GLN A O 7
ATOM 7357 N N . SER A 1 22 ? -0.325 20.228 10.177 1.00 0.00 27 SER A N 7
ATOM 7358 C CA . SER A 1 22 ? -0.763 20.851 8.932 1.00 0.00 27 SER A CA 7
ATOM 7359 C C . SER A 1 22 ? -1.915 21.807 9.204 1.00 0.00 27 SER A C 7
ATOM 7360 O O . SER A 1 22 ? -1.808 23.010 8.966 1.00 0.00 27 SER A O 7
ATOM 7368 N N . GLU A 1 23 ? -3.012 21.265 9.719 1.00 0.00 28 GLU A N 7
ATOM 7369 C CA . GLU A 1 23 ? -4.175 22.082 10.034 1.00 0.00 28 GLU A CA 7
ATOM 7370 C C . GLU A 1 23 ? -3.807 23.132 11.068 1.00 0.00 28 GLU A C 7
ATOM 7371 O O . GLU A 1 23 ? -4.253 24.277 10.996 1.00 0.00 28 GLU A O 7
ATOM 7383 N N . ALA A 1 24 ? -2.996 22.728 12.037 1.00 0.00 29 ALA A N 7
ATOM 7384 C CA . ALA A 1 24 ? -2.580 23.637 13.090 1.00 0.00 29 ALA A CA 7
ATOM 7385 C C . ALA A 1 24 ? -1.797 24.811 12.511 1.00 0.00 29 ALA A C 7
ATOM 7386 O O . ALA A 1 24 ? -1.935 25.947 12.966 1.00 0.00 29 ALA A O 7
ATOM 7393 N N . GLU A 1 25 ? -0.972 24.528 11.506 1.00 0.00 30 GLU A N 7
ATOM 7394 C CA . GLU A 1 25 ? -0.166 25.567 10.872 1.00 0.00 30 GLU A CA 7
ATOM 7395 C C . GLU A 1 25 ? -0.959 26.279 9.781 1.00 0.00 30 GLU A C 7
ATOM 7396 O O . GLU A 1 25 ? -0.609 27.385 9.370 1.00 0.00 30 GLU A O 7
ATOM 7408 N N . LEU A 1 26 ? -2.024 25.639 9.312 1.00 0.00 31 LEU A N 7
ATOM 7409 C CA . LEU A 1 26 ? -2.851 26.225 8.263 1.00 0.00 31 LEU A CA 7
ATOM 7410 C C . LEU A 1 26 ? -1.975 26.672 7.094 1.00 0.00 31 LEU A C 7
ATOM 7411 O O . LEU A 1 26 ? -1.822 27.866 6.836 1.00 0.00 31 LEU A O 7
ATOM 7427 N N . ILE A 1 27 ? -1.398 25.700 6.391 1.00 0.00 32 ILE A N 7
ATOM 7428 C CA . ILE A 1 27 ? -0.536 25.995 5.249 1.00 0.00 32 ILE A CA 7
ATOM 7429 C C . ILE A 1 27 ? -0.937 25.149 4.045 1.00 0.00 32 ILE A C 7
ATOM 7430 O O . ILE A 1 27 ? -1.160 25.673 2.954 1.00 0.00 32 ILE A O 7
ATOM 7446 N N . SER A 1 28 ? -1.030 23.838 4.260 1.00 0.00 33 SER A N 7
ATOM 7447 C CA . SER A 1 28 ? -1.409 22.906 3.205 1.00 0.00 33 SER A CA 7
ATOM 7448 C C . SER A 1 28 ? -1.046 23.448 1.823 1.00 0.00 33 SER A C 7
ATOM 7449 O O . SER A 1 28 ? -1.913 23.638 0.970 1.00 0.00 33 SER A O 7
ATOM 7457 N N . ASP A 1 29 ? 0.243 23.694 1.610 1.00 0.00 34 ASP A N 7
ATOM 7458 C CA . ASP A 1 29 ? 0.712 24.213 0.330 1.00 0.00 34 ASP A CA 7
ATOM 7459 C C . ASP A 1 29 ? 0.080 23.445 -0.826 1.00 0.00 34 ASP A C 7
ATOM 7460 O O . ASP A 1 29 ? -0.263 24.026 -1.856 1.00 0.00 34 ASP A O 7
ATOM 7469 N N . GLU A 1 30 ? -0.070 22.137 -0.648 1.00 0.00 35 GLU A N 7
ATOM 7470 C CA . GLU A 1 30 ? -0.662 21.298 -1.684 1.00 0.00 35 GLU A CA 7
ATOM 7471 C C . GLU A 1 30 ? -1.939 21.932 -2.224 1.00 0.00 35 GLU A C 7
ATOM 7472 O O . GLU A 1 30 ? -2.105 22.083 -3.434 1.00 0.00 35 GLU A O 7
ATOM 7484 N N . ALA A 1 31 ? -2.840 22.300 -1.320 1.00 0.00 36 ALA A N 7
ATOM 7485 C CA . ALA A 1 31 ? -4.100 22.917 -1.717 1.00 0.00 36 ALA A CA 7
ATOM 7486 C C . ALA A 1 31 ? -3.847 24.133 -2.603 1.00 0.00 36 ALA A C 7
ATOM 7487 O O . ALA A 1 31 ? -4.380 24.231 -3.708 1.00 0.00 36 ALA A O 7
ATOM 7494 N N . GLN A 1 32 ? -3.029 25.057 -2.110 1.00 0.00 37 GLN A N 7
ATOM 7495 C CA . GLN A 1 32 ? -2.712 26.264 -2.866 1.00 0.00 37 GLN A CA 7
ATOM 7496 C C . GLN A 1 32 ? -2.226 25.907 -4.268 1.00 0.00 37 GLN A C 7
ATOM 7497 O O . GLN A 1 32 ? -2.622 26.535 -5.250 1.00 0.00 37 GLN A O 7
ATOM 7511 N N . ALA A 1 33 ? -1.367 24.896 -4.352 1.00 0.00 38 ALA A N 7
ATOM 7512 C CA . ALA A 1 33 ? -0.834 24.467 -5.639 1.00 0.00 38 ALA A CA 7
ATOM 7513 C C . ALA A 1 33 ? -1.958 23.992 -6.554 1.00 0.00 38 ALA A C 7
ATOM 7514 O O . ALA A 1 33 ? -2.066 24.431 -7.699 1.00 0.00 38 ALA A O 7
ATOM 7521 N N . ASP A 1 34 ? -2.791 23.093 -6.042 1.00 0.00 39 ASP A N 7
ATOM 7522 C CA . ASP A 1 34 ? -3.904 22.565 -6.823 1.00 0.00 39 ASP A CA 7
ATOM 7523 C C . ASP A 1 34 ? -4.771 23.701 -7.357 1.00 0.00 39 ASP A C 7
ATOM 7524 O O . ASP A 1 34 ? -4.935 23.853 -8.568 1.00 0.00 39 ASP A O 7
ATOM 7533 N N . LEU A 1 35 ? -5.322 24.498 -6.447 1.00 0.00 40 LEU A N 7
ATOM 7534 C CA . LEU A 1 35 ? -6.170 25.617 -6.839 1.00 0.00 40 LEU A CA 7
ATOM 7535 C C . LEU A 1 35 ? -5.462 26.490 -7.869 1.00 0.00 40 LEU A C 7
ATOM 7536 O O . LEU A 1 35 ? -6.073 26.944 -8.838 1.00 0.00 40 LEU A O 7
ATOM 7552 N N . ALA A 1 36 ? -4.170 26.719 -7.657 1.00 0.00 41 ALA A N 7
ATOM 7553 C CA . ALA A 1 36 ? -3.388 27.539 -8.576 1.00 0.00 41 ALA A CA 7
ATOM 7554 C C . ALA A 1 36 ? -3.415 26.945 -9.981 1.00 0.00 41 ALA A C 7
ATOM 7555 O O . ALA A 1 36 ? -3.842 27.597 -10.934 1.00 0.00 41 ALA A O 7
ATOM 7562 N N . LEU A 1 37 ? -2.953 25.705 -10.102 1.00 0.00 42 LEU A N 7
ATOM 7563 C CA . LEU A 1 37 ? -2.927 25.032 -11.397 1.00 0.00 42 LEU A CA 7
ATOM 7564 C C . LEU A 1 37 ? -4.300 25.092 -12.058 1.00 0.00 42 LEU A C 7
ATOM 7565 O O . LEU A 1 37 ? -4.408 25.249 -13.274 1.00 0.00 42 LEU A O 7
ATOM 7581 N N . ARG A 1 38 ? -5.346 24.965 -11.251 1.00 0.00 43 ARG A N 7
ATOM 7582 C CA . ARG A 1 38 ? -6.709 25.006 -11.769 1.00 0.00 43 ARG A CA 7
ATOM 7583 C C . ARG A 1 38 ? -7.067 26.417 -12.225 1.00 0.00 43 ARG A C 7
ATOM 7584 O O . ARG A 1 38 ? -7.588 26.611 -13.323 1.00 0.00 43 ARG A O 7
ATOM 7605 N N . ARG A 1 39 ? -6.784 27.398 -11.374 1.00 0.00 44 ARG A N 7
ATOM 7606 C CA . ARG A 1 39 ? -7.079 28.787 -11.698 1.00 0.00 44 ARG A CA 7
ATOM 7607 C C . ARG A 1 39 ? -6.336 29.217 -12.960 1.00 0.00 44 ARG A C 7
ATOM 7608 O O . ARG A 1 39 ? -6.663 30.235 -13.570 1.00 0.00 44 ARG A O 7
ATOM 7629 N N . SER A 1 40 ? -5.333 28.434 -13.346 1.00 0.00 45 SER A N 7
ATOM 7630 C CA . SER A 1 40 ? -4.550 28.744 -14.537 1.00 0.00 45 SER A CA 7
ATOM 7631 C C . SER A 1 40 ? -5.370 28.502 -15.799 1.00 0.00 45 SER A C 7
ATOM 7632 O O . SER A 1 40 ? -5.899 27.409 -16.008 1.00 0.00 45 SER A O 7
ATOM 7640 N N . LEU A 1 41 ? -5.474 29.527 -16.637 1.00 0.00 46 LEU A N 7
ATOM 7641 C CA . LEU A 1 41 ? -6.233 29.414 -17.877 1.00 0.00 46 LEU A CA 7
ATOM 7642 C C . LEU A 1 41 ? -5.547 28.447 -18.837 1.00 0.00 46 LEU A C 7
ATOM 7643 O O . LEU A 1 41 ? -6.208 27.748 -19.607 1.00 0.00 46 LEU A O 7
ATOM 7659 N N . ASP A 1 42 ? -4.220 28.414 -18.789 1.00 0.00 47 ASP A N 7
ATOM 7660 C CA . ASP A 1 42 ? -3.454 27.530 -19.659 1.00 0.00 47 ASP A CA 7
ATOM 7661 C C . ASP A 1 42 ? -3.599 26.078 -19.211 1.00 0.00 47 ASP A C 7
ATOM 7662 O O . ASP A 1 42 ? -2.834 25.210 -19.631 1.00 0.00 47 ASP A O 7
ATOM 7671 N N . SER A 1 43 ? -4.585 25.824 -18.358 1.00 0.00 48 SER A N 7
ATOM 7672 C CA . SER A 1 43 ? -4.822 24.473 -17.860 1.00 0.00 48 SER A CA 7
ATOM 7673 C C . SER A 1 43 ? -5.291 23.561 -18.989 1.00 0.00 48 SER A C 7
ATOM 7674 O O . SER A 1 43 ? -4.840 22.421 -19.107 1.00 0.00 48 SER A O 7
ATOM 7682 N N . TYR A 1 44 ? -6.199 24.069 -19.815 1.00 0.00 49 TYR A N 7
ATOM 7683 C CA . TYR A 1 44 ? -6.724 23.292 -20.932 1.00 0.00 49 TYR A CA 7
ATOM 7684 C C . TYR A 1 44 ? -5.746 23.321 -22.108 1.00 0.00 49 TYR A C 7
ATOM 7685 O O . TYR A 1 44 ? -5.053 24.317 -22.318 1.00 0.00 49 TYR A O 7
ATOM 7703 N N . PRO A 1 45 ? -5.676 22.261 -22.873 1.00 0.00 50 PRO A N 7
ATOM 7704 C CA . PRO A 1 45 ? -4.759 22.179 -24.047 1.00 0.00 50 PRO A CA 7
ATOM 7705 C C . PRO A 1 45 ? -5.196 23.107 -25.179 1.00 0.00 50 PRO A C 7
ATOM 7706 O O . PRO A 1 45 ? -6.222 23.780 -25.082 1.00 0.00 50 PRO A O 7
ATOM 7717 N N . VAL A 1 46 ? -4.410 23.134 -26.251 1.00 0.00 51 VAL A N 7
ATOM 7718 C CA . VAL A 1 46 ? -4.722 23.981 -27.397 1.00 0.00 51 VAL A CA 7
ATOM 7719 C C . VAL A 1 46 ? -5.647 23.252 -28.366 1.00 0.00 51 VAL A C 7
ATOM 7720 O O . VAL A 1 46 ? -5.499 22.052 -28.597 1.00 0.00 51 VAL A O 7
ATOM 7733 N N . SER A 1 47 ? -6.601 23.986 -28.931 1.00 0.00 52 SER A N 7
ATOM 7734 C CA . SER A 1 47 ? -7.547 23.399 -29.875 1.00 0.00 52 SER A CA 7
ATOM 7735 C C . SER A 1 47 ? -6.959 23.382 -31.282 1.00 0.00 52 SER A C 7
ATOM 7736 O O . SER A 1 47 ? -6.310 24.340 -31.706 1.00 0.00 52 SER A O 7
ATOM 7744 N N . LYS A 1 48 ? -7.189 22.289 -32.003 1.00 0.00 53 LYS A N 7
ATOM 7745 C CA . LYS A 1 48 ? -6.679 22.154 -33.365 1.00 0.00 53 LYS A CA 7
ATOM 7746 C C . LYS A 1 48 ? -7.774 21.647 -34.298 1.00 0.00 53 LYS A C 7
ATOM 7747 O O . LYS A 1 48 ? -8.618 20.843 -33.901 1.00 0.00 53 LYS A O 7
ATOM 7766 N N . ASN A 1 49 ? -7.756 22.124 -35.538 1.00 0.00 54 ASN A N 7
ATOM 7767 C CA . ASN A 1 49 ? -8.754 21.712 -36.518 1.00 0.00 54 ASN A CA 7
ATOM 7768 C C . ASN A 1 49 ? -8.491 20.284 -36.984 1.00 0.00 54 ASN A C 7
ATOM 7769 O O . ASN A 1 49 ? -7.661 20.050 -37.861 1.00 0.00 54 ASN A O 7
ATOM 7780 N N . ASP A 1 50 ? -9.206 19.333 -36.391 1.00 0.00 55 ASP A N 7
ATOM 7781 C CA . ASP A 1 50 ? -9.041 17.929 -36.753 1.00 0.00 55 ASP A CA 7
ATOM 7782 C C . ASP A 1 50 ? -9.829 17.608 -38.020 1.00 0.00 55 ASP A C 7
ATOM 7783 O O . ASP A 1 50 ? -9.910 16.452 -38.436 1.00 0.00 55 ASP A O 7
ATOM 7792 N N . GLY A 1 51 ? -10.407 18.639 -38.628 1.00 0.00 56 GLY A N 7
ATOM 7793 C CA . GLY A 1 51 ? -11.187 18.454 -39.847 1.00 0.00 56 GLY A CA 7
ATOM 7794 C C . GLY A 1 51 ? -12.543 17.839 -39.537 1.00 0.00 56 GLY A C 7
ATOM 7795 O O . GLY A 1 51 ? -13.234 17.349 -40.432 1.00 0.00 56 GLY A O 7
ATOM 7799 N N . THR A 1 52 ? -12.920 17.868 -38.264 1.00 0.00 57 THR A N 7
ATOM 7800 C CA . THR A 1 52 ? -14.197 17.314 -37.839 1.00 0.00 57 THR A CA 7
ATOM 7801 C C . THR A 1 52 ? -14.505 16.021 -38.585 1.00 0.00 57 THR A C 7
ATOM 7802 O O . THR A 1 52 ? -15.071 16.042 -39.678 1.00 0.00 57 THR A O 7
ATOM 7813 N N . ARG A 1 53 ? -14.125 14.898 -37.986 1.00 0.00 58 ARG A N 7
ATOM 7814 C CA . ARG A 1 53 ? -14.361 13.597 -38.596 1.00 0.00 58 ARG A CA 7
ATOM 7815 C C . ARG A 1 53 ? -15.761 13.091 -38.247 1.00 0.00 58 ARG A C 7
ATOM 7816 O O . ARG A 1 53 ? -16.285 13.395 -37.176 1.00 0.00 58 ARG A O 7
ATOM 7837 N N . PRO A 1 54 ? -16.369 12.327 -39.122 1.00 0.00 59 PRO A N 7
ATOM 7838 C CA . PRO A 1 54 ? -17.728 11.767 -38.897 1.00 0.00 59 PRO A CA 7
ATOM 7839 C C . PRO A 1 54 ? -17.930 11.294 -37.461 1.00 0.00 59 PRO A C 7
ATOM 7840 O O . PRO A 1 54 ? -17.001 11.294 -36.654 1.00 0.00 59 PRO A O 7
ATOM 7851 N N . LYS A 1 55 ? -19.155 10.886 -37.159 1.00 0.00 60 LYS A N 7
ATOM 7852 C CA . LYS A 1 55 ? -19.492 10.403 -35.821 1.00 0.00 60 LYS A CA 7
ATOM 7853 C C . LYS A 1 55 ? -19.653 8.888 -35.832 1.00 0.00 60 LYS A C 7
ATOM 7854 O O . LYS A 1 55 ? -20.539 8.337 -35.180 1.00 0.00 60 LYS A O 7
ATOM 7873 N N . MET A 1 56 ? -18.786 8.224 -36.582 1.00 0.00 61 MET A N 7
ATOM 7874 C CA . MET A 1 56 ? -18.831 6.769 -36.681 1.00 0.00 61 MET A CA 7
ATOM 7875 C C . MET A 1 56 ? -17.927 6.133 -35.631 1.00 0.00 61 MET A C 7
ATOM 7876 O O . MET A 1 56 ? -16.702 6.236 -35.707 1.00 0.00 61 MET A O 7
ATOM 7890 N N . THR A 1 57 ? -18.538 5.476 -34.649 1.00 0.00 62 THR A N 7
ATOM 7891 C CA . THR A 1 57 ? -17.776 4.828 -33.587 1.00 0.00 62 THR A CA 7
ATOM 7892 C C . THR A 1 57 ? -17.244 3.475 -34.061 1.00 0.00 62 THR A C 7
ATOM 7893 O O . THR A 1 57 ? -17.870 2.814 -34.891 1.00 0.00 62 THR A O 7
ATOM 7904 N N . PRO A 1 58 ? -16.113 3.051 -33.555 1.00 0.00 63 PRO A N 7
ATOM 7905 C CA . PRO A 1 58 ? -15.499 1.750 -33.938 1.00 0.00 63 PRO A CA 7
ATOM 7906 C C . PRO A 1 58 ? -16.542 0.648 -34.120 1.00 0.00 63 PRO A C 7
ATOM 7907 O O . PRO A 1 58 ? -16.489 -0.116 -35.085 1.00 0.00 63 PRO A O 7
ATOM 7918 N N . GLU A 1 59 ? -17.486 0.572 -33.188 1.00 0.00 64 GLU A N 7
ATOM 7919 C CA . GLU A 1 59 ? -18.533 -0.441 -33.256 1.00 0.00 64 GLU A CA 7
ATOM 7920 C C . GLU A 1 59 ? -19.339 -0.298 -34.542 1.00 0.00 64 GLU A C 7
ATOM 7921 O O . GLU A 1 59 ? -19.569 -1.276 -35.253 1.00 0.00 64 GLU A O 7
ATOM 7933 N N . GLN A 1 60 ? -19.768 0.925 -34.832 1.00 0.00 65 GLN A N 7
ATOM 7934 C CA . GLN A 1 60 ? -20.552 1.183 -36.035 1.00 0.00 65 GLN A CA 7
ATOM 7935 C C . GLN A 1 60 ? -19.811 0.698 -37.276 1.00 0.00 65 GLN A C 7
ATOM 7936 O O . GLN A 1 60 ? -20.236 -0.253 -37.932 1.00 0.00 65 GLN A O 7
ATOM 7950 N N . MET A 1 61 ? -18.703 1.359 -37.594 1.00 0.00 66 MET A N 7
ATOM 7951 C CA . MET A 1 61 ? -17.911 0.987 -38.760 1.00 0.00 66 MET A CA 7
ATOM 7952 C C . MET A 1 61 ? -17.570 -0.499 -38.731 1.00 0.00 66 MET A C 7
ATOM 7953 O O . MET A 1 61 ? -17.423 -1.132 -39.775 1.00 0.00 66 MET A O 7
ATOM 7967 N N . ALA A 1 62 ? -17.446 -1.052 -37.527 1.00 0.00 67 ALA A N 7
ATOM 7968 C CA . ALA A 1 62 ? -17.121 -2.466 -37.378 1.00 0.00 67 ALA A CA 7
ATOM 7969 C C . ALA A 1 62 ? -18.321 -3.335 -37.743 1.00 0.00 67 ALA A C 7
ATOM 7970 O O . ALA A 1 62 ? -18.200 -4.279 -38.522 1.00 0.00 67 ALA A O 7
ATOM 7977 N N . LYS A 1 63 ? -19.478 -3.010 -37.176 1.00 0.00 68 LYS A N 7
ATOM 7978 C CA . LYS A 1 63 ? -20.691 -3.770 -37.455 1.00 0.00 68 LYS A CA 7
ATOM 7979 C C . LYS A 1 63 ? -21.119 -3.575 -38.907 1.00 0.00 68 LYS A C 7
ATOM 7980 O O . LYS A 1 63 ? -21.673 -4.482 -39.528 1.00 0.00 68 LYS A O 7
ATOM 7999 N N . GLU A 1 64 ? -20.861 -2.386 -39.440 1.00 0.00 69 GLU A N 7
ATOM 8000 C CA . GLU A 1 64 ? -21.226 -2.081 -40.818 1.00 0.00 69 GLU A CA 7
ATOM 8001 C C . GLU A 1 64 ? -20.350 -2.861 -41.795 1.00 0.00 69 GLU A C 7
ATOM 8002 O O . GLU A 1 64 ? -20.851 -3.637 -42.608 1.00 0.00 69 GLU A O 7
ATOM 8014 N N . MET A 1 65 ? -19.040 -2.651 -41.710 1.00 0.00 70 MET A N 7
ATOM 8015 C CA . MET A 1 65 ? -18.108 -3.341 -42.594 1.00 0.00 70 MET A CA 7
ATOM 8016 C C . MET A 1 65 ? -18.197 -4.849 -42.397 1.00 0.00 70 MET A C 7
ATOM 8017 O O . MET A 1 65 ? -18.185 -5.612 -43.362 1.00 0.00 70 MET A O 7
ATOM 8031 N N . SER A 1 66 ? -18.282 -5.271 -41.141 1.00 0.00 71 SER A N 7
ATOM 8032 C CA . SER A 1 66 ? -18.367 -6.692 -40.831 1.00 0.00 71 SER A CA 7
ATOM 8033 C C . SER A 1 66 ? -19.613 -7.307 -41.461 1.00 0.00 71 SER A C 7
ATOM 8034 O O . SER A 1 66 ? -19.530 -8.307 -42.173 1.00 0.00 71 SER A O 7
ATOM 8042 N N . GLU A 1 67 ? -20.765 -6.702 -41.192 1.00 0.00 72 GLU A N 7
ATOM 8043 C CA . GLU A 1 67 ? -22.024 -7.201 -41.735 1.00 0.00 72 GLU A CA 7
ATOM 8044 C C . GLU A 1 67 ? -22.010 -7.152 -43.260 1.00 0.00 72 GLU A C 7
ATOM 8045 O O . GLU A 1 67 ? -22.630 -7.984 -43.922 1.00 0.00 72 GLU A O 7
ATOM 8057 N N . PHE A 1 68 ? -21.302 -6.172 -43.811 1.00 0.00 73 PHE A N 7
ATOM 8058 C CA . PHE A 1 68 ? -21.218 -6.025 -45.259 1.00 0.00 73 PHE A CA 7
ATOM 8059 C C . PHE A 1 68 ? -20.261 -7.056 -45.851 1.00 0.00 73 PHE A C 7
ATOM 8060 O O . PHE A 1 68 ? -20.570 -7.701 -46.853 1.00 0.00 73 PHE A O 7
ATOM 8077 N N . LEU A 1 69 ? -19.098 -7.202 -45.225 1.00 0.00 74 LEU A N 7
ATOM 8078 C CA . LEU A 1 69 ? -18.101 -8.156 -45.697 1.00 0.00 74 LEU A CA 7
ATOM 8079 C C . LEU A 1 69 ? -18.474 -9.575 -45.279 1.00 0.00 74 LEU A C 7
ATOM 8080 O O . LEU A 1 69 ? -17.840 -10.542 -45.699 1.00 0.00 74 LEU A O 7
ATOM 8096 N N . SER A 1 70 ? -19.506 -9.691 -44.450 1.00 0.00 75 SER A N 7
ATOM 8097 C CA . SER A 1 70 ? -19.952 -10.998 -43.982 1.00 0.00 75 SER A CA 7
ATOM 8098 C C . SER A 1 70 ? -20.215 -11.931 -45.160 1.00 0.00 75 SER A C 7
ATOM 8099 O O . SER A 1 70 ? -21.339 -12.020 -45.655 1.00 0.00 75 SER A O 7
ATOM 8107 N N . ARG A 1 71 ? -19.172 -12.624 -45.605 1.00 0.00 76 ARG A N 7
ATOM 8108 C CA . ARG A 1 71 ? -19.302 -13.549 -46.725 1.00 0.00 76 ARG A CA 7
ATOM 8109 C C . ARG A 1 71 ? -19.882 -14.880 -46.255 1.00 0.00 76 ARG A C 7
ATOM 8110 O O . ARG A 1 71 ? -21.087 -14.997 -46.029 1.00 0.00 76 ARG A O 7
ATOM 8131 N N . GLY A 1 72 ? -19.019 -15.879 -46.111 1.00 0.00 77 GLY A N 7
ATOM 8132 C CA . GLY A 1 72 ? -19.457 -17.197 -45.668 1.00 0.00 77 GLY A CA 7
ATOM 8133 C C . GLY A 1 72 ? -19.998 -17.141 -44.243 1.00 0.00 77 GLY A C 7
ATOM 8134 O O . GLY A 1 72 ? -21.192 -17.339 -44.013 1.00 0.00 77 GLY A O 7
ATOM 8138 N N . PRO A 1 73 ? -19.144 -16.878 -43.292 1.00 0.00 78 PRO A N 7
ATOM 8139 C CA . PRO A 1 73 ? -19.535 -16.794 -41.855 1.00 0.00 78 PRO A CA 7
ATOM 8140 C C . PRO A 1 73 ? -20.332 -15.526 -41.551 1.00 0.00 78 PRO A C 7
ATOM 8141 O O . PRO A 1 73 ? -20.180 -14.509 -42.228 1.00 0.00 78 PRO A O 7
ATOM 8152 N N . ALA A 1 74 ? -21.178 -15.597 -40.528 1.00 0.00 79 ALA A N 7
ATOM 8153 C CA . ALA A 1 74 ? -21.992 -14.450 -40.143 1.00 0.00 79 ALA A CA 7
ATOM 8154 C C . ALA A 1 74 ? -22.491 -14.603 -38.709 1.00 0.00 79 ALA A C 7
ATOM 8155 O O . ALA A 1 74 ? -23.283 -13.779 -38.287 1.00 0.00 79 ALA A O 7
ATOM 8163 N N . GLN A 1 1 ? 2.303 -10.679 12.829 1.00 0.00 6 GLN A N 8
ATOM 8164 C CA . GLN A 1 1 ? 1.383 -9.567 13.036 1.00 0.00 6 GLN A CA 8
ATOM 8165 C C . GLN A 1 1 ? 2.130 -8.350 13.576 1.00 0.00 6 GLN A C 8
ATOM 8166 O O . GLN A 1 1 ? 1.589 -7.246 13.621 1.00 0.00 6 GLN A O 8
ATOM 8180 N N . GLN A 1 2 ? 3.377 -8.562 13.984 1.00 0.00 7 GLN A N 8
ATOM 8181 C CA . GLN A 1 2 ? 4.188 -7.477 14.517 1.00 0.00 7 GLN A CA 8
ATOM 8182 C C . GLN A 1 2 ? 4.421 -6.412 13.451 1.00 0.00 7 GLN A C 8
ATOM 8183 O O . GLN A 1 2 ? 4.030 -5.258 13.618 1.00 0.00 7 GLN A O 8
ATOM 8197 N N . GLN A 1 3 ? 5.054 -6.806 12.353 1.00 0.00 8 GLN A N 8
ATOM 8198 C CA . GLN A 1 3 ? 5.331 -5.874 11.267 1.00 0.00 8 GLN A CA 8
ATOM 8199 C C . GLN A 1 3 ? 4.067 -5.112 10.875 1.00 0.00 8 GLN A C 8
ATOM 8200 O O . GLN A 1 3 ? 4.133 -3.955 10.458 1.00 0.00 8 GLN A O 8
ATOM 8214 N N . ALA A 1 4 ? 2.919 -5.769 11.008 1.00 0.00 9 ALA A N 8
ATOM 8215 C CA . ALA A 1 4 ? 1.646 -5.144 10.659 1.00 0.00 9 ALA A CA 8
ATOM 8216 C C . ALA A 1 4 ? 1.295 -4.030 11.640 1.00 0.00 9 ALA A C 8
ATOM 8217 O O . ALA A 1 4 ? 1.201 -2.863 11.258 1.00 0.00 9 ALA A O 8
ATOM 8224 N N . VAL A 1 5 ? 1.094 -4.392 12.902 1.00 0.00 10 VAL A N 8
ATOM 8225 C CA . VAL A 1 5 ? 0.748 -3.403 13.918 1.00 0.00 10 VAL A CA 8
ATOM 8226 C C . VAL A 1 5 ? 1.888 -2.409 14.114 1.00 0.00 10 VAL A C 8
ATOM 8227 O O . VAL A 1 5 ? 1.659 -1.246 14.448 1.00 0.00 10 VAL A O 8
ATOM 8240 N N . LEU A 1 6 ? 3.116 -2.871 13.904 1.00 0.00 11 LEU A N 8
ATOM 8241 C CA . LEU A 1 6 ? 4.282 -2.007 14.063 1.00 0.00 11 LEU A CA 8
ATOM 8242 C C . LEU A 1 6 ? 4.301 -0.929 12.983 1.00 0.00 11 LEU A C 8
ATOM 8243 O O . LEU A 1 6 ? 4.192 0.261 13.281 1.00 0.00 11 LEU A O 8
ATOM 8259 N N . GLU A 1 7 ? 4.445 -1.348 11.729 1.00 0.00 12 GLU A N 8
ATOM 8260 C CA . GLU A 1 7 ? 4.480 -0.400 10.621 1.00 0.00 12 GLU A CA 8
ATOM 8261 C C . GLU A 1 7 ? 3.225 0.467 10.617 1.00 0.00 12 GLU A C 8
ATOM 8262 O O . GLU A 1 7 ? 3.287 1.664 10.339 1.00 0.00 12 GLU A O 8
ATOM 8274 N N . GLN A 1 8 ? 2.086 -0.145 10.932 1.00 0.00 13 GLN A N 8
ATOM 8275 C CA . GLN A 1 8 ? 0.825 0.587 10.965 1.00 0.00 13 GLN A CA 8
ATOM 8276 C C . GLN A 1 8 ? 0.882 1.696 12.009 1.00 0.00 13 GLN A C 8
ATOM 8277 O O . GLN A 1 8 ? 0.495 2.834 11.741 1.00 0.00 13 GLN A O 8
ATOM 8291 N N . GLU A 1 9 ? 1.369 1.360 13.199 1.00 0.00 14 GLU A N 8
ATOM 8292 C CA . GLU A 1 9 ? 1.474 2.339 14.274 1.00 0.00 14 GLU A CA 8
ATOM 8293 C C . GLU A 1 9 ? 2.418 3.468 13.871 1.00 0.00 14 GLU A C 8
ATOM 8294 O O . GLU A 1 9 ? 2.061 4.644 13.937 1.00 0.00 14 GLU A O 8
ATOM 8306 N N . ARG A 1 10 ? 3.624 3.100 13.448 1.00 0.00 15 ARG A N 8
ATOM 8307 C CA . ARG A 1 10 ? 4.612 4.090 13.034 1.00 0.00 15 ARG A CA 8
ATOM 8308 C C . ARG A 1 10 ? 4.003 5.058 12.024 1.00 0.00 15 ARG A C 8
ATOM 8309 O O . ARG A 1 10 ? 4.171 6.273 12.135 1.00 0.00 15 ARG A O 8
ATOM 8330 N N . ARG A 1 11 ? 3.292 4.511 11.043 1.00 0.00 16 ARG A N 8
ATOM 8331 C CA . ARG A 1 11 ? 2.659 5.336 10.020 1.00 0.00 16 ARG A CA 8
ATOM 8332 C C . ARG A 1 11 ? 1.621 6.260 10.647 1.00 0.00 16 ARG A C 8
ATOM 8333 O O . ARG A 1 11 ? 1.711 7.482 10.529 1.00 0.00 16 ARG A O 8
ATOM 8354 N N . ASP A 1 12 ? 0.636 5.668 11.315 1.00 0.00 17 ASP A N 8
ATOM 8355 C CA . ASP A 1 12 ? -0.414 6.451 11.959 1.00 0.00 17 ASP A CA 8
ATOM 8356 C C . ASP A 1 12 ? 0.180 7.666 12.663 1.00 0.00 17 ASP A C 8
ATOM 8357 O O . ASP A 1 12 ? -0.340 8.777 12.550 1.00 0.00 17 ASP A O 8
ATOM 8366 N N . ARG A 1 13 ? 1.274 7.449 13.385 1.00 0.00 18 ARG A N 8
ATOM 8367 C CA . ARG A 1 13 ? 1.932 8.535 14.101 1.00 0.00 18 ARG A CA 8
ATOM 8368 C C . ARG A 1 13 ? 2.481 9.564 13.118 1.00 0.00 18 ARG A C 8
ATOM 8369 O O . ARG A 1 13 ? 2.215 10.759 13.243 1.00 0.00 18 ARG A O 8
ATOM 8390 N N . GLU A 1 14 ? 3.246 9.091 12.139 1.00 0.00 19 GLU A N 8
ATOM 8391 C CA . GLU A 1 14 ? 3.824 9.981 11.139 1.00 0.00 19 GLU A CA 8
ATOM 8392 C C . GLU A 1 14 ? 2.764 10.940 10.604 1.00 0.00 19 GLU A C 8
ATOM 8393 O O . GLU A 1 14 ? 2.903 12.158 10.712 1.00 0.00 19 GLU A O 8
ATOM 8405 N N . LEU A 1 15 ? 1.703 10.381 10.031 1.00 0.00 20 LEU A N 8
ATOM 8406 C CA . LEU A 1 15 ? 0.624 11.198 9.488 1.00 0.00 20 LEU A CA 8
ATOM 8407 C C . LEU A 1 15 ? 0.077 12.131 10.563 1.00 0.00 20 LEU A C 8
ATOM 8408 O O . LEU A 1 15 ? 0.161 13.353 10.439 1.00 0.00 20 LEU A O 8
ATOM 8424 N N . ALA A 1 16 ? -0.480 11.547 11.621 1.00 0.00 21 ALA A N 8
ATOM 8425 C CA . ALA A 1 16 ? -1.035 12.337 12.715 1.00 0.00 21 ALA A CA 8
ATOM 8426 C C . ALA A 1 16 ? -0.133 13.526 13.029 1.00 0.00 21 ALA A C 8
ATOM 8427 O O . ALA A 1 16 ? -0.612 14.625 13.311 1.00 0.00 21 ALA A O 8
ATOM 8434 N N . LEU A 1 17 ? 1.176 13.299 12.972 1.00 0.00 22 LEU A N 8
ATOM 8435 C CA . LEU A 1 17 ? 2.137 14.360 13.245 1.00 0.00 22 LEU A CA 8
ATOM 8436 C C . LEU A 1 17 ? 2.063 15.425 12.158 1.00 0.00 22 LEU A C 8
ATOM 8437 O O . LEU A 1 17 ? 1.987 16.620 12.446 1.00 0.00 22 LEU A O 8
ATOM 8453 N N . ARG A 1 18 ? 2.077 14.981 10.905 1.00 0.00 23 ARG A N 8
ATOM 8454 C CA . ARG A 1 18 ? 2.002 15.903 9.780 1.00 0.00 23 ARG A CA 8
ATOM 8455 C C . ARG A 1 18 ? 0.735 16.743 9.878 1.00 0.00 23 ARG A C 8
ATOM 8456 O O . ARG A 1 18 ? 0.792 17.974 9.916 1.00 0.00 23 ARG A O 8
ATOM 8477 N N . ILE A 1 19 ? -0.410 16.071 9.925 1.00 0.00 24 ILE A N 8
ATOM 8478 C CA . ILE A 1 19 ? -1.682 16.770 10.026 1.00 0.00 24 ILE A CA 8
ATOM 8479 C C . ILE A 1 19 ? -1.617 17.801 11.145 1.00 0.00 24 ILE A C 8
ATOM 8480 O O . ILE A 1 19 ? -1.859 18.987 10.924 1.00 0.00 24 ILE A O 8
ATOM 8496 N N . ALA A 1 20 ? -1.276 17.342 12.344 1.00 0.00 25 ALA A N 8
ATOM 8497 C CA . ALA A 1 20 ? -1.171 18.239 13.488 1.00 0.00 25 ALA A CA 8
ATOM 8498 C C . ALA A 1 20 ? -0.409 19.498 13.095 1.00 0.00 25 ALA A C 8
ATOM 8499 O O . ALA A 1 20 ? -0.864 20.616 13.342 1.00 0.00 25 ALA A O 8
ATOM 8506 N N . GLN A 1 21 ? 0.749 19.308 12.472 1.00 0.00 26 GLN A N 8
ATOM 8507 C CA . GLN A 1 21 ? 1.564 20.433 12.036 1.00 0.00 26 GLN A CA 8
ATOM 8508 C C . GLN A 1 21 ? 0.849 21.203 10.932 1.00 0.00 26 GLN A C 8
ATOM 8509 O O . GLN A 1 21 ? 1.136 22.377 10.696 1.00 0.00 26 GLN A O 8
ATOM 8523 N N . SER A 1 22 ? -0.086 20.536 10.261 1.00 0.00 27 SER A N 8
ATOM 8524 C CA . SER A 1 22 ? -0.839 21.172 9.186 1.00 0.00 27 SER A CA 8
ATOM 8525 C C . SER A 1 22 ? -1.892 22.108 9.766 1.00 0.00 27 SER A C 8
ATOM 8526 O O . SER A 1 22 ? -2.006 23.263 9.354 1.00 0.00 27 SER A O 8
ATOM 8534 N N . GLU A 1 23 ? -2.654 21.603 10.730 1.00 0.00 28 GLU A N 8
ATOM 8535 C CA . GLU A 1 23 ? -3.689 22.404 11.369 1.00 0.00 28 GLU A CA 8
ATOM 8536 C C . GLU A 1 23 ? -3.053 23.497 12.218 1.00 0.00 28 GLU A C 8
ATOM 8537 O O . GLU A 1 23 ? -3.642 24.556 12.432 1.00 0.00 28 GLU A O 8
ATOM 8549 N N . ALA A 1 24 ? -1.848 23.224 12.705 1.00 0.00 29 ALA A N 8
ATOM 8550 C CA . ALA A 1 24 ? -1.140 24.187 13.537 1.00 0.00 29 ALA A CA 8
ATOM 8551 C C . ALA A 1 24 ? -0.491 25.269 12.680 1.00 0.00 29 ALA A C 8
ATOM 8552 O O . ALA A 1 24 ? -0.465 26.440 13.059 1.00 0.00 29 ALA A O 8
ATOM 8559 N N . GLU A 1 25 ? 0.036 24.872 11.526 1.00 0.00 30 GLU A N 8
ATOM 8560 C CA . GLU A 1 25 ? 0.688 25.819 10.627 1.00 0.00 30 GLU A CA 8
ATOM 8561 C C . GLU A 1 25 ? -0.344 26.591 9.808 1.00 0.00 30 GLU A C 8
ATOM 8562 O O . GLU A 1 25 ? -0.080 27.704 9.354 1.00 0.00 30 GLU A O 8
ATOM 8574 N N . LEU A 1 26 ? -1.517 25.994 9.621 1.00 0.00 31 LEU A N 8
ATOM 8575 C CA . LEU A 1 26 ? -2.577 26.638 8.851 1.00 0.00 31 LEU A CA 8
ATOM 8576 C C . LEU A 1 26 ? -2.003 27.282 7.590 1.00 0.00 31 LEU A C 8
ATOM 8577 O O . LEU A 1 26 ? -1.990 28.507 7.457 1.00 0.00 31 LEU A O 8
ATOM 8593 N N . ILE A 1 27 ? -1.532 26.447 6.666 1.00 0.00 32 ILE A N 8
ATOM 8594 C CA . ILE A 1 27 ? -0.959 26.939 5.414 1.00 0.00 32 ILE A CA 8
ATOM 8595 C C . ILE A 1 27 ? -1.786 26.459 4.227 1.00 0.00 32 ILE A C 8
ATOM 8596 O O . ILE A 1 27 ? -2.218 27.256 3.394 1.00 0.00 32 ILE A O 8
ATOM 8612 N N . SER A 1 28 ? -2.003 25.152 4.160 1.00 0.00 33 SER A N 8
ATOM 8613 C CA . SER A 1 28 ? -2.782 24.571 3.072 1.00 0.00 33 SER A CA 8
ATOM 8614 C C . SER A 1 28 ? -4.270 24.826 3.285 1.00 0.00 33 SER A C 8
ATOM 8615 O O . SER A 1 28 ? -5.103 23.956 3.022 1.00 0.00 33 SER A O 8
ATOM 8623 N N . ASP A 1 29 ? -4.597 26.022 3.762 1.00 0.00 34 ASP A N 8
ATOM 8624 C CA . ASP A 1 29 ? -5.990 26.382 4.008 1.00 0.00 34 ASP A CA 8
ATOM 8625 C C . ASP A 1 29 ? -6.868 25.959 2.835 1.00 0.00 34 ASP A C 8
ATOM 8626 O O . ASP A 1 29 ? -8.085 25.829 2.974 1.00 0.00 34 ASP A O 8
ATOM 8635 N N . GLU A 1 30 ? -6.244 25.742 1.682 1.00 0.00 35 GLU A N 8
ATOM 8636 C CA . GLU A 1 30 ? -6.980 25.332 0.492 1.00 0.00 35 GLU A CA 8
ATOM 8637 C C . GLU A 1 30 ? -7.675 23.995 0.727 1.00 0.00 35 GLU A C 8
ATOM 8638 O O . GLU A 1 30 ? -8.852 23.830 0.408 1.00 0.00 35 GLU A O 8
ATOM 8650 N N . ALA A 1 31 ? -6.937 23.043 1.289 1.00 0.00 36 ALA A N 8
ATOM 8651 C CA . ALA A 1 31 ? -7.491 21.722 1.565 1.00 0.00 36 ALA A CA 8
ATOM 8652 C C . ALA A 1 31 ? -8.672 21.827 2.525 1.00 0.00 36 ALA A C 8
ATOM 8653 O O . ALA A 1 31 ? -9.743 21.279 2.268 1.00 0.00 36 ALA A O 8
ATOM 8660 N N . GLN A 1 32 ? -8.468 22.536 3.630 1.00 0.00 37 GLN A N 8
ATOM 8661 C CA . GLN A 1 32 ? -9.524 22.706 4.622 1.00 0.00 37 GLN A CA 8
ATOM 8662 C C . GLN A 1 32 ? -10.784 23.269 3.972 1.00 0.00 37 GLN A C 8
ATOM 8663 O O . GLN A 1 32 ? -11.886 22.771 4.201 1.00 0.00 37 GLN A O 8
ATOM 8677 N N . ALA A 1 33 ? -10.613 24.307 3.161 1.00 0.00 38 ALA A N 8
ATOM 8678 C CA . ALA A 1 33 ? -11.745 24.928 2.483 1.00 0.00 38 ALA A CA 8
ATOM 8679 C C . ALA A 1 33 ? -12.485 23.899 1.635 1.00 0.00 38 ALA A C 8
ATOM 8680 O O . ALA A 1 33 ? -13.680 23.671 1.821 1.00 0.00 38 ALA A O 8
ATOM 8687 N N . ASP A 1 34 ? -11.766 23.278 0.707 1.00 0.00 39 ASP A N 8
ATOM 8688 C CA . ASP A 1 34 ? -12.364 22.272 -0.163 1.00 0.00 39 ASP A CA 8
ATOM 8689 C C . ASP A 1 34 ? -13.170 21.268 0.656 1.00 0.00 39 ASP A C 8
ATOM 8690 O O . ASP A 1 34 ? -14.347 21.035 0.386 1.00 0.00 39 ASP A O 8
ATOM 8699 N N . LEU A 1 35 ? -12.525 20.679 1.659 1.00 0.00 40 LEU A N 8
ATOM 8700 C CA . LEU A 1 35 ? -13.193 19.702 2.512 1.00 0.00 40 LEU A CA 8
ATOM 8701 C C . LEU A 1 35 ? -14.455 20.302 3.122 1.00 0.00 40 LEU A C 8
ATOM 8702 O O . LEU A 1 35 ? -15.505 19.661 3.158 1.00 0.00 40 LEU A O 8
ATOM 8718 N N . ALA A 1 36 ? -14.345 21.537 3.602 1.00 0.00 41 ALA A N 8
ATOM 8719 C CA . ALA A 1 36 ? -15.484 22.214 4.209 1.00 0.00 41 ALA A CA 8
ATOM 8720 C C . ALA A 1 36 ? -16.647 22.294 3.226 1.00 0.00 41 ALA A C 8
ATOM 8721 O O . ALA A 1 36 ? -17.773 21.916 3.551 1.00 0.00 41 ALA A O 8
ATOM 8728 N N . LEU A 1 37 ? -16.367 22.786 2.024 1.00 0.00 42 LEU A N 8
ATOM 8729 C CA . LEU A 1 37 ? -17.399 22.911 1.001 1.00 0.00 42 LEU A CA 8
ATOM 8730 C C . LEU A 1 37 ? -17.894 21.534 0.569 1.00 0.00 42 LEU A C 8
ATOM 8731 O O . LEU A 1 37 ? -19.086 21.337 0.338 1.00 0.00 42 LEU A O 8
ATOM 8747 N N . ARG A 1 38 ? -16.969 20.585 0.464 1.00 0.00 43 ARG A N 8
ATOM 8748 C CA . ARG A 1 38 ? -17.323 19.229 0.060 1.00 0.00 43 ARG A CA 8
ATOM 8749 C C . ARG A 1 38 ? -18.101 18.527 1.170 1.00 0.00 43 ARG A C 8
ATOM 8750 O O . ARG A 1 38 ? -18.871 17.602 0.912 1.00 0.00 43 ARG A O 8
ATOM 8771 N N . ARG A 1 39 ? -17.895 18.974 2.404 1.00 0.00 44 ARG A N 8
ATOM 8772 C CA . ARG A 1 39 ? -18.580 18.386 3.545 1.00 0.00 44 ARG A CA 8
ATOM 8773 C C . ARG A 1 39 ? -20.000 18.934 3.653 1.00 0.00 44 ARG A C 8
ATOM 8774 O O . ARG A 1 39 ? -20.891 18.276 4.191 1.00 0.00 44 ARG A O 8
ATOM 8795 N N . SER A 1 40 ? -20.204 20.142 3.138 1.00 0.00 45 SER A N 8
ATOM 8796 C CA . SER A 1 40 ? -21.519 20.770 3.182 1.00 0.00 45 SER A CA 8
ATOM 8797 C C . SER A 1 40 ? -22.472 20.082 2.210 1.00 0.00 45 SER A C 8
ATOM 8798 O O . SER A 1 40 ? -22.447 20.348 1.009 1.00 0.00 45 SER A O 8
ATOM 8806 N N . LEU A 1 41 ? -23.311 19.198 2.738 1.00 0.00 46 LEU A N 8
ATOM 8807 C CA . LEU A 1 41 ? -24.269 18.477 1.908 1.00 0.00 46 LEU A CA 8
ATOM 8808 C C . LEU A 1 41 ? -25.356 19.422 1.402 1.00 0.00 46 LEU A C 8
ATOM 8809 O O . LEU A 1 41 ? -25.976 19.172 0.368 1.00 0.00 46 LEU A O 8
ATOM 8825 N N . ASP A 1 42 ? -25.581 20.506 2.138 1.00 0.00 47 ASP A N 8
ATOM 8826 C CA . ASP A 1 42 ? -26.595 21.481 1.754 1.00 0.00 47 ASP A CA 8
ATOM 8827 C C . ASP A 1 42 ? -26.110 22.325 0.580 1.00 0.00 47 ASP A C 8
ATOM 8828 O O . ASP A 1 42 ? -26.564 23.454 0.386 1.00 0.00 47 ASP A O 8
ATOM 8837 N N . SER A 1 43 ? -25.188 21.773 -0.201 1.00 0.00 48 SER A N 8
ATOM 8838 C CA . SER A 1 43 ? -24.651 22.486 -1.354 1.00 0.00 48 SER A CA 8
ATOM 8839 C C . SER A 1 43 ? -25.750 22.759 -2.375 1.00 0.00 48 SER A C 8
ATOM 8840 O O . SER A 1 43 ? -26.453 23.766 -2.291 1.00 0.00 48 SER A O 8
ATOM 8848 N N . TYR A 1 44 ? -25.894 21.855 -3.339 1.00 0.00 49 TYR A N 8
ATOM 8849 C CA . TYR A 1 44 ? -26.912 22.008 -4.373 1.00 0.00 49 TYR A CA 8
ATOM 8850 C C . TYR A 1 44 ? -28.285 21.618 -3.826 1.00 0.00 49 TYR A C 8
ATOM 8851 O O . TYR A 1 44 ? -28.387 20.934 -2.808 1.00 0.00 49 TYR A O 8
ATOM 8869 N N . PRO A 1 45 ? -29.334 22.040 -4.484 1.00 0.00 50 PRO A N 8
ATOM 8870 C CA . PRO A 1 45 ? -30.730 21.730 -4.057 1.00 0.00 50 PRO A CA 8
ATOM 8871 C C . PRO A 1 45 ? -31.078 20.257 -4.263 1.00 0.00 50 PRO A C 8
ATOM 8872 O O . PRO A 1 45 ? -30.264 19.481 -4.761 1.00 0.00 50 PRO A O 8
ATOM 8883 N N . VAL A 1 46 ? -32.292 19.884 -3.873 1.00 0.00 51 VAL A N 8
ATOM 8884 C CA . VAL A 1 46 ? -32.742 18.505 -4.016 1.00 0.00 51 VAL A CA 8
ATOM 8885 C C . VAL A 1 46 ? -33.338 18.276 -5.402 1.00 0.00 51 VAL A C 8
ATOM 8886 O O . VAL A 1 46 ? -34.376 18.844 -5.744 1.00 0.00 51 VAL A O 8
ATOM 8899 N N . SER A 1 47 ? -32.676 17.437 -6.194 1.00 0.00 52 SER A N 8
ATOM 8900 C CA . SER A 1 47 ? -33.146 17.133 -7.544 1.00 0.00 52 SER A CA 8
ATOM 8901 C C . SER A 1 47 ? -33.725 15.722 -7.606 1.00 0.00 52 SER A C 8
ATOM 8902 O O . SER A 1 47 ? -32.989 14.737 -7.548 1.00 0.00 52 SER A O 8
ATOM 8910 N N . LYS A 1 48 ? -35.046 15.633 -7.723 1.00 0.00 53 LYS A N 8
ATOM 8911 C CA . LYS A 1 48 ? -35.713 14.338 -7.790 1.00 0.00 53 LYS A CA 8
ATOM 8912 C C . LYS A 1 48 ? -35.767 13.836 -9.230 1.00 0.00 53 LYS A C 8
ATOM 8913 O O . LYS A 1 48 ? -36.491 14.383 -10.062 1.00 0.00 53 LYS A O 8
ATOM 8932 N N . ASN A 1 49 ? -34.996 12.790 -9.517 1.00 0.00 54 ASN A N 8
ATOM 8933 C CA . ASN A 1 49 ? -34.961 12.219 -10.861 1.00 0.00 54 ASN A CA 8
ATOM 8934 C C . ASN A 1 49 ? -35.851 10.982 -10.939 1.00 0.00 54 ASN A C 8
ATOM 8935 O O . ASN A 1 49 ? -35.364 9.852 -10.902 1.00 0.00 54 ASN A O 8
ATOM 8946 N N . ASP A 1 50 ? -37.157 11.205 -11.043 1.00 0.00 55 ASP A N 8
ATOM 8947 C CA . ASP A 1 50 ? -38.106 10.099 -11.125 1.00 0.00 55 ASP A CA 8
ATOM 8948 C C . ASP A 1 50 ? -37.870 9.282 -12.390 1.00 0.00 55 ASP A C 8
ATOM 8949 O O . ASP A 1 50 ? -38.421 8.191 -12.549 1.00 0.00 55 ASP A O 8
ATOM 8958 N N . GLY A 1 51 ? -37.047 9.814 -13.288 1.00 0.00 56 GLY A N 8
ATOM 8959 C CA . GLY A 1 51 ? -36.745 9.123 -14.536 1.00 0.00 56 GLY A CA 8
ATOM 8960 C C . GLY A 1 51 ? -37.897 9.258 -15.527 1.00 0.00 56 GLY A C 8
ATOM 8961 O O . GLY A 1 51 ? -38.034 8.451 -16.446 1.00 0.00 56 GLY A O 8
ATOM 8965 N N . THR A 1 52 ? -38.722 10.282 -15.332 1.00 0.00 57 THR A N 8
ATOM 8966 C CA . THR A 1 52 ? -39.861 10.514 -16.214 1.00 0.00 57 THR A CA 8
ATOM 8967 C C . THR A 1 52 ? -40.162 12.006 -16.315 1.00 0.00 57 THR A C 8
ATOM 8968 O O . THR A 1 52 ? -40.976 12.538 -15.559 1.00 0.00 57 THR A O 8
ATOM 8979 N N . ARG A 1 53 ? -39.501 12.676 -17.254 1.00 0.00 58 ARG A N 8
ATOM 8980 C CA . ARG A 1 53 ? -39.707 14.107 -17.445 1.00 0.00 58 ARG A CA 8
ATOM 8981 C C . ARG A 1 53 ? -41.023 14.362 -18.182 1.00 0.00 58 ARG A C 8
ATOM 8982 O O . ARG A 1 53 ? -41.461 13.537 -18.983 1.00 0.00 58 ARG A O 8
ATOM 9003 N N . PRO A 1 54 ? -41.654 15.482 -17.931 1.00 0.00 59 PRO A N 8
ATOM 9004 C CA . PRO A 1 54 ? -42.944 15.841 -18.591 1.00 0.00 59 PRO A CA 8
ATOM 9005 C C . PRO A 1 54 ? -42.760 16.149 -20.076 1.00 0.00 59 PRO A C 8
ATOM 9006 O O . PRO A 1 54 ? -41.650 16.071 -20.604 1.00 0.00 59 PRO A O 8
ATOM 9017 N N . LYS A 1 55 ? -43.856 16.500 -20.743 1.00 0.00 60 LYS A N 8
ATOM 9018 C CA . LYS A 1 55 ? -43.808 16.820 -22.168 1.00 0.00 60 LYS A CA 8
ATOM 9019 C C . LYS A 1 55 ? -44.629 18.071 -22.465 1.00 0.00 60 LYS A C 8
ATOM 9020 O O . LYS A 1 55 ? -45.806 18.151 -22.113 1.00 0.00 60 LYS A O 8
ATOM 9039 N N . MET A 1 56 ? -43.999 19.047 -23.113 1.00 0.00 61 MET A N 8
ATOM 9040 C CA . MET A 1 56 ? -44.676 20.294 -23.454 1.00 0.00 61 MET A CA 8
ATOM 9041 C C . MET A 1 56 ? -45.004 20.336 -24.944 1.00 0.00 61 MET A C 8
ATOM 9042 O O . MET A 1 56 ? -44.105 20.357 -25.786 1.00 0.00 61 MET A O 8
ATOM 9056 N N . THR A 1 57 ? -46.294 20.346 -25.262 1.00 0.00 62 THR A N 8
ATOM 9057 C CA . THR A 1 57 ? -46.727 20.385 -26.655 1.00 0.00 62 THR A CA 8
ATOM 9058 C C . THR A 1 57 ? -46.612 21.806 -27.206 1.00 0.00 62 THR A C 8
ATOM 9059 O O . THR A 1 57 ? -46.736 22.778 -26.460 1.00 0.00 62 THR A O 8
ATOM 9070 N N . PRO A 1 58 ? -46.380 21.947 -28.488 1.00 0.00 63 PRO A N 8
ATOM 9071 C CA . PRO A 1 58 ? -46.251 23.279 -29.138 1.00 0.00 63 PRO A CA 8
ATOM 9072 C C . PRO A 1 58 ? -47.218 24.307 -28.553 1.00 0.00 63 PRO A C 8
ATOM 9073 O O . PRO A 1 58 ? -46.862 25.469 -28.361 1.00 0.00 63 PRO A O 8
ATOM 9084 N N . GLU A 1 59 ? -48.441 23.869 -28.273 1.00 0.00 64 GLU A N 8
ATOM 9085 C CA . GLU A 1 59 ? -49.450 24.760 -27.712 1.00 0.00 64 GLU A CA 8
ATOM 9086 C C . GLU A 1 59 ? -49.063 25.190 -26.300 1.00 0.00 64 GLU A C 8
ATOM 9087 O O . GLU A 1 59 ? -49.177 26.363 -25.946 1.00 0.00 64 GLU A O 8
ATOM 9099 N N . GLN A 1 60 ? -48.609 24.233 -25.499 1.00 0.00 65 GLN A N 8
ATOM 9100 C CA . GLN A 1 60 ? -48.210 24.525 -24.127 1.00 0.00 65 GLN A CA 8
ATOM 9101 C C . GLN A 1 60 ? -47.090 25.561 -24.099 1.00 0.00 65 GLN A C 8
ATOM 9102 O O . GLN A 1 60 ? -47.270 26.668 -23.591 1.00 0.00 65 GLN A O 8
ATOM 9116 N N . MET A 1 61 ? -45.936 25.195 -24.647 1.00 0.00 66 MET A N 8
ATOM 9117 C CA . MET A 1 61 ? -44.795 26.102 -24.677 1.00 0.00 66 MET A CA 8
ATOM 9118 C C . MET A 1 61 ? -45.177 27.426 -25.331 1.00 0.00 66 MET A C 8
ATOM 9119 O O . MET A 1 61 ? -44.783 28.495 -24.866 1.00 0.00 66 MET A O 8
ATOM 9133 N N . ALA A 1 62 ? -45.949 27.349 -26.411 1.00 0.00 67 ALA A N 8
ATOM 9134 C CA . ALA A 1 62 ? -46.377 28.551 -27.117 1.00 0.00 67 ALA A CA 8
ATOM 9135 C C . ALA A 1 62 ? -47.183 29.457 -26.191 1.00 0.00 67 ALA A C 8
ATOM 9136 O O . ALA A 1 62 ? -46.958 30.666 -26.141 1.00 0.00 67 ALA A O 8
ATOM 9143 N N . LYS A 1 63 ? -48.121 28.864 -25.461 1.00 0.00 68 LYS A N 8
ATOM 9144 C CA . LYS A 1 63 ? -48.956 29.628 -24.541 1.00 0.00 68 LYS A CA 8
ATOM 9145 C C . LYS A 1 63 ? -48.108 30.240 -23.431 1.00 0.00 68 LYS A C 8
ATOM 9146 O O . LYS A 1 63 ? -48.321 31.385 -23.032 1.00 0.00 68 LYS A O 8
ATOM 9165 N N . GLU A 1 64 ? -47.144 29.470 -22.936 1.00 0.00 69 GLU A N 8
ATOM 9166 C CA . GLU A 1 64 ? -46.269 29.947 -21.872 1.00 0.00 69 GLU A CA 8
ATOM 9167 C C . GLU A 1 64 ? -45.486 31.172 -22.332 1.00 0.00 69 GLU A C 8
ATOM 9168 O O . GLU A 1 64 ? -45.523 32.222 -21.688 1.00 0.00 69 GLU A O 8
ATOM 9180 N N . MET A 1 65 ? -44.780 31.033 -23.449 1.00 0.00 70 MET A N 8
ATOM 9181 C CA . MET A 1 65 ? -43.993 32.137 -23.985 1.00 0.00 70 MET A CA 8
ATOM 9182 C C . MET A 1 65 ? -44.873 33.361 -24.212 1.00 0.00 70 MET A C 8
ATOM 9183 O O . MET A 1 65 ? -44.555 34.459 -23.755 1.00 0.00 70 MET A O 8
ATOM 9197 N N . SER A 1 66 ? -45.982 33.165 -24.918 1.00 0.00 71 SER A N 8
ATOM 9198 C CA . SER A 1 66 ? -46.901 34.261 -25.198 1.00 0.00 71 SER A CA 8
ATOM 9199 C C . SER A 1 66 ? -47.445 34.850 -23.900 1.00 0.00 71 SER A C 8
ATOM 9200 O O . SER A 1 66 ? -47.637 36.060 -23.788 1.00 0.00 71 SER A O 8
ATOM 9208 N N . GLU A 1 67 ? -47.692 33.984 -22.922 1.00 0.00 72 GLU A N 8
ATOM 9209 C CA . GLU A 1 67 ? -48.216 34.429 -21.635 1.00 0.00 72 GLU A CA 8
ATOM 9210 C C . GLU A 1 67 ? -47.131 35.136 -20.828 1.00 0.00 72 GLU A C 8
ATOM 9211 O O . GLU A 1 67 ? -47.421 36.020 -20.023 1.00 0.00 72 GLU A O 8
ATOM 9223 N N . PHE A 1 68 ? -45.883 34.738 -21.048 1.00 0.00 73 PHE A N 8
ATOM 9224 C CA . PHE A 1 68 ? -44.763 35.341 -20.332 1.00 0.00 73 PHE A CA 8
ATOM 9225 C C . PHE A 1 68 ? -44.373 36.674 -20.965 1.00 0.00 73 PHE A C 8
ATOM 9226 O O . PHE A 1 68 ? -44.514 37.729 -20.347 1.00 0.00 73 PHE A O 8
ATOM 9243 N N . LEU A 1 69 ? -43.884 36.617 -22.199 1.00 0.00 74 LEU A N 8
ATOM 9244 C CA . LEU A 1 69 ? -43.476 37.827 -22.904 1.00 0.00 74 LEU A CA 8
ATOM 9245 C C . LEU A 1 69 ? -44.560 38.896 -22.802 1.00 0.00 74 LEU A C 8
ATOM 9246 O O . LEU A 1 69 ? -44.264 40.082 -22.652 1.00 0.00 74 LEU A O 8
ATOM 9262 N N . SER A 1 70 ? -45.815 38.467 -22.883 1.00 0.00 75 SER A N 8
ATOM 9263 C CA . SER A 1 70 ? -46.941 39.393 -22.797 1.00 0.00 75 SER A CA 8
ATOM 9264 C C . SER A 1 70 ? -47.594 39.314 -21.420 1.00 0.00 75 SER A C 8
ATOM 9265 O O . SER A 1 70 ? -47.000 38.805 -20.470 1.00 0.00 75 SER A O 8
ATOM 9273 N N . ARG A 1 71 ? -48.818 39.821 -21.322 1.00 0.00 76 ARG A N 8
ATOM 9274 C CA . ARG A 1 71 ? -49.542 39.803 -20.056 1.00 0.00 76 ARG A CA 8
ATOM 9275 C C . ARG A 1 71 ? -51.032 40.028 -20.289 1.00 0.00 76 ARG A C 8
ATOM 9276 O O . ARG A 1 71 ? -51.866 39.242 -19.839 1.00 0.00 76 ARG A O 8
ATOM 9297 N N . GLY A 1 72 ? -51.360 41.104 -20.997 1.00 0.00 77 GLY A N 8
ATOM 9298 C CA . GLY A 1 72 ? -52.752 41.423 -21.285 1.00 0.00 77 GLY A CA 8
ATOM 9299 C C . GLY A 1 72 ? -52.890 42.856 -21.790 1.00 0.00 77 GLY A C 8
ATOM 9300 O O . GLY A 1 72 ? -53.558 43.683 -21.169 1.00 0.00 77 GLY A O 8
ATOM 9304 N N . PRO A 1 73 ? -52.270 43.158 -22.899 1.00 0.00 78 PRO A N 8
ATOM 9305 C CA . PRO A 1 73 ? -52.316 44.520 -23.506 1.00 0.00 78 PRO A CA 8
ATOM 9306 C C . PRO A 1 73 ? -53.648 44.790 -24.204 1.00 0.00 78 PRO A C 8
ATOM 9307 O O . PRO A 1 73 ? -53.685 45.103 -25.394 1.00 0.00 78 PRO A O 8
ATOM 9318 N N . ALA A 1 74 ? -54.739 44.670 -23.454 1.00 0.00 79 ALA A N 8
ATOM 9319 C CA . ALA A 1 74 ? -56.068 44.904 -24.009 1.00 0.00 79 ALA A CA 8
ATOM 9320 C C . ALA A 1 74 ? -56.415 46.389 -23.961 1.00 0.00 79 ALA A C 8
ATOM 9321 O O . ALA A 1 74 ? -57.333 46.786 -24.660 1.00 0.00 79 ALA A O 8
ATOM 9329 N N . GLN A 1 1 ? 1.905 -10.583 13.114 1.00 0.00 6 GLN A N 9
ATOM 9330 C CA . GLN A 1 1 ? 1.162 -9.338 12.949 1.00 0.00 6 GLN A CA 9
ATOM 9331 C C . GLN A 1 1 ? 2.021 -8.144 13.352 1.00 0.00 6 GLN A C 9
ATOM 9332 O O . GLN A 1 1 ? 1.691 -6.998 13.048 1.00 0.00 6 GLN A O 9
ATOM 9346 N N . GLN A 1 2 ? 3.127 -8.420 14.037 1.00 0.00 7 GLN A N 9
ATOM 9347 C CA . GLN A 1 2 ? 4.026 -7.360 14.477 1.00 0.00 7 GLN A CA 9
ATOM 9348 C C . GLN A 1 2 ? 4.228 -6.332 13.368 1.00 0.00 7 GLN A C 9
ATOM 9349 O O . GLN A 1 2 ? 3.911 -5.157 13.533 1.00 0.00 7 GLN A O 9
ATOM 9363 N N . GLN A 1 3 ? 4.758 -6.783 12.237 1.00 0.00 8 GLN A N 9
ATOM 9364 C CA . GLN A 1 3 ? 4.998 -5.891 11.110 1.00 0.00 8 GLN A CA 9
ATOM 9365 C C . GLN A 1 3 ? 3.750 -5.069 10.797 1.00 0.00 8 GLN A C 9
ATOM 9366 O O . GLN A 1 3 ? 3.845 -3.922 10.362 1.00 0.00 8 GLN A O 9
ATOM 9380 N N . ALA A 1 4 ? 2.582 -5.666 11.016 1.00 0.00 9 ALA A N 9
ATOM 9381 C CA . ALA A 1 4 ? 1.322 -4.980 10.747 1.00 0.00 9 ALA A CA 9
ATOM 9382 C C . ALA A 1 4 ? 1.092 -3.849 11.746 1.00 0.00 9 ALA A C 9
ATOM 9383 O O . ALA A 1 4 ? 0.980 -2.685 11.363 1.00 0.00 9 ALA A O 9
ATOM 9390 N N . VAL A 1 5 ? 1.014 -4.197 13.026 1.00 0.00 10 VAL A N 9
ATOM 9391 C CA . VAL A 1 5 ? 0.790 -3.197 14.065 1.00 0.00 10 VAL A CA 9
ATOM 9392 C C . VAL A 1 5 ? 1.982 -2.248 14.168 1.00 0.00 10 VAL A C 9
ATOM 9393 O O . VAL A 1 5 ? 1.829 -1.084 14.540 1.00 0.00 10 VAL A O 9
ATOM 9406 N N . LEU A 1 6 ? 3.167 -2.750 13.837 1.00 0.00 11 LEU A N 9
ATOM 9407 C CA . LEU A 1 6 ? 4.373 -1.932 13.900 1.00 0.00 11 LEU A CA 9
ATOM 9408 C C . LEU A 1 6 ? 4.355 -0.860 12.814 1.00 0.00 11 LEU A C 9
ATOM 9409 O O . LEU A 1 6 ? 4.357 0.334 13.109 1.00 0.00 11 LEU A O 9
ATOM 9425 N N . GLU A 1 7 ? 4.342 -1.293 11.556 1.00 0.00 12 GLU A N 9
ATOM 9426 C CA . GLU A 1 7 ? 4.331 -0.354 10.440 1.00 0.00 12 GLU A CA 9
ATOM 9427 C C . GLU A 1 7 ? 3.097 0.542 10.502 1.00 0.00 12 GLU A C 9
ATOM 9428 O O . GLU A 1 7 ? 3.168 1.732 10.197 1.00 0.00 12 GLU A O 9
ATOM 9440 N N . GLN A 1 8 ? 1.967 -0.036 10.898 1.00 0.00 13 GLN A N 9
ATOM 9441 C CA . GLN A 1 8 ? 0.727 0.725 10.995 1.00 0.00 13 GLN A CA 9
ATOM 9442 C C . GLN A 1 8 ? 0.844 1.807 12.065 1.00 0.00 13 GLN A C 9
ATOM 9443 O O . GLN A 1 8 ? 0.437 2.948 11.852 1.00 0.00 13 GLN A O 9
ATOM 9457 N N . GLU A 1 9 ? 1.401 1.441 13.214 1.00 0.00 14 GLU A N 9
ATOM 9458 C CA . GLU A 1 9 ? 1.565 2.394 14.307 1.00 0.00 14 GLU A CA 9
ATOM 9459 C C . GLU A 1 9 ? 2.485 3.536 13.889 1.00 0.00 14 GLU A C 9
ATOM 9460 O O . GLU A 1 9 ? 2.136 4.709 14.028 1.00 0.00 14 GLU A O 9
ATOM 9472 N N . ARG A 1 10 ? 3.661 3.188 13.377 1.00 0.00 15 ARG A N 9
ATOM 9473 C CA . ARG A 1 10 ? 4.624 4.195 12.944 1.00 0.00 15 ARG A CA 9
ATOM 9474 C C . ARG A 1 10 ? 4.000 5.118 11.901 1.00 0.00 15 ARG A C 9
ATOM 9475 O O . ARG A 1 10 ? 4.127 6.341 11.984 1.00 0.00 15 ARG A O 9
ATOM 9496 N N . ARG A 1 11 ? 3.326 4.527 10.920 1.00 0.00 16 ARG A N 9
ATOM 9497 C CA . ARG A 1 11 ? 2.688 5.309 9.869 1.00 0.00 16 ARG A CA 9
ATOM 9498 C C . ARG A 1 11 ? 1.530 6.122 10.438 1.00 0.00 16 ARG A C 9
ATOM 9499 O O . ARG A 1 11 ? 1.253 7.231 9.983 1.00 0.00 16 ARG A O 9
ATOM 9520 N N . ASP A 1 12 ? 0.855 5.561 11.437 1.00 0.00 17 ASP A N 9
ATOM 9521 C CA . ASP A 1 12 ? -0.273 6.242 12.061 1.00 0.00 17 ASP A CA 9
ATOM 9522 C C . ASP A 1 12 ? 0.173 7.554 12.699 1.00 0.00 17 ASP A C 9
ATOM 9523 O O . ASP A 1 12 ? -0.301 8.628 12.327 1.00 0.00 17 ASP A O 9
ATOM 9532 N N . ARG A 1 13 ? 1.085 7.461 13.661 1.00 0.00 18 ARG A N 9
ATOM 9533 C CA . ARG A 1 13 ? 1.583 8.651 14.342 1.00 0.00 18 ARG A CA 9
ATOM 9534 C C . ARG A 1 13 ? 2.265 9.592 13.354 1.00 0.00 18 ARG A C 9
ATOM 9535 O O . ARG A 1 13 ? 2.024 10.800 13.367 1.00 0.00 18 ARG A O 9
ATOM 9556 N N . GLU A 1 14 ? 3.114 9.034 12.497 1.00 0.00 19 GLU A N 9
ATOM 9557 C CA . GLU A 1 14 ? 3.822 9.838 11.508 1.00 0.00 19 GLU A CA 9
ATOM 9558 C C . GLU A 1 14 ? 2.843 10.724 10.742 1.00 0.00 19 GLU A C 9
ATOM 9559 O O . GLU A 1 14 ? 2.917 11.951 10.811 1.00 0.00 19 GLU A O 9
ATOM 9571 N N . LEU A 1 15 ? 1.927 10.095 10.012 1.00 0.00 20 LEU A N 9
ATOM 9572 C CA . LEU A 1 15 ? 0.939 10.840 9.239 1.00 0.00 20 LEU A CA 9
ATOM 9573 C C . LEU A 1 15 ? 0.170 11.798 10.145 1.00 0.00 20 LEU A C 9
ATOM 9574 O O . LEU A 1 15 ? 0.178 13.010 9.930 1.00 0.00 20 LEU A O 9
ATOM 9590 N N . ALA A 1 16 ? -0.491 11.247 11.159 1.00 0.00 21 ALA A N 9
ATOM 9591 C CA . ALA A 1 16 ? -1.260 12.065 12.090 1.00 0.00 21 ALA A CA 9
ATOM 9592 C C . ALA A 1 16 ? -0.451 13.285 12.522 1.00 0.00 21 ALA A C 9
ATOM 9593 O O . ALA A 1 16 ? -1.002 14.368 12.722 1.00 0.00 21 ALA A O 9
ATOM 9600 N N . LEU A 1 17 ? 0.857 13.100 12.664 1.00 0.00 22 LEU A N 9
ATOM 9601 C CA . LEU A 1 17 ? 1.734 14.191 13.072 1.00 0.00 22 LEU A CA 9
ATOM 9602 C C . LEU A 1 17 ? 1.931 15.174 11.921 1.00 0.00 22 LEU A C 9
ATOM 9603 O O . LEU A 1 17 ? 1.915 16.388 12.120 1.00 0.00 22 LEU A O 9
ATOM 9619 N N . ARG A 1 18 ? 2.116 14.638 10.718 1.00 0.00 23 ARG A N 9
ATOM 9620 C CA . ARG A 1 18 ? 2.314 15.477 9.542 1.00 0.00 23 ARG A CA 9
ATOM 9621 C C . ARG A 1 18 ? 1.102 16.374 9.317 1.00 0.00 23 ARG A C 9
ATOM 9622 O O . ARG A 1 18 ? 1.240 17.576 9.090 1.00 0.00 23 ARG A O 9
ATOM 9643 N N . ILE A 1 19 ? -0.085 15.782 9.382 1.00 0.00 24 ILE A N 9
ATOM 9644 C CA . ILE A 1 19 ? -1.317 16.535 9.184 1.00 0.00 24 ILE A CA 9
ATOM 9645 C C . ILE A 1 19 ? -1.575 17.459 10.370 1.00 0.00 24 ILE A C 9
ATOM 9646 O O . ILE A 1 19 ? -2.013 18.597 10.200 1.00 0.00 24 ILE A O 9
ATOM 9662 N N . ALA A 1 20 ? -1.302 16.960 11.572 1.00 0.00 25 ALA A N 9
ATOM 9663 C CA . ALA A 1 20 ? -1.508 17.750 12.781 1.00 0.00 25 ALA A CA 9
ATOM 9664 C C . ALA A 1 20 ? -0.560 18.944 12.809 1.00 0.00 25 ALA A C 9
ATOM 9665 O O . ALA A 1 20 ? -0.969 20.068 13.105 1.00 0.00 25 ALA A O 9
ATOM 9672 N N . GLN A 1 21 ? 0.708 18.696 12.500 1.00 0.00 26 GLN A N 9
ATOM 9673 C CA . GLN A 1 21 ? 1.702 19.762 12.495 1.00 0.00 26 GLN A CA 9
ATOM 9674 C C . GLN A 1 21 ? 1.438 20.734 11.351 1.00 0.00 26 GLN A C 9
ATOM 9675 O O . GLN A 1 21 ? 1.628 21.941 11.492 1.00 0.00 26 GLN A O 9
ATOM 9689 N N . SER A 1 22 ? 0.997 20.200 10.216 1.00 0.00 27 SER A N 9
ATOM 9690 C CA . SER A 1 22 ? 0.710 21.030 9.052 1.00 0.00 27 SER A CA 9
ATOM 9691 C C . SER A 1 22 ? -0.546 21.866 9.281 1.00 0.00 27 SER A C 9
ATOM 9692 O O . SER A 1 22 ? -0.506 23.094 9.197 1.00 0.00 27 SER A O 9
ATOM 9700 N N . GLU A 1 23 ? -1.658 21.197 9.569 1.00 0.00 28 GLU A N 9
ATOM 9701 C CA . GLU A 1 23 ? -2.915 21.899 9.804 1.00 0.00 28 GLU A CA 9
ATOM 9702 C C . GLU A 1 23 ? -2.767 22.877 10.964 1.00 0.00 28 GLU A C 9
ATOM 9703 O O . GLU A 1 23 ? -3.331 23.971 10.941 1.00 0.00 28 GLU A O 9
ATOM 9715 N N . ALA A 1 24 ? -1.998 22.478 11.972 1.00 0.00 29 ALA A N 9
ATOM 9716 C CA . ALA A 1 24 ? -1.777 23.333 13.132 1.00 0.00 29 ALA A CA 9
ATOM 9717 C C . ALA A 1 24 ? -0.907 24.524 12.748 1.00 0.00 29 ALA A C 9
ATOM 9718 O O . ALA A 1 24 ? -1.134 25.646 13.203 1.00 0.00 29 ALA A O 9
ATOM 9725 N N . GLU A 1 25 ? 0.087 24.272 11.901 1.00 0.00 30 GLU A N 9
ATOM 9726 C CA . GLU A 1 25 ? 0.986 25.330 11.453 1.00 0.00 30 GLU A CA 9
ATOM 9727 C C . GLU A 1 25 ? 0.327 26.154 10.351 1.00 0.00 30 GLU A C 9
ATOM 9728 O O . GLU A 1 25 ? 0.667 27.318 10.146 1.00 0.00 30 GLU A O 9
ATOM 9740 N N . LEU A 1 26 ? -0.616 25.538 9.646 1.00 0.00 31 LEU A N 9
ATOM 9741 C CA . LEU A 1 26 ? -1.320 26.221 8.567 1.00 0.00 31 LEU A CA 9
ATOM 9742 C C . LEU A 1 26 ? -0.358 26.564 7.432 1.00 0.00 31 LEU A C 9
ATOM 9743 O O . LEU A 1 26 ? -0.478 27.613 6.799 1.00 0.00 31 LEU A O 9
ATOM 9759 N N . ILE A 1 27 ? 0.596 25.671 7.181 1.00 0.00 32 ILE A N 9
ATOM 9760 C CA . ILE A 1 27 ? 1.577 25.883 6.119 1.00 0.00 32 ILE A CA 9
ATOM 9761 C C . ILE A 1 27 ? 1.367 24.881 4.988 1.00 0.00 32 ILE A C 9
ATOM 9762 O O . ILE A 1 27 ? 1.315 25.256 3.817 1.00 0.00 32 ILE A O 9
ATOM 9778 N N . SER A 1 28 ? 1.239 23.608 5.354 1.00 0.00 33 SER A N 9
ATOM 9779 C CA . SER A 1 28 ? 1.028 22.543 4.382 1.00 0.00 33 SER A CA 9
ATOM 9780 C C . SER A 1 28 ? 1.652 22.890 3.031 1.00 0.00 33 SER A C 9
ATOM 9781 O O . SER A 1 28 ? 0.979 22.864 2.001 1.00 0.00 33 SER A O 9
ATOM 9789 N N . ASP A 1 29 ? 2.941 23.212 3.046 1.00 0.00 34 ASP A N 9
ATOM 9790 C CA . ASP A 1 29 ? 3.645 23.561 1.817 1.00 0.00 34 ASP A CA 9
ATOM 9791 C C . ASP A 1 29 ? 3.311 22.570 0.706 1.00 0.00 34 ASP A C 9
ATOM 9792 O O . ASP A 1 29 ? 3.352 22.911 -0.476 1.00 0.00 34 ASP A O 9
ATOM 9801 N N . GLU A 1 30 ? 2.981 21.343 1.093 1.00 0.00 35 GLU A N 9
ATOM 9802 C CA . GLU A 1 30 ? 2.643 20.310 0.122 1.00 0.00 35 GLU A CA 9
ATOM 9803 C C . GLU A 1 30 ? 1.509 20.779 -0.785 1.00 0.00 35 GLU A C 9
ATOM 9804 O O . GLU A 1 30 ? 1.562 20.601 -2.003 1.00 0.00 35 GLU A O 9
ATOM 9816 N N . ALA A 1 31 ? 0.486 21.377 -0.185 1.00 0.00 36 ALA A N 9
ATOM 9817 C CA . ALA A 1 31 ? -0.654 21.868 -0.951 1.00 0.00 36 ALA A CA 9
ATOM 9818 C C . ALA A 1 31 ? -0.209 22.927 -1.954 1.00 0.00 36 ALA A C 9
ATOM 9819 O O . ALA A 1 31 ? -0.592 22.889 -3.123 1.00 0.00 36 ALA A O 9
ATOM 9826 N N . GLN A 1 32 ? 0.602 23.871 -1.488 1.00 0.00 37 GLN A N 9
ATOM 9827 C CA . GLN A 1 32 ? 1.095 24.937 -2.354 1.00 0.00 37 GLN A CA 9
ATOM 9828 C C . GLN A 1 32 ? 1.816 24.351 -3.563 1.00 0.00 37 GLN A C 9
ATOM 9829 O O . GLN A 1 32 ? 1.394 24.544 -4.703 1.00 0.00 37 GLN A O 9
ATOM 9843 N N . ALA A 1 33 ? 2.906 23.637 -3.306 1.00 0.00 38 ALA A N 9
ATOM 9844 C CA . ALA A 1 33 ? 3.678 23.026 -4.381 1.00 0.00 38 ALA A CA 9
ATOM 9845 C C . ALA A 1 33 ? 2.773 22.200 -5.289 1.00 0.00 38 ALA A C 9
ATOM 9846 O O . ALA A 1 33 ? 2.836 22.314 -6.513 1.00 0.00 38 ALA A O 9
ATOM 9853 N N . ASP A 1 34 ? 1.934 21.369 -4.680 1.00 0.00 39 ASP A N 9
ATOM 9854 C CA . ASP A 1 34 ? 1.020 20.526 -5.444 1.00 0.00 39 ASP A CA 9
ATOM 9855 C C . ASP A 1 34 ? 0.185 21.369 -6.403 1.00 0.00 39 ASP A C 9
ATOM 9856 O O . ASP A 1 34 ? 0.292 21.227 -7.621 1.00 0.00 39 ASP A O 9
ATOM 9865 N N . LEU A 1 35 ? -0.647 22.244 -5.847 1.00 0.00 40 LEU A N 9
ATOM 9866 C CA . LEU A 1 35 ? -1.494 23.103 -6.667 1.00 0.00 40 LEU A CA 9
ATOM 9867 C C . LEU A 1 35 ? -0.687 23.724 -7.801 1.00 0.00 40 LEU A C 9
ATOM 9868 O O . LEU A 1 35 ? -1.088 23.671 -8.964 1.00 0.00 40 LEU A O 9
ATOM 9884 N N . ALA A 1 36 ? 0.453 24.314 -7.455 1.00 0.00 41 ALA A N 9
ATOM 9885 C CA . ALA A 1 36 ? 1.309 24.944 -8.453 1.00 0.00 41 ALA A CA 9
ATOM 9886 C C . ALA A 1 36 ? 1.725 23.933 -9.517 1.00 0.00 41 ALA A C 9
ATOM 9887 O O . ALA A 1 36 ? 1.691 24.225 -10.712 1.00 0.00 41 ALA A O 9
ATOM 9894 N N . LEU A 1 37 ? 2.116 22.742 -9.075 1.00 0.00 42 LEU A N 9
ATOM 9895 C CA . LEU A 1 37 ? 2.536 21.695 -9.999 1.00 0.00 42 LEU A CA 9
ATOM 9896 C C . LEU A 1 37 ? 1.387 21.308 -10.926 1.00 0.00 42 LEU A C 9
ATOM 9897 O O . LEU A 1 37 ? 1.603 20.965 -12.088 1.00 0.00 42 LEU A O 9
ATOM 9913 N N . ARG A 1 38 ? 0.166 21.367 -10.404 1.00 0.00 43 ARG A N 9
ATOM 9914 C CA . ARG A 1 38 ? -1.009 21.022 -11.195 1.00 0.00 43 ARG A CA 9
ATOM 9915 C C . ARG A 1 38 ? -1.388 22.174 -12.121 1.00 0.00 43 ARG A C 9
ATOM 9916 O O . ARG A 1 38 ? -1.878 21.958 -13.229 1.00 0.00 43 ARG A O 9
ATOM 9937 N N . ARG A 1 39 ? -1.158 23.397 -11.657 1.00 0.00 44 ARG A N 9
ATOM 9938 C CA . ARG A 1 39 ? -1.476 24.580 -12.446 1.00 0.00 44 ARG A CA 9
ATOM 9939 C C . ARG A 1 39 ? -0.382 24.844 -13.479 1.00 0.00 44 ARG A C 9
ATOM 9940 O O . ARG A 1 39 ? -0.385 25.875 -14.151 1.00 0.00 44 ARG A O 9
ATOM 9961 N N . SER A 1 40 ? 0.554 23.908 -13.592 1.00 0.00 45 SER A N 9
ATOM 9962 C CA . SER A 1 40 ? 1.654 24.050 -14.540 1.00 0.00 45 SER A CA 9
ATOM 9963 C C . SER A 1 40 ? 1.141 24.036 -15.976 1.00 0.00 45 SER A C 9
ATOM 9964 O O . SER A 1 40 ? 1.820 24.500 -16.892 1.00 0.00 45 SER A O 9
ATOM 9972 N N . LEU A 1 41 ? -0.060 23.503 -16.166 1.00 0.00 46 LEU A N 9
ATOM 9973 C CA . LEU A 1 41 ? -0.651 23.438 -17.499 1.00 0.00 46 LEU A CA 9
ATOM 9974 C C . LEU A 1 41 ? -0.636 24.817 -18.153 1.00 0.00 46 LEU A C 9
ATOM 9975 O O . LEU A 1 41 ? -0.923 24.953 -19.343 1.00 0.00 46 LEU A O 9
ATOM 9991 N N . ASP A 1 42 ? -0.299 25.835 -17.369 1.00 0.00 47 ASP A N 9
ATOM 9992 C CA . ASP A 1 42 ? -0.248 27.198 -17.884 1.00 0.00 47 ASP A CA 9
ATOM 9993 C C . ASP A 1 42 ? 1.035 27.421 -18.679 1.00 0.00 47 ASP A C 9
ATOM 9994 O O . ASP A 1 42 ? 1.297 28.526 -19.155 1.00 0.00 47 ASP A O 9
ATOM 10003 N N . SER A 1 43 ? 1.832 26.364 -18.816 1.00 0.00 48 SER A N 9
ATOM 10004 C CA . SER A 1 43 ? 3.090 26.448 -19.554 1.00 0.00 48 SER A CA 9
ATOM 10005 C C . SER A 1 43 ? 3.018 25.617 -20.831 1.00 0.00 48 SER A C 9
ATOM 10006 O O . SER A 1 43 ? 3.633 24.556 -20.928 1.00 0.00 48 SER A O 9
ATOM 10014 N N . TYR A 1 44 ? 2.263 26.108 -21.809 1.00 0.00 49 TYR A N 9
ATOM 10015 C CA . TYR A 1 44 ? 2.119 25.400 -23.078 1.00 0.00 49 TYR A CA 9
ATOM 10016 C C . TYR A 1 44 ? 3.412 25.495 -23.887 1.00 0.00 49 TYR A C 9
ATOM 10017 O O . TYR A 1 44 ? 4.227 26.391 -23.667 1.00 0.00 49 TYR A O 9
ATOM 10035 N N . PRO A 1 45 ? 3.611 24.592 -24.812 1.00 0.00 50 PRO A N 9
ATOM 10036 C CA . PRO A 1 45 ? 4.832 24.577 -25.669 1.00 0.00 50 PRO A CA 9
ATOM 10037 C C . PRO A 1 45 ? 4.850 25.737 -26.661 1.00 0.00 50 PRO A C 9
ATOM 10038 O O . PRO A 1 45 ? 3.910 26.530 -26.720 1.00 0.00 50 PRO A O 9
ATOM 10049 N N . VAL A 1 46 ? 5.925 25.830 -27.436 1.00 0.00 51 VAL A N 9
ATOM 10050 C CA . VAL A 1 46 ? 6.060 26.896 -28.421 1.00 0.00 51 VAL A CA 9
ATOM 10051 C C . VAL A 1 46 ? 5.481 26.460 -29.764 1.00 0.00 51 VAL A C 9
ATOM 10052 O O . VAL A 1 46 ? 5.589 25.296 -30.149 1.00 0.00 51 VAL A O 9
ATOM 10065 N N . SER A 1 47 ? 4.868 27.403 -30.473 1.00 0.00 52 SER A N 9
ATOM 10066 C CA . SER A 1 47 ? 4.277 27.107 -31.774 1.00 0.00 52 SER A CA 9
ATOM 10067 C C . SER A 1 47 ? 5.321 27.234 -32.878 1.00 0.00 52 SER A C 9
ATOM 10068 O O . SER A 1 47 ? 6.137 28.157 -32.870 1.00 0.00 52 SER A O 9
ATOM 10076 N N . LYS A 1 48 ? 5.290 26.304 -33.826 1.00 0.00 53 LYS A N 9
ATOM 10077 C CA . LYS A 1 48 ? 6.240 26.324 -34.933 1.00 0.00 53 LYS A CA 9
ATOM 10078 C C . LYS A 1 48 ? 5.840 27.378 -35.961 1.00 0.00 53 LYS A C 9
ATOM 10079 O O . LYS A 1 48 ? 4.721 27.367 -36.472 1.00 0.00 53 LYS A O 9
ATOM 10098 N N . ASN A 1 49 ? 6.765 28.286 -36.258 1.00 0.00 54 ASN A N 9
ATOM 10099 C CA . ASN A 1 49 ? 6.498 29.344 -37.227 1.00 0.00 54 ASN A CA 9
ATOM 10100 C C . ASN A 1 49 ? 6.323 28.762 -38.626 1.00 0.00 54 ASN A C 9
ATOM 10101 O O . ASN A 1 49 ? 7.298 28.404 -39.286 1.00 0.00 54 ASN A O 9
ATOM 10112 N N . ASP A 1 50 ? 5.074 28.671 -39.071 1.00 0.00 55 ASP A N 9
ATOM 10113 C CA . ASP A 1 50 ? 4.782 28.132 -40.395 1.00 0.00 55 ASP A CA 9
ATOM 10114 C C . ASP A 1 50 ? 4.966 29.206 -41.462 1.00 0.00 55 ASP A C 9
ATOM 10115 O O . ASP A 1 50 ? 4.406 29.112 -42.554 1.00 0.00 55 ASP A O 9
ATOM 10124 N N . GLY A 1 51 ? 5.755 30.225 -41.138 1.00 0.00 56 GLY A N 9
ATOM 10125 C CA . GLY A 1 51 ? 6.007 31.312 -42.076 1.00 0.00 56 GLY A CA 9
ATOM 10126 C C . GLY A 1 51 ? 4.870 32.327 -42.054 1.00 0.00 56 GLY A C 9
ATOM 10127 O O . GLY A 1 51 ? 4.797 33.211 -42.907 1.00 0.00 56 GLY A O 9
ATOM 10131 N N . THR A 1 52 ? 3.983 32.193 -41.072 1.00 0.00 57 THR A N 9
ATOM 10132 C CA . THR A 1 52 ? 2.850 33.105 -40.949 1.00 0.00 57 THR A CA 9
ATOM 10133 C C . THR A 1 52 ? 3.277 34.400 -40.265 1.00 0.00 57 THR A C 9
ATOM 10134 O O . THR A 1 52 ? 2.874 34.681 -39.136 1.00 0.00 57 THR A O 9
ATOM 10145 N N . ARG A 1 53 ? 4.097 35.183 -40.959 1.00 0.00 58 ARG A N 9
ATOM 10146 C CA . ARG A 1 53 ? 4.578 36.450 -40.416 1.00 0.00 58 ARG A CA 9
ATOM 10147 C C . ARG A 1 53 ? 3.741 37.612 -40.954 1.00 0.00 58 ARG A C 9
ATOM 10148 O O . ARG A 1 53 ? 3.259 37.564 -42.086 1.00 0.00 58 ARG A O 9
ATOM 10169 N N . PRO A 1 54 ? 3.563 38.648 -40.173 1.00 0.00 59 PRO A N 9
ATOM 10170 C CA . PRO A 1 54 ? 2.767 39.840 -40.592 1.00 0.00 59 PRO A CA 9
ATOM 10171 C C . PRO A 1 54 ? 3.461 40.632 -41.699 1.00 0.00 59 PRO A C 9
ATOM 10172 O O . PRO A 1 54 ? 4.568 40.294 -42.116 1.00 0.00 59 PRO A O 9
ATOM 10183 N N . LYS A 1 55 ? 2.798 41.683 -42.168 1.00 0.00 60 LYS A N 9
ATOM 10184 C CA . LYS A 1 55 ? 3.350 42.520 -43.228 1.00 0.00 60 LYS A CA 9
ATOM 10185 C C . LYS A 1 55 ? 3.255 41.805 -44.571 1.00 0.00 60 LYS A C 9
ATOM 10186 O O . LYS A 1 55 ? 4.058 40.923 -44.874 1.00 0.00 60 LYS A O 9
ATOM 10205 N N . MET A 1 56 ? 2.268 42.192 -45.367 1.00 0.00 61 MET A N 9
ATOM 10206 C CA . MET A 1 56 ? 2.068 41.584 -46.679 1.00 0.00 61 MET A CA 9
ATOM 10207 C C . MET A 1 56 ? 2.624 42.484 -47.776 1.00 0.00 61 MET A C 9
ATOM 10208 O O . MET A 1 56 ? 2.178 43.618 -47.947 1.00 0.00 61 MET A O 9
ATOM 10222 N N . THR A 1 57 ? 3.600 41.972 -48.520 1.00 0.00 62 THR A N 9
ATOM 10223 C CA . THR A 1 57 ? 4.207 42.739 -49.600 1.00 0.00 62 THR A CA 9
ATOM 10224 C C . THR A 1 57 ? 3.318 42.702 -50.843 1.00 0.00 62 THR A C 9
ATOM 10225 O O . THR A 1 57 ? 2.645 41.703 -51.099 1.00 0.00 62 THR A O 9
ATOM 10236 N N . PRO A 1 58 ? 3.300 43.759 -51.616 1.00 0.00 63 PRO A N 9
ATOM 10237 C CA . PRO A 1 58 ? 2.474 43.833 -52.852 1.00 0.00 63 PRO A CA 9
ATOM 10238 C C . PRO A 1 58 ? 2.435 42.503 -53.601 1.00 0.00 63 PRO A C 9
ATOM 10239 O O . PRO A 1 58 ? 1.389 42.093 -54.104 1.00 0.00 63 PRO A O 9
ATOM 10250 N N . GLU A 1 59 ? 3.582 41.835 -53.671 1.00 0.00 64 GLU A N 9
ATOM 10251 C CA . GLU A 1 59 ? 3.666 40.553 -54.363 1.00 0.00 64 GLU A CA 9
ATOM 10252 C C . GLU A 1 59 ? 2.865 39.486 -53.623 1.00 0.00 64 GLU A C 9
ATOM 10253 O O . GLU A 1 59 ? 2.119 38.722 -54.236 1.00 0.00 64 GLU A O 9
ATOM 10265 N N . GLN A 1 60 ? 3.024 39.439 -52.305 1.00 0.00 65 GLN A N 9
ATOM 10266 C CA . GLN A 1 60 ? 2.311 38.458 -51.495 1.00 0.00 65 GLN A CA 9
ATOM 10267 C C . GLN A 1 60 ? 0.802 38.640 -51.635 1.00 0.00 65 GLN A C 9
ATOM 10268 O O . GLN A 1 60 ? 0.104 37.747 -52.116 1.00 0.00 65 GLN A O 9
ATOM 10282 N N . MET A 1 61 ? 0.305 39.797 -51.212 1.00 0.00 66 MET A N 9
ATOM 10283 C CA . MET A 1 61 ? -1.124 40.079 -51.295 1.00 0.00 66 MET A CA 9
ATOM 10284 C C . MET A 1 61 ? -1.626 39.880 -52.722 1.00 0.00 66 MET A C 9
ATOM 10285 O O . MET A 1 61 ? -2.684 39.290 -52.940 1.00 0.00 66 MET A O 9
ATOM 10299 N N . ALA A 1 62 ? -0.862 40.377 -53.689 1.00 0.00 67 ALA A N 9
ATOM 10300 C CA . ALA A 1 62 ? -1.243 40.245 -55.091 1.00 0.00 67 ALA A CA 9
ATOM 10301 C C . ALA A 1 62 ? -1.442 38.778 -55.454 1.00 0.00 67 ALA A C 9
ATOM 10302 O O . ALA A 1 62 ? -2.441 38.411 -56.073 1.00 0.00 67 ALA A O 9
ATOM 10309 N N . LYS A 1 63 ? -0.485 37.942 -55.063 1.00 0.00 68 LYS A N 9
ATOM 10310 C CA . LYS A 1 63 ? -0.566 36.515 -55.351 1.00 0.00 68 LYS A CA 9
ATOM 10311 C C . LYS A 1 63 ? -1.720 35.879 -54.582 1.00 0.00 68 LYS A C 9
ATOM 10312 O O . LYS A 1 63 ? -2.643 35.322 -55.178 1.00 0.00 68 LYS A O 9
ATOM 10331 N N . GLU A 1 64 ? -1.662 35.966 -53.257 1.00 0.00 69 GLU A N 9
ATOM 10332 C CA . GLU A 1 64 ? -2.709 35.396 -52.418 1.00 0.00 69 GLU A CA 9
ATOM 10333 C C . GLU A 1 64 ? -4.086 35.789 -52.942 1.00 0.00 69 GLU A C 9
ATOM 10334 O O . GLU A 1 64 ? -4.961 34.940 -53.114 1.00 0.00 69 GLU A O 9
ATOM 10346 N N . MET A 1 65 ? -4.271 37.081 -53.193 1.00 0.00 70 MET A N 9
ATOM 10347 C CA . MET A 1 65 ? -5.547 37.575 -53.698 1.00 0.00 70 MET A CA 9
ATOM 10348 C C . MET A 1 65 ? -5.911 36.877 -55.005 1.00 0.00 70 MET A C 9
ATOM 10349 O O . MET A 1 65 ? -6.934 36.198 -55.094 1.00 0.00 70 MET A O 9
ATOM 10363 N N . SER A 1 66 ? -5.066 37.047 -56.016 1.00 0.00 71 SER A N 9
ATOM 10364 C CA . SER A 1 66 ? -5.308 36.427 -57.315 1.00 0.00 71 SER A CA 9
ATOM 10365 C C . SER A 1 66 ? -5.494 34.921 -57.162 1.00 0.00 71 SER A C 9
ATOM 10366 O O . SER A 1 66 ? -6.234 34.297 -57.924 1.00 0.00 71 SER A O 9
ATOM 10374 N N . GLU A 1 67 ? -4.819 34.344 -56.174 1.00 0.00 72 GLU A N 9
ATOM 10375 C CA . GLU A 1 67 ? -4.915 32.909 -55.930 1.00 0.00 72 GLU A CA 9
ATOM 10376 C C . GLU A 1 67 ? -6.187 32.581 -55.155 1.00 0.00 72 GLU A C 9
ATOM 10377 O O . GLU A 1 67 ? -6.760 31.503 -55.312 1.00 0.00 72 GLU A O 9
ATOM 10389 N N . PHE A 1 68 ? -6.625 33.518 -54.321 1.00 0.00 73 PHE A N 9
ATOM 10390 C CA . PHE A 1 68 ? -7.833 33.316 -53.528 1.00 0.00 73 PHE A CA 9
ATOM 10391 C C . PHE A 1 68 ? -9.077 33.541 -54.381 1.00 0.00 73 PHE A C 9
ATOM 10392 O O . PHE A 1 68 ? -9.995 32.722 -54.386 1.00 0.00 73 PHE A O 9
ATOM 10409 N N . LEU A 1 69 ? -9.098 34.656 -55.104 1.00 0.00 74 LEU A N 9
ATOM 10410 C CA . LEU A 1 69 ? -10.233 34.981 -55.959 1.00 0.00 74 LEU A CA 9
ATOM 10411 C C . LEU A 1 69 ? -10.470 33.869 -56.977 1.00 0.00 74 LEU A C 9
ATOM 10412 O O . LEU A 1 69 ? -11.607 33.601 -57.364 1.00 0.00 74 LEU A O 9
ATOM 10428 N N . SER A 1 70 ? -9.389 33.227 -57.407 1.00 0.00 75 SER A N 9
ATOM 10429 C CA . SER A 1 70 ? -9.491 32.145 -58.380 1.00 0.00 75 SER A CA 9
ATOM 10430 C C . SER A 1 70 ? -10.603 31.177 -57.989 1.00 0.00 75 SER A C 9
ATOM 10431 O O . SER A 1 70 ? -10.877 30.977 -56.806 1.00 0.00 75 SER A O 9
ATOM 10439 N N . ARG A 1 71 ? -11.240 30.579 -58.990 1.00 0.00 76 ARG A N 9
ATOM 10440 C CA . ARG A 1 71 ? -12.321 29.633 -58.738 1.00 0.00 76 ARG A CA 9
ATOM 10441 C C . ARG A 1 71 ? -12.633 28.827 -59.994 1.00 0.00 76 ARG A C 9
ATOM 10442 O O . ARG A 1 71 ? -12.865 29.391 -61.063 1.00 0.00 76 ARG A O 9
ATOM 10463 N N . GLY A 1 72 ? -12.636 27.505 -59.858 1.00 0.00 77 GLY A N 9
ATOM 10464 C CA . GLY A 1 72 ? -12.921 26.631 -60.990 1.00 0.00 77 GLY A CA 9
ATOM 10465 C C . GLY A 1 72 ? -12.005 26.948 -62.167 1.00 0.00 77 GLY A C 9
ATOM 10466 O O . GLY A 1 72 ? -12.447 27.477 -63.186 1.00 0.00 77 GLY A O 9
ATOM 10470 N N . PRO A 1 73 ? -10.744 26.634 -62.040 1.00 0.00 78 PRO A N 9
ATOM 10471 C CA . PRO A 1 73 ? -9.737 26.887 -63.111 1.00 0.00 78 PRO A CA 9
ATOM 10472 C C . PRO A 1 73 ? -10.227 26.426 -64.482 1.00 0.00 78 PRO A C 9
ATOM 10473 O O . PRO A 1 73 ? -10.675 25.290 -64.642 1.00 0.00 78 PRO A O 9
ATOM 10484 N N . ALA A 1 74 ? -10.137 27.313 -65.467 1.00 0.00 79 ALA A N 9
ATOM 10485 C CA . ALA A 1 74 ? -10.574 26.986 -66.819 1.00 0.00 79 ALA A CA 9
ATOM 10486 C C . ALA A 1 74 ? -9.678 25.912 -67.428 1.00 0.00 79 ALA A C 9
ATOM 10487 O O . ALA A 1 74 ? -10.102 25.287 -68.385 1.00 0.00 79 ALA A O 9
ATOM 10495 N N . GLN A 1 1 ? 2.817 -10.735 12.758 1.00 0.00 6 GLN A N 10
ATOM 10496 C CA . GLN A 1 1 ? 1.839 -9.658 12.866 1.00 0.00 6 GLN A CA 10
ATOM 10497 C C . GLN A 1 1 ? 2.496 -8.383 13.388 1.00 0.00 6 GLN A C 10
ATOM 10498 O O . GLN A 1 1 ? 2.012 -7.278 13.142 1.00 0.00 6 GLN A O 10
ATOM 10512 N N . GLN A 1 2 ? 3.599 -8.545 14.111 1.00 0.00 7 GLN A N 10
ATOM 10513 C CA . GLN A 1 2 ? 4.312 -7.399 14.665 1.00 0.00 7 GLN A CA 10
ATOM 10514 C C . GLN A 1 2 ? 4.578 -6.358 13.580 1.00 0.00 7 GLN A C 10
ATOM 10515 O O . GLN A 1 2 ? 4.128 -5.217 13.677 1.00 0.00 7 GLN A O 10
ATOM 10529 N N . GLN A 1 3 ? 5.313 -6.758 12.549 1.00 0.00 8 GLN A N 10
ATOM 10530 C CA . GLN A 1 3 ? 5.634 -5.848 11.456 1.00 0.00 8 GLN A CA 10
ATOM 10531 C C . GLN A 1 3 ? 4.381 -5.125 10.971 1.00 0.00 8 GLN A C 10
ATOM 10532 O O . GLN A 1 3 ? 4.438 -3.958 10.587 1.00 0.00 8 GLN A O 10
ATOM 10546 N N . ALA A 1 4 ? 3.252 -5.827 10.988 1.00 0.00 9 ALA A N 10
ATOM 10547 C CA . ALA A 1 4 ? 1.994 -5.238 10.543 1.00 0.00 9 ALA A CA 10
ATOM 10548 C C . ALA A 1 4 ? 1.564 -4.111 11.476 1.00 0.00 9 ALA A C 10
ATOM 10549 O O . ALA A 1 4 ? 1.539 -2.945 11.083 1.00 0.00 9 ALA A O 10
ATOM 10556 N N . VAL A 1 5 ? 1.221 -4.465 12.710 1.00 0.00 10 VAL A N 10
ATOM 10557 C CA . VAL A 1 5 ? 0.789 -3.468 13.683 1.00 0.00 10 VAL A CA 10
ATOM 10558 C C . VAL A 1 5 ? 1.878 -2.421 13.897 1.00 0.00 10 VAL A C 10
ATOM 10559 O O . VAL A 1 5 ? 1.605 -1.220 13.895 1.00 0.00 10 VAL A O 10
ATOM 10572 N N . LEU A 1 6 ? 3.113 -2.879 14.077 1.00 0.00 11 LEU A N 10
ATOM 10573 C CA . LEU A 1 6 ? 4.231 -1.965 14.287 1.00 0.00 11 LEU A CA 10
ATOM 10574 C C . LEU A 1 6 ? 4.271 -0.915 13.182 1.00 0.00 11 LEU A C 10
ATOM 10575 O O . LEU A 1 6 ? 4.186 0.283 13.448 1.00 0.00 11 LEU A O 10
ATOM 10591 N N . GLU A 1 7 ? 4.400 -1.374 11.941 1.00 0.00 12 GLU A N 10
ATOM 10592 C CA . GLU A 1 7 ? 4.452 -0.462 10.804 1.00 0.00 12 GLU A CA 10
ATOM 10593 C C . GLU A 1 7 ? 3.236 0.459 10.801 1.00 0.00 12 GLU A C 10
ATOM 10594 O O . GLU A 1 7 ? 3.365 1.672 10.635 1.00 0.00 12 GLU A O 10
ATOM 10606 N N . GLN A 1 8 ? 2.056 -0.123 10.985 1.00 0.00 13 GLN A N 10
ATOM 10607 C CA . GLN A 1 8 ? 0.827 0.662 11.002 1.00 0.00 13 GLN A CA 10
ATOM 10608 C C . GLN A 1 8 ? 0.928 1.786 12.027 1.00 0.00 13 GLN A C 10
ATOM 10609 O O . GLN A 1 8 ? 0.549 2.924 11.753 1.00 0.00 13 GLN A O 10
ATOM 10623 N N . GLU A 1 9 ? 1.447 1.460 13.207 1.00 0.00 14 GLU A N 10
ATOM 10624 C CA . GLU A 1 9 ? 1.598 2.456 14.261 1.00 0.00 14 GLU A CA 10
ATOM 10625 C C . GLU A 1 9 ? 2.561 3.551 13.816 1.00 0.00 14 GLU A C 10
ATOM 10626 O O . GLU A 1 9 ? 2.314 4.737 14.035 1.00 0.00 14 GLU A O 10
ATOM 10638 N N . ARG A 1 10 ? 3.655 3.143 13.181 1.00 0.00 15 ARG A N 10
ATOM 10639 C CA . ARG A 1 10 ? 4.647 4.097 12.700 1.00 0.00 15 ARG A CA 10
ATOM 10640 C C . ARG A 1 10 ? 3.997 5.102 11.757 1.00 0.00 15 ARG A C 10
ATOM 10641 O O . ARG A 1 10 ? 4.254 6.303 11.839 1.00 0.00 15 ARG A O 10
ATOM 10662 N N . ARG A 1 11 ? 3.152 4.600 10.863 1.00 0.00 16 ARG A N 10
ATOM 10663 C CA . ARG A 1 11 ? 2.465 5.458 9.904 1.00 0.00 16 ARG A CA 10
ATOM 10664 C C . ARG A 1 11 ? 1.486 6.382 10.621 1.00 0.00 16 ARG A C 10
ATOM 10665 O O . ARG A 1 11 ? 1.638 7.604 10.598 1.00 0.00 16 ARG A O 10
ATOM 10686 N N . ASP A 1 12 ? 0.479 5.789 11.254 1.00 0.00 17 ASP A N 10
ATOM 10687 C CA . ASP A 1 12 ? -0.525 6.563 11.974 1.00 0.00 17 ASP A CA 10
ATOM 10688 C C . ASP A 1 12 ? 0.123 7.705 12.751 1.00 0.00 17 ASP A C 10
ATOM 10689 O O . ASP A 1 12 ? -0.378 8.831 12.751 1.00 0.00 17 ASP A O 10
ATOM 10698 N N . ARG A 1 13 ? 1.235 7.408 13.414 1.00 0.00 18 ARG A N 10
ATOM 10699 C CA . ARG A 1 13 ? 1.938 8.421 14.195 1.00 0.00 18 ARG A CA 10
ATOM 10700 C C . ARG A 1 13 ? 2.553 9.478 13.282 1.00 0.00 18 ARG A C 10
ATOM 10701 O O . ARG A 1 13 ? 2.398 10.677 13.517 1.00 0.00 18 ARG A O 10
ATOM 10722 N N . GLU A 1 14 ? 3.250 9.031 12.243 1.00 0.00 19 GLU A N 10
ATOM 10723 C CA . GLU A 1 14 ? 3.881 9.957 11.308 1.00 0.00 19 GLU A CA 10
ATOM 10724 C C . GLU A 1 14 ? 2.830 10.844 10.649 1.00 0.00 19 GLU A C 10
ATOM 10725 O O . GLU A 1 14 ? 2.967 12.066 10.614 1.00 0.00 19 GLU A O 10
ATOM 10737 N N . LEU A 1 15 ? 1.782 10.217 10.132 1.00 0.00 20 LEU A N 10
ATOM 10738 C CA . LEU A 1 15 ? 0.708 10.953 9.478 1.00 0.00 20 LEU A CA 10
ATOM 10739 C C . LEU A 1 15 ? 0.104 11.975 10.435 1.00 0.00 20 LEU A C 10
ATOM 10740 O O . LEU A 1 15 ? 0.164 13.180 10.190 1.00 0.00 20 LEU A O 10
ATOM 10756 N N . ALA A 1 16 ? -0.474 11.487 11.527 1.00 0.00 21 ALA A N 10
ATOM 10757 C CA . ALA A 1 16 ? -1.082 12.369 12.516 1.00 0.00 21 ALA A CA 10
ATOM 10758 C C . ALA A 1 16 ? -0.136 13.512 12.868 1.00 0.00 21 ALA A C 10
ATOM 10759 O O . ALA A 1 16 ? -0.567 14.645 13.079 1.00 0.00 21 ALA A O 10
ATOM 10766 N N . LEU A 1 17 ? 1.157 13.207 12.929 1.00 0.00 22 LEU A N 10
ATOM 10767 C CA . LEU A 1 17 ? 2.154 14.221 13.257 1.00 0.00 22 LEU A CA 10
ATOM 10768 C C . LEU A 1 17 ? 2.266 15.244 12.132 1.00 0.00 22 LEU A C 10
ATOM 10769 O O . LEU A 1 17 ? 2.433 16.438 12.380 1.00 0.00 22 LEU A O 10
ATOM 10785 N N . ARG A 1 18 ? 2.173 14.768 10.894 1.00 0.00 23 ARG A N 10
ATOM 10786 C CA . ARG A 1 18 ? 2.266 15.651 9.738 1.00 0.00 23 ARG A CA 10
ATOM 10787 C C . ARG A 1 18 ? 1.071 16.599 9.692 1.00 0.00 23 ARG A C 10
ATOM 10788 O O . ARG A 1 18 ? 1.231 17.806 9.511 1.00 0.00 23 ARG A O 10
ATOM 10809 N N . ILE A 1 19 ? -0.123 16.043 9.859 1.00 0.00 24 ILE A N 10
ATOM 10810 C CA . ILE A 1 19 ? -1.340 16.847 9.836 1.00 0.00 24 ILE A CA 10
ATOM 10811 C C . ILE A 1 19 ? -1.357 17.826 11.006 1.00 0.00 24 ILE A C 10
ATOM 10812 O O . ILE A 1 19 ? -1.797 18.968 10.865 1.00 0.00 24 ILE A O 10
ATOM 10828 N N . ALA A 1 20 ? -0.878 17.372 12.159 1.00 0.00 25 ALA A N 10
ATOM 10829 C CA . ALA A 1 20 ? -0.844 18.218 13.347 1.00 0.00 25 ALA A CA 10
ATOM 10830 C C . ALA A 1 20 ? 0.092 19.405 13.134 1.00 0.00 25 ALA A C 10
ATOM 10831 O O . ALA A 1 20 ? -0.249 20.544 13.454 1.00 0.00 25 ALA A O 10
ATOM 10838 N N . GLN A 1 21 ? 1.273 19.132 12.593 1.00 0.00 26 GLN A N 10
ATOM 10839 C CA . GLN A 1 21 ? 2.248 20.186 12.342 1.00 0.00 26 GLN A CA 10
ATOM 10840 C C . GLN A 1 21 ? 1.771 21.093 11.211 1.00 0.00 26 GLN A C 10
ATOM 10841 O O . GLN A 1 21 ? 2.063 22.289 11.195 1.00 0.00 26 GLN A O 10
ATOM 10855 N N . SER A 1 22 ? 1.034 20.514 10.270 1.00 0.00 27 SER A N 10
ATOM 10856 C CA . SER A 1 22 ? 0.519 21.275 9.138 1.00 0.00 27 SER A CA 10
ATOM 10857 C C . SER A 1 22 ? -0.639 22.167 9.574 1.00 0.00 27 SER A C 10
ATOM 10858 O O . SER A 1 22 ? -0.618 23.378 9.355 1.00 0.00 27 SER A O 10
ATOM 10866 N N . GLU A 1 23 ? -1.650 21.563 10.192 1.00 0.00 28 GLU A N 10
ATOM 10867 C CA . GLU A 1 23 ? -2.810 22.316 10.652 1.00 0.00 28 GLU A CA 10
ATOM 10868 C C . GLU A 1 23 ? -2.404 23.313 11.733 1.00 0.00 28 GLU A C 10
ATOM 10869 O O . GLU A 1 23 ? -2.996 24.385 11.856 1.00 0.00 28 GLU A O 10
ATOM 10881 N N . ALA A 1 24 ? -1.391 22.953 12.516 1.00 0.00 29 ALA A N 10
ATOM 10882 C CA . ALA A 1 24 ? -0.914 23.825 13.584 1.00 0.00 29 ALA A CA 10
ATOM 10883 C C . ALA A 1 24 ? -0.125 24.997 13.008 1.00 0.00 29 ALA A C 10
ATOM 10884 O O . ALA A 1 24 ? -0.290 26.139 13.436 1.00 0.00 29 ALA A O 10
ATOM 10891 N N . GLU A 1 25 ? 0.734 24.706 12.035 1.00 0.00 30 GLU A N 10
ATOM 10892 C CA . GLU A 1 25 ? 1.544 25.746 11.410 1.00 0.00 30 GLU A CA 10
ATOM 10893 C C . GLU A 1 25 ? 0.700 26.574 10.446 1.00 0.00 30 GLU A C 10
ATOM 10894 O O . GLU A 1 25 ? 1.012 27.733 10.170 1.00 0.00 30 GLU A O 10
ATOM 10906 N N . LEU A 1 26 ? -0.373 25.973 9.942 1.00 0.00 31 LEU A N 10
ATOM 10907 C CA . LEU A 1 26 ? -1.262 26.664 9.013 1.00 0.00 31 LEU A CA 10
ATOM 10908 C C . LEU A 1 26 ? -0.467 27.320 7.887 1.00 0.00 31 LEU A C 10
ATOM 10909 O O . LEU A 1 26 ? -0.744 28.455 7.499 1.00 0.00 31 LEU A O 10
ATOM 10925 N N . ILE A 1 27 ? 0.521 26.599 7.364 1.00 0.00 32 ILE A N 10
ATOM 10926 C CA . ILE A 1 27 ? 1.347 27.121 6.278 1.00 0.00 32 ILE A CA 10
ATOM 10927 C C . ILE A 1 27 ? 0.838 26.614 4.932 1.00 0.00 32 ILE A C 10
ATOM 10928 O O . ILE A 1 27 ? 1.215 27.133 3.881 1.00 0.00 32 ILE A O 10
ATOM 10944 N N . SER A 1 28 ? -0.017 25.599 4.972 1.00 0.00 33 SER A N 10
ATOM 10945 C CA . SER A 1 28 ? -0.570 25.030 3.749 1.00 0.00 33 SER A CA 10
ATOM 10946 C C . SER A 1 28 ? -1.478 26.038 3.053 1.00 0.00 33 SER A C 10
ATOM 10947 O O . SER A 1 28 ? -2.690 25.839 2.966 1.00 0.00 33 SER A O 10
ATOM 10955 N N . ASP A 1 29 ? -0.884 27.119 2.560 1.00 0.00 34 ASP A N 10
ATOM 10956 C CA . ASP A 1 29 ? -1.649 28.153 1.873 1.00 0.00 34 ASP A CA 10
ATOM 10957 C C . ASP A 1 29 ? -2.443 27.554 0.717 1.00 0.00 34 ASP A C 10
ATOM 10958 O O . ASP A 1 29 ? -3.577 27.958 0.455 1.00 0.00 34 ASP A O 10
ATOM 10967 N N . GLU A 1 30 ? -1.842 26.590 0.029 1.00 0.00 35 GLU A N 10
ATOM 10968 C CA . GLU A 1 30 ? -2.503 25.942 -1.098 1.00 0.00 35 GLU A CA 10
ATOM 10969 C C . GLU A 1 30 ? -3.948 25.601 -0.748 1.00 0.00 35 GLU A C 10
ATOM 10970 O O . GLU A 1 30 ? -4.854 25.792 -1.559 1.00 0.00 35 GLU A O 10
ATOM 10982 N N . ALA A 1 31 ? -4.155 25.096 0.463 1.00 0.00 36 ALA A N 10
ATOM 10983 C CA . ALA A 1 31 ? -5.496 24.734 0.910 1.00 0.00 36 ALA A CA 10
ATOM 10984 C C . ALA A 1 31 ? -6.392 25.966 0.967 1.00 0.00 36 ALA A C 10
ATOM 10985 O O . ALA A 1 31 ? -7.531 25.941 0.499 1.00 0.00 36 ALA A O 10
ATOM 10992 N N . GLN A 1 32 ? -5.870 27.044 1.543 1.00 0.00 37 GLN A N 10
ATOM 10993 C CA . GLN A 1 32 ? -6.631 28.283 1.656 1.00 0.00 37 GLN A CA 10
ATOM 10994 C C . GLN A 1 32 ? -7.056 28.779 0.278 1.00 0.00 37 GLN A C 10
ATOM 10995 O O . GLN A 1 32 ? -8.208 29.163 0.074 1.00 0.00 37 GLN A O 10
ATOM 11009 N N . ALA A 1 33 ? -6.118 28.770 -0.664 1.00 0.00 38 ALA A N 10
ATOM 11010 C CA . ALA A 1 33 ? -6.408 29.222 -2.020 1.00 0.00 38 ALA A CA 10
ATOM 11011 C C . ALA A 1 33 ? -7.513 28.373 -2.641 1.00 0.00 38 ALA A C 10
ATOM 11012 O O . ALA A 1 33 ? -8.524 28.898 -3.110 1.00 0.00 38 ALA A O 10
ATOM 11019 N N . ASP A 1 34 ? -7.314 27.059 -2.641 1.00 0.00 39 ASP A N 10
ATOM 11020 C CA . ASP A 1 34 ? -8.300 26.147 -3.206 1.00 0.00 39 ASP A CA 10
ATOM 11021 C C . ASP A 1 34 ? -9.674 26.396 -2.594 1.00 0.00 39 ASP A C 10
ATOM 11022 O O . ASP A 1 34 ? -10.607 26.805 -3.285 1.00 0.00 39 ASP A O 10
ATOM 11031 N N . LEU A 1 35 ? -9.791 26.145 -1.293 1.00 0.00 40 LEU A N 10
ATOM 11032 C CA . LEU A 1 35 ? -11.056 26.346 -0.598 1.00 0.00 40 LEU A CA 10
ATOM 11033 C C . LEU A 1 35 ? -11.687 27.675 -1.006 1.00 0.00 40 LEU A C 10
ATOM 11034 O O . LEU A 1 35 ? -12.860 27.728 -1.376 1.00 0.00 40 LEU A O 10
ATOM 11050 N N . ALA A 1 36 ? -10.900 28.743 -0.940 1.00 0.00 41 ALA A N 10
ATOM 11051 C CA . ALA A 1 36 ? -11.394 30.065 -1.308 1.00 0.00 41 ALA A CA 10
ATOM 11052 C C . ALA A 1 36 ? -11.916 30.056 -2.741 1.00 0.00 41 ALA A C 10
ATOM 11053 O O . ALA A 1 36 ? -12.959 30.637 -3.037 1.00 0.00 41 ALA A O 10
ATOM 11060 N N . LEU A 1 37 ? -11.183 29.389 -3.627 1.00 0.00 42 LEU A N 10
ATOM 11061 C CA . LEU A 1 37 ? -11.581 29.307 -5.027 1.00 0.00 42 LEU A CA 10
ATOM 11062 C C . LEU A 1 37 ? -12.831 28.446 -5.174 1.00 0.00 42 LEU A C 10
ATOM 11063 O O . LEU A 1 37 ? -13.557 28.553 -6.163 1.00 0.00 42 LEU A O 10
ATOM 11079 N N . ARG A 1 38 ? -13.079 27.596 -4.183 1.00 0.00 43 ARG A N 10
ATOM 11080 C CA . ARG A 1 38 ? -14.247 26.723 -4.212 1.00 0.00 43 ARG A CA 10
ATOM 11081 C C . ARG A 1 38 ? -15.496 27.490 -3.786 1.00 0.00 43 ARG A C 10
ATOM 11082 O O . ARG A 1 38 ? -16.471 27.570 -4.534 1.00 0.00 43 ARG A O 10
ATOM 11103 N N . ARG A 1 39 ? -15.459 28.052 -2.582 1.00 0.00 44 ARG A N 10
ATOM 11104 C CA . ARG A 1 39 ? -16.595 28.810 -2.069 1.00 0.00 44 ARG A CA 10
ATOM 11105 C C . ARG A 1 39 ? -16.843 30.051 -2.921 1.00 0.00 44 ARG A C 10
ATOM 11106 O O . ARG A 1 39 ? -17.925 30.637 -2.882 1.00 0.00 44 ARG A O 10
ATOM 11127 N N . SER A 1 40 ? -15.833 30.446 -3.691 1.00 0.00 45 SER A N 10
ATOM 11128 C CA . SER A 1 40 ? -15.952 31.620 -4.549 1.00 0.00 45 SER A CA 10
ATOM 11129 C C . SER A 1 40 ? -17.298 31.628 -5.270 1.00 0.00 45 SER A C 10
ATOM 11130 O O . SER A 1 40 ? -17.853 30.574 -5.580 1.00 0.00 45 SER A O 10
ATOM 11138 N N . LEU A 1 41 ? -17.814 32.824 -5.534 1.00 0.00 46 LEU A N 10
ATOM 11139 C CA . LEU A 1 41 ? -19.096 32.959 -6.218 1.00 0.00 46 LEU A CA 10
ATOM 11140 C C . LEU A 1 41 ? -18.970 32.540 -7.680 1.00 0.00 46 LEU A C 10
ATOM 11141 O O . LEU A 1 41 ? -19.971 32.299 -8.355 1.00 0.00 46 LEU A O 10
ATOM 11157 N N . ASP A 1 42 ? -17.736 32.455 -8.161 1.00 0.00 47 ASP A N 10
ATOM 11158 C CA . ASP A 1 42 ? -17.490 32.063 -9.544 1.00 0.00 47 ASP A CA 10
ATOM 11159 C C . ASP A 1 42 ? -17.797 30.582 -9.748 1.00 0.00 47 ASP A C 10
ATOM 11160 O O . ASP A 1 42 ? -17.344 29.972 -10.716 1.00 0.00 47 ASP A O 10
ATOM 11169 N N . SER A 1 43 ? -18.571 30.011 -8.827 1.00 0.00 48 SER A N 10
ATOM 11170 C CA . SER A 1 43 ? -18.938 28.598 -8.910 1.00 0.00 48 SER A CA 10
ATOM 11171 C C . SER A 1 43 ? -20.454 28.439 -8.880 1.00 0.00 48 SER A C 10
ATOM 11172 O O . SER A 1 43 ? -20.969 27.325 -8.780 1.00 0.00 48 SER A O 10
ATOM 11180 N N . TYR A 1 44 ? -21.164 29.559 -8.971 1.00 0.00 49 TYR A N 10
ATOM 11181 C CA . TYR A 1 44 ? -22.622 29.532 -8.955 1.00 0.00 49 TYR A CA 10
ATOM 11182 C C . TYR A 1 44 ? -23.155 28.990 -10.282 1.00 0.00 49 TYR A C 10
ATOM 11183 O O . TYR A 1 44 ? -22.478 29.064 -11.307 1.00 0.00 49 TYR A O 10
ATOM 11201 N N . PRO A 1 45 ? -24.348 28.453 -10.278 1.00 0.00 50 PRO A N 10
ATOM 11202 C CA . PRO A 1 45 ? -24.978 27.890 -11.508 1.00 0.00 50 PRO A CA 10
ATOM 11203 C C . PRO A 1 45 ? -25.349 28.980 -12.511 1.00 0.00 50 PRO A C 10
ATOM 11204 O O . PRO A 1 45 ? -25.163 30.168 -12.248 1.00 0.00 50 PRO A O 10
ATOM 11215 N N . VAL A 1 46 ? -25.873 28.564 -13.660 1.00 0.00 51 VAL A N 10
ATOM 11216 C CA . VAL A 1 46 ? -26.268 29.503 -14.704 1.00 0.00 51 VAL A CA 10
ATOM 11217 C C . VAL A 1 46 ? -27.771 29.416 -14.956 1.00 0.00 51 VAL A C 10
ATOM 11218 O O . VAL A 1 46 ? -28.318 28.326 -15.123 1.00 0.00 51 VAL A O 10
ATOM 11231 N N . SER A 1 47 ? -28.430 30.570 -14.984 1.00 0.00 52 SER A N 10
ATOM 11232 C CA . SER A 1 47 ? -29.868 30.609 -15.219 1.00 0.00 52 SER A CA 10
ATOM 11233 C C . SER A 1 47 ? -30.177 30.369 -16.693 1.00 0.00 52 SER A C 10
ATOM 11234 O O . SER A 1 47 ? -29.493 30.890 -17.574 1.00 0.00 52 SER A O 10
ATOM 11242 N N . LYS A 1 48 ? -31.213 29.575 -16.954 1.00 0.00 53 LYS A N 10
ATOM 11243 C CA . LYS A 1 48 ? -31.608 29.269 -18.327 1.00 0.00 53 LYS A CA 10
ATOM 11244 C C . LYS A 1 48 ? -33.115 29.432 -18.498 1.00 0.00 53 LYS A C 10
ATOM 11245 O O . LYS A 1 48 ? -33.861 29.463 -17.519 1.00 0.00 53 LYS A O 10
ATOM 11264 N N . ASN A 1 49 ? -33.555 29.536 -19.748 1.00 0.00 54 ASN A N 10
ATOM 11265 C CA . ASN A 1 49 ? -34.975 29.695 -20.035 1.00 0.00 54 ASN A CA 10
ATOM 11266 C C . ASN A 1 49 ? -35.766 28.500 -19.510 1.00 0.00 54 ASN A C 10
ATOM 11267 O O . ASN A 1 49 ? -35.800 27.442 -20.138 1.00 0.00 54 ASN A O 10
ATOM 11278 N N . ASP A 1 50 ? -36.398 28.677 -18.355 1.00 0.00 55 ASP A N 10
ATOM 11279 C CA . ASP A 1 50 ? -37.184 27.606 -17.753 1.00 0.00 55 ASP A CA 10
ATOM 11280 C C . ASP A 1 50 ? -38.551 27.505 -18.423 1.00 0.00 55 ASP A C 10
ATOM 11281 O O . ASP A 1 50 ? -38.989 26.418 -18.799 1.00 0.00 55 ASP A O 10
ATOM 11290 N N . GLY A 1 51 ? -39.219 28.645 -18.569 1.00 0.00 56 GLY A N 10
ATOM 11291 C CA . GLY A 1 51 ? -40.537 28.671 -19.195 1.00 0.00 56 GLY A CA 10
ATOM 11292 C C . GLY A 1 51 ? -41.620 28.258 -18.205 1.00 0.00 56 GLY A C 10
ATOM 11293 O O . GLY A 1 51 ? -42.598 27.610 -18.575 1.00 0.00 56 GLY A O 10
ATOM 11297 N N . THR A 1 52 ? -41.438 28.639 -16.944 1.00 0.00 57 THR A N 10
ATOM 11298 C CA . THR A 1 52 ? -42.408 28.302 -15.909 1.00 0.00 57 THR A CA 10
ATOM 11299 C C . THR A 1 52 ? -43.708 29.070 -16.122 1.00 0.00 57 THR A C 10
ATOM 11300 O O . THR A 1 52 ? -43.862 30.196 -15.646 1.00 0.00 57 THR A O 10
ATOM 11311 N N . ARG A 1 53 ? -44.641 28.455 -16.841 1.00 0.00 58 ARG A N 10
ATOM 11312 C CA . ARG A 1 53 ? -45.925 29.091 -17.112 1.00 0.00 58 ARG A CA 10
ATOM 11313 C C . ARG A 1 53 ? -46.741 29.210 -15.824 1.00 0.00 58 ARG A C 10
ATOM 11314 O O . ARG A 1 53 ? -46.656 28.348 -14.948 1.00 0.00 58 ARG A O 10
ATOM 11335 N N . PRO A 1 54 ? -47.525 30.250 -15.691 1.00 0.00 59 PRO A N 10
ATOM 11336 C CA . PRO A 1 54 ? -48.368 30.468 -14.477 1.00 0.00 59 PRO A CA 10
ATOM 11337 C C . PRO A 1 54 ? -49.504 29.451 -14.380 1.00 0.00 59 PRO A C 10
ATOM 11338 O O . PRO A 1 54 ? -49.671 28.606 -15.258 1.00 0.00 59 PRO A O 10
ATOM 11349 N N . LYS A 1 55 ? -50.279 29.541 -13.302 1.00 0.00 60 LYS A N 10
ATOM 11350 C CA . LYS A 1 55 ? -51.399 28.626 -13.091 1.00 0.00 60 LYS A CA 10
ATOM 11351 C C . LYS A 1 55 ? -52.727 29.366 -13.217 1.00 0.00 60 LYS A C 10
ATOM 11352 O O . LYS A 1 55 ? -52.777 30.593 -13.118 1.00 0.00 60 LYS A O 10
ATOM 11371 N N . MET A 1 56 ? -53.800 28.612 -13.437 1.00 0.00 61 MET A N 10
ATOM 11372 C CA . MET A 1 56 ? -55.130 29.201 -13.576 1.00 0.00 61 MET A CA 10
ATOM 11373 C C . MET A 1 56 ? -55.988 28.874 -12.356 1.00 0.00 61 MET A C 10
ATOM 11374 O O . MET A 1 56 ? -55.792 27.847 -11.705 1.00 0.00 61 MET A O 10
ATOM 11388 N N . THR A 1 57 ? -56.936 29.755 -12.048 1.00 0.00 62 THR A N 10
ATOM 11389 C CA . THR A 1 57 ? -57.815 29.550 -10.900 1.00 0.00 62 THR A CA 10
ATOM 11390 C C . THR A 1 57 ? -59.033 28.711 -11.297 1.00 0.00 62 THR A C 10
ATOM 11391 O O . THR A 1 57 ? -59.651 28.962 -12.331 1.00 0.00 62 THR A O 10
ATOM 11402 N N . PRO A 1 58 ? -59.394 27.731 -10.501 1.00 0.00 63 PRO A N 10
ATOM 11403 C CA . PRO A 1 58 ? -60.568 26.859 -10.791 1.00 0.00 63 PRO A CA 10
ATOM 11404 C C . PRO A 1 58 ? -61.764 27.655 -11.312 1.00 0.00 63 PRO A C 10
ATOM 11405 O O . PRO A 1 58 ? -62.497 27.191 -12.184 1.00 0.00 63 PRO A O 10
ATOM 11416 N N . GLU A 1 59 ? -61.955 28.852 -10.767 1.00 0.00 64 GLU A N 10
ATOM 11417 C CA . GLU A 1 59 ? -63.066 29.701 -11.181 1.00 0.00 64 GLU A CA 10
ATOM 11418 C C . GLU A 1 59 ? -62.981 30.005 -12.673 1.00 0.00 64 GLU A C 10
ATOM 11419 O O . GLU A 1 59 ? -63.914 29.729 -13.428 1.00 0.00 64 GLU A O 10
ATOM 11431 N N . GLN A 1 60 ? -61.857 30.575 -13.091 1.00 0.00 65 GLN A N 10
ATOM 11432 C CA . GLN A 1 60 ? -61.658 30.914 -14.495 1.00 0.00 65 GLN A CA 10
ATOM 11433 C C . GLN A 1 60 ? -61.925 29.702 -15.382 1.00 0.00 65 GLN A C 10
ATOM 11434 O O . GLN A 1 60 ? -62.838 29.716 -16.208 1.00 0.00 65 GLN A O 10
ATOM 11448 N N . MET A 1 61 ? -61.124 28.656 -15.209 1.00 0.00 66 MET A N 10
ATOM 11449 C CA . MET A 1 61 ? -61.288 27.444 -16.003 1.00 0.00 66 MET A CA 10
ATOM 11450 C C . MET A 1 61 ? -62.752 27.019 -16.032 1.00 0.00 66 MET A C 10
ATOM 11451 O O . MET A 1 61 ? -63.313 26.763 -17.097 1.00 0.00 66 MET A O 10
ATOM 11465 N N . ALA A 1 62 ? -63.367 26.946 -14.856 1.00 0.00 67 ALA A N 10
ATOM 11466 C CA . ALA A 1 62 ? -64.767 26.553 -14.761 1.00 0.00 67 ALA A CA 10
ATOM 11467 C C . ALA A 1 62 ? -65.625 27.404 -1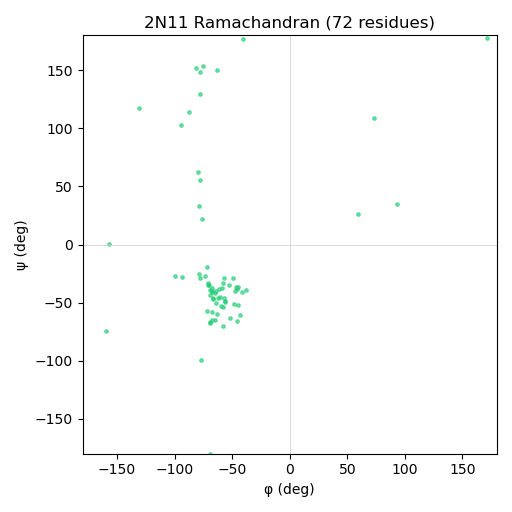5.690 1.00 0.00 67 ALA A C 10
ATOM 11468 O O . ALA A 1 62 ? -66.352 26.882 -16.535 1.00 0.00 67 ALA A O 10
ATOM 11475 N N . LYS A 1 63 ? -65.533 28.721 -15.528 1.00 0.00 68 LYS A N 10
ATOM 11476 C CA . LYS A 1 63 ? -66.303 29.639 -16.358 1.00 0.00 68 LYS A CA 10
ATOM 11477 C C . LYS A 1 63 ? -65.898 29.505 -17.822 1.00 0.00 68 LYS A C 10
ATOM 11478 O O . LYS A 1 63 ? -66.729 29.213 -18.683 1.00 0.00 68 LYS A O 10
ATOM 11497 N N . GLU A 1 64 ? -64.615 29.718 -18.098 1.00 0.00 69 GLU A N 10
ATOM 11498 C CA . GLU A 1 64 ? -64.110 29.618 -19.463 1.00 0.00 69 GLU A CA 10
ATOM 11499 C C . GLU A 1 64 ? -64.660 28.370 -20.145 1.00 0.00 69 GLU A C 10
ATOM 11500 O O . GLU A 1 64 ? -65.144 28.429 -21.275 1.00 0.00 69 GLU A O 10
ATOM 11512 N N . MET A 1 65 ? -64.582 27.240 -19.450 1.00 0.00 70 MET A N 10
ATOM 11513 C CA . MET A 1 65 ? -65.077 25.982 -19.998 1.00 0.00 70 MET A CA 10
ATOM 11514 C C . MET A 1 65 ? -66.574 26.073 -20.274 1.00 0.00 70 MET A C 10
ATOM 11515 O O . MET A 1 65 ? -67.025 25.818 -21.391 1.00 0.00 70 MET A O 10
ATOM 11529 N N . SER A 1 66 ? -67.338 26.438 -19.250 1.00 0.00 71 SER A N 10
ATOM 11530 C CA . SER A 1 66 ? -68.783 26.560 -19.393 1.00 0.00 71 SER A CA 10
ATOM 11531 C C . SER A 1 66 ? -69.133 27.410 -20.610 1.00 0.00 71 SER A C 10
ATOM 11532 O O . SER A 1 66 ? -70.044 27.081 -21.369 1.00 0.00 71 SER A O 10
ATOM 11540 N N . GLU A 1 67 ? -68.402 28.506 -20.788 1.00 0.00 72 GLU A N 10
ATOM 11541 C CA . GLU A 1 67 ? -68.644 29.398 -21.916 1.00 0.00 72 GLU A CA 10
ATOM 11542 C C . GLU A 1 67 ? -68.141 28.770 -23.212 1.00 0.00 72 GLU A C 10
ATOM 11543 O O . GLU A 1 67 ? -68.686 29.023 -24.287 1.00 0.00 72 GLU A O 10
ATOM 11555 N N . PHE A 1 68 ? -67.100 27.952 -23.103 1.00 0.00 73 PHE A N 10
ATOM 11556 C CA . PHE A 1 68 ? -66.533 27.293 -24.274 1.00 0.00 73 PHE A CA 10
ATOM 11557 C C . PHE A 1 68 ? -67.428 26.145 -24.730 1.00 0.00 73 PHE A C 10
ATOM 11558 O O . PHE A 1 68 ? -67.937 26.150 -25.852 1.00 0.00 73 PHE A O 10
ATOM 11575 N N . LEU A 1 69 ? -67.618 25.164 -23.854 1.00 0.00 74 LEU A N 10
ATOM 11576 C CA . LEU A 1 69 ? -68.456 24.015 -24.180 1.00 0.00 74 LEU A CA 10
ATOM 11577 C C . LEU A 1 69 ? -69.794 24.477 -24.749 1.00 0.00 74 LEU A C 10
ATOM 11578 O O . LEU A 1 69 ? -70.479 23.722 -25.439 1.00 0.00 74 LEU A O 10
ATOM 11594 N N . SER A 1 70 ? -70.158 25.720 -24.454 1.00 0.00 75 SER A N 10
ATOM 11595 C CA . SER A 1 70 ? -71.417 26.273 -24.942 1.00 0.00 75 SER A CA 10
ATOM 11596 C C . SER A 1 70 ? -71.288 26.686 -26.405 1.00 0.00 75 SER A C 10
ATOM 11597 O O . SER A 1 70 ? -70.572 26.051 -27.179 1.00 0.00 75 SER A O 10
ATOM 11605 N N . ARG A 1 71 ? -71.985 27.754 -26.776 1.00 0.00 76 ARG A N 10
ATOM 11606 C CA . ARG A 1 71 ? -71.940 28.244 -28.149 1.00 0.00 76 ARG A CA 10
ATOM 11607 C C . ARG A 1 71 ? -70.654 29.029 -28.395 1.00 0.00 76 ARG A C 10
ATOM 11608 O O . ARG A 1 71 ? -69.836 28.651 -29.234 1.00 0.00 76 ARG A O 10
ATOM 11629 N N . GLY A 1 72 ? -70.483 30.121 -27.659 1.00 0.00 77 GLY A N 10
ATOM 11630 C CA . GLY A 1 72 ? -69.293 30.951 -27.804 1.00 0.00 77 GLY A CA 10
ATOM 11631 C C . GLY A 1 72 ? -69.198 31.523 -29.216 1.00 0.00 77 GLY A C 10
ATOM 11632 O O . GLY A 1 72 ? -69.972 31.157 -30.099 1.00 0.00 77 GLY A O 10
ATOM 11636 N N . PRO A 1 73 ? -68.265 32.410 -29.437 1.00 0.00 78 PRO A N 10
ATOM 11637 C CA . PRO A 1 73 ? -68.059 33.051 -30.767 1.00 0.00 78 PRO A CA 10
ATOM 11638 C C . PRO A 1 73 ? -67.413 32.097 -31.769 1.00 0.00 78 PRO A C 10
ATOM 11639 O O . PRO A 1 73 ? -66.217 31.813 -31.689 1.00 0.00 78 PRO A O 10
ATOM 11650 N N . ALA A 1 74 ? -68.211 31.606 -32.711 1.00 0.00 79 ALA A N 10
ATOM 11651 C CA . ALA A 1 74 ? -67.706 30.685 -33.723 1.00 0.00 79 ALA A CA 10
ATOM 11652 C C . ALA A 1 74 ? -66.924 31.441 -34.793 1.00 0.00 79 ALA A C 10
ATOM 11653 O O . ALA A 1 74 ? -65.739 31.184 -34.926 1.00 0.00 79 ALA A O 10
ATOM 11661 N N . GLN A 1 1 ? 2.698 -10.774 12.810 1.00 0.00 6 GLN A N 11
ATOM 11662 C CA . GLN A 1 1 ? 1.812 -9.621 12.705 1.00 0.00 6 GLN A CA 11
ATOM 11663 C C . GLN A 1 1 ? 2.507 -8.366 13.222 1.00 0.00 6 GLN A C 11
ATOM 11664 O O . GLN A 1 1 ? 2.082 -7.247 12.937 1.00 0.00 6 GLN A O 11
ATOM 11678 N N . GLN A 1 2 ? 3.578 -8.562 13.984 1.00 0.00 7 GLN A N 11
ATOM 11679 C CA . GLN A 1 2 ? 4.326 -7.439 14.536 1.00 0.00 7 GLN A CA 11
ATOM 11680 C C . GLN A 1 2 ? 4.570 -6.380 13.465 1.00 0.00 7 GLN A C 11
ATOM 11681 O O . GLN A 1 2 ? 4.143 -5.234 13.603 1.00 0.00 7 GLN A O 11
ATOM 11695 N N . GLN A 1 3 ? 5.258 -6.771 12.399 1.00 0.00 8 GLN A N 11
ATOM 11696 C CA . GLN A 1 3 ? 5.553 -5.846 11.311 1.00 0.00 8 GLN A CA 11
ATOM 11697 C C . GLN A 1 3 ? 4.290 -5.108 10.873 1.00 0.00 8 GLN A C 11
ATOM 11698 O O . GLN A 1 3 ? 4.343 -3.935 10.503 1.00 0.00 8 GLN A O 11
ATOM 11712 N N . ALA A 1 4 ? 3.158 -5.804 10.916 1.00 0.00 9 ALA A N 11
ATOM 11713 C CA . ALA A 1 4 ? 1.890 -5.202 10.518 1.00 0.00 9 ALA A CA 11
ATOM 11714 C C . ALA A 1 4 ? 1.485 -4.097 11.489 1.00 0.00 9 ALA A C 11
ATOM 11715 O O . ALA A 1 4 ? 1.450 -2.921 11.125 1.00 0.00 9 ALA A O 11
ATOM 11722 N N . VAL A 1 5 ? 1.176 -4.481 12.723 1.00 0.00 10 VAL A N 11
ATOM 11723 C CA . VAL A 1 5 ? 0.772 -3.512 13.735 1.00 0.00 10 VAL A CA 11
ATOM 11724 C C . VAL A 1 5 ? 1.857 -2.457 13.935 1.00 0.00 10 VAL A C 11
ATOM 11725 O O . VAL A 1 5 ? 1.567 -1.262 14.001 1.00 0.00 10 VAL A O 11
ATOM 11738 N N . LEU A 1 6 ? 3.106 -2.903 14.029 1.00 0.00 11 LEU A N 11
ATOM 11739 C CA . LEU A 1 6 ? 4.220 -1.979 14.219 1.00 0.00 11 LEU A CA 11
ATOM 11740 C C . LEU A 1 6 ? 4.221 -0.918 13.125 1.00 0.00 11 LEU A C 11
ATOM 11741 O O . LEU A 1 6 ? 4.185 0.279 13.408 1.00 0.00 11 LEU A O 11
ATOM 11757 N N . GLU A 1 7 ? 4.261 -1.364 11.872 1.00 0.00 12 GLU A N 11
ATOM 11758 C CA . GLU A 1 7 ? 4.265 -0.440 10.745 1.00 0.00 12 GLU A CA 11
ATOM 11759 C C . GLU A 1 7 ? 3.053 0.485 10.807 1.00 0.00 12 GLU A C 11
ATOM 11760 O O . GLU A 1 7 ? 3.178 1.699 10.648 1.00 0.00 12 GLU A O 11
ATOM 11772 N N . GLN A 1 8 ? 1.882 -0.098 11.041 1.00 0.00 13 GLN A N 11
ATOM 11773 C CA . GLN A 1 8 ? 0.654 0.685 11.124 1.00 0.00 13 GLN A CA 11
ATOM 11774 C C . GLN A 1 8 ? 0.806 1.811 12.141 1.00 0.00 13 GLN A C 11
ATOM 11775 O O . GLN A 1 8 ? 0.363 2.935 11.909 1.00 0.00 13 GLN A O 11
ATOM 11789 N N . GLU A 1 9 ? 1.438 1.502 13.269 1.00 0.00 14 GLU A N 11
ATOM 11790 C CA . GLU A 1 9 ? 1.644 2.499 14.313 1.00 0.00 14 GLU A CA 11
ATOM 11791 C C . GLU A 1 9 ? 2.603 3.582 13.833 1.00 0.00 14 GLU A C 11
ATOM 11792 O O . GLU A 1 9 ? 2.301 4.772 13.913 1.00 0.00 14 GLU A O 11
ATOM 11804 N N . ARG A 1 10 ? 3.759 3.161 13.331 1.00 0.00 15 ARG A N 11
ATOM 11805 C CA . ARG A 1 10 ? 4.754 4.105 12.836 1.00 0.00 15 ARG A CA 11
ATOM 11806 C C . ARG A 1 10 ? 4.110 5.106 11.882 1.00 0.00 15 ARG A C 11
ATOM 11807 O O . ARG A 1 10 ? 4.179 6.316 12.097 1.00 0.00 15 ARG A O 11
ATOM 11828 N N . ARG A 1 11 ? 3.483 4.592 10.828 1.00 0.00 16 ARG A N 11
ATOM 11829 C CA . ARG A 1 11 ? 2.830 5.452 9.847 1.00 0.00 16 ARG A CA 11
ATOM 11830 C C . ARG A 1 11 ? 1.729 6.276 10.507 1.00 0.00 16 ARG A C 11
ATOM 11831 O O . ARG A 1 11 ? 1.723 7.504 10.422 1.00 0.00 16 ARG A O 11
ATOM 11852 N N . ASP A 1 12 ? 0.797 5.592 11.164 1.00 0.00 17 ASP A N 11
ATOM 11853 C CA . ASP A 1 12 ? -0.307 6.272 11.833 1.00 0.00 17 ASP A CA 11
ATOM 11854 C C . ASP A 1 12 ? 0.196 7.492 12.600 1.00 0.00 17 ASP A C 11
ATOM 11855 O O . ASP A 1 12 ? -0.385 8.574 12.512 1.00 0.00 17 ASP A O 11
ATOM 11864 N N . ARG A 1 13 ? 1.277 7.309 13.352 1.00 0.00 18 ARG A N 11
ATOM 11865 C CA . ARG A 1 13 ? 1.847 8.403 14.130 1.00 0.00 18 ARG A CA 11
ATOM 11866 C C . ARG A 1 13 ? 2.368 9.503 13.210 1.00 0.00 18 ARG A C 11
ATOM 11867 O O . ARG A 1 13 ? 2.014 10.673 13.362 1.00 0.00 18 ARG A O 11
ATOM 11888 N N . GLU A 1 14 ? 3.212 9.122 12.257 1.00 0.00 19 GLU A N 11
ATOM 11889 C CA . GLU A 1 14 ? 3.777 10.088 11.319 1.00 0.00 19 GLU A CA 11
ATOM 11890 C C . GLU A 1 14 ? 2.685 10.998 10.763 1.00 0.00 19 GLU A C 11
ATOM 11891 O O . GLU A 1 14 ? 2.702 12.209 10.983 1.00 0.00 19 GLU A O 11
ATOM 11903 N N . LEU A 1 15 ? 1.739 10.406 10.043 1.00 0.00 20 LEU A N 11
ATOM 11904 C CA . LEU A 1 15 ? 0.644 11.174 9.461 1.00 0.00 20 LEU A CA 11
ATOM 11905 C C . LEU A 1 15 ? -0.091 11.960 10.545 1.00 0.00 20 LEU A C 11
ATOM 11906 O O . LEU A 1 15 ? -0.111 13.190 10.526 1.00 0.00 20 LEU A O 11
ATOM 11922 N N . ALA A 1 16 ? -0.690 11.241 11.489 1.00 0.00 21 ALA A N 11
ATOM 11923 C CA . ALA A 1 16 ? -1.423 11.884 12.576 1.00 0.00 21 ALA A CA 11
ATOM 11924 C C . ALA A 1 16 ? -0.660 13.101 13.091 1.00 0.00 21 ALA A C 11
ATOM 11925 O O . ALA A 1 16 ? -1.251 14.142 13.378 1.00 0.00 21 ALA A O 11
ATOM 11932 N N . LEU A 1 17 ? 0.658 12.963 13.202 1.00 0.00 22 LEU A N 11
ATOM 11933 C CA . LEU A 1 17 ? 1.493 14.058 13.681 1.00 0.00 22 LEU A CA 11
ATOM 11934 C C . LEU A 1 17 ? 1.497 15.202 12.673 1.00 0.00 22 LEU A C 11
ATOM 11935 O O . LEU A 1 17 ? 1.419 16.373 13.048 1.00 0.00 22 LEU A O 11
ATOM 11951 N N . ARG A 1 18 ? 1.587 14.856 11.393 1.00 0.00 23 ARG A N 11
ATOM 11952 C CA . ARG A 1 18 ? 1.598 15.864 10.341 1.00 0.00 23 ARG A CA 11
ATOM 11953 C C . ARG A 1 18 ? 0.288 16.646 10.339 1.00 0.00 23 ARG A C 11
ATOM 11954 O O . ARG A 1 18 ? 0.286 17.875 10.266 1.00 0.00 23 ARG A O 11
ATOM 11975 N N . ILE A 1 19 ? -0.826 15.924 10.423 1.00 0.00 24 ILE A N 11
ATOM 11976 C CA . ILE A 1 19 ? -2.137 16.561 10.432 1.00 0.00 24 ILE A CA 11
ATOM 11977 C C . ILE A 1 19 ? -2.299 17.427 11.677 1.00 0.00 24 ILE A C 11
ATOM 11978 O O . ILE A 1 19 ? -2.874 18.515 11.617 1.00 0.00 24 ILE A O 11
ATOM 11994 N N . ALA A 1 20 ? -1.788 16.940 12.803 1.00 0.00 25 ALA A N 11
ATOM 11995 C CA . ALA A 1 20 ? -1.881 17.681 14.055 1.00 0.00 25 ALA A CA 11
ATOM 11996 C C . ALA A 1 20 ? -1.134 19.007 13.951 1.00 0.00 25 ALA A C 11
ATOM 11997 O O . ALA A 1 20 ? -1.690 20.069 14.226 1.00 0.00 25 ALA A O 11
ATOM 12004 N N . GLN A 1 21 ? 0.131 18.936 13.553 1.00 0.00 26 GLN A N 11
ATOM 12005 C CA . GLN A 1 21 ? 0.944 20.138 13.416 1.00 0.00 26 GLN A CA 11
ATOM 12006 C C . GLN A 1 21 ? 0.361 21.058 12.350 1.00 0.00 26 GLN A C 11
ATOM 12007 O O . GLN A 1 21 ? 0.469 22.281 12.444 1.00 0.00 26 GLN A O 11
ATOM 12021 N N . SER A 1 22 ? -0.259 20.463 11.336 1.00 0.00 27 SER A N 11
ATOM 12022 C CA . SER A 1 22 ? -0.856 21.241 10.257 1.00 0.00 27 SER A CA 11
ATOM 12023 C C . SER A 1 22 ? -2.147 21.909 10.724 1.00 0.00 27 SER A C 11
ATOM 12024 O O . SER A 1 22 ? -2.279 23.130 10.668 1.00 0.00 27 SER A O 11
ATOM 12032 N N . GLU A 1 23 ? -3.096 21.097 11.179 1.00 0.00 28 GLU A N 11
ATOM 12033 C CA . GLU A 1 23 ? -4.374 21.621 11.650 1.00 0.00 28 GLU A CA 11
ATOM 12034 C C . GLU A 1 23 ? -4.172 22.522 12.864 1.00 0.00 28 GLU A C 11
ATOM 12035 O O . GLU A 1 23 ? -5.026 23.348 13.185 1.00 0.00 28 GLU A O 11
ATOM 12047 N N . ALA A 1 24 ? -3.040 22.355 13.537 1.00 0.00 29 ALA A N 11
ATOM 12048 C CA . ALA A 1 24 ? -2.737 23.158 14.719 1.00 0.00 29 ALA A CA 11
ATOM 12049 C C . ALA A 1 24 ? -2.039 24.459 14.330 1.00 0.00 29 ALA A C 11
ATOM 12050 O O . ALA A 1 24 ? -2.263 25.501 14.946 1.00 0.00 29 ALA A O 11
ATOM 12057 N N . GLU A 1 25 ? -1.187 24.392 13.311 1.00 0.00 30 GLU A N 11
ATOM 12058 C CA . GLU A 1 25 ? -0.456 25.573 12.857 1.00 0.00 30 GLU A CA 11
ATOM 12059 C C . GLU A 1 25 ? -1.219 26.299 11.752 1.00 0.00 30 GLU A C 11
ATOM 12060 O O . GLU A 1 25 ? -0.984 27.481 11.497 1.00 0.00 30 GLU A O 11
ATOM 12072 N N . LEU A 1 26 ? -2.131 25.587 11.101 1.00 0.00 31 LEU A N 11
ATOM 12073 C CA . LEU A 1 26 ? -2.925 26.175 10.026 1.00 0.00 31 LEU A CA 11
ATOM 12074 C C . LEU A 1 26 ? -2.017 26.789 8.959 1.00 0.00 31 LEU A C 11
ATOM 12075 O O . LEU A 1 26 ? -2.423 27.695 8.231 1.00 0.00 31 LEU A O 11
ATOM 12091 N N . ILE A 1 27 ? -0.791 26.286 8.865 1.00 0.00 32 ILE A N 11
ATOM 12092 C CA . ILE A 1 27 ? 0.155 26.792 7.876 1.00 0.00 32 ILE A CA 11
ATOM 12093 C C . ILE A 1 27 ? -0.099 26.142 6.518 1.00 0.00 32 ILE A C 11
ATOM 12094 O O . ILE A 1 27 ? 0.019 26.791 5.477 1.00 0.00 32 ILE A O 11
ATOM 12110 N N . SER A 1 28 ? -0.450 24.861 6.535 1.00 0.00 33 SER A N 11
ATOM 12111 C CA . SER A 1 28 ? -0.720 24.134 5.299 1.00 0.00 33 SER A CA 11
ATOM 12112 C C . SER A 1 28 ? -2.156 24.375 4.840 1.00 0.00 33 SER A C 11
ATOM 12113 O O . SER A 1 28 ? -2.887 23.433 4.539 1.00 0.00 33 SER A O 11
ATOM 12121 N N . ASP A 1 29 ? -2.550 25.644 4.792 1.00 0.00 34 ASP A N 11
ATOM 12122 C CA . ASP A 1 29 ? -3.900 25.999 4.370 1.00 0.00 34 ASP A CA 11
ATOM 12123 C C . ASP A 1 29 ? -4.169 25.500 2.955 1.00 0.00 34 ASP A C 11
ATOM 12124 O O . ASP A 1 29 ? -5.314 25.240 2.585 1.00 0.00 34 ASP A O 11
ATOM 12133 N N . GLU A 1 30 ? -3.108 25.370 2.166 1.00 0.00 35 GLU A N 11
ATOM 12134 C CA . GLU A 1 30 ? -3.242 24.903 0.791 1.00 0.00 35 GLU A CA 11
ATOM 12135 C C . GLU A 1 30 ? -3.900 23.527 0.756 1.00 0.00 35 GLU A C 11
ATOM 12136 O O . GLU A 1 30 ? -4.771 23.266 -0.073 1.00 0.00 35 GLU A O 11
ATOM 12148 N N . ALA A 1 31 ? -3.478 22.651 1.662 1.00 0.00 36 ALA A N 11
ATOM 12149 C CA . ALA A 1 31 ? -4.034 21.304 1.725 1.00 0.00 36 ALA A CA 11
ATOM 12150 C C . ALA A 1 31 ? -5.521 21.356 2.061 1.00 0.00 36 ALA A C 11
ATOM 12151 O O . ALA A 1 31 ? -6.359 20.900 1.282 1.00 0.00 36 ALA A O 11
ATOM 12158 N N . GLN A 1 32 ? -5.841 21.914 3.224 1.00 0.00 37 GLN A N 11
ATOM 12159 C CA . GLN A 1 32 ? -7.231 22.019 3.651 1.00 0.00 37 GLN A CA 11
ATOM 12160 C C . GLN A 1 32 ? -8.092 22.592 2.531 1.00 0.00 37 GLN A C 11
ATOM 12161 O O . GLN A 1 32 ? -9.134 22.034 2.187 1.00 0.00 37 GLN A O 11
ATOM 12175 N N . ALA A 1 33 ? -7.648 23.709 1.963 1.00 0.00 38 ALA A N 11
ATOM 12176 C CA . ALA A 1 33 ? -8.386 24.348 0.881 1.00 0.00 38 ALA A CA 11
ATOM 12177 C C . ALA A 1 33 ? -8.651 23.352 -0.244 1.00 0.00 38 ALA A C 11
ATOM 12178 O O . ALA A 1 33 ? -9.798 23.000 -0.515 1.00 0.00 38 ALA A O 11
ATOM 12185 N N . ASP A 1 34 ? -7.581 22.900 -0.892 1.00 0.00 39 ASP A N 11
ATOM 12186 C CA . ASP A 1 34 ? -7.713 21.942 -1.983 1.00 0.00 39 ASP A CA 11
ATOM 12187 C C . ASP A 1 34 ? -8.672 20.822 -1.598 1.00 0.00 39 ASP A C 11
ATOM 12188 O O . ASP A 1 34 ? -9.613 20.518 -2.332 1.00 0.00 39 ASP A O 11
ATOM 12197 N N . LEU A 1 35 ? -8.429 20.211 -0.443 1.00 0.00 40 LEU A N 11
ATOM 12198 C CA . LEU A 1 35 ? -9.281 19.124 0.028 1.00 0.00 40 LEU A CA 11
ATOM 12199 C C . LEU A 1 35 ? -10.736 19.580 0.099 1.00 0.00 40 LEU A C 11
ATOM 12200 O O . LEU A 1 35 ? -11.648 18.831 -0.253 1.00 0.00 40 LEU A O 11
ATOM 12216 N N . ALA A 1 36 ? -10.946 20.810 0.556 1.00 0.00 41 ALA A N 11
ATOM 12217 C CA . ALA A 1 36 ? -12.294 21.355 0.670 1.00 0.00 41 ALA A CA 11
ATOM 12218 C C . ALA A 1 36 ? -12.906 21.575 -0.711 1.00 0.00 41 ALA A C 11
ATOM 12219 O O . ALA A 1 36 ? -14.007 21.103 -0.993 1.00 0.00 41 ALA A O 11
ATOM 12226 N N . LEU A 1 37 ? -12.187 22.294 -1.567 1.00 0.00 42 LEU A N 11
ATOM 12227 C CA . LEU A 1 37 ? -12.675 22.566 -2.915 1.00 0.00 42 LEU A CA 11
ATOM 12228 C C . LEU A 1 37 ? -12.698 21.286 -3.743 1.00 0.00 42 LEU A C 11
ATOM 12229 O O . LEU A 1 37 ? -13.405 21.195 -4.746 1.00 0.00 42 LEU A O 11
ATOM 12245 N N . ARG A 1 38 ? -11.918 20.298 -3.314 1.00 0.00 43 ARG A N 11
ATOM 12246 C CA . ARG A 1 38 ? -11.856 19.025 -4.023 1.00 0.00 43 ARG A CA 11
ATOM 12247 C C . ARG A 1 38 ? -13.020 18.127 -3.615 1.00 0.00 43 ARG A C 11
ATOM 12248 O O . ARG A 1 38 ? -13.758 17.627 -4.464 1.00 0.00 43 ARG A O 11
ATOM 12269 N N . ARG A 1 39 ? -13.178 17.927 -2.310 1.00 0.00 44 ARG A N 11
ATOM 12270 C CA . ARG A 1 39 ? -14.257 17.087 -1.802 1.00 0.00 44 ARG A CA 11
ATOM 12271 C C . ARG A 1 39 ? -15.611 17.746 -2.051 1.00 0.00 44 ARG A C 11
ATOM 12272 O O . ARG A 1 39 ? -16.658 17.156 -1.782 1.00 0.00 44 ARG A O 11
ATOM 12293 N N . SER A 1 40 ? -15.583 18.971 -2.566 1.00 0.00 45 SER A N 11
ATOM 12294 C CA . SER A 1 40 ? -16.815 19.699 -2.848 1.00 0.00 45 SER A CA 11
ATOM 12295 C C . SER A 1 40 ? -17.838 18.781 -3.510 1.00 0.00 45 SER A C 11
ATOM 12296 O O . SER A 1 40 ? -17.524 18.080 -4.472 1.00 0.00 45 SER A O 11
ATOM 12304 N N . LEU A 1 41 ? -19.058 18.787 -2.986 1.00 0.00 46 LEU A N 11
ATOM 12305 C CA . LEU A 1 41 ? -20.116 17.945 -3.534 1.00 0.00 46 LEU A CA 11
ATOM 12306 C C . LEU A 1 41 ? -20.363 18.289 -5.000 1.00 0.00 46 LEU A C 11
ATOM 12307 O O . LEU A 1 41 ? -20.510 17.399 -5.839 1.00 0.00 46 LEU A O 11
ATOM 12323 N N . ASP A 1 42 ? -20.404 19.581 -5.302 1.00 0.00 47 ASP A N 11
ATOM 12324 C CA . ASP A 1 42 ? -20.631 20.030 -6.670 1.00 0.00 47 ASP A CA 11
ATOM 12325 C C . ASP A 1 42 ? -19.509 19.541 -7.580 1.00 0.00 47 ASP A C 11
ATOM 12326 O O . ASP A 1 42 ? -19.724 19.295 -8.766 1.00 0.00 47 ASP A O 11
ATOM 12335 N N . SER A 1 43 ? -18.316 19.401 -7.009 1.00 0.00 48 SER A N 11
ATOM 12336 C CA . SER A 1 43 ? -17.151 18.938 -7.757 1.00 0.00 48 SER A CA 11
ATOM 12337 C C . SER A 1 43 ? -17.113 19.554 -9.151 1.00 0.00 48 SER A C 11
ATOM 12338 O O . SER A 1 43 ? -16.391 20.520 -9.396 1.00 0.00 48 SER A O 11
ATOM 12346 N N . TYR A 1 44 ? -17.894 18.984 -10.058 1.00 0.00 49 TYR A N 11
ATOM 12347 C CA . TYR A 1 44 ? -17.952 19.473 -11.435 1.00 0.00 49 TYR A CA 11
ATOM 12348 C C . TYR A 1 44 ? -19.260 20.231 -11.674 1.00 0.00 49 TYR A C 11
ATOM 12349 O O . TYR A 1 44 ? -20.282 19.922 -11.062 1.00 0.00 49 TYR A O 11
ATOM 12367 N N . PRO A 1 45 ? -19.250 21.207 -12.547 1.00 0.00 50 PRO A N 11
ATOM 12368 C CA . PRO A 1 45 ? -20.468 22.012 -12.862 1.00 0.00 50 PRO A CA 11
ATOM 12369 C C . PRO A 1 45 ? -21.522 21.185 -13.597 1.00 0.00 50 PRO A C 11
ATOM 12370 O O . PRO A 1 45 ? -21.314 20.006 -13.880 1.00 0.00 50 PRO A O 11
ATOM 12381 N N . VAL A 1 46 ? -22.652 21.814 -13.903 1.00 0.00 51 VAL A N 11
ATOM 12382 C CA . VAL A 1 46 ? -23.730 21.129 -14.603 1.00 0.00 51 VAL A CA 11
ATOM 12383 C C . VAL A 1 46 ? -23.415 21.010 -16.090 1.00 0.00 51 VAL A C 11
ATOM 12384 O O . VAL A 1 46 ? -22.690 21.833 -16.649 1.00 0.00 51 VAL A O 11
ATOM 12397 N N . SER A 1 47 ? -23.967 19.980 -16.726 1.00 0.00 52 SER A N 11
ATOM 12398 C CA . SER A 1 47 ? -23.743 19.756 -18.151 1.00 0.00 52 SER A CA 11
ATOM 12399 C C . SER A 1 47 ? -25.067 19.512 -18.867 1.00 0.00 52 SER A C 11
ATOM 12400 O O . SER A 1 47 ? -25.877 18.694 -18.433 1.00 0.00 52 SER A O 11
ATOM 12408 N N . LYS A 1 48 ? -25.280 20.229 -19.966 1.00 0.00 53 LYS A N 11
ATOM 12409 C CA . LYS A 1 48 ? -26.512 20.082 -20.734 1.00 0.00 53 LYS A CA 11
ATOM 12410 C C . LYS A 1 48 ? -26.513 18.761 -21.498 1.00 0.00 53 LYS A C 11
ATOM 12411 O O . LYS A 1 48 ? -25.495 18.072 -21.565 1.00 0.00 53 LYS A O 11
ATOM 12430 N N . ASN A 1 49 ? -27.661 18.416 -22.070 1.00 0.00 54 ASN A N 11
ATOM 12431 C CA . ASN A 1 49 ? -27.783 17.173 -22.825 1.00 0.00 54 ASN A CA 11
ATOM 12432 C C . ASN A 1 49 ? -27.494 15.973 -21.931 1.00 0.00 54 ASN A C 11
ATOM 12433 O O . ASN A 1 49 ? -27.117 14.904 -22.411 1.00 0.00 54 ASN A O 11
ATOM 12444 N N . ASP A 1 50 ? -27.672 16.160 -20.626 1.00 0.00 55 ASP A N 11
ATOM 12445 C CA . ASP A 1 50 ? -27.428 15.091 -19.664 1.00 0.00 55 ASP A CA 11
ATOM 12446 C C . ASP A 1 50 ? -25.939 14.772 -19.583 1.00 0.00 55 ASP A C 11
ATOM 12447 O O . ASP A 1 50 ? -25.501 14.030 -18.703 1.00 0.00 55 ASP A O 11
ATOM 12456 N N . GLY A 1 51 ? -25.168 15.333 -20.509 1.00 0.00 56 GLY A N 11
ATOM 12457 C CA . GLY A 1 51 ? -23.730 15.096 -20.535 1.00 0.00 56 GLY A CA 11
ATOM 12458 C C . GLY A 1 51 ? -23.418 13.794 -21.259 1.00 0.00 56 GLY A C 11
ATOM 12459 O O . GLY A 1 51 ? -22.344 13.219 -21.094 1.00 0.00 56 GLY A O 11
ATOM 12463 N N . THR A 1 52 ? -24.375 13.336 -22.060 1.00 0.00 57 THR A N 11
ATOM 12464 C CA . THR A 1 52 ? -24.211 12.096 -22.812 1.00 0.00 57 THR A CA 11
ATOM 12465 C C . THR A 1 52 ? -22.784 11.961 -23.337 1.00 0.00 57 THR A C 11
ATOM 12466 O O . THR A 1 52 ? -22.445 12.501 -24.390 1.00 0.00 57 THR A O 11
ATOM 12477 N N . ARG A 1 53 ? -21.952 11.232 -22.597 1.00 0.00 58 ARG A N 11
ATOM 12478 C CA . ARG A 1 53 ? -20.566 11.027 -22.995 1.00 0.00 58 ARG A CA 11
ATOM 12479 C C . ARG A 1 53 ? -20.464 9.850 -23.967 1.00 0.00 58 ARG A C 11
ATOM 12480 O O . ARG A 1 53 ? -21.242 8.899 -23.879 1.00 0.00 58 ARG A O 11
ATOM 12501 N N . PRO A 1 54 ? -19.526 9.892 -24.882 1.00 0.00 59 PRO A N 11
ATOM 12502 C CA . PRO A 1 54 ? -19.323 8.805 -25.876 1.00 0.00 59 PRO A CA 11
ATOM 12503 C C . PRO A 1 54 ? -19.490 7.417 -25.264 1.00 0.00 59 PRO A C 11
ATOM 12504 O O . PRO A 1 54 ? -19.668 7.271 -24.055 1.00 0.00 59 PRO A O 11
ATOM 12515 N N . LYS A 1 55 ? -19.423 6.403 -26.114 1.00 0.00 60 LYS A N 11
ATOM 12516 C CA . LYS A 1 55 ? -19.563 5.020 -25.665 1.00 0.00 60 LYS A CA 11
ATOM 12517 C C . LYS A 1 55 ? -18.199 4.342 -25.588 1.00 0.00 60 LYS A C 11
ATOM 12518 O O . LYS A 1 55 ? -17.163 4.996 -25.709 1.00 0.00 60 LYS A O 11
ATOM 12537 N N . MET A 1 56 ? -18.206 3.026 -25.386 1.00 0.00 61 MET A N 11
ATOM 12538 C CA . MET A 1 56 ? -16.965 2.264 -25.294 1.00 0.00 61 MET A CA 11
ATOM 12539 C C . MET A 1 56 ? -16.938 1.155 -26.341 1.00 0.00 61 MET A C 11
ATOM 12540 O O . MET A 1 56 ? -17.831 0.309 -26.387 1.00 0.00 61 MET A O 11
ATOM 12554 N N . THR A 1 57 ? -15.907 1.166 -27.180 1.00 0.00 62 THR A N 11
ATOM 12555 C CA . THR A 1 57 ? -15.773 0.158 -28.226 1.00 0.00 62 THR A CA 11
ATOM 12556 C C . THR A 1 57 ? -15.185 -1.131 -27.649 1.00 0.00 62 THR A C 11
ATOM 12557 O O . THR A 1 57 ? -14.407 -1.090 -26.696 1.00 0.00 62 THR A O 11
ATOM 12568 N N . PRO A 1 58 ? -15.535 -2.267 -28.202 1.00 0.00 63 PRO A N 11
ATOM 12569 C CA . PRO A 1 58 ? -15.021 -3.581 -27.725 1.00 0.00 63 PRO A CA 11
ATOM 12570 C C . PRO A 1 58 ? -13.554 -3.509 -27.307 1.00 0.00 63 PRO A C 11
ATOM 12571 O O . PRO A 1 58 ? -13.143 -4.141 -26.334 1.00 0.00 63 PRO A O 11
ATOM 12582 N N . GLU A 1 59 ? -12.770 -2.734 -28.050 1.00 0.00 64 GLU A N 11
ATOM 12583 C CA . GLU A 1 59 ? -11.352 -2.587 -27.747 1.00 0.00 64 GLU A CA 11
ATOM 12584 C C . GLU A 1 59 ? -11.164 -1.841 -26.429 1.00 0.00 64 GLU A C 11
ATOM 12585 O O . GLU A 1 59 ? -10.250 -2.141 -25.660 1.00 0.00 64 GLU A O 11
ATOM 12597 N N . GLN A 1 60 ? -12.037 -0.871 -26.174 1.00 0.00 65 GLN A N 11
ATOM 12598 C CA . GLN A 1 60 ? -11.959 -0.089 -24.946 1.00 0.00 65 GLN A CA 11
ATOM 12599 C C . GLN A 1 60 ? -12.195 -0.977 -23.730 1.00 0.00 65 GLN A C 11
ATOM 12600 O O . GLN A 1 60 ? -11.295 -1.181 -22.914 1.00 0.00 65 GLN A O 11
ATOM 12614 N N . MET A 1 61 ? -13.411 -1.503 -23.612 1.00 0.00 66 MET A N 11
ATOM 12615 C CA . MET A 1 61 ? -13.751 -2.367 -22.488 1.00 0.00 66 MET A CA 11
ATOM 12616 C C . MET A 1 61 ? -12.784 -3.545 -22.408 1.00 0.00 66 MET A C 11
ATOM 12617 O O . MET A 1 61 ? -12.375 -3.950 -21.319 1.00 0.00 66 MET A O 11
ATOM 12631 N N . ALA A 1 62 ? -12.424 -4.091 -23.564 1.00 0.00 67 ALA A N 11
ATOM 12632 C CA . ALA A 1 62 ? -11.503 -5.221 -23.607 1.00 0.00 67 ALA A CA 11
ATOM 12633 C C . ALA A 1 62 ? -10.191 -4.871 -22.914 1.00 0.00 67 ALA A C 11
ATOM 12634 O O . ALA A 1 62 ? -9.700 -5.626 -22.076 1.00 0.00 67 ALA A O 11
ATOM 12641 N N . LYS A 1 63 ? -9.629 -3.719 -23.267 1.00 0.00 68 LYS A N 11
ATOM 12642 C CA . LYS A 1 63 ? -8.373 -3.278 -22.672 1.00 0.00 68 LYS A CA 11
ATOM 12643 C C . LYS A 1 63 ? -8.556 -2.995 -21.184 1.00 0.00 68 LYS A C 11
ATOM 12644 O O . LYS A 1 63 ? -7.832 -3.532 -20.346 1.00 0.00 68 LYS A O 11
ATOM 12663 N N . GLU A 1 64 ? -9.529 -2.148 -20.864 1.00 0.00 69 GLU A N 11
ATOM 12664 C CA . GLU A 1 64 ? -9.799 -1.801 -19.473 1.00 0.00 69 GLU A CA 11
ATOM 12665 C C . GLU A 1 64 ? -10.046 -3.057 -18.644 1.00 0.00 69 GLU A C 11
ATOM 12666 O O . GLU A 1 64 ? -9.429 -3.252 -17.596 1.00 0.00 69 GLU A O 11
ATOM 12678 N N . MET A 1 65 ? -10.950 -3.906 -19.121 1.00 0.00 70 MET A N 11
ATOM 12679 C CA . MET A 1 65 ? -11.269 -5.141 -18.413 1.00 0.00 70 MET A CA 11
ATOM 12680 C C . MET A 1 65 ? -10.011 -5.973 -18.192 1.00 0.00 70 MET A C 11
ATOM 12681 O O . MET A 1 65 ? -9.603 -6.209 -17.055 1.00 0.00 70 MET A O 11
ATOM 12695 N N . SER A 1 66 ? -9.399 -6.414 -19.286 1.00 0.00 71 SER A N 11
ATOM 12696 C CA . SER A 1 66 ? -8.185 -7.219 -19.200 1.00 0.00 71 SER A CA 11
ATOM 12697 C C . SER A 1 66 ? -7.178 -6.569 -18.256 1.00 0.00 71 SER A C 11
ATOM 12698 O O . SER A 1 66 ? -6.410 -7.257 -17.584 1.00 0.00 71 SER A O 11
ATOM 12706 N N . GLU A 1 67 ? -7.188 -5.241 -18.213 1.00 0.00 72 GLU A N 11
ATOM 12707 C CA . GLU A 1 67 ? -6.270 -4.508 -17.348 1.00 0.00 72 GLU A CA 11
ATOM 12708 C C . GLU A 1 67 ? -6.682 -4.651 -15.886 1.00 0.00 72 GLU A C 11
ATOM 12709 O O . GLU A 1 67 ? -5.835 -4.795 -15.004 1.00 0.00 72 GLU A O 11
ATOM 12721 N N . PHE A 1 68 ? -7.986 -4.610 -15.636 1.00 0.00 73 PHE A N 11
ATOM 12722 C CA . PHE A 1 68 ? -8.498 -4.737 -14.277 1.00 0.00 73 PHE A CA 11
ATOM 12723 C C . PHE A 1 68 ? -8.250 -6.142 -13.739 1.00 0.00 73 PHE A C 11
ATOM 12724 O O . PHE A 1 68 ? -7.722 -6.313 -12.640 1.00 0.00 73 PHE A O 11
ATOM 12741 N N . LEU A 1 69 ? -8.634 -7.146 -14.522 1.00 0.00 74 LEU A N 11
ATOM 12742 C CA . LEU A 1 69 ? -8.448 -8.534 -14.114 1.00 0.00 74 LEU A CA 11
ATOM 12743 C C . LEU A 1 69 ? -6.963 -8.851 -13.964 1.00 0.00 74 LEU A C 11
ATOM 12744 O O . LEU A 1 69 ? -6.587 -9.784 -13.254 1.00 0.00 74 LEU A O 11
ATOM 12760 N N . SER A 1 70 ? -6.126 -8.069 -14.636 1.00 0.00 75 SER A N 11
ATOM 12761 C CA . SER A 1 70 ? -4.683 -8.276 -14.571 1.00 0.00 75 SER A CA 11
ATOM 12762 C C . SER A 1 70 ? -4.339 -9.743 -14.804 1.00 0.00 75 SER A C 11
ATOM 12763 O O . SER A 1 70 ? -4.424 -10.564 -13.891 1.00 0.00 75 SER A O 11
ATOM 12771 N N . ARG A 1 71 ? -3.951 -10.066 -16.034 1.00 0.00 76 ARG A N 11
ATOM 12772 C CA . ARG A 1 71 ? -3.596 -11.438 -16.376 1.00 0.00 76 ARG A CA 11
ATOM 12773 C C . ARG A 1 71 ? -2.466 -11.937 -15.483 1.00 0.00 76 ARG A C 11
ATOM 12774 O O . ARG A 1 71 ? -2.395 -13.122 -15.157 1.00 0.00 76 ARG A O 11
ATOM 12795 N N . GLY A 1 72 ? -1.583 -11.024 -15.089 1.00 0.00 77 GLY A N 11
ATOM 12796 C CA . GLY A 1 72 ? -0.459 -11.382 -14.233 1.00 0.00 77 GLY A CA 11
ATOM 12797 C C . GLY A 1 72 ? 0.614 -12.125 -15.021 1.00 0.00 77 GLY A C 11
ATOM 12798 O O . GLY A 1 72 ? 0.955 -13.265 -14.704 1.00 0.00 77 GLY A O 11
ATOM 12802 N N . PRO A 1 73 ? 1.148 -11.500 -16.036 1.00 0.00 78 PRO A N 11
ATOM 12803 C CA . PRO A 1 73 ? 2.208 -12.107 -16.892 1.00 0.00 78 PRO A CA 11
ATOM 12804 C C . PRO A 1 73 ? 3.560 -12.152 -16.184 1.00 0.00 78 PRO A C 11
ATOM 12805 O O . PRO A 1 73 ? 4.088 -11.121 -15.766 1.00 0.00 78 PRO A O 11
ATOM 12816 N N . ALA A 1 74 ? 4.116 -13.352 -16.055 1.00 0.00 79 ALA A N 11
ATOM 12817 C CA . ALA A 1 74 ? 5.406 -13.519 -15.397 1.00 0.00 79 ALA A CA 11
ATOM 12818 C C . ALA A 1 74 ? 6.476 -12.684 -16.094 1.00 0.00 79 ALA A C 11
ATOM 12819 O O . ALA A 1 74 ? 7.615 -12.736 -15.662 1.00 0.00 79 ALA A O 11
ATOM 12827 N N . GLN A 1 1 ? 2.251 -10.582 12.686 1.00 0.00 6 GLN A N 12
ATOM 12828 C CA . GLN A 1 1 ? 1.394 -9.413 12.850 1.00 0.00 6 GLN A CA 12
ATOM 12829 C C . GLN A 1 1 ? 2.216 -8.203 13.279 1.00 0.00 6 GLN A C 12
ATOM 12830 O O . GLN A 1 1 ? 1.884 -7.065 12.948 1.00 0.00 6 GLN A O 12
ATOM 12844 N N . GLN A 1 2 ? 3.291 -8.458 14.019 1.00 0.00 7 GLN A N 12
ATOM 12845 C CA . GLN A 1 2 ? 4.156 -7.383 14.490 1.00 0.00 7 GLN A CA 12
ATOM 12846 C C . GLN A 1 2 ? 4.400 -6.364 13.381 1.00 0.00 7 GLN A C 12
ATOM 12847 O O . GLN A 1 2 ? 4.064 -5.188 13.519 1.00 0.00 7 GLN A O 12
ATOM 12861 N N . GLN A 1 3 ? 4.985 -6.823 12.280 1.00 0.00 8 GLN A N 12
ATOM 12862 C CA . GLN A 1 3 ? 5.268 -5.940 11.154 1.00 0.00 8 GLN A CA 12
ATOM 12863 C C . GLN A 1 3 ? 4.025 -5.139 10.774 1.00 0.00 8 GLN A C 12
ATOM 12864 O O . GLN A 1 3 ? 4.120 -3.970 10.403 1.00 0.00 8 GLN A O 12
ATOM 12878 N N . ALA A 1 4 ? 2.864 -5.778 10.866 1.00 0.00 9 ALA A N 12
ATOM 12879 C CA . ALA A 1 4 ? 1.609 -5.116 10.524 1.00 0.00 9 ALA A CA 12
ATOM 12880 C C . ALA A 1 4 ? 1.314 -3.978 11.497 1.00 0.00 9 ALA A C 12
ATOM 12881 O O . ALA A 1 4 ? 1.321 -2.807 11.117 1.00 0.00 9 ALA A O 12
ATOM 12888 N N . VAL A 1 5 ? 1.048 -4.329 12.751 1.00 0.00 10 VAL A N 12
ATOM 12889 C CA . VAL A 1 5 ? 0.746 -3.325 13.765 1.00 0.00 10 VAL A CA 12
ATOM 12890 C C . VAL A 1 5 ? 1.882 -2.312 13.878 1.00 0.00 10 VAL A C 12
ATOM 12891 O O . VAL A 1 5 ? 1.645 -1.104 13.891 1.00 0.00 10 VAL A O 12
ATOM 12904 N N . LEU A 1 6 ? 3.113 -2.806 13.958 1.00 0.00 11 LEU A N 12
ATOM 12905 C CA . LEU A 1 6 ? 4.269 -1.923 14.068 1.00 0.00 11 LEU A CA 12
ATOM 12906 C C . LEU A 1 6 ? 4.262 -0.893 12.944 1.00 0.00 11 LEU A C 12
ATOM 12907 O O . LEU A 1 6 ? 4.213 0.312 13.194 1.00 0.00 11 LEU A O 12
ATOM 12923 N N . GLU A 1 7 ? 4.312 -1.372 11.705 1.00 0.00 12 GLU A N 12
ATOM 12924 C CA . GLU A 1 7 ? 4.310 -0.480 10.552 1.00 0.00 12 GLU A CA 12
ATOM 12925 C C . GLU A 1 7 ? 3.114 0.465 10.608 1.00 0.00 12 GLU A C 12
ATOM 12926 O O . GLU A 1 7 ? 3.238 1.656 10.321 1.00 0.00 12 GLU A O 12
ATOM 12938 N N . GLN A 1 8 ? 1.958 -0.074 10.979 1.00 0.00 13 GLN A N 12
ATOM 12939 C CA . GLN A 1 8 ? 0.744 0.731 11.068 1.00 0.00 13 GLN A CA 12
ATOM 12940 C C . GLN A 1 8 ? 0.897 1.816 12.127 1.00 0.00 13 GLN A C 12
ATOM 12941 O O . GLN A 1 8 ? 0.569 2.979 11.889 1.00 0.00 13 GLN A O 12
ATOM 12955 N N . GLU A 1 9 ? 1.395 1.430 13.298 1.00 0.00 14 GLU A N 12
ATOM 12956 C CA . GLU A 1 9 ? 1.586 2.383 14.385 1.00 0.00 14 GLU A CA 12
ATOM 12957 C C . GLU A 1 9 ? 2.513 3.512 13.949 1.00 0.00 14 GLU A C 12
ATOM 12958 O O . GLU A 1 9 ? 2.148 4.686 14.012 1.00 0.00 14 GLU A O 12
ATOM 12970 N N . ARG A 1 10 ? 3.711 3.149 13.504 1.00 0.00 15 ARG A N 12
ATOM 12971 C CA . ARG A 1 10 ? 4.680 4.142 13.057 1.00 0.00 15 ARG A CA 12
ATOM 12972 C C . ARG A 1 10 ? 4.042 5.095 12.051 1.00 0.00 15 ARG A C 12
ATOM 12973 O O . ARG A 1 10 ? 4.080 6.313 12.224 1.00 0.00 15 ARG A O 12
ATOM 12994 N N . ARG A 1 11 ? 3.456 4.530 11.000 1.00 0.00 16 ARG A N 12
ATOM 12995 C CA . ARG A 1 11 ? 2.811 5.339 9.973 1.00 0.00 16 ARG A CA 12
ATOM 12996 C C . ARG A 1 11 ? 1.706 6.196 10.580 1.00 0.00 16 ARG A C 12
ATOM 12997 O O . ARG A 1 11 ? 1.650 7.405 10.358 1.00 0.00 16 ARG A O 12
ATOM 13018 N N . ASP A 1 12 ? 0.826 5.561 11.349 1.00 0.00 17 ASP A N 12
ATOM 13019 C CA . ASP A 1 12 ? -0.275 6.276 11.984 1.00 0.00 17 ASP A CA 12
ATOM 13020 C C . ASP A 1 12 ? 0.231 7.544 12.665 1.00 0.00 17 ASP A C 12
ATOM 13021 O O . ASP A 1 12 ? -0.307 8.630 12.453 1.00 0.00 17 ASP A O 12
ATOM 13030 N N . ARG A 1 13 ? 1.268 7.397 13.484 1.00 0.00 18 ARG A N 12
ATOM 13031 C CA . ARG A 1 13 ? 1.837 8.538 14.192 1.00 0.00 18 ARG A CA 12
ATOM 13032 C C . ARG A 1 13 ? 2.386 9.564 13.205 1.00 0.00 18 ARG A C 12
ATOM 13033 O O . ARG A 1 13 ? 2.104 10.757 13.316 1.00 0.00 18 ARG A O 12
ATOM 13054 N N . GLU A 1 14 ? 3.169 9.092 12.240 1.00 0.00 19 GLU A N 12
ATOM 13055 C CA . GLU A 1 14 ? 3.751 9.981 11.240 1.00 0.00 19 GLU A CA 12
ATOM 13056 C C . GLU A 1 14 ? 2.682 10.894 10.648 1.00 0.00 19 GLU A C 12
ATOM 13057 O O . GLU A 1 14 ? 2.716 12.110 10.839 1.00 0.00 19 GLU A O 12
ATOM 13069 N N . LEU A 1 15 ? 1.732 10.300 9.932 1.00 0.00 20 LEU A N 12
ATOM 13070 C CA . LEU A 1 15 ? 0.658 11.072 9.319 1.00 0.00 20 LEU A CA 12
ATOM 13071 C C . LEU A 1 15 ? -0.050 11.928 10.365 1.00 0.00 20 LEU A C 12
ATOM 13072 O O . LEU A 1 15 ? -0.070 13.155 10.265 1.00 0.00 20 LEU A O 12
ATOM 13088 N N . ALA A 1 16 ? -0.628 11.274 11.367 1.00 0.00 21 ALA A N 12
ATOM 13089 C CA . ALA A 1 16 ? -1.334 11.988 12.427 1.00 0.00 21 ALA A CA 12
ATOM 13090 C C . ALA A 1 16 ? -0.555 13.232 12.846 1.00 0.00 21 ALA A C 12
ATOM 13091 O O . ALA A 1 16 ? -1.141 14.278 13.126 1.00 0.00 21 ALA A O 12
ATOM 13098 N N . LEU A 1 17 ? 0.768 13.110 12.883 1.00 0.00 22 LEU A N 12
ATOM 13099 C CA . LEU A 1 17 ? 1.617 14.230 13.267 1.00 0.00 22 LEU A CA 12
ATOM 13100 C C . LEU A 1 17 ? 1.632 15.287 12.167 1.00 0.00 22 LEU A C 12
ATOM 13101 O O . LEU A 1 17 ? 1.521 16.482 12.439 1.00 0.00 22 LEU A O 12
ATOM 13117 N N . ARG A 1 18 ? 1.765 14.836 10.925 1.00 0.00 23 ARG A N 12
ATOM 13118 C CA . ARG A 1 18 ? 1.790 15.752 9.790 1.00 0.00 23 ARG A CA 12
ATOM 13119 C C . ARG A 1 18 ? 0.488 16.542 9.714 1.00 0.00 23 ARG A C 12
ATOM 13120 O O . ARG A 1 18 ? 0.498 17.769 9.627 1.00 0.00 23 ARG A O 12
ATOM 13141 N N . ILE A 1 19 ? -0.633 15.829 9.751 1.00 0.00 24 ILE A N 12
ATOM 13142 C CA . ILE A 1 19 ? -1.940 16.473 9.688 1.00 0.00 24 ILE A CA 12
ATOM 13143 C C . ILE A 1 19 ? -2.146 17.376 10.900 1.00 0.00 24 ILE A C 12
ATOM 13144 O O . ILE A 1 19 ? -2.653 18.491 10.776 1.00 0.00 24 ILE A O 12
ATOM 13160 N N . ALA A 1 20 ? -1.751 16.887 12.071 1.00 0.00 25 ALA A N 12
ATOM 13161 C CA . ALA A 1 20 ? -1.897 17.660 13.299 1.00 0.00 25 ALA A CA 12
ATOM 13162 C C . ALA A 1 20 ? -1.074 18.942 13.224 1.00 0.00 25 ALA A C 12
ATOM 13163 O O . ALA A 1 20 ? -1.533 20.012 13.625 1.00 0.00 25 ALA A O 12
ATOM 13170 N N . GLN A 1 21 ? 0.144 18.827 12.705 1.00 0.00 26 GLN A N 12
ATOM 13171 C CA . GLN A 1 21 ? 1.019 19.986 12.579 1.00 0.00 26 GLN A CA 12
ATOM 13172 C C . GLN A 1 21 ? 0.523 20.907 11.470 1.00 0.00 26 GLN A C 12
ATOM 13173 O O . GLN A 1 21 ? 0.675 22.126 11.546 1.00 0.00 26 GLN A O 12
ATOM 13187 N N . SER A 1 22 ? -0.075 20.314 10.442 1.00 0.00 27 SER A N 12
ATOM 13188 C CA . SER A 1 22 ? -0.596 21.089 9.322 1.00 0.00 27 SER A CA 12
ATOM 13189 C C . SER A 1 22 ? -1.847 21.853 9.739 1.00 0.00 27 SER A C 12
ATOM 13190 O O . SER A 1 22 ? -1.918 23.073 9.595 1.00 0.00 27 SER A O 12
ATOM 13198 N N . GLU A 1 23 ? -2.832 21.128 10.260 1.00 0.00 28 GLU A N 12
ATOM 13199 C CA . GLU A 1 23 ? -4.076 21.750 10.697 1.00 0.00 28 GLU A CA 12
ATOM 13200 C C . GLU A 1 23 ? -3.807 22.728 11.836 1.00 0.00 28 GLU A C 12
ATOM 13201 O O . GLU A 1 23 ? -4.428 23.788 11.916 1.00 0.00 28 GLU A O 12
ATOM 13213 N N . ALA A 1 24 ? -2.875 22.366 12.713 1.00 0.00 29 ALA A N 12
ATOM 13214 C CA . ALA A 1 24 ? -2.530 23.223 13.841 1.00 0.00 29 ALA A CA 12
ATOM 13215 C C . ALA A 1 24 ? -1.860 24.501 13.351 1.00 0.00 29 ALA A C 12
ATOM 13216 O O . ALA A 1 24 ? -2.173 25.597 13.817 1.00 0.00 29 ALA A O 12
ATOM 13223 N N . GLU A 1 25 ? -0.939 24.355 12.403 1.00 0.00 30 GLU A N 12
ATOM 13224 C CA . GLU A 1 25 ? -0.232 25.505 11.854 1.00 0.00 30 GLU A CA 12
ATOM 13225 C C . GLU A 1 25 ? -1.134 26.270 10.890 1.00 0.00 30 GLU A C 12
ATOM 13226 O O . GLU A 1 25 ? -0.953 27.468 10.672 1.00 0.00 30 GLU A O 12
ATOM 13238 N N . LEU A 1 26 ? -2.108 25.568 10.320 1.00 0.00 31 LEU A N 12
ATOM 13239 C CA . LEU A 1 26 ? -3.039 26.188 9.385 1.00 0.00 31 LEU A CA 12
ATOM 13240 C C . LEU A 1 26 ? -2.334 26.538 8.076 1.00 0.00 31 LEU A C 12
ATOM 13241 O O . LEU A 1 26 ? -2.572 27.598 7.496 1.00 0.00 31 LEU A O 12
ATOM 13257 N N . ILE A 1 27 ? -1.469 25.639 7.615 1.00 0.00 32 ILE A N 12
ATOM 13258 C CA . ILE A 1 27 ? -0.735 25.860 6.372 1.00 0.00 32 ILE A CA 12
ATOM 13259 C C . ILE A 1 27 ? -1.326 25.017 5.247 1.00 0.00 32 ILE A C 12
ATOM 13260 O O . ILE A 1 27 ? -1.753 25.547 4.221 1.00 0.00 32 ILE A O 12
ATOM 13276 N N . SER A 1 28 ? -1.350 23.703 5.457 1.00 0.00 33 SER A N 12
ATOM 13277 C CA . SER A 1 28 ? -1.891 22.771 4.474 1.00 0.00 33 SER A CA 12
ATOM 13278 C C . SER A 1 28 ? -1.800 23.337 3.057 1.00 0.00 33 SER A C 12
ATOM 13279 O O . SER A 1 28 ? -2.804 23.440 2.352 1.00 0.00 33 SER A O 12
ATOM 13287 N N . ASP A 1 29 ? -0.588 23.701 2.648 1.00 0.00 34 ASP A N 12
ATOM 13288 C CA . ASP A 1 29 ? -0.377 24.253 1.314 1.00 0.00 34 ASP A CA 12
ATOM 13289 C C . ASP A 1 29 ? -1.130 23.437 0.269 1.00 0.00 34 ASP A C 12
ATOM 13290 O O . ASP A 1 29 ? -1.654 23.983 -0.701 1.00 0.00 34 ASP A O 12
ATOM 13299 N N . GLU A 1 30 ? -1.179 22.125 0.476 1.00 0.00 35 GLU A N 12
ATOM 13300 C CA . GLU A 1 30 ? -1.870 21.240 -0.452 1.00 0.00 35 GLU A CA 12
ATOM 13301 C C . GLU A 1 30 ? -3.254 21.788 -0.787 1.00 0.00 35 GLU A C 12
ATOM 13302 O O . GLU A 1 30 ? -3.598 21.961 -1.956 1.00 0.00 35 GLU A O 12
ATOM 13314 N N . ALA A 1 31 ? -4.044 22.059 0.248 1.00 0.00 36 ALA A N 12
ATOM 13315 C CA . ALA A 1 31 ? -5.389 22.586 0.052 1.00 0.00 36 ALA A CA 12
ATOM 13316 C C . ALA A 1 31 ? -5.364 23.785 -0.892 1.00 0.00 36 ALA A C 12
ATOM 13317 O O . ALA A 1 31 ? -6.070 23.808 -1.900 1.00 0.00 36 ALA A O 12
ATOM 13324 N N . GLN A 1 32 ? -4.546 24.777 -0.558 1.00 0.00 37 GLN A N 12
ATOM 13325 C CA . GLN A 1 32 ? -4.436 25.975 -1.383 1.00 0.00 37 GLN A CA 12
ATOM 13326 C C . GLN A 1 32 ? -4.106 25.605 -2.825 1.00 0.00 37 GLN A C 12
ATOM 13327 O O . GLN A 1 32 ? -4.862 25.915 -3.745 1.00 0.00 37 GLN A O 12
ATOM 13341 N N . ALA A 1 33 ? -2.971 24.940 -3.014 1.00 0.00 38 ALA A N 12
ATOM 13342 C CA . ALA A 1 33 ? -2.548 24.534 -4.349 1.00 0.00 38 ALA A CA 12
ATOM 13343 C C . ALA A 1 33 ? -3.674 23.796 -5.067 1.00 0.00 38 ALA A C 12
ATOM 13344 O O . ALA A 1 33 ? -4.095 24.194 -6.153 1.00 0.00 38 ALA A O 12
ATOM 13351 N N . ASP A 1 34 ? -4.157 22.721 -4.454 1.00 0.00 39 ASP A N 12
ATOM 13352 C CA . ASP A 1 34 ? -5.235 21.935 -5.045 1.00 0.00 39 ASP A CA 12
ATOM 13353 C C . ASP A 1 34 ? -6.353 22.847 -5.541 1.00 0.00 39 ASP A C 12
ATOM 13354 O O . ASP A 1 34 ? -6.603 22.943 -6.742 1.00 0.00 39 ASP A O 12
ATOM 13363 N N . LEU A 1 35 ? -7.023 23.515 -4.608 1.00 0.00 40 LEU A N 12
ATOM 13364 C CA . LEU A 1 35 ? -8.113 24.416 -4.961 1.00 0.00 40 LEU A CA 12
ATOM 13365 C C . LEU A 1 35 ? -7.691 25.347 -6.094 1.00 0.00 40 LEU A C 12
ATOM 13366 O O . LEU A 1 35 ? -8.417 25.517 -7.073 1.00 0.00 40 LEU A O 12
ATOM 13382 N N . ALA A 1 36 ? -6.515 25.948 -5.951 1.00 0.00 41 ALA A N 12
ATOM 13383 C CA . ALA A 1 36 ? -6.005 26.860 -6.969 1.00 0.00 41 ALA A CA 12
ATOM 13384 C C . ALA A 1 36 ? -5.901 26.155 -8.317 1.00 0.00 41 ALA A C 12
ATOM 13385 O O . ALA A 1 36 ? -6.211 26.737 -9.358 1.00 0.00 41 ALA A O 12
ATOM 13392 N N . LEU A 1 37 ? -5.462 24.901 -8.292 1.00 0.00 42 LEU A N 12
ATOM 13393 C CA . LEU A 1 37 ? -5.320 24.128 -9.521 1.00 0.00 42 LEU A CA 12
ATOM 13394 C C . LEU A 1 37 ? -6.684 23.665 -10.022 1.00 0.00 42 LEU A C 12
ATOM 13395 O O . LEU A 1 37 ? -6.844 23.330 -11.196 1.00 0.00 42 LEU A O 12
ATOM 13411 N N . ARG A 1 38 ? -7.666 23.649 -9.126 1.00 0.00 43 ARG A N 12
ATOM 13412 C CA . ARG A 1 38 ? -9.013 23.226 -9.492 1.00 0.00 43 ARG A CA 12
ATOM 13413 C C . ARG A 1 38 ? -9.735 24.338 -10.247 1.00 0.00 43 ARG A C 12
ATOM 13414 O O . ARG A 1 38 ? -10.415 24.085 -11.241 1.00 0.00 43 ARG A O 12
ATOM 13435 N N . ARG A 1 39 ? -9.582 25.568 -9.768 1.00 0.00 44 ARG A N 12
ATOM 13436 C CA . ARG A 1 39 ? -10.225 26.711 -10.407 1.00 0.00 44 ARG A CA 12
ATOM 13437 C C . ARG A 1 39 ? -9.419 27.174 -11.617 1.00 0.00 44 ARG A C 12
ATOM 13438 O O . ARG A 1 39 ? -9.786 28.139 -12.285 1.00 0.00 44 ARG A O 12
ATOM 13459 N N . SER A 1 40 ? -8.321 26.477 -11.891 1.00 0.00 45 SER A N 12
ATOM 13460 C CA . SER A 1 40 ? -7.471 26.826 -13.024 1.00 0.00 45 SER A CA 12
ATOM 13461 C C . SER A 1 40 ? -8.316 27.093 -14.266 1.00 0.00 45 SER A C 12
ATOM 13462 O O . SER A 1 40 ? -9.025 26.210 -14.748 1.00 0.00 45 SER A O 12
ATOM 13470 N N . LEU A 1 41 ? -8.236 28.317 -14.777 1.00 0.00 46 LEU A N 12
ATOM 13471 C CA . LEU A 1 41 ? -9.000 28.690 -15.963 1.00 0.00 46 LEU A CA 12
ATOM 13472 C C . LEU A 1 41 ? -8.336 28.138 -17.222 1.00 0.00 46 LEU A C 12
ATOM 13473 O O . LEU A 1 41 ? -8.992 27.529 -18.066 1.00 0.00 46 LEU A O 12
ATOM 13489 N N . ASP A 1 42 ? -7.032 28.357 -17.339 1.00 0.00 47 ASP A N 12
ATOM 13490 C CA . ASP A 1 42 ? -6.287 27.879 -18.498 1.00 0.00 47 ASP A CA 12
ATOM 13491 C C . ASP A 1 42 ? -6.245 26.354 -18.516 1.00 0.00 47 ASP A C 12
ATOM 13492 O O . ASP A 1 42 ? -5.964 25.743 -19.546 1.00 0.00 47 ASP A O 12
ATOM 13501 N N . SER A 1 43 ? -6.527 25.747 -17.368 1.00 0.00 48 SER A N 12
ATOM 13502 C CA . SER A 1 43 ? -6.520 24.292 -17.261 1.00 0.00 48 SER A CA 12
ATOM 13503 C C . SER A 1 43 ? -5.219 23.720 -17.817 1.00 0.00 48 SER A C 12
ATOM 13504 O O . SER A 1 43 ? -5.198 22.613 -18.357 1.00 0.00 48 SER A O 12
ATOM 13512 N N . TYR A 1 44 ? -4.137 24.480 -17.680 1.00 0.00 49 TYR A N 12
ATOM 13513 C CA . TYR A 1 44 ? -2.838 24.036 -18.173 1.00 0.00 49 TYR A CA 12
ATOM 13514 C C . TYR A 1 44 ? -2.310 22.884 -17.314 1.00 0.00 49 TYR A C 12
ATOM 13515 O O . TYR A 1 44 ? -2.553 22.843 -16.107 1.00 0.00 49 TYR A O 12
ATOM 13533 N N . PRO A 1 45 ? -1.598 21.955 -17.904 1.00 0.00 50 PRO A N 12
ATOM 13534 C CA . PRO A 1 45 ? -1.033 20.789 -17.164 1.00 0.00 50 PRO A CA 12
ATOM 13535 C C . PRO A 1 45 ? 0.084 21.202 -16.209 1.00 0.00 50 PRO A C 12
ATOM 13536 O O . PRO A 1 45 ? 0.461 22.373 -16.146 1.00 0.00 50 PRO A O 12
ATOM 13547 N N . VAL A 1 46 ? 0.607 20.232 -15.466 1.00 0.00 51 VAL A N 12
ATOM 13548 C CA . VAL A 1 46 ? 1.681 20.498 -14.514 1.00 0.00 51 VAL A CA 12
ATOM 13549 C C . VAL A 1 46 ? 3.029 20.095 -15.102 1.00 0.00 51 VAL A C 12
ATOM 13550 O O . VAL A 1 46 ? 3.294 18.913 -15.319 1.00 0.00 51 VAL A O 12
ATOM 13563 N N . SER A 1 47 ? 3.878 21.084 -15.358 1.00 0.00 52 SER A N 12
ATOM 13564 C CA . SER A 1 47 ? 5.198 20.819 -15.921 1.00 0.00 52 SER A CA 12
ATOM 13565 C C . SER A 1 47 ? 6.149 20.319 -14.839 1.00 0.00 52 SER A C 12
ATOM 13566 O O . SER A 1 47 ? 6.578 21.083 -13.974 1.00 0.00 52 SER A O 12
ATOM 13574 N N . LYS A 1 48 ? 6.473 19.030 -14.892 1.00 0.00 53 LYS A N 12
ATOM 13575 C CA . LYS A 1 48 ? 7.376 18.434 -13.911 1.00 0.00 53 LYS A CA 12
ATOM 13576 C C . LYS A 1 48 ? 8.776 18.276 -14.496 1.00 0.00 53 LYS A C 12
ATOM 13577 O O . LYS A 1 48 ? 8.982 18.454 -15.697 1.00 0.00 53 LYS A O 12
ATOM 13596 N N . ASN A 1 49 ? 9.734 17.940 -13.638 1.00 0.00 54 ASN A N 12
ATOM 13597 C CA . ASN A 1 49 ? 11.114 17.759 -14.077 1.00 0.00 54 ASN A CA 12
ATOM 13598 C C . ASN A 1 49 ? 11.844 16.787 -13.157 1.00 0.00 54 ASN A C 12
ATOM 13599 O O . ASN A 1 49 ? 12.722 17.182 -12.390 1.00 0.00 54 ASN A O 12
ATOM 13610 N N . ASP A 1 50 ? 11.473 15.512 -13.236 1.00 0.00 55 ASP A N 12
ATOM 13611 C CA . ASP A 1 50 ? 12.097 14.490 -12.405 1.00 0.00 55 ASP A CA 12
ATOM 13612 C C . ASP A 1 50 ? 13.612 14.674 -12.376 1.00 0.00 55 ASP A C 12
ATOM 13613 O O . ASP A 1 50 ? 14.267 14.344 -11.387 1.00 0.00 55 ASP A O 12
ATOM 13622 N N . GLY A 1 51 ? 14.160 15.199 -13.466 1.00 0.00 56 GLY A N 12
ATOM 13623 C CA . GLY A 1 51 ? 15.599 15.420 -13.554 1.00 0.00 56 GLY A CA 12
ATOM 13624 C C . GLY A 1 51 ? 16.344 14.096 -13.687 1.00 0.00 56 GLY A C 12
ATOM 13625 O O . GLY A 1 51 ? 17.477 13.963 -13.225 1.00 0.00 56 GLY A O 12
ATOM 13629 N N . THR A 1 52 ? 15.698 13.120 -14.319 1.00 0.00 57 THR A N 12
ATOM 13630 C CA . THR A 1 52 ? 16.307 11.808 -14.507 1.00 0.00 57 THR A CA 12
ATOM 13631 C C . THR A 1 52 ? 15.826 11.179 -15.810 1.00 0.00 57 THR A C 12
ATOM 13632 O O . THR A 1 52 ? 14.998 10.269 -15.804 1.00 0.00 57 THR A O 12
ATOM 13643 N N . ARG A 1 53 ? 16.353 11.670 -16.927 1.00 0.00 58 ARG A N 12
ATOM 13644 C CA . ARG A 1 53 ? 15.972 11.149 -18.235 1.00 0.00 58 ARG A CA 12
ATOM 13645 C C . ARG A 1 53 ? 16.347 9.672 -18.350 1.00 0.00 58 ARG A C 12
ATOM 13646 O O . ARG A 1 53 ? 17.345 9.233 -17.776 1.00 0.00 58 ARG A O 12
ATOM 13667 N N . PRO A 1 54 ? 15.577 8.900 -19.077 1.00 0.00 59 PRO A N 12
ATOM 13668 C CA . PRO A 1 54 ? 15.849 7.443 -19.263 1.00 0.00 59 PRO A CA 12
ATOM 13669 C C . PRO A 1 54 ? 17.100 7.199 -20.106 1.00 0.00 59 PRO A C 12
ATOM 13670 O O . PRO A 1 54 ? 17.767 8.142 -20.530 1.00 0.00 59 PRO A O 12
ATOM 13681 N N . LYS A 1 55 ? 17.410 5.928 -20.344 1.00 0.00 60 LYS A N 12
ATOM 13682 C CA . LYS A 1 55 ? 18.583 5.571 -21.137 1.00 0.00 60 LYS A CA 12
ATOM 13683 C C . LYS A 1 55 ? 18.277 4.379 -22.036 1.00 0.00 60 LYS A C 12
ATOM 13684 O O . LYS A 1 55 ? 17.308 3.653 -21.813 1.00 0.00 60 LYS A O 12
ATOM 13703 N N . MET A 1 56 ? 19.111 4.182 -23.053 1.00 0.00 61 MET A N 12
ATOM 13704 C CA . MET A 1 56 ? 18.920 3.073 -23.981 1.00 0.00 61 MET A CA 12
ATOM 13705 C C . MET A 1 56 ? 19.449 1.776 -23.374 1.00 0.00 61 MET A C 12
ATOM 13706 O O . MET A 1 56 ? 20.594 1.710 -22.926 1.00 0.00 61 MET A O 12
ATOM 13720 N N . THR A 1 57 ? 18.607 0.747 -23.360 1.00 0.00 62 THR A N 12
ATOM 13721 C CA . THR A 1 57 ? 18.997 -0.544 -22.802 1.00 0.00 62 THR A CA 12
ATOM 13722 C C . THR A 1 57 ? 19.646 -1.419 -23.877 1.00 0.00 62 THR A C 12
ATOM 13723 O O . THR A 1 57 ? 19.292 -1.330 -25.052 1.00 0.00 62 THR A O 12
ATOM 13734 N N . PRO A 1 58 ? 20.577 -2.262 -23.500 1.00 0.00 63 PRO A N 12
ATOM 13735 C CA . PRO A 1 58 ? 21.271 -3.167 -24.457 1.00 0.00 63 PRO A CA 12
ATOM 13736 C C . PRO A 1 58 ? 20.313 -3.749 -25.495 1.00 0.00 63 PRO A C 12
ATOM 13737 O O . PRO A 1 58 ? 20.636 -3.824 -26.680 1.00 0.00 63 PRO A O 12
ATOM 13748 N N . GLU A 1 59 ? 19.135 -4.162 -25.037 1.00 0.00 64 GLU A N 12
ATOM 13749 C CA . GLU A 1 59 ? 18.137 -4.737 -25.933 1.00 0.00 64 GLU A CA 12
ATOM 13750 C C . GLU A 1 59 ? 17.654 -3.695 -26.935 1.00 0.00 64 GLU A C 12
ATOM 13751 O O . GLU A 1 59 ? 17.657 -3.933 -28.143 1.00 0.00 64 GLU A O 12
ATOM 13763 N N . GLN A 1 60 ? 17.239 -2.541 -26.425 1.00 0.00 65 GLN A N 12
ATOM 13764 C CA . GLN A 1 60 ? 16.755 -1.467 -27.285 1.00 0.00 65 GLN A CA 12
ATOM 13765 C C . GLN A 1 60 ? 17.715 -1.240 -28.449 1.00 0.00 65 GLN A C 12
ATOM 13766 O O . GLN A 1 60 ? 17.312 -1.261 -29.612 1.00 0.00 65 GLN A O 12
ATOM 13780 N N . MET A 1 61 ? 18.986 -1.022 -28.128 1.00 0.00 66 MET A N 12
ATOM 13781 C CA . MET A 1 61 ? 19.994 -0.791 -29.157 1.00 0.00 66 MET A CA 12
ATOM 13782 C C . MET A 1 61 ? 20.144 -2.024 -30.043 1.00 0.00 66 MET A C 12
ATOM 13783 O O . MET A 1 61 ? 20.117 -1.925 -31.271 1.00 0.00 66 MET A O 12
ATOM 13797 N N . ALA A 1 62 ? 20.299 -3.184 -29.415 1.00 0.00 67 ALA A N 12
ATOM 13798 C CA . ALA A 1 62 ? 20.451 -4.430 -30.157 1.00 0.00 67 ALA A CA 12
ATOM 13799 C C . ALA A 1 62 ? 19.384 -4.541 -31.241 1.00 0.00 67 ALA A C 12
ATOM 13800 O O . ALA A 1 62 ? 19.691 -4.808 -32.403 1.00 0.00 67 ALA A O 12
ATOM 13807 N N . LYS A 1 63 ? 18.129 -4.333 -30.853 1.00 0.00 68 LYS A N 12
ATOM 13808 C CA . LYS A 1 63 ? 17.024 -4.412 -31.801 1.00 0.00 68 LYS A CA 12
ATOM 13809 C C . LYS A 1 63 ? 17.145 -3.320 -32.859 1.00 0.00 68 LYS A C 12
ATOM 13810 O O . LYS A 1 63 ? 17.129 -3.599 -34.058 1.00 0.00 68 LYS A O 12
ATOM 13829 N N . GLU A 1 64 ? 17.265 -2.076 -32.407 1.00 0.00 69 GLU A N 12
ATOM 13830 C CA . GLU A 1 64 ? 17.388 -0.948 -33.325 1.00 0.00 69 GLU A CA 12
ATOM 13831 C C . GLU A 1 64 ? 18.458 -1.225 -34.374 1.00 0.00 69 GLU A C 12
ATOM 13832 O O . GLU A 1 64 ? 18.237 -1.028 -35.569 1.00 0.00 69 GLU A O 12
ATOM 13844 N N . MET A 1 65 ? 19.621 -1.683 -33.920 1.00 0.00 70 MET A N 12
ATOM 13845 C CA . MET A 1 65 ? 20.720 -1.983 -34.830 1.00 0.00 70 MET A CA 12
ATOM 13846 C C . MET A 1 65 ? 20.325 -3.089 -35.803 1.00 0.00 70 MET A C 12
ATOM 13847 O O . MET A 1 65 ? 20.253 -2.869 -37.012 1.00 0.00 70 MET A O 12
ATOM 13861 N N . SER A 1 66 ? 20.071 -4.279 -35.268 1.00 0.00 71 SER A N 12
ATOM 13862 C CA . SER A 1 66 ? 19.684 -5.413 -36.098 1.00 0.00 71 SER A CA 12
ATOM 13863 C C . SER A 1 66 ? 18.609 -5.004 -37.100 1.00 0.00 71 SER A C 12
ATOM 13864 O O . SER A 1 66 ? 18.589 -5.484 -38.234 1.00 0.00 71 SER A O 12
ATOM 13872 N N . GLU A 1 67 ? 17.717 -4.117 -36.675 1.00 0.00 72 GLU A N 12
ATOM 13873 C CA . GLU A 1 67 ? 16.641 -3.651 -37.543 1.00 0.00 72 GLU A CA 12
ATOM 13874 C C . GLU A 1 67 ? 17.155 -2.595 -38.516 1.00 0.00 72 GLU A C 12
ATOM 13875 O O . GLU A 1 67 ? 16.699 -2.513 -39.656 1.00 0.00 72 GLU A O 12
ATOM 13887 N N . PHE A 1 68 ? 18.108 -1.789 -38.058 1.00 0.00 73 PHE A N 12
ATOM 13888 C CA . PHE A 1 68 ? 18.677 -0.741 -38.897 1.00 0.00 73 PHE A CA 12
ATOM 13889 C C . PHE A 1 68 ? 19.514 -1.347 -40.019 1.00 0.00 73 PHE A C 12
ATOM 13890 O O . PHE A 1 68 ? 19.264 -1.097 -41.198 1.00 0.00 73 PHE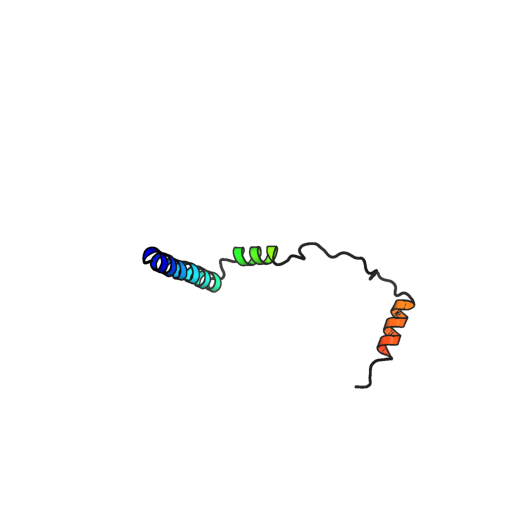 A O 12
ATOM 13907 N N . LEU A 1 69 ? 20.507 -2.146 -39.642 1.00 0.00 74 LEU A N 12
ATOM 13908 C CA . LEU A 1 69 ? 21.375 -2.784 -40.625 1.00 0.00 74 LEU A CA 12
ATOM 13909 C C . LEU A 1 69 ? 20.548 -3.467 -41.708 1.00 0.00 74 LEU A C 12
ATOM 13910 O O . LEU A 1 69 ? 20.948 -3.514 -42.871 1.00 0.00 74 LEU A O 12
ATOM 13926 N N . SER A 1 70 ? 19.391 -3.995 -41.319 1.00 0.00 75 SER A N 12
ATOM 13927 C CA . SER A 1 70 ? 18.514 -4.672 -42.268 1.00 0.00 75 SER A CA 12
ATOM 13928 C C . SER A 1 70 ? 17.691 -3.657 -43.054 1.00 0.00 75 SER A C 12
ATOM 13929 O O . SER A 1 70 ? 16.558 -3.934 -43.448 1.00 0.00 75 SER A O 12
ATOM 13937 N N . ARG A 1 71 ? 18.269 -2.480 -43.278 1.00 0.00 76 ARG A N 12
ATOM 13938 C CA . ARG A 1 71 ? 17.580 -1.429 -44.019 1.00 0.00 76 ARG A CA 12
ATOM 13939 C C . ARG A 1 71 ? 18.586 -0.508 -44.702 1.00 0.00 76 ARG A C 12
ATOM 13940 O O . ARG A 1 71 ? 18.231 0.259 -45.598 1.00 0.00 76 ARG A O 12
ATOM 13961 N N . GLY A 1 72 ? 19.841 -0.588 -44.274 1.00 0.00 77 GLY A N 12
ATOM 13962 C CA . GLY A 1 72 ? 20.890 0.244 -44.852 1.00 0.00 77 GLY A CA 12
ATOM 13963 C C . GLY A 1 72 ? 20.773 0.290 -46.372 1.00 0.00 77 GLY A C 12
ATOM 13964 O O . GLY A 1 72 ? 20.614 1.359 -46.961 1.00 0.00 77 GLY A O 12
ATOM 13968 N N . PRO A 1 73 ? 20.848 -0.847 -47.010 1.00 0.00 78 PRO A N 12
ATOM 13969 C CA . PRO A 1 73 ? 20.748 -0.949 -48.495 1.00 0.00 78 PRO A CA 12
ATOM 13970 C C . PRO A 1 73 ? 19.577 -0.140 -49.049 1.00 0.00 78 PRO A C 12
ATOM 13971 O O . PRO A 1 73 ? 18.631 0.176 -48.327 1.00 0.00 78 PRO A O 12
ATOM 13982 N N . ALA A 1 74 ? 19.648 0.190 -50.334 1.00 0.00 79 ALA A N 12
ATOM 13983 C CA . ALA A 1 74 ? 18.588 0.962 -50.975 1.00 0.00 79 ALA A CA 12
ATOM 13984 C C . ALA A 1 74 ? 17.413 0.061 -51.336 1.00 0.00 79 ALA A C 12
ATOM 13985 O O . ALA A 1 74 ? 17.519 -0.653 -52.320 1.00 0.00 79 ALA A O 12
ATOM 13993 N N . GLN A 1 1 ? 2.630 -10.600 12.630 1.00 0.00 6 GLN A N 13
ATOM 13994 C CA . GLN A 1 1 ? 1.712 -9.497 12.888 1.00 0.00 6 GLN A CA 13
ATOM 13995 C C . GLN A 1 1 ? 2.481 -8.245 13.298 1.00 0.00 6 GLN A C 13
ATOM 13996 O O . GLN A 1 1 ? 2.031 -7.123 13.064 1.00 0.00 6 GLN A O 13
ATOM 14010 N N . GLN A 1 2 ? 3.644 -8.446 13.910 1.00 0.00 7 GLN A N 13
ATOM 14011 C CA . GLN A 1 2 ? 4.468 -7.328 14.349 1.00 0.00 7 GLN A CA 13
ATOM 14012 C C . GLN A 1 2 ? 4.569 -6.272 13.253 1.00 0.00 7 GLN A C 13
ATOM 14013 O O . GLN A 1 2 ? 4.164 -5.126 13.442 1.00 0.00 7 GLN A O 13
ATOM 14027 N N . GLN A 1 3 ? 5.110 -6.666 12.106 1.00 0.00 8 GLN A N 13
ATOM 14028 C CA . GLN A 1 3 ? 5.259 -5.743 10.988 1.00 0.00 8 GLN A CA 13
ATOM 14029 C C . GLN A 1 3 ? 3.958 -4.989 10.728 1.00 0.00 8 GLN A C 13
ATOM 14030 O O . GLN A 1 3 ? 3.975 -3.826 10.326 1.00 0.00 8 GLN A O 13
ATOM 14044 N N . ALA A 1 4 ? 2.833 -5.660 10.956 1.00 0.00 9 ALA A N 13
ATOM 14045 C CA . ALA A 1 4 ? 1.529 -5.043 10.737 1.00 0.00 9 ALA A CA 13
ATOM 14046 C C . ALA A 1 4 ? 1.269 -3.938 11.758 1.00 0.00 9 ALA A C 13
ATOM 14047 O O . ALA A 1 4 ? 1.151 -2.766 11.402 1.00 0.00 9 ALA A O 13
ATOM 14054 N N . VAL A 1 5 ? 1.177 -4.318 13.029 1.00 0.00 10 VAL A N 13
ATOM 14055 C CA . VAL A 1 5 ? 0.925 -3.344 14.087 1.00 0.00 10 VAL A CA 13
ATOM 14056 C C . VAL A 1 5 ? 2.059 -2.326 14.165 1.00 0.00 10 VAL A C 13
ATOM 14057 O O . VAL A 1 5 ? 1.845 -1.171 14.532 1.00 0.00 10 VAL A O 13
ATOM 14070 N N . LEU A 1 6 ? 3.267 -2.759 13.817 1.00 0.00 11 LEU A N 13
ATOM 14071 C CA . LEU A 1 6 ? 4.423 -1.871 13.854 1.00 0.00 11 LEU A CA 13
ATOM 14072 C C . LEU A 1 6 ? 4.305 -0.791 12.782 1.00 0.00 11 LEU A C 13
ATOM 14073 O O . LEU A 1 6 ? 4.163 0.391 13.093 1.00 0.00 11 LEU A O 13
ATOM 14089 N N . GLU A 1 7 ? 4.366 -1.203 11.518 1.00 0.00 12 GLU A N 13
ATOM 14090 C CA . GLU A 1 7 ? 4.266 -0.256 10.413 1.00 0.00 12 GLU A CA 13
ATOM 14091 C C . GLU A 1 7 ? 2.974 0.551 10.514 1.00 0.00 12 GLU A C 13
ATOM 14092 O O . GLU A 1 7 ? 2.939 1.732 10.169 1.00 0.00 12 GLU A O 13
ATOM 14104 N N . GLN A 1 8 ? 1.913 -0.096 10.987 1.00 0.00 13 GLN A N 13
ATOM 14105 C CA . GLN A 1 8 ? 0.626 0.573 11.129 1.00 0.00 13 GLN A CA 13
ATOM 14106 C C . GLN A 1 8 ? 0.724 1.703 12.149 1.00 0.00 13 GLN A C 13
ATOM 14107 O O . GLN A 1 8 ? 0.260 2.816 11.903 1.00 0.00 13 GLN A O 13
ATOM 14121 N N . GLU A 1 9 ? 1.333 1.408 13.292 1.00 0.00 14 GLU A N 13
ATOM 14122 C CA . GLU A 1 9 ? 1.487 2.409 14.342 1.00 0.00 14 GLU A CA 13
ATOM 14123 C C . GLU A 1 9 ? 2.431 3.519 13.889 1.00 0.00 14 GLU A C 13
ATOM 14124 O O . GLU A 1 9 ? 2.065 4.694 13.883 1.00 0.00 14 GLU A O 13
ATOM 14136 N N . ARG A 1 10 ? 3.647 3.138 13.508 1.00 0.00 15 ARG A N 13
ATOM 14137 C CA . ARG A 1 10 ? 4.633 4.111 13.054 1.00 0.00 15 ARG A CA 13
ATOM 14138 C C . ARG A 1 10 ? 4.017 5.055 12.025 1.00 0.00 15 ARG A C 13
ATOM 14139 O O . ARG A 1 10 ? 4.152 6.274 12.128 1.00 0.00 15 ARG A O 13
ATOM 14160 N N . ARG A 1 11 ? 3.343 4.482 11.034 1.00 0.00 16 ARG A N 13
ATOM 14161 C CA . ARG A 1 11 ? 2.710 5.282 9.992 1.00 0.00 16 ARG A CA 13
ATOM 14162 C C . ARG A 1 11 ? 1.662 6.212 10.593 1.00 0.00 16 ARG A C 13
ATOM 14163 O O . ARG A 1 11 ? 1.778 7.434 10.503 1.00 0.00 16 ARG A O 13
ATOM 14184 N N . ASP A 1 12 ? 0.640 5.626 11.207 1.00 0.00 17 ASP A N 13
ATOM 14185 C CA . ASP A 1 12 ? -0.425 6.413 11.820 1.00 0.00 17 ASP A CA 13
ATOM 14186 C C . ASP A 1 12 ? 0.152 7.618 12.556 1.00 0.00 17 ASP A C 13
ATOM 14187 O O . ASP A 1 12 ? -0.248 8.756 12.312 1.00 0.00 17 ASP A O 13
ATOM 14196 N N . ARG A 1 13 ? 1.094 7.359 13.457 1.00 0.00 18 ARG A N 13
ATOM 14197 C CA . ARG A 1 13 ? 1.720 8.430 14.223 1.00 0.00 18 ARG A CA 13
ATOM 14198 C C . ARG A 1 13 ? 2.334 9.468 13.288 1.00 0.00 18 ARG A C 13
ATOM 14199 O O . ARG A 1 13 ? 2.040 10.658 13.387 1.00 0.00 18 ARG A O 13
ATOM 14220 N N . GLU A 1 14 ? 3.191 9.007 12.381 1.00 0.00 19 GLU A N 13
ATOM 14221 C CA . GLU A 1 14 ? 3.842 9.905 11.434 1.00 0.00 19 GLU A CA 13
ATOM 14222 C C . GLU A 1 14 ? 2.817 10.828 10.780 1.00 0.00 19 GLU A C 13
ATOM 14223 O O . GLU A 1 14 ? 2.821 12.037 11.011 1.00 0.00 19 GLU A O 13
ATOM 14235 N N . LEU A 1 15 ? 1.942 10.251 9.964 1.00 0.00 20 LEU A N 13
ATOM 14236 C CA . LEU A 1 15 ? 0.917 11.033 9.284 1.00 0.00 20 LEU A CA 13
ATOM 14237 C C . LEU A 1 15 ? 0.259 12.009 10.254 1.00 0.00 20 LEU A C 13
ATOM 14238 O O . LEU A 1 15 ? 0.364 13.225 10.094 1.00 0.00 20 LEU A O 13
ATOM 14254 N N . ALA A 1 16 ? -0.417 11.469 11.263 1.00 0.00 21 ALA A N 13
ATOM 14255 C CA . ALA A 1 16 ? -1.087 12.304 12.254 1.00 0.00 21 ALA A CA 13
ATOM 14256 C C . ALA A 1 16 ? -0.167 13.430 12.719 1.00 0.00 21 ALA A C 13
ATOM 14257 O O . ALA A 1 16 ? -0.617 14.550 12.962 1.00 0.00 21 ALA A O 13
ATOM 14264 N N . LEU A 1 17 ? 1.121 13.125 12.839 1.00 0.00 22 LEU A N 13
ATOM 14265 C CA . LEU A 1 17 ? 2.094 14.120 13.276 1.00 0.00 22 LEU A CA 13
ATOM 14266 C C . LEU A 1 17 ? 2.337 15.149 12.177 1.00 0.00 22 LEU A C 13
ATOM 14267 O O . LEU A 1 17 ? 2.460 16.343 12.448 1.00 0.00 22 LEU A O 13
ATOM 14283 N N . ARG A 1 18 ? 2.404 14.678 10.936 1.00 0.00 23 ARG A N 13
ATOM 14284 C CA . ARG A 1 18 ? 2.632 15.567 9.804 1.00 0.00 23 ARG A CA 13
ATOM 14285 C C . ARG A 1 18 ? 1.473 16.547 9.653 1.00 0.00 23 ARG A C 13
ATOM 14286 O O . ARG A 1 18 ? 1.680 17.751 9.504 1.00 0.00 23 ARG A O 13
ATOM 14307 N N . ILE A 1 19 ? 0.253 16.022 9.694 1.00 0.00 24 ILE A N 13
ATOM 14308 C CA . ILE A 1 19 ? -0.933 16.858 9.563 1.00 0.00 24 ILE A CA 13
ATOM 14309 C C . ILE A 1 19 ? -1.084 17.769 10.777 1.00 0.00 24 ILE A C 13
ATOM 14310 O O . ILE A 1 19 ? -1.474 18.930 10.650 1.00 0.00 24 ILE A O 13
ATOM 14326 N N . ALA A 1 20 ? -0.771 17.235 11.954 1.00 0.00 25 ALA A N 13
ATOM 14327 C CA . ALA A 1 20 ? -0.877 18.009 13.185 1.00 0.00 25 ALA A CA 13
ATOM 14328 C C . ALA A 1 20 ? 0.185 19.104 13.225 1.00 0.00 25 ALA A C 13
ATOM 14329 O O . ALA A 1 20 ? -0.100 20.245 13.585 1.00 0.00 25 ALA A O 13
ATOM 14336 N N . GLN A 1 21 ? 1.411 18.749 12.856 1.00 0.00 26 GLN A N 13
ATOM 14337 C CA . GLN A 1 21 ? 2.507 19.710 12.856 1.00 0.00 26 GLN A CA 13
ATOM 14338 C C . GLN A 1 21 ? 2.285 20.783 11.794 1.00 0.00 26 GLN A C 13
ATOM 14339 O O . GLN A 1 21 ? 2.616 21.951 11.999 1.00 0.00 26 GLN A O 13
ATOM 14353 N N . SER A 1 22 ? 1.726 20.378 10.658 1.00 0.00 27 SER A N 13
ATOM 14354 C CA . SER A 1 22 ? 1.468 21.314 9.569 1.00 0.00 27 SER A CA 13
ATOM 14355 C C . SER A 1 22 ? 0.324 22.258 9.927 1.00 0.00 27 SER A C 13
ATOM 14356 O O . SER A 1 22 ? 0.492 23.476 9.931 1.00 0.00 27 SER A O 13
ATOM 14364 N N . GLU A 1 23 ? -0.838 21.686 10.225 1.00 0.00 28 GLU A N 13
ATOM 14365 C CA . GLU A 1 23 ? -2.002 22.490 10.578 1.00 0.00 28 GLU A CA 13
ATOM 14366 C C . GLU A 1 23 ? -1.715 23.335 11.816 1.00 0.00 28 GLU A C 13
ATOM 14367 O O . GLU A 1 23 ? -2.238 24.440 11.958 1.00 0.00 28 GLU A O 13
ATOM 14379 N N . ALA A 1 24 ? -0.880 22.811 12.708 1.00 0.00 29 ALA A N 13
ATOM 14380 C CA . ALA A 1 24 ? -0.534 23.531 13.928 1.00 0.00 29 ALA A CA 13
ATOM 14381 C C . ALA A 1 24 ? 0.375 24.714 13.613 1.00 0.00 29 ALA A C 13
ATOM 14382 O O . ALA A 1 24 ? 0.164 25.821 14.111 1.00 0.00 29 ALA A O 13
ATOM 14389 N N . GLU A 1 25 ? 1.387 24.474 12.784 1.00 0.00 30 GLU A N 13
ATOM 14390 C CA . GLU A 1 25 ? 2.321 25.530 12.412 1.00 0.00 30 GLU A CA 13
ATOM 14391 C C . GLU A 1 25 ? 1.719 26.426 11.335 1.00 0.00 30 GLU A C 13
ATOM 14392 O O . GLU A 1 25 ? 2.089 27.593 11.205 1.00 0.00 30 GLU A O 13
ATOM 14404 N N . LEU A 1 26 ? 0.785 25.874 10.568 1.00 0.00 31 LEU A N 13
ATOM 14405 C CA . LEU A 1 26 ? 0.134 26.633 9.506 1.00 0.00 31 LEU A CA 13
ATOM 14406 C C . LEU A 1 26 ? 1.167 27.349 8.639 1.00 0.00 31 LEU A C 13
ATOM 14407 O O . LEU A 1 26 ? 0.966 28.496 8.239 1.00 0.00 31 LEU A O 13
ATOM 14423 N N . ILE A 1 27 ? 2.273 26.667 8.352 1.00 0.00 32 ILE A N 13
ATOM 14424 C CA . ILE A 1 27 ? 3.331 27.249 7.530 1.00 0.00 32 ILE A CA 13
ATOM 14425 C C . ILE A 1 27 ? 3.206 26.777 6.085 1.00 0.00 32 ILE A C 13
ATOM 14426 O O . ILE A 1 27 ? 3.047 27.583 5.169 1.00 0.00 32 ILE A O 13
ATOM 14442 N N . SER A 1 28 ? 3.284 25.466 5.891 1.00 0.00 33 SER A N 13
ATOM 14443 C CA . SER A 1 28 ? 3.183 24.892 4.555 1.00 0.00 33 SER A CA 13
ATOM 14444 C C . SER A 1 28 ? 1.755 24.997 4.030 1.00 0.00 33 SER A C 13
ATOM 14445 O O . SER A 1 28 ? 1.183 24.014 3.559 1.00 0.00 33 SER A O 13
ATOM 14453 N N . ASP A 1 29 ? 1.184 26.194 4.113 1.00 0.00 34 ASP A N 13
ATOM 14454 C CA . ASP A 1 29 ? -0.178 26.412 3.640 1.00 0.00 34 ASP A CA 13
ATOM 14455 C C . ASP A 1 29 ? -0.351 25.839 2.237 1.00 0.00 34 ASP A C 13
ATOM 14456 O O . ASP A 1 29 ? -1.442 25.408 1.863 1.00 0.00 34 ASP A O 13
ATOM 14465 N N . GLU A 1 30 ? 0.734 25.834 1.468 1.00 0.00 35 GLU A N 13
ATOM 14466 C CA . GLU A 1 30 ? 0.690 25.308 0.108 1.00 0.00 35 GLU A CA 13
ATOM 14467 C C . GLU A 1 30 ? 0.137 23.887 0.105 1.00 0.00 35 GLU A C 13
ATOM 14468 O O . GLU A 1 30 ? -0.797 23.576 -0.633 1.00 0.00 35 GLU A O 13
ATOM 14480 N N . ALA A 1 31 ? 0.718 23.030 0.937 1.00 0.00 36 ALA A N 13
ATOM 14481 C CA . ALA A 1 31 ? 0.274 21.645 1.023 1.00 0.00 36 ALA A CA 13
ATOM 14482 C C . ALA A 1 31 ? -1.231 21.581 1.264 1.00 0.00 36 ALA A C 13
ATOM 14483 O O . ALA A 1 31 ? -1.977 21.030 0.455 1.00 0.00 36 ALA A O 13
ATOM 14490 N N . GLN A 1 32 ? -1.672 22.153 2.381 1.00 0.00 37 GLN A N 13
ATOM 14491 C CA . GLN A 1 32 ? -3.092 22.155 2.716 1.00 0.00 37 GLN A CA 13
ATOM 14492 C C . GLN A 1 32 ? -3.928 22.522 1.494 1.00 0.00 37 GLN A C 13
ATOM 14493 O O . GLN A 1 32 ? -4.922 21.864 1.189 1.00 0.00 37 GLN A O 13
ATOM 14507 N N . ALA A 1 33 ? -3.516 23.577 0.797 1.00 0.00 38 ALA A N 13
ATOM 14508 C CA . ALA A 1 33 ? -4.235 24.022 -0.392 1.00 0.00 38 ALA A CA 13
ATOM 14509 C C . ALA A 1 33 ? -4.261 22.919 -1.446 1.00 0.00 38 ALA A C 13
ATOM 14510 O O . ALA A 1 33 ? -5.300 22.645 -2.045 1.00 0.00 38 ALA A O 13
ATOM 14517 N N . ASP A 1 34 ? -3.111 22.289 -1.665 1.00 0.00 39 ASP A N 13
ATOM 14518 C CA . ASP A 1 34 ? -3.015 21.217 -2.649 1.00 0.00 39 ASP A CA 13
ATOM 14519 C C . ASP A 1 34 ? -3.970 20.081 -2.300 1.00 0.00 39 ASP A C 13
ATOM 14520 O O . ASP A 1 34 ? -4.928 19.817 -3.027 1.00 0.00 39 ASP A O 13
ATOM 14529 N N . LEU A 1 35 ? -3.706 19.414 -1.181 1.00 0.00 40 LEU A N 13
ATOM 14530 C CA . LEU A 1 35 ? -4.552 18.308 -0.746 1.00 0.00 40 LEU A CA 13
ATOM 14531 C C . LEU A 1 35 ? -6.026 18.683 -0.875 1.00 0.00 40 LEU A C 13
ATOM 14532 O O . LEU A 1 35 ? -6.837 17.896 -1.364 1.00 0.00 40 LEU A O 13
ATOM 14548 N N . ALA A 1 36 ? -6.365 19.891 -0.435 1.00 0.00 41 ALA A N 13
ATOM 14549 C CA . ALA A 1 36 ? -7.745 20.359 -0.508 1.00 0.00 41 ALA A CA 13
ATOM 14550 C C . ALA A 1 36 ? -8.227 20.381 -1.955 1.00 0.00 41 ALA A C 13
ATOM 14551 O O . ALA A 1 36 ? -9.332 19.932 -2.258 1.00 0.00 41 ALA A O 13
ATOM 14558 N N . LEU A 1 37 ? -7.391 20.905 -2.846 1.00 0.00 42 LEU A N 13
ATOM 14559 C CA . LEU A 1 37 ? -7.745 20.979 -4.259 1.00 0.00 42 LEU A CA 13
ATOM 14560 C C . LEU A 1 37 ? -7.826 19.580 -4.861 1.00 0.00 42 LEU A C 13
ATOM 14561 O O . LEU A 1 37 ? -8.719 19.285 -5.656 1.00 0.00 42 LEU A O 13
ATOM 14577 N N . ARG A 1 38 ? -6.888 18.723 -4.475 1.00 0.00 43 ARG A N 13
ATOM 14578 C CA . ARG A 1 38 ? -6.861 17.356 -4.982 1.00 0.00 43 ARG A CA 13
ATOM 14579 C C . ARG A 1 38 ? -8.063 16.572 -4.467 1.00 0.00 43 ARG A C 13
ATOM 14580 O O . ARG A 1 38 ? -8.560 15.666 -5.136 1.00 0.00 43 ARG A O 13
ATOM 14601 N N . ARG A 1 39 ? -8.526 16.928 -3.273 1.00 0.00 44 ARG A N 13
ATOM 14602 C CA . ARG A 1 39 ? -9.670 16.256 -2.673 1.00 0.00 44 ARG A CA 13
ATOM 14603 C C . ARG A 1 39 ? -10.972 16.890 -3.154 1.00 0.00 44 ARG A C 13
ATOM 14604 O O . ARG A 1 39 ? -11.961 16.196 -3.392 1.00 0.00 44 ARG A O 13
ATOM 14625 N N . SER A 1 40 ? -10.964 18.213 -3.297 1.00 0.00 45 SER A N 13
ATOM 14626 C CA . SER A 1 40 ? -12.149 18.933 -3.752 1.00 0.00 45 SER A CA 13
ATOM 14627 C C . SER A 1 40 ? -12.050 19.240 -5.243 1.00 0.00 45 SER A C 13
ATOM 14628 O O . SER A 1 40 ? -11.734 20.363 -5.636 1.00 0.00 45 SER A O 13
ATOM 14636 N N . LEU A 1 41 ? -12.323 18.234 -6.069 1.00 0.00 46 LEU A N 13
ATOM 14637 C CA . LEU A 1 41 ? -12.261 18.407 -7.515 1.00 0.00 46 LEU A CA 13
ATOM 14638 C C . LEU A 1 41 ? -13.408 19.292 -7.995 1.00 0.00 46 LEU A C 13
ATOM 14639 O O . LEU A 1 41 ? -13.425 19.736 -9.143 1.00 0.00 46 LEU A O 13
ATOM 14655 N N . ASP A 1 42 ? -14.362 19.541 -7.106 1.00 0.00 47 ASP A N 13
ATOM 14656 C CA . ASP A 1 42 ? -15.513 20.373 -7.443 1.00 0.00 47 ASP A CA 13
ATOM 14657 C C . ASP A 1 42 ? -15.079 21.807 -7.733 1.00 0.00 47 ASP A C 13
ATOM 14658 O O . ASP A 1 42 ? -15.913 22.703 -7.856 1.00 0.00 47 ASP A O 13
ATOM 14667 N N . SER A 1 43 ? -13.770 22.017 -7.842 1.00 0.00 48 SER A N 13
ATOM 14668 C CA . SER A 1 43 ? -13.239 23.348 -8.117 1.00 0.00 48 SER A CA 13
ATOM 14669 C C . SER A 1 43 ? -14.090 24.061 -9.164 1.00 0.00 48 SER A C 13
ATOM 14670 O O . SER A 1 43 ? -14.497 25.206 -8.972 1.00 0.00 48 SER A O 13
ATOM 14678 N N . TYR A 1 44 ? -14.353 23.374 -10.270 1.00 0.00 49 TYR A N 13
ATOM 14679 C CA . TYR A 1 44 ? -15.158 23.950 -11.341 1.00 0.00 49 TYR A CA 13
ATOM 14680 C C . TYR A 1 44 ? -16.645 23.867 -10.994 1.00 0.00 49 TYR A C 13
ATOM 14681 O O . TYR A 1 44 ? -17.081 22.922 -10.337 1.00 0.00 49 TYR A O 13
ATOM 14699 N N . PRO A 1 45 ? -17.427 24.829 -11.418 1.00 0.00 50 PRO A N 13
ATOM 14700 C CA . PRO A 1 45 ? -18.893 24.851 -11.138 1.00 0.00 50 PRO A CA 13
ATOM 14701 C C . PRO A 1 45 ? -19.637 23.765 -11.911 1.00 0.00 50 PRO A C 13
ATOM 14702 O O . PRO A 1 45 ? -19.621 23.740 -13.141 1.00 0.00 50 PRO A O 13
ATOM 14713 N N . VAL A 1 46 ? -20.290 22.872 -11.176 1.00 0.00 51 VAL A N 13
ATOM 14714 C CA . VAL A 1 46 ? -21.042 21.788 -11.794 1.00 0.00 51 VAL A CA 13
ATOM 14715 C C . VAL A 1 46 ? -22.415 22.278 -12.244 1.00 0.00 51 VAL A C 13
ATOM 14716 O O . VAL A 1 46 ? -23.128 22.934 -11.487 1.00 0.00 51 VAL A O 13
ATOM 14729 N N . SER A 1 47 ? -22.777 21.955 -13.483 1.00 0.00 52 SER A N 13
ATOM 14730 C CA . SER A 1 47 ? -24.068 22.368 -14.030 1.00 0.00 52 SER A CA 13
ATOM 14731 C C . SER A 1 47 ? -24.779 21.182 -14.673 1.00 0.00 52 SER A C 13
ATOM 14732 O O . SER A 1 47 ? -24.244 20.540 -15.577 1.00 0.00 52 SER A O 13
ATOM 14740 N N . LYS A 1 48 ? -25.990 20.898 -14.203 1.00 0.00 53 LYS A N 13
ATOM 14741 C CA . LYS A 1 48 ? -26.767 19.787 -14.742 1.00 0.00 53 LYS A CA 13
ATOM 14742 C C . LYS A 1 48 ? -27.515 20.219 -15.999 1.00 0.00 53 LYS A C 13
ATOM 14743 O O . LYS A 1 48 ? -27.941 21.368 -16.116 1.00 0.00 53 LYS A O 13
ATOM 14762 N N . ASN A 1 49 ? -27.671 19.290 -16.937 1.00 0.00 54 ASN A N 13
ATOM 14763 C CA . ASN A 1 49 ? -28.369 19.587 -18.182 1.00 0.00 54 ASN A CA 13
ATOM 14764 C C . ASN A 1 49 ? -29.877 19.631 -17.952 1.00 0.00 54 ASN A C 13
ATOM 14765 O O . ASN A 1 49 ? -30.568 18.623 -18.102 1.00 0.00 54 ASN A O 13
ATOM 14776 N N . ASP A 1 50 ? -30.379 20.806 -17.589 1.00 0.00 55 ASP A N 13
ATOM 14777 C CA . ASP A 1 50 ? -31.807 20.972 -17.339 1.00 0.00 55 ASP A CA 13
ATOM 14778 C C . ASP A 1 50 ? -32.618 20.566 -18.566 1.00 0.00 55 ASP A C 13
ATOM 14779 O O . ASP A 1 50 ? -33.765 20.134 -18.448 1.00 0.00 55 ASP A O 13
ATOM 14788 N N . GLY A 1 51 ? -32.016 20.704 -19.742 1.00 0.00 56 GLY A N 13
ATOM 14789 C CA . GLY A 1 51 ? -32.693 20.346 -20.982 1.00 0.00 56 GLY A CA 13
ATOM 14790 C C . GLY A 1 51 ? -33.650 21.450 -21.421 1.00 0.00 56 GLY A C 13
ATOM 14791 O O . GLY A 1 51 ? -34.761 21.178 -21.875 1.00 0.00 56 GLY A O 13
ATOM 14795 N N . THR A 1 52 ? -33.210 22.698 -21.286 1.00 0.00 57 THR A N 13
ATOM 14796 C CA . THR A 1 52 ? -34.034 23.838 -21.673 1.00 0.00 57 THR A CA 13
ATOM 14797 C C . THR A 1 52 ? -33.156 25.011 -22.097 1.00 0.00 57 THR A C 13
ATOM 14798 O O . THR A 1 52 ? -32.348 25.510 -21.314 1.00 0.00 57 THR A O 13
ATOM 14809 N N . ARG A 1 53 ? -33.320 25.444 -23.343 1.00 0.00 58 ARG A N 13
ATOM 14810 C CA . ARG A 1 53 ? -32.536 26.558 -23.865 1.00 0.00 58 ARG A CA 13
ATOM 14811 C C . ARG A 1 53 ? -33.155 27.892 -23.444 1.00 0.00 58 ARG A C 13
ATOM 14812 O O . ARG A 1 53 ? -34.374 28.001 -23.314 1.00 0.00 58 ARG A O 13
ATOM 14833 N N . PRO A 1 54 ? -32.346 28.900 -23.235 1.00 0.00 59 PRO A N 13
ATOM 14834 C CA . PRO A 1 54 ? -32.835 30.250 -22.824 1.00 0.00 59 PRO A CA 13
ATOM 14835 C C . PRO A 1 54 ? -33.602 30.945 -23.948 1.00 0.00 59 PRO A C 13
ATOM 14836 O O . PRO A 1 54 ? -33.773 30.387 -25.032 1.00 0.00 59 PRO A O 13
ATOM 14847 N N . LYS A 1 55 ? -34.061 32.165 -23.680 1.00 0.00 60 LYS A N 13
ATOM 14848 C CA . LYS A 1 55 ? -34.810 32.932 -24.674 1.00 0.00 60 LYS A CA 13
ATOM 14849 C C . LYS A 1 55 ? -34.037 34.183 -25.080 1.00 0.00 60 LYS A C 13
ATOM 14850 O O . LYS A 1 55 ? -33.861 35.102 -24.281 1.00 0.00 60 LYS A O 13
ATOM 14869 N N . MET A 1 56 ? -33.582 34.210 -26.328 1.00 0.00 61 MET A N 13
ATOM 14870 C CA . MET A 1 56 ? -32.830 35.354 -26.838 1.00 0.00 61 MET A CA 13
ATOM 14871 C C . MET A 1 56 ? -33.766 36.346 -27.520 1.00 0.00 61 MET A C 13
ATOM 14872 O O . MET A 1 56 ? -34.544 35.976 -28.400 1.00 0.00 61 MET A O 13
ATOM 14886 N N . THR A 1 57 ? -33.686 37.607 -27.110 1.00 0.00 62 THR A N 13
ATOM 14887 C CA . THR A 1 57 ? -34.531 38.643 -27.691 1.00 0.00 62 THR A CA 13
ATOM 14888 C C . THR A 1 57 ? -33.969 39.093 -29.041 1.00 0.00 62 THR A C 13
ATOM 14889 O O . THR A 1 57 ? -32.754 39.091 -29.242 1.00 0.00 62 THR A O 13
ATOM 14900 N N . PRO A 1 58 ? -34.819 39.475 -29.962 1.00 0.00 63 PRO A N 13
ATOM 14901 C CA . PRO A 1 58 ? -34.384 39.935 -31.309 1.00 0.00 63 PRO A CA 13
ATOM 14902 C C . PRO A 1 58 ? -33.106 40.771 -31.250 1.00 0.00 63 PRO A C 13
ATOM 14903 O O . PRO A 1 58 ? -32.234 40.649 -32.109 1.00 0.00 63 PRO A O 13
ATOM 14914 N N . GLU A 1 59 ? -33.006 41.616 -30.229 1.00 0.00 64 GLU A N 13
ATOM 14915 C CA . GLU A 1 59 ? -31.832 42.468 -30.068 1.00 0.00 64 GLU A CA 13
ATOM 14916 C C . GLU A 1 59 ? -30.582 41.624 -29.838 1.00 0.00 64 GLU A C 13
ATOM 14917 O O . GLU A 1 59 ? -29.513 41.924 -30.368 1.00 0.00 64 GLU A O 13
ATOM 14929 N N . GLN A 1 60 ? -30.724 40.568 -29.043 1.00 0.00 65 GLN A N 13
ATOM 14930 C CA . GLN A 1 60 ? -29.596 39.689 -28.749 1.00 0.00 65 GLN A CA 13
ATOM 14931 C C . GLN A 1 60 ? -29.141 38.958 -30.010 1.00 0.00 65 GLN A C 13
ATOM 14932 O O . GLN A 1 60 ? -28.045 39.196 -30.515 1.00 0.00 65 GLN A O 13
ATOM 14946 N N . MET A 1 61 ? -29.990 38.066 -30.510 1.00 0.00 66 MET A N 13
ATOM 14947 C CA . MET A 1 61 ? -29.662 37.305 -31.711 1.00 0.00 66 MET A CA 13
ATOM 14948 C C . MET A 1 61 ? -29.180 38.234 -32.821 1.00 0.00 66 MET A C 13
ATOM 14949 O O . MET A 1 61 ? -28.213 37.931 -33.520 1.00 0.00 66 MET A O 13
ATOM 14963 N N . ALA A 1 62 ? -29.859 39.366 -32.980 1.00 0.00 67 ALA A N 13
ATOM 14964 C CA . ALA A 1 62 ? -29.487 40.329 -34.010 1.00 0.00 67 ALA A CA 13
ATOM 14965 C C . ALA A 1 62 ? -28.054 40.808 -33.804 1.00 0.00 67 ALA A C 13
ATOM 14966 O O . ALA A 1 62 ? -27.192 40.602 -34.657 1.00 0.00 67 ALA A O 13
ATOM 14973 N N . LYS A 1 63 ? -27.809 41.448 -32.666 1.00 0.00 68 LYS A N 13
ATOM 14974 C CA . LYS A 1 63 ? -26.476 41.953 -32.359 1.00 0.00 68 LYS A CA 13
ATOM 14975 C C . LYS A 1 63 ? -25.422 40.890 -32.651 1.00 0.00 68 LYS A C 13
ATOM 14976 O O . LYS A 1 63 ? -24.429 41.156 -33.329 1.00 0.00 68 LYS A O 13
ATOM 14995 N N . GLU A 1 64 ? -25.645 39.686 -32.136 1.00 0.00 69 GLU A N 13
ATOM 14996 C CA . GLU A 1 64 ? -24.708 38.589 -32.350 1.00 0.00 69 GLU A CA 13
ATOM 14997 C C . GLU A 1 64 ? -24.509 38.335 -33.841 1.00 0.00 69 GLU A C 13
ATOM 14998 O O . GLU A 1 64 ? -23.390 38.402 -34.347 1.00 0.00 69 GLU A O 13
ATOM 15010 N N . MET A 1 65 ? -25.603 38.043 -34.538 1.00 0.00 70 MET A N 13
ATOM 15011 C CA . MET A 1 65 ? -25.535 37.781 -35.970 1.00 0.00 70 MET A CA 13
ATOM 15012 C C . MET A 1 65 ? -24.731 38.869 -36.675 1.00 0.00 70 MET A C 13
ATOM 15013 O O . MET A 1 65 ? -23.780 38.581 -37.401 1.00 0.00 70 MET A O 13
ATOM 15027 N N . SER A 1 66 ? -25.119 40.121 -36.455 1.00 0.00 71 SER A N 13
ATOM 15028 C CA . SER A 1 66 ? -24.428 41.245 -37.073 1.00 0.00 71 SER A CA 13
ATOM 15029 C C . SER A 1 66 ? -22.946 41.226 -36.712 1.00 0.00 71 SER A C 13
ATOM 15030 O O . SER A 1 66 ? -22.091 41.536 -37.541 1.00 0.00 71 SER A O 13
ATOM 15038 N N . GLU A 1 67 ? -22.650 40.863 -35.468 1.00 0.00 72 GLU A N 13
ATOM 15039 C CA . GLU A 1 67 ? -21.268 40.808 -35.006 1.00 0.00 72 GLU A CA 13
ATOM 15040 C C . GLU A 1 67 ? -20.596 39.521 -35.477 1.00 0.00 72 GLU A C 13
ATOM 15041 O O . GLU A 1 67 ? -19.372 39.445 -35.567 1.00 0.00 72 GLU A O 13
ATOM 15053 N N . PHE A 1 68 ? -21.407 38.510 -35.774 1.00 0.00 73 PHE A N 13
ATOM 15054 C CA . PHE A 1 68 ? -20.880 37.230 -36.233 1.00 0.00 73 PHE A CA 13
ATOM 15055 C C . PHE A 1 68 ? -20.575 37.280 -37.727 1.00 0.00 73 PHE A C 13
ATOM 15056 O O . PHE A 1 68 ? -19.435 37.078 -38.145 1.00 0.00 73 PHE A O 13
ATOM 15073 N N . LEU A 1 69 ? -21.601 37.552 -38.527 1.00 0.00 74 LEU A N 13
ATOM 15074 C CA . LEU A 1 69 ? -21.431 37.626 -39.974 1.00 0.00 74 LEU A CA 13
ATOM 15075 C C . LEU A 1 69 ? -20.227 38.495 -40.325 1.00 0.00 74 LEU A C 13
ATOM 15076 O O . LEU A 1 69 ? -19.751 38.484 -41.461 1.00 0.00 74 LEU A O 13
ATOM 15092 N N . SER A 1 70 ? -19.740 39.247 -39.344 1.00 0.00 75 SER A N 13
ATOM 15093 C CA . SER A 1 70 ? -18.592 40.119 -39.561 1.00 0.00 75 SER A CA 13
ATOM 15094 C C . SER A 1 70 ? -17.379 39.306 -40.002 1.00 0.00 75 SER A C 13
ATOM 15095 O O . SER A 1 70 ? -17.113 38.229 -39.467 1.00 0.00 75 SER A O 13
ATOM 15103 N N . ARG A 1 71 ? -16.646 39.829 -40.980 1.00 0.00 76 ARG A N 13
ATOM 15104 C CA . ARG A 1 71 ? -15.462 39.142 -41.484 1.00 0.00 76 ARG A CA 13
ATOM 15105 C C . ARG A 1 71 ? -14.361 39.124 -40.429 1.00 0.00 76 ARG A C 13
ATOM 15106 O O . ARG A 1 71 ? -13.276 38.590 -40.659 1.00 0.00 76 ARG A O 13
ATOM 15127 N N . GLY A 1 72 ? -14.648 39.712 -39.272 1.00 0.00 77 GLY A N 13
ATOM 15128 C CA . GLY A 1 72 ? -13.673 39.758 -38.187 1.00 0.00 77 GLY A CA 13
ATOM 15129 C C . GLY A 1 72 ? -14.339 40.146 -36.872 1.00 0.00 77 GLY A C 13
ATOM 15130 O O . GLY A 1 72 ? -15.527 40.470 -36.837 1.00 0.00 77 GLY A O 13
ATOM 15134 N N . PRO A 1 73 ? -13.596 40.119 -35.798 1.00 0.00 78 PRO A N 13
ATOM 15135 C CA . PRO A 1 73 ? -14.118 40.474 -34.446 1.00 0.00 78 PRO A CA 13
ATOM 15136 C C . PRO A 1 73 ? -14.343 41.977 -34.295 1.00 0.00 78 PRO A C 13
ATOM 15137 O O . PRO A 1 73 ? -13.520 42.682 -33.709 1.00 0.00 78 PRO A O 13
ATOM 15148 N N . ALA A 1 74 ? -15.462 42.460 -34.827 1.00 0.00 79 ALA A N 13
ATOM 15149 C CA . ALA A 1 74 ? -15.786 43.881 -34.746 1.00 0.00 79 ALA A CA 13
ATOM 15150 C C . ALA A 1 74 ? -16.505 44.192 -33.438 1.00 0.00 79 ALA A C 13
ATOM 15151 O O . ALA A 1 74 ? -17.669 43.841 -33.327 1.00 0.00 79 ALA A O 13
ATOM 15159 N N . GLN A 1 1 ? 2.538 -10.623 12.204 1.00 0.00 6 GLN A N 14
ATOM 15160 C CA . GLN A 1 1 ? 1.597 -9.521 12.365 1.00 0.00 6 GLN A CA 14
ATOM 15161 C C . GLN A 1 1 ? 2.308 -8.282 12.900 1.00 0.00 6 GLN A C 14
ATOM 15162 O O . GLN A 1 1 ? 1.877 -7.154 12.661 1.00 0.00 6 GLN A O 14
ATOM 15176 N N . GLN A 1 2 ? 3.401 -8.501 13.624 1.00 0.00 7 GLN A N 14
ATOM 15177 C CA . GLN A 1 2 ? 4.164 -7.394 14.187 1.00 0.00 7 GLN A CA 14
ATOM 15178 C C . GLN A 1 2 ? 4.401 -6.318 13.133 1.00 0.00 7 GLN A C 14
ATOM 15179 O O . GLN A 1 2 ? 3.980 -5.174 13.294 1.00 0.00 7 GLN A O 14
ATOM 15193 N N . GLN A 1 3 ? 5.079 -6.692 12.054 1.00 0.00 8 GLN A N 14
ATOM 15194 C CA . GLN A 1 3 ? 5.367 -5.748 10.980 1.00 0.00 8 GLN A CA 14
ATOM 15195 C C . GLN A 1 3 ? 4.113 -4.968 10.597 1.00 0.00 8 GLN A C 14
ATOM 15196 O O . GLN A 1 3 ? 4.193 -3.816 10.170 1.00 0.00 8 GLN A O 14
ATOM 15210 N N . ALA A 1 4 ? 2.955 -5.603 10.750 1.00 0.00 9 ALA A N 14
ATOM 15211 C CA . ALA A 1 4 ? 1.691 -4.956 10.413 1.00 0.00 9 ALA A CA 14
ATOM 15212 C C . ALA A 1 4 ? 1.346 -3.882 11.440 1.00 0.00 9 ALA A C 14
ATOM 15213 O O . ALA A 1 4 ? 1.263 -2.699 11.110 1.00 0.00 9 ALA A O 14
ATOM 15220 N N . VAL A 1 5 ? 1.145 -4.301 12.686 1.00 0.00 10 VAL A N 14
ATOM 15221 C CA . VAL A 1 5 ? 0.806 -3.362 13.750 1.00 0.00 10 VAL A CA 14
ATOM 15222 C C . VAL A 1 5 ? 1.938 -2.358 13.958 1.00 0.00 10 VAL A C 14
ATOM 15223 O O . VAL A 1 5 ? 1.699 -1.208 14.326 1.00 0.00 10 VAL A O 14
ATOM 15236 N N . LEU A 1 6 ? 3.169 -2.797 13.718 1.00 0.00 11 LEU A N 14
ATOM 15237 C CA . LEU A 1 6 ? 4.325 -1.921 13.881 1.00 0.00 11 LEU A CA 14
ATOM 15238 C C . LEU A 1 6 ? 4.321 -0.835 12.809 1.00 0.00 11 LEU A C 14
ATOM 15239 O O . LEU A 1 6 ? 4.426 0.354 13.115 1.00 0.00 11 LEU A O 14
ATOM 15255 N N . GLU A 1 7 ? 4.198 -1.252 11.554 1.00 0.00 12 GLU A N 14
ATOM 15256 C CA . GLU A 1 7 ? 4.182 -0.309 10.442 1.00 0.00 12 GLU A CA 14
ATOM 15257 C C . GLU A 1 7 ? 2.967 0.611 10.536 1.00 0.00 12 GLU A C 14
ATOM 15258 O O . GLU A 1 7 ? 3.037 1.787 10.182 1.00 0.00 12 GLU A O 14
ATOM 15270 N N . GLN A 1 8 ? 1.854 0.064 11.014 1.00 0.00 13 GLN A N 14
ATOM 15271 C CA . GLN A 1 8 ? 0.627 0.841 11.147 1.00 0.00 13 GLN A CA 14
ATOM 15272 C C . GLN A 1 8 ? 0.758 1.863 12.271 1.00 0.00 13 GLN A C 14
ATOM 15273 O O . GLN A 1 8 ? 0.293 2.997 12.148 1.00 0.00 13 GLN A O 14
ATOM 15287 N N . GLU A 1 9 ? 1.392 1.458 13.366 1.00 0.00 14 GLU A N 14
ATOM 15288 C CA . GLU A 1 9 ? 1.574 2.351 14.504 1.00 0.00 14 GLU A CA 14
ATOM 15289 C C . GLU A 1 9 ? 2.497 3.507 14.135 1.00 0.00 14 GLU A C 14
ATOM 15290 O O . GLU A 1 9 ? 2.114 4.674 14.226 1.00 0.00 14 GLU A O 14
ATOM 15302 N N . ARG A 1 10 ? 3.715 3.177 13.718 1.00 0.00 15 ARG A N 14
ATOM 15303 C CA . ARG A 1 10 ? 4.681 4.202 13.338 1.00 0.00 15 ARG A CA 14
ATOM 15304 C C . ARG A 1 10 ? 4.116 5.077 12.223 1.00 0.00 15 ARG A C 14
ATOM 15305 O O . ARG A 1 10 ? 4.223 6.302 12.269 1.00 0.00 15 ARG A O 14
ATOM 15326 N N . ARG A 1 11 ? 3.510 4.440 11.225 1.00 0.00 16 ARG A N 14
ATOM 15327 C CA . ARG A 1 11 ? 2.930 5.176 10.109 1.00 0.00 16 ARG A CA 14
ATOM 15328 C C . ARG A 1 11 ? 1.796 6.072 10.597 1.00 0.00 16 ARG A C 14
ATOM 15329 O O . ARG A 1 11 ? 1.767 7.268 10.307 1.00 0.00 16 ARG A O 14
ATOM 15350 N N . ASP A 1 12 ? 0.867 5.485 11.345 1.00 0.00 17 ASP A N 14
ATOM 15351 C CA . ASP A 1 12 ? -0.262 6.241 11.872 1.00 0.00 17 ASP A CA 14
ATOM 15352 C C . ASP A 1 12 ? 0.222 7.526 12.537 1.00 0.00 17 ASP A C 14
ATOM 15353 O O . ASP A 1 12 ? -0.301 8.608 12.273 1.00 0.00 17 ASP A O 14
ATOM 15362 N N . ARG A 1 13 ? 1.226 7.397 13.398 1.00 0.00 18 ARG A N 14
ATOM 15363 C CA . ARG A 1 13 ? 1.774 8.556 14.095 1.00 0.00 18 ARG A CA 14
ATOM 15364 C C . ARG A 1 13 ? 2.338 9.562 13.096 1.00 0.00 18 ARG A C 14
ATOM 15365 O O . ARG A 1 13 ? 2.001 10.746 13.137 1.00 0.00 18 ARG A O 14
ATOM 15386 N N . GLU A 1 14 ? 3.195 9.083 12.200 1.00 0.00 19 GLU A N 14
ATOM 15387 C CA . GLU A 1 14 ? 3.798 9.952 11.194 1.00 0.00 19 GLU A CA 14
ATOM 15388 C C . GLU A 1 14 ? 2.740 10.841 10.549 1.00 0.00 19 GLU A C 14
ATOM 15389 O O . GLU A 1 14 ? 2.836 12.068 10.595 1.00 0.00 19 GLU A O 14
ATOM 15401 N N . LEU A 1 15 ? 1.731 10.217 9.951 1.00 0.00 20 LEU A N 14
ATOM 15402 C CA . LEU A 1 15 ? 0.662 10.966 9.301 1.00 0.00 20 LEU A CA 14
ATOM 15403 C C . LEU A 1 15 ? -0.023 11.892 10.303 1.00 0.00 20 LEU A C 14
ATOM 15404 O O . LEU A 1 15 ? 0.059 13.116 10.188 1.00 0.00 20 LEU A O 14
ATOM 15420 N N . ALA A 1 16 ? -0.696 11.301 11.285 1.00 0.00 21 ALA A N 14
ATOM 15421 C CA . ALA A 1 16 ? -1.393 12.082 12.302 1.00 0.00 21 ALA A CA 14
ATOM 15422 C C . ALA A 1 16 ? -0.554 13.284 12.727 1.00 0.00 21 ALA A C 14
ATOM 15423 O O . ALA A 1 16 ? -1.085 14.364 12.990 1.00 0.00 21 ALA A O 14
ATOM 15430 N N . LEU A 1 17 ? 0.759 13.090 12.788 1.00 0.00 22 LEU A N 14
ATOM 15431 C CA . LEU A 1 17 ? 1.663 14.166 13.179 1.00 0.00 22 LEU A CA 14
ATOM 15432 C C . LEU A 1 17 ? 1.674 15.259 12.117 1.00 0.00 22 LEU A C 14
ATOM 15433 O O . LEU A 1 17 ? 1.465 16.433 12.419 1.00 0.00 22 LEU A O 14
ATOM 15449 N N . ARG A 1 18 ? 1.914 14.863 10.871 1.00 0.00 23 ARG A N 14
ATOM 15450 C CA . ARG A 1 18 ? 1.942 15.818 9.772 1.00 0.00 23 ARG A CA 14
ATOM 15451 C C . ARG A 1 18 ? 0.659 16.639 9.756 1.00 0.00 23 ARG A C 14
ATOM 15452 O O . ARG A 1 18 ? 0.691 17.868 9.833 1.00 0.00 23 ARG A O 14
ATOM 15473 N N . ILE A 1 19 ? -0.472 15.949 9.659 1.00 0.00 24 ILE A N 14
ATOM 15474 C CA . ILE A 1 19 ? -1.759 16.626 9.638 1.00 0.00 24 ILE A CA 14
ATOM 15475 C C . ILE A 1 19 ? -1.859 17.597 10.806 1.00 0.00 24 ILE A C 14
ATOM 15476 O O . ILE A 1 19 ? -2.080 18.792 10.617 1.00 0.00 24 ILE A O 14
ATOM 15492 N N . ALA A 1 20 ? -1.687 17.077 12.015 1.00 0.00 25 ALA A N 14
ATOM 15493 C CA . ALA A 1 20 ? -1.755 17.911 13.208 1.00 0.00 25 ALA A CA 14
ATOM 15494 C C . ALA A 1 20 ? -0.898 19.159 13.030 1.00 0.00 25 ALA A C 14
ATOM 15495 O O . ALA A 1 20 ? -1.323 20.269 13.354 1.00 0.00 25 ALA A O 14
ATOM 15502 N N . GLN A 1 21 ? 0.311 18.968 12.512 1.00 0.00 26 GLN A N 14
ATOM 15503 C CA . GLN A 1 21 ? 1.222 20.082 12.293 1.00 0.00 26 GLN A CA 14
ATOM 15504 C C . GLN A 1 21 ? 0.714 20.983 11.170 1.00 0.00 26 GLN A C 14
ATOM 15505 O O . GLN A 1 21 ? 1.077 22.155 11.094 1.00 0.00 26 GLN A O 14
ATOM 15519 N N . SER A 1 22 ? -0.128 20.429 10.302 1.00 0.00 27 SER A N 14
ATOM 15520 C CA . SER A 1 22 ? -0.675 21.202 9.193 1.00 0.00 27 SER A CA 14
ATOM 15521 C C . SER A 1 22 ? -1.798 22.107 9.683 1.00 0.00 27 SER A C 14
ATOM 15522 O O . SER A 1 22 ? -1.798 23.310 9.424 1.00 0.00 27 SER A O 14
ATOM 15530 N N . GLU A 1 23 ? -2.752 21.522 10.401 1.00 0.00 28 GLU A N 14
ATOM 15531 C CA . GLU A 1 23 ? -3.869 22.292 10.930 1.00 0.00 28 GLU A CA 14
ATOM 15532 C C . GLU A 1 23 ? -3.375 23.236 12.019 1.00 0.00 28 GLU A C 14
ATOM 15533 O O . GLU A 1 23 ? -3.964 24.289 12.259 1.00 0.00 28 GLU A O 14
ATOM 15545 N N . ALA A 1 24 ? -2.292 22.841 12.677 1.00 0.00 29 ALA A N 14
ATOM 15546 C CA . ALA A 1 24 ? -1.725 23.653 13.745 1.00 0.00 29 ALA A CA 14
ATOM 15547 C C . ALA A 1 24 ? -0.915 24.811 13.170 1.00 0.00 29 ALA A C 14
ATOM 15548 O O . ALA A 1 24 ? -0.983 25.935 13.667 1.00 0.00 29 ALA A O 14
ATOM 15555 N N . GLU A 1 25 ? -0.143 24.528 12.122 1.00 0.00 30 GLU A N 14
ATOM 15556 C CA . GLU A 1 25 ? 0.682 25.557 11.492 1.00 0.00 30 GLU A CA 14
ATOM 15557 C C . GLU A 1 25 ? -0.107 26.299 10.417 1.00 0.00 30 GLU A C 14
ATOM 15558 O O . GLU A 1 25 ? 0.181 27.456 10.111 1.00 0.00 30 GLU A O 14
ATOM 15570 N N . LEU A 1 26 ? -1.106 25.630 9.854 1.00 0.00 31 LEU A N 14
ATOM 15571 C CA . LEU A 1 26 ? -1.933 26.237 8.817 1.00 0.00 31 LEU A CA 14
ATOM 15572 C C . LEU A 1 26 ? -1.067 26.982 7.798 1.00 0.00 31 LEU A C 14
ATOM 15573 O O . LEU A 1 26 ? -1.334 28.137 7.469 1.00 0.00 31 LEU A O 14
ATOM 15589 N N . ILE A 1 27 ? -0.033 26.309 7.297 1.00 0.00 32 ILE A N 14
ATOM 15590 C CA . ILE A 1 27 ? 0.859 26.915 6.309 1.00 0.00 32 ILE A CA 14
ATOM 15591 C C . ILE A 1 27 ? 0.528 26.394 4.912 1.00 0.00 32 ILE A C 14
ATOM 15592 O O . ILE A 1 27 ? -0.477 26.783 4.319 1.00 0.00 32 ILE A O 14
ATOM 15608 N N . SER A 1 28 ? 1.376 25.508 4.395 1.00 0.00 33 SER A N 14
ATOM 15609 C CA . SER A 1 28 ? 1.161 24.935 3.071 1.00 0.00 33 SER A CA 14
ATOM 15610 C C . SER A 1 28 ? 1.296 23.420 3.123 1.00 0.00 33 SER A C 14
ATOM 15611 O O . SER A 1 28 ? 1.316 22.750 2.090 1.00 0.00 33 SER A O 14
ATOM 15619 N N . ASP A 1 29 ? 1.385 22.885 4.335 1.00 0.00 34 ASP A N 14
ATOM 15620 C CA . ASP A 1 29 ? 1.512 21.444 4.513 1.00 0.00 34 ASP A CA 14
ATOM 15621 C C . ASP A 1 29 ? 0.455 20.721 3.688 1.00 0.00 34 ASP A C 14
ATOM 15622 O O . ASP A 1 29 ? 0.539 19.511 3.473 1.00 0.00 34 ASP A O 14
ATOM 15631 N N . GLU A 1 30 ? -0.539 21.472 3.226 1.00 0.00 35 GLU A N 14
ATOM 15632 C CA . GLU A 1 30 ? -1.610 20.899 2.423 1.00 0.00 35 GLU A CA 14
ATOM 15633 C C . GLU A 1 30 ? -1.045 20.285 1.146 1.00 0.00 35 GLU A C 14
ATOM 15634 O O . GLU A 1 30 ? -1.423 19.181 0.756 1.00 0.00 35 GLU A O 14
ATOM 15646 N N . ALA A 1 31 ? -0.134 21.007 0.502 1.00 0.00 36 ALA A N 14
ATOM 15647 C CA . ALA A 1 31 ? 0.481 20.520 -0.727 1.00 0.00 36 ALA A CA 14
ATOM 15648 C C . ALA A 1 31 ? 1.069 19.130 -0.507 1.00 0.00 36 ALA A C 14
ATOM 15649 O O . ALA A 1 31 ? 0.839 18.215 -1.298 1.00 0.00 36 ALA A O 14
ATOM 15656 N N . GLN A 1 32 ? 1.828 18.982 0.574 1.00 0.00 37 GLN A N 14
ATOM 15657 C CA . GLN A 1 32 ? 2.445 17.701 0.894 1.00 0.00 37 GLN A CA 14
ATOM 15658 C C . GLN A 1 32 ? 1.377 16.649 1.171 1.00 0.00 37 GLN A C 14
ATOM 15659 O O . GLN A 1 32 ? 1.303 15.630 0.484 1.00 0.00 37 GLN A O 14
ATOM 15673 N N . ALA A 1 33 ? 0.549 16.902 2.179 1.00 0.00 38 ALA A N 14
ATOM 15674 C CA . ALA A 1 33 ? -0.515 15.970 2.533 1.00 0.00 38 ALA A CA 14
ATOM 15675 C C . ALA A 1 33 ? -1.274 15.532 1.286 1.00 0.00 38 ALA A C 14
ATOM 15676 O O . ALA A 1 33 ? -1.475 14.340 1.055 1.00 0.00 38 ALA A O 14
ATOM 15683 N N . ASP A 1 34 ? -1.692 16.506 0.484 1.00 0.00 39 ASP A N 14
ATOM 15684 C CA . ASP A 1 34 ? -2.427 16.211 -0.741 1.00 0.00 39 ASP A CA 14
ATOM 15685 C C . ASP A 1 34 ? -1.623 15.271 -1.632 1.00 0.00 39 ASP A C 14
ATOM 15686 O O . ASP A 1 34 ? -2.120 14.231 -2.061 1.00 0.00 39 ASP A O 14
ATOM 15695 N N . LEU A 1 35 ? -0.378 15.644 -1.905 1.00 0.00 40 LEU A N 14
ATOM 15696 C CA . LEU A 1 35 ? 0.487 14.825 -2.746 1.00 0.00 40 LEU A CA 14
ATOM 15697 C C . LEU A 1 35 ? 0.489 13.380 -2.257 1.00 0.00 40 LEU A C 14
ATOM 15698 O O . LEU A 1 35 ? 0.266 12.452 -3.033 1.00 0.00 40 LEU A O 14
ATOM 15714 N N . ALA A 1 36 ? 0.743 13.198 -0.966 1.00 0.00 41 ALA A N 14
ATOM 15715 C CA . ALA A 1 36 ? 0.773 11.861 -0.384 1.00 0.00 41 ALA A CA 14
ATOM 15716 C C . ALA A 1 36 ? -0.585 11.181 -0.526 1.00 0.00 41 ALA A C 14
ATOM 15717 O O . ALA A 1 36 ? -0.664 9.967 -0.717 1.00 0.00 41 ALA A O 14
ATOM 15724 N N . LEU A 1 37 ? -1.650 11.970 -0.429 1.00 0.00 42 LEU A N 14
ATOM 15725 C CA . LEU A 1 37 ? -2.999 11.428 -0.548 1.00 0.00 42 LEU A CA 14
ATOM 15726 C C . LEU A 1 37 ? -3.301 11.049 -1.994 1.00 0.00 42 LEU A C 14
ATOM 15727 O O . LEU A 1 37 ? -3.943 10.032 -2.259 1.00 0.00 42 LEU A O 14
ATOM 15743 N N . ARG A 1 38 ? -2.833 11.872 -2.926 1.00 0.00 43 ARG A N 14
ATOM 15744 C CA . ARG A 1 38 ? -3.059 11.611 -4.343 1.00 0.00 43 ARG A CA 14
ATOM 15745 C C . ARG A 1 38 ? -2.142 10.496 -4.836 1.00 0.00 43 ARG A C 14
ATOM 15746 O O . ARG A 1 38 ? -2.580 9.587 -5.542 1.00 0.00 43 ARG A O 14
ATOM 15767 N N . ARG A 1 39 ? -0.870 10.570 -4.459 1.00 0.00 44 ARG A N 14
ATOM 15768 C CA . ARG A 1 39 ? 0.097 9.562 -4.868 1.00 0.00 44 ARG A CA 14
ATOM 15769 C C . ARG A 1 39 ? -0.324 8.184 -4.367 1.00 0.00 44 ARG A C 14
ATOM 15770 O O . ARG A 1 39 ? 0.175 7.162 -4.839 1.00 0.00 44 ARG A O 14
ATOM 15791 N N . SER A 1 40 ? -1.245 8.165 -3.409 1.00 0.00 45 SER A N 14
ATOM 15792 C CA . SER A 1 40 ? -1.729 6.907 -2.849 1.00 0.00 45 SER A CA 14
ATOM 15793 C C . SER A 1 40 ? -2.902 6.375 -3.667 1.00 0.00 45 SER A C 14
ATOM 15794 O O . SER A 1 40 ? -4.049 6.767 -3.453 1.00 0.00 45 SER A O 14
ATOM 15802 N N . LEU A 1 41 ? -2.605 5.482 -4.604 1.00 0.00 46 LEU A N 14
ATOM 15803 C CA . LEU A 1 41 ? -3.642 4.903 -5.450 1.00 0.00 46 LEU A CA 14
ATOM 15804 C C . LEU A 1 41 ? -4.513 3.946 -4.643 1.00 0.00 46 LEU A C 14
ATOM 15805 O O . LEU A 1 41 ? -5.598 3.561 -5.078 1.00 0.00 46 LEU A O 14
ATOM 15821 N N . ASP A 1 42 ? -4.030 3.566 -3.464 1.00 0.00 47 ASP A N 14
ATOM 15822 C CA . ASP A 1 42 ? -4.774 2.653 -2.604 1.00 0.00 47 ASP A CA 14
ATOM 15823 C C . ASP A 1 42 ? -5.990 3.352 -2.005 1.00 0.00 47 ASP A C 14
ATOM 15824 O O . ASP A 1 42 ? -6.717 2.771 -1.200 1.00 0.00 47 ASP A O 14
ATOM 15833 N N . SER A 1 43 ? -6.205 4.600 -2.405 1.00 0.00 48 SER A N 14
ATOM 15834 C CA . SER A 1 43 ? -7.336 5.370 -1.901 1.00 0.00 48 SER A CA 14
ATOM 15835 C C . SER A 1 43 ? -8.606 4.525 -1.915 1.00 0.00 48 SER A C 14
ATOM 15836 O O . SER A 1 43 ? -9.108 4.122 -0.866 1.00 0.00 48 SER A O 14
ATOM 15844 N N . TYR A 1 44 ? -9.119 4.261 -3.111 1.00 0.00 49 TYR A N 14
ATOM 15845 C CA . TYR A 1 44 ? -10.331 3.463 -3.254 1.00 0.00 49 TYR A CA 14
ATOM 15846 C C . TYR A 1 44 ? -10.029 1.990 -2.973 1.00 0.00 49 TYR A C 14
ATOM 15847 O O . TYR A 1 44 ? -8.898 1.538 -3.146 1.00 0.00 49 TYR A O 14
ATOM 15865 N N . PRO A 1 45 ? -11.013 1.240 -2.547 1.00 0.00 50 PRO A N 14
ATOM 15866 C CA . PRO A 1 45 ? -10.843 -0.209 -2.241 1.00 0.00 50 PRO A CA 14
ATOM 15867 C C . PRO A 1 45 ? -10.583 -1.029 -3.501 1.00 0.00 50 PRO A C 14
ATOM 15868 O O . PRO A 1 45 ? -11.405 -1.058 -4.417 1.00 0.00 50 PRO A O 14
ATOM 15879 N N . VAL A 1 46 ? -9.433 -1.691 -3.540 1.00 0.00 51 VAL A N 14
ATOM 15880 C CA . VAL A 1 46 ? -9.067 -2.506 -4.688 1.00 0.00 51 VAL A CA 14
ATOM 15881 C C . VAL A 1 46 ? -9.863 -3.808 -4.698 1.00 0.00 51 VAL A C 14
ATOM 15882 O O . VAL A 1 46 ? -9.931 -4.513 -3.691 1.00 0.00 51 VAL A O 14
ATOM 15895 N N . SER A 1 47 ? -10.464 -4.119 -5.842 1.00 0.00 52 SER A N 14
ATOM 15896 C CA . SER A 1 47 ? -11.255 -5.337 -5.974 1.00 0.00 52 SER A CA 14
ATOM 15897 C C . SER A 1 47 ? -10.350 -6.535 -6.246 1.00 0.00 52 SER A C 14
ATOM 15898 O O . SER A 1 47 ? -9.201 -6.377 -6.659 1.00 0.00 52 SER A O 14
ATOM 15906 N N . LYS A 1 48 ? -10.878 -7.734 -6.011 1.00 0.00 53 LYS A N 14
ATOM 15907 C CA . LYS A 1 48 ? -10.113 -8.958 -6.235 1.00 0.00 53 LYS A CA 14
ATOM 15908 C C . LYS A 1 48 ? -10.946 -9.975 -7.007 1.00 0.00 53 LYS A C 14
ATOM 15909 O O . LYS A 1 48 ? -12.173 -9.990 -6.908 1.00 0.00 53 LYS A O 14
ATOM 15928 N N . ASN A 1 49 ? -10.273 -10.823 -7.778 1.00 0.00 54 ASN A N 14
ATOM 15929 C CA . ASN A 1 49 ? -10.963 -11.839 -8.564 1.00 0.00 54 ASN A CA 14
ATOM 15930 C C . ASN A 1 49 ? -12.137 -11.225 -9.320 1.00 0.00 54 ASN A C 14
ATOM 15931 O O . ASN A 1 49 ? -13.295 -11.544 -9.051 1.00 0.00 54 ASN A O 14
ATOM 15942 N N . ASP A 1 50 ? -11.829 -10.343 -10.267 1.00 0.00 55 ASP A N 14
ATOM 15943 C CA . ASP A 1 50 ? -12.863 -9.685 -11.062 1.00 0.00 55 ASP A CA 14
ATOM 15944 C C . ASP A 1 50 ? -12.642 -9.946 -12.548 1.00 0.00 55 ASP A C 14
ATOM 15945 O O . ASP A 1 50 ? -13.198 -9.252 -13.400 1.00 0.00 55 ASP A O 14
ATOM 15954 N N . GLY A 1 51 ? -11.826 -10.950 -12.852 1.00 0.00 56 GLY A N 14
ATOM 15955 C CA . GLY A 1 51 ? -11.538 -11.294 -14.239 1.00 0.00 56 GLY A CA 14
ATOM 15956 C C . GLY A 1 51 ? -10.494 -10.354 -14.830 1.00 0.00 56 GLY A C 14
ATOM 15957 O O . GLY A 1 51 ? -10.361 -10.243 -16.049 1.00 0.00 56 GLY A O 14
ATOM 15961 N N . THR A 1 52 ? -9.753 -9.678 -13.957 1.00 0.00 57 THR A N 14
ATOM 15962 C CA . THR A 1 52 ? -8.721 -8.749 -14.405 1.00 0.00 57 THR A CA 14
ATOM 15963 C C . THR A 1 52 ? -7.858 -8.300 -13.231 1.00 0.00 57 THR A C 14
ATOM 15964 O O . THR A 1 52 ? -8.176 -7.325 -12.550 1.00 0.00 57 THR A O 14
ATOM 15975 N N . ARG A 1 53 ? -6.763 -9.017 -13.000 1.00 0.00 58 ARG A N 14
ATOM 15976 C CA . ARG A 1 53 ? -5.859 -8.684 -11.905 1.00 0.00 58 ARG A CA 14
ATOM 15977 C C . ARG A 1 53 ? -4.956 -7.516 -12.300 1.00 0.00 58 ARG A C 14
ATOM 15978 O O . ARG A 1 53 ? -4.638 -7.339 -13.476 1.00 0.00 58 ARG A O 14
ATOM 15999 N N . PRO A 1 54 ? -4.539 -6.721 -11.347 1.00 0.00 59 PRO A N 14
ATOM 16000 C CA . PRO A 1 54 ? -3.653 -5.548 -11.611 1.00 0.00 59 PRO A CA 14
ATOM 16001 C C . PRO A 1 54 ? -2.265 -5.976 -12.087 1.00 0.00 59 PRO A C 14
ATOM 16002 O O . PRO A 1 54 ? -1.990 -7.168 -12.234 1.00 0.00 59 PRO A O 14
ATOM 16013 N N . LYS A 1 55 ? -1.399 -4.996 -12.327 1.00 0.00 60 LYS A N 14
ATOM 16014 C CA . LYS A 1 55 ? -0.041 -5.277 -12.788 1.00 0.00 60 LYS A CA 14
ATOM 16015 C C . LYS A 1 55 ? 0.976 -4.495 -11.963 1.00 0.00 60 LYS A C 14
ATOM 16016 O O . LYS A 1 55 ? 0.846 -3.284 -11.786 1.00 0.00 60 LYS A O 14
ATOM 16035 N N . MET A 1 56 ? 1.988 -5.195 -11.462 1.00 0.00 61 MET A N 14
ATOM 16036 C CA . MET A 1 56 ? 3.023 -4.557 -10.656 1.00 0.00 61 MET A CA 14
ATOM 16037 C C . MET A 1 56 ? 4.071 -3.901 -11.552 1.00 0.00 61 MET A C 14
ATOM 16038 O O . MET A 1 56 ? 4.464 -4.459 -12.576 1.00 0.00 61 MET A O 14
ATOM 16052 N N . THR A 1 57 ? 4.518 -2.714 -11.155 1.00 0.00 62 THR A N 14
ATOM 16053 C CA . THR A 1 57 ? 5.522 -1.990 -11.925 1.00 0.00 62 THR A CA 14
ATOM 16054 C C . THR A 1 57 ? 6.904 -2.600 -11.694 1.00 0.00 62 THR A C 14
ATOM 16055 O O . THR A 1 57 ? 7.144 -3.240 -10.671 1.00 0.00 62 THR A O 14
ATOM 16066 N N . PRO A 1 58 ? 7.811 -2.415 -12.620 1.00 0.00 63 PRO A N 14
ATOM 16067 C CA . PRO A 1 58 ? 9.196 -2.962 -12.509 1.00 0.00 63 PRO A CA 14
ATOM 16068 C C . PRO A 1 58 ? 9.903 -2.472 -11.246 1.00 0.00 63 PRO A C 14
ATOM 16069 O O . PRO A 1 58 ? 10.596 -3.237 -10.574 1.00 0.00 63 PRO A O 14
ATOM 16080 N N . GLU A 1 59 ? 9.719 -1.194 -10.929 1.00 0.00 64 GLU A N 14
ATOM 16081 C CA . GLU A 1 59 ? 10.340 -0.615 -9.744 1.00 0.00 64 GLU A CA 14
ATOM 16082 C C . GLU A 1 59 ? 9.798 -1.272 -8.480 1.00 0.00 64 GLU A C 14
ATOM 16083 O O . GLU A 1 59 ? 10.530 -1.475 -7.510 1.00 0.00 64 GLU A O 14
ATOM 16095 N N . GLN A 1 60 ? 8.511 -1.603 -8.497 1.00 0.00 65 GLN A N 14
ATOM 16096 C CA . GLN A 1 60 ? 7.880 -2.239 -7.346 1.00 0.00 65 GLN A CA 14
ATOM 16097 C C . GLN A 1 60 ? 8.443 -3.641 -7.136 1.00 0.00 65 GLN A C 14
ATOM 16098 O O . GLN A 1 60 ? 9.131 -3.903 -6.150 1.00 0.00 65 GLN A O 14
ATOM 16112 N N . MET A 1 61 ? 8.145 -4.540 -8.068 1.00 0.00 66 MET A N 14
ATOM 16113 C CA . MET A 1 61 ? 8.629 -5.913 -7.971 1.00 0.00 66 MET A CA 14
ATOM 16114 C C . MET A 1 61 ? 10.123 -5.931 -7.666 1.00 0.00 66 MET A C 14
ATOM 16115 O O . MET A 1 61 ? 10.589 -6.718 -6.843 1.00 0.00 66 MET A O 14
ATOM 16129 N N . ALA A 1 62 ? 10.869 -5.054 -8.333 1.00 0.00 67 ALA A N 14
ATOM 16130 C CA . ALA A 1 62 ? 12.309 -4.979 -8.120 1.00 0.00 67 ALA A CA 14
ATOM 16131 C C . ALA A 1 62 ? 12.616 -4.668 -6.659 1.00 0.00 67 ALA A C 14
ATOM 16132 O O . ALA A 1 62 ? 13.398 -5.369 -6.015 1.00 0.00 67 ALA A O 14
ATOM 16139 N N . LYS A 1 63 ? 11.992 -3.615 -6.140 1.00 0.00 68 LYS A N 14
ATOM 16140 C CA . LYS A 1 63 ? 12.203 -3.223 -4.752 1.00 0.00 68 LYS A CA 14
ATOM 16141 C C . LYS A 1 63 ? 11.861 -4.378 -3.816 1.00 0.00 68 LYS A C 14
ATOM 16142 O O . LYS A 1 63 ? 12.652 -4.739 -2.946 1.00 0.00 68 LYS A O 14
ATOM 16161 N N . GLU A 1 64 ? 10.679 -4.956 -4.006 1.00 0.00 69 GLU A N 14
ATOM 16162 C CA . GLU A 1 64 ? 10.244 -6.072 -3.176 1.00 0.00 69 GLU A CA 14
ATOM 16163 C C . GLU A 1 64 ? 11.313 -7.158 -3.142 1.00 0.00 69 GLU A C 14
ATOM 16164 O O . GLU A 1 64 ? 11.644 -7.686 -2.080 1.00 0.00 69 GLU A O 14
ATOM 16176 N N . MET A 1 65 ? 11.853 -7.486 -4.312 1.00 0.00 70 MET A N 14
ATOM 16177 C CA . MET A 1 65 ? 12.888 -8.508 -4.403 1.00 0.00 70 MET A CA 14
ATOM 16178 C C . MET A 1 65 ? 14.088 -8.128 -3.545 1.00 0.00 70 MET A C 14
ATOM 16179 O O . MET A 1 65 ? 14.488 -8.876 -2.652 1.00 0.00 70 MET A O 14
ATOM 16193 N N . SER A 1 66 ? 14.658 -6.959 -3.817 1.00 0.00 71 SER A N 14
ATOM 16194 C CA . SER A 1 66 ? 15.812 -6.489 -3.059 1.00 0.00 71 SER A CA 14
ATOM 16195 C C . SER A 1 66 ? 15.506 -6.497 -1.565 1.00 0.00 71 SER A C 14
ATOM 16196 O O . SER A 1 66 ? 16.405 -6.652 -0.738 1.00 0.00 71 SER A O 14
ATOM 16204 N N . GLU A 1 67 ? 14.231 -6.331 -1.227 1.00 0.00 72 GLU A N 14
ATOM 16205 C CA . GLU A 1 67 ? 13.813 -6.321 0.171 1.00 0.00 72 GLU A CA 14
ATOM 16206 C C . GLU A 1 67 ? 13.599 -7.745 0.677 1.00 0.00 72 GLU A C 14
ATOM 16207 O O . GLU A 1 67 ? 13.895 -8.055 1.831 1.00 0.00 72 GLU A O 14
ATOM 16219 N N . PHE A 1 68 ? 13.080 -8.605 -0.193 1.00 0.00 73 PHE A N 14
ATOM 16220 C CA . PHE A 1 68 ? 12.828 -9.993 0.177 1.00 0.00 73 PHE A CA 14
ATOM 16221 C C . PHE A 1 68 ? 14.140 -10.760 0.312 1.00 0.00 73 PHE A C 14
ATOM 16222 O O . PHE A 1 68 ? 14.253 -11.677 1.126 1.00 0.00 73 PHE A O 14
ATOM 16239 N N . LEU A 1 69 ? 15.129 -10.378 -0.489 1.00 0.00 74 LEU A N 14
ATOM 16240 C CA . LEU A 1 69 ? 16.429 -11.037 -0.449 1.00 0.00 74 LEU A CA 14
ATOM 16241 C C . LEU A 1 69 ? 17.234 -10.555 0.753 1.00 0.00 74 LEU A C 14
ATOM 16242 O O . LEU A 1 69 ? 18.204 -11.195 1.160 1.00 0.00 74 LEU A O 14
ATOM 16258 N N . SER A 1 70 ? 16.825 -9.424 1.317 1.00 0.00 75 SER A N 14
ATOM 16259 C CA . SER A 1 70 ? 17.514 -8.865 2.473 1.00 0.00 75 SER A CA 14
ATOM 16260 C C . SER A 1 70 ? 18.894 -8.350 2.078 1.00 0.00 75 SER A C 14
ATOM 16261 O O . SER A 1 70 ? 19.404 -8.673 1.005 1.00 0.00 75 SER A O 14
ATOM 16269 N N . ARG A 1 71 ? 19.493 -7.547 2.952 1.00 0.00 76 ARG A N 14
ATOM 16270 C CA . ARG A 1 71 ? 20.814 -6.992 2.683 1.00 0.00 76 ARG A CA 14
ATOM 16271 C C . ARG A 1 71 ? 21.897 -8.037 2.940 1.00 0.00 76 ARG A C 14
ATOM 16272 O O . ARG A 1 71 ? 22.008 -9.021 2.210 1.00 0.00 76 ARG A O 14
ATOM 16293 N N . GLY A 1 72 ? 22.693 -7.815 3.982 1.00 0.00 77 GLY A N 14
ATOM 16294 C CA . GLY A 1 72 ? 23.762 -8.745 4.324 1.00 0.00 77 GLY A CA 14
ATOM 16295 C C . GLY A 1 72 ? 23.221 -9.935 5.109 1.00 0.00 77 GLY A C 14
ATOM 16296 O O . GLY A 1 72 ? 22.011 -10.072 5.292 1.00 0.00 77 GLY A O 14
ATOM 16300 N N . PRO A 1 73 ? 24.093 -10.790 5.572 1.00 0.00 78 PRO A N 14
ATOM 16301 C CA . PRO A 1 73 ? 23.704 -11.999 6.355 1.00 0.00 78 PRO A CA 14
ATOM 16302 C C . PRO A 1 73 ? 22.756 -11.660 7.504 1.00 0.00 78 PRO A C 14
ATOM 16303 O O . PRO A 1 73 ? 22.255 -12.550 8.191 1.00 0.00 78 PRO A O 14
ATOM 16314 N N . ALA A 1 74 ? 22.517 -10.369 7.704 1.00 0.00 79 ALA A N 14
ATOM 16315 C CA . ALA A 1 74 ? 21.628 -9.924 8.771 1.00 0.00 79 ALA A CA 14
ATOM 16316 C C . ALA A 1 74 ? 22.005 -10.585 10.093 1.00 0.00 79 ALA A C 14
ATOM 16317 O O . ALA A 1 74 ? 21.468 -11.643 10.379 1.00 0.00 79 ALA A O 14
ATOM 16325 N N . GLN A 1 1 ? 1.814 -10.592 13.067 1.00 0.00 6 GLN A N 15
ATOM 16326 C CA . GLN A 1 1 ? 1.038 -9.372 12.878 1.00 0.00 6 GLN A CA 15
ATOM 16327 C C . GLN A 1 1 ? 1.851 -8.157 13.308 1.00 0.00 6 GLN A C 15
ATOM 16328 O O . GLN A 1 1 ? 1.500 -7.018 12.998 1.00 0.00 6 GLN A O 15
ATOM 16342 N N . GLN A 1 2 ? 2.942 -8.411 14.023 1.00 0.00 7 GLN A N 15
ATOM 16343 C CA . GLN A 1 2 ? 3.805 -7.336 14.492 1.00 0.00 7 GLN A CA 15
ATOM 16344 C C . GLN A 1 2 ? 4.080 -6.344 13.367 1.00 0.00 7 GLN A C 15
ATOM 16345 O O . GLN A 1 2 ? 3.753 -5.164 13.474 1.00 0.00 7 GLN A O 15
ATOM 16359 N N . GLN A 1 3 ? 4.682 -6.832 12.288 1.00 0.00 8 GLN A N 15
ATOM 16360 C CA . GLN A 1 3 ? 4.995 -5.977 11.148 1.00 0.00 8 GLN A CA 15
ATOM 16361 C C . GLN A 1 3 ? 3.791 -5.117 10.774 1.00 0.00 8 GLN A C 15
ATOM 16362 O O . GLN A 1 3 ? 3.943 -3.974 10.342 1.00 0.00 8 GLN A O 15
ATOM 16376 N N . ALA A 1 4 ? 2.595 -5.674 10.940 1.00 0.00 9 ALA A N 15
ATOM 16377 C CA . ALA A 1 4 ? 1.374 -4.948 10.611 1.00 0.00 9 ALA A CA 15
ATOM 16378 C C . ALA A 1 4 ? 1.143 -3.802 11.593 1.00 0.00 9 ALA A C 15
ATOM 16379 O O . ALA A 1 4 ? 1.171 -2.632 11.212 1.00 0.00 9 ALA A O 15
ATOM 16386 N N . VAL A 1 5 ? 0.907 -4.146 12.856 1.00 0.00 10 VAL A N 15
ATOM 16387 C CA . VAL A 1 5 ? 0.667 -3.132 13.878 1.00 0.00 10 VAL A CA 15
ATOM 16388 C C . VAL A 1 5 ? 1.877 -2.213 14.022 1.00 0.00 10 VAL A C 15
ATOM 16389 O O . VAL A 1 5 ? 1.738 -1.041 14.369 1.00 0.00 10 VAL A O 15
ATOM 16402 N N . LEU A 1 6 ? 3.063 -2.750 13.752 1.00 0.00 11 LEU A N 15
ATOM 16403 C CA . LEU A 1 6 ? 4.286 -1.961 13.856 1.00 0.00 11 LEU A CA 15
ATOM 16404 C C . LEU A 1 6 ? 4.308 -0.873 12.787 1.00 0.00 11 LEU A C 15
ATOM 16405 O O . LEU A 1 6 ? 4.389 0.316 13.099 1.00 0.00 11 LEU A O 15
ATOM 16421 N N . GLU A 1 7 ? 4.235 -1.287 11.526 1.00 0.00 12 GLU A N 15
ATOM 16422 C CA . GLU A 1 7 ? 4.246 -0.338 10.419 1.00 0.00 12 GLU A CA 15
ATOM 16423 C C . GLU A 1 7 ? 3.047 0.602 10.507 1.00 0.00 12 GLU A C 15
ATOM 16424 O O . GLU A 1 7 ? 3.140 1.781 10.162 1.00 0.00 12 GLU A O 15
ATOM 16436 N N . GLN A 1 8 ? 1.920 0.070 10.969 1.00 0.00 13 GLN A N 15
ATOM 16437 C CA . GLN A 1 8 ? 0.706 0.867 11.097 1.00 0.00 13 GLN A CA 15
ATOM 16438 C C . GLN A 1 8 ? 0.840 1.876 12.232 1.00 0.00 13 GLN A C 15
ATOM 16439 O O . GLN A 1 8 ? 0.357 3.004 12.131 1.00 0.00 13 GLN A O 15
ATOM 16453 N N . GLU A 1 9 ? 1.496 1.464 13.312 1.00 0.00 14 GLU A N 15
ATOM 16454 C CA . GLU A 1 9 ? 1.683 2.345 14.460 1.00 0.00 14 GLU A CA 15
ATOM 16455 C C . GLU A 1 9 ? 2.603 3.507 14.097 1.00 0.00 14 GLU A C 15
ATOM 16456 O O . GLU A 1 9 ? 2.227 4.671 14.226 1.00 0.00 14 GLU A O 15
ATOM 16468 N N . ARG A 1 10 ? 3.810 3.184 13.644 1.00 0.00 15 ARG A N 15
ATOM 16469 C CA . ARG A 1 10 ? 4.768 4.216 13.268 1.00 0.00 15 ARG A CA 15
ATOM 16470 C C . ARG A 1 10 ? 4.191 5.101 12.168 1.00 0.00 15 ARG A C 15
ATOM 16471 O O . ARG A 1 10 ? 4.323 6.324 12.210 1.00 0.00 15 ARG A O 15
ATOM 16492 N N . ARG A 1 11 ? 3.545 4.476 11.186 1.00 0.00 16 ARG A N 15
ATOM 16493 C CA . ARG A 1 11 ? 2.947 5.226 10.088 1.00 0.00 16 ARG A CA 15
ATOM 16494 C C . ARG A 1 11 ? 1.791 6.079 10.598 1.00 0.00 16 ARG A C 15
ATOM 16495 O O . ARG A 1 11 ? 1.752 7.289 10.374 1.00 0.00 16 ARG A O 15
ATOM 16516 N N . ASP A 1 12 ? 0.850 5.440 11.289 1.00 0.00 17 ASP A N 15
ATOM 16517 C CA . ASP A 1 12 ? -0.301 6.154 11.830 1.00 0.00 17 ASP A CA 15
ATOM 16518 C C . ASP A 1 12 ? 0.151 7.421 12.546 1.00 0.00 17 ASP A C 15
ATOM 16519 O O . ASP A 1 12 ? -0.433 8.490 12.367 1.00 0.00 17 ASP A O 15
ATOM 16528 N N . ARG A 1 13 ? 1.197 7.296 13.356 1.00 0.00 18 ARG A N 15
ATOM 16529 C CA . ARG A 1 13 ? 1.722 8.439 14.092 1.00 0.00 18 ARG A CA 15
ATOM 16530 C C . ARG A 1 13 ? 2.262 9.488 13.125 1.00 0.00 18 ARG A C 15
ATOM 16531 O O . ARG A 1 13 ? 1.852 10.649 13.161 1.00 0.00 18 ARG A O 15
ATOM 16552 N N . GLU A 1 14 ? 3.183 9.072 12.261 1.00 0.00 19 GLU A N 15
ATOM 16553 C CA . GLU A 1 14 ? 3.772 9.984 11.287 1.00 0.00 19 GLU A CA 15
ATOM 16554 C C . GLU A 1 14 ? 2.694 10.858 10.653 1.00 0.00 19 GLU A C 15
ATOM 16555 O O . GLU A 1 14 ? 2.722 12.082 10.774 1.00 0.00 19 GLU A O 15
ATOM 16567 N N . LEU A 1 15 ? 1.742 10.219 9.977 1.00 0.00 20 LEU A N 15
ATOM 16568 C CA . LEU A 1 15 ? 0.659 10.950 9.330 1.00 0.00 20 LEU A CA 15
ATOM 16569 C C . LEU A 1 15 ? -0.099 11.790 10.354 1.00 0.00 20 LEU A C 15
ATOM 16570 O O . LEU A 1 15 ? -0.138 13.016 10.259 1.00 0.00 20 LEU A O 15
ATOM 16586 N N . ALA A 1 16 ? -0.701 11.121 11.333 1.00 0.00 21 ALA A N 15
ATOM 16587 C CA . ALA A 1 16 ? -1.454 11.817 12.370 1.00 0.00 21 ALA A CA 15
ATOM 16588 C C . ALA A 1 16 ? -0.679 13.031 12.872 1.00 0.00 21 ALA A C 15
ATOM 16589 O O . ALA A 1 16 ? -1.267 14.055 13.217 1.00 0.00 21 ALA A O 15
ATOM 16596 N N . LEU A 1 17 ? 0.644 12.908 12.905 1.00 0.00 22 LEU A N 15
ATOM 16597 C CA . LEU A 1 17 ? 1.490 14.003 13.363 1.00 0.00 22 LEU A CA 15
ATOM 16598 C C . LEU A 1 17 ? 1.472 15.143 12.350 1.00 0.00 22 LEU A C 15
ATOM 16599 O O . LEU A 1 17 ? 1.289 16.305 12.711 1.00 0.00 22 LEU A O 15
ATOM 16615 N N . ARG A 1 18 ? 1.654 14.798 11.080 1.00 0.00 23 ARG A N 15
ATOM 16616 C CA . ARG A 1 18 ? 1.648 15.799 10.021 1.00 0.00 23 ARG A CA 15
ATOM 16617 C C . ARG A 1 18 ? 0.323 16.552 10.021 1.00 0.00 23 ARG A C 15
ATOM 16618 O O . ARG A 1 18 ? 0.290 17.774 10.169 1.00 0.00 23 ARG A O 15
ATOM 16639 N N . ILE A 1 19 ? -0.768 15.812 9.861 1.00 0.00 24 ILE A N 15
ATOM 16640 C CA . ILE A 1 19 ? -2.091 16.421 9.850 1.00 0.00 24 ILE A CA 15
ATOM 16641 C C . ILE A 1 19 ? -2.278 17.282 11.093 1.00 0.00 24 ILE A C 15
ATOM 16642 O O . ILE A 1 19 ? -2.531 18.482 10.996 1.00 0.00 24 ILE A O 15
ATOM 16658 N N . ALA A 1 20 ? -2.143 16.660 12.259 1.00 0.00 25 ALA A N 15
ATOM 16659 C CA . ALA A 1 20 ? -2.295 17.382 13.517 1.00 0.00 25 ALA A CA 15
ATOM 16660 C C . ALA A 1 20 ? -1.525 18.697 13.467 1.00 0.00 25 ALA A C 15
ATOM 16661 O O . ALA A 1 20 ? -2.030 19.741 13.882 1.00 0.00 25 ALA A O 15
ATOM 16668 N N . GLN A 1 21 ? -0.302 18.637 12.953 1.00 0.00 26 GLN A N 15
ATOM 16669 C CA . GLN A 1 21 ? 0.531 19.828 12.847 1.00 0.00 26 GLN A CA 15
ATOM 16670 C C . GLN A 1 21 ? -0.011 20.764 11.773 1.00 0.00 26 GLN A C 15
ATOM 16671 O O . GLN A 1 21 ? 0.236 21.970 11.805 1.00 0.00 26 GLN A O 15
ATOM 16685 N N . SER A 1 22 ? -0.756 20.203 10.825 1.00 0.00 27 SER A N 15
ATOM 16686 C CA . SER A 1 22 ? -1.331 21.003 9.749 1.00 0.00 27 SER A CA 15
ATOM 16687 C C . SER A 1 22 ? -2.511 21.811 10.270 1.00 0.00 27 SER A C 15
ATOM 16688 O O . SER A 1 22 ? -2.598 23.019 10.046 1.00 0.00 27 SER A O 15
ATOM 16696 N N . GLU A 1 23 ? -3.412 21.138 10.976 1.00 0.00 28 GLU A N 15
ATOM 16697 C CA . GLU A 1 23 ? -4.578 21.806 11.536 1.00 0.00 28 GLU A CA 15
ATOM 16698 C C . GLU A 1 23 ? -4.146 22.757 12.644 1.00 0.00 28 GLU A C 15
ATOM 16699 O O . GLU A 1 23 ? -4.743 23.815 12.840 1.00 0.00 28 GLU A O 15
ATOM 16711 N N . ALA A 1 24 ? -3.104 22.364 13.368 1.00 0.00 29 ALA A N 15
ATOM 16712 C CA . ALA A 1 24 ? -2.595 23.181 14.458 1.00 0.00 29 ALA A CA 15
ATOM 16713 C C . ALA A 1 24 ? -1.892 24.422 13.916 1.00 0.00 29 ALA A C 15
ATOM 16714 O O . ALA A 1 24 ? -2.017 25.511 14.475 1.00 0.00 29 ALA A O 15
ATOM 16721 N N . GLU A 1 25 ? -1.151 24.249 12.824 1.00 0.00 30 GLU A N 15
ATOM 16722 C CA . GLU A 1 25 ? -0.431 25.363 12.214 1.00 0.00 30 GLU A CA 15
ATOM 16723 C C . GLU A 1 25 ? -1.305 26.072 11.184 1.00 0.00 30 GLU A C 15
ATOM 16724 O O . GLU A 1 25 ? -1.093 27.245 10.889 1.00 0.00 30 GLU A O 15
ATOM 16736 N N . LEU A 1 26 ? -2.282 25.346 10.645 1.00 0.00 31 LEU A N 15
ATOM 16737 C CA . LEU A 1 26 ? -3.201 25.889 9.639 1.00 0.00 31 LEU A CA 15
ATOM 16738 C C . LEU A 1 26 ? -2.527 26.947 8.762 1.00 0.00 31 LEU A C 15
ATOM 16739 O O . LEU A 1 26 ? -3.192 27.836 8.232 1.00 0.00 31 LEU A O 15
ATOM 16755 N N . ILE A 1 27 ? -1.209 26.839 8.607 1.00 0.00 32 ILE A N 15
ATOM 16756 C CA . ILE A 1 27 ? -0.457 27.784 7.785 1.00 0.00 32 ILE A CA 15
ATOM 16757 C C . ILE A 1 27 ? 0.223 27.054 6.628 1.00 0.00 32 ILE A C 15
ATOM 16758 O O . ILE A 1 27 ? 0.602 27.670 5.631 1.00 0.00 32 ILE A O 15
ATOM 16774 N N . SER A 1 28 ? 0.374 25.742 6.769 1.00 0.00 33 SER A N 15
ATOM 16775 C CA . SER A 1 28 ? 1.009 24.941 5.727 1.00 0.00 33 SER A CA 15
ATOM 16776 C C . SER A 1 28 ? 0.087 24.805 4.520 1.00 0.00 33 SER A C 15
ATOM 16777 O O . SER A 1 28 ? -0.267 23.697 4.119 1.00 0.00 33 SER A O 15
ATOM 16785 N N . ASP A 1 29 ? -0.297 25.940 3.947 1.00 0.00 34 ASP A N 15
ATOM 16786 C CA . ASP A 1 29 ? -1.178 25.939 2.785 1.00 0.00 34 ASP A CA 15
ATOM 16787 C C . ASP A 1 29 ? -0.614 25.043 1.688 1.00 0.00 34 ASP A C 15
ATOM 16788 O O . ASP A 1 29 ? -1.359 24.359 0.987 1.00 0.00 34 ASP A O 15
ATOM 16797 N N . GLU A 1 30 ? 0.707 25.053 1.546 1.00 0.00 35 GLU A N 15
ATOM 16798 C CA . GLU A 1 30 ? 1.364 24.237 0.531 1.00 0.00 35 GLU A CA 15
ATOM 16799 C C . GLU A 1 30 ? 0.765 22.834 0.497 1.00 0.00 35 GLU A C 15
ATOM 16800 O O . GLU A 1 30 ? 0.596 22.246 -0.571 1.00 0.00 35 GLU A O 15
ATOM 16812 N N . ALA A 1 31 ? 0.444 22.305 1.674 1.00 0.00 36 ALA A N 15
ATOM 16813 C CA . ALA A 1 31 ? -0.136 20.971 1.766 1.00 0.00 36 ALA A CA 15
ATOM 16814 C C . ALA A 1 31 ? -1.471 20.915 1.029 1.00 0.00 36 ALA A C 15
ATOM 16815 O O . ALA A 1 31 ? -1.672 20.074 0.153 1.00 0.00 36 ALA A O 15
ATOM 16822 N N . GLN A 1 32 ? -2.378 21.817 1.389 1.00 0.00 37 GLN A N 15
ATOM 16823 C CA . GLN A 1 32 ? -3.690 21.861 0.754 1.00 0.00 37 GLN A CA 15
ATOM 16824 C C . GLN A 1 32 ? -3.552 22.117 -0.743 1.00 0.00 37 GLN A C 15
ATOM 16825 O O . GLN A 1 32 ? -4.220 21.479 -1.556 1.00 0.00 37 GLN A O 15
ATOM 16839 N N . ALA A 1 33 ? -2.681 23.057 -1.099 1.00 0.00 38 ALA A N 15
ATOM 16840 C CA . ALA A 1 33 ? -2.463 23.390 -2.502 1.00 0.00 38 ALA A CA 15
ATOM 16841 C C . ALA A 1 33 ? -2.018 22.157 -3.282 1.00 0.00 38 ALA A C 15
ATOM 16842 O O . ALA A 1 33 ? -2.596 21.825 -4.318 1.00 0.00 38 ALA A O 15
ATOM 16849 N N . ASP A 1 34 ? -0.989 21.484 -2.780 1.00 0.00 39 ASP A N 15
ATOM 16850 C CA . ASP A 1 34 ? -0.475 20.290 -3.439 1.00 0.00 39 ASP A CA 15
ATOM 16851 C C . ASP A 1 34 ? -1.568 19.234 -3.562 1.00 0.00 39 ASP A C 15
ATOM 16852 O O . ASP A 1 34 ? -1.857 18.749 -4.657 1.00 0.00 39 ASP A O 15
ATOM 16861 N N . LEU A 1 35 ? -2.173 18.880 -2.432 1.00 0.00 40 LEU A N 15
ATOM 16862 C CA . LEU A 1 35 ? -3.233 17.879 -2.427 1.00 0.00 40 LEU A CA 15
ATOM 16863 C C . LEU A 1 35 ? -4.310 18.235 -3.448 1.00 0.00 40 LEU A C 15
ATOM 16864 O O . LEU A 1 35 ? -4.799 17.371 -4.175 1.00 0.00 40 LEU A O 15
ATOM 16880 N N . ALA A 1 36 ? -4.674 19.512 -3.496 1.00 0.00 41 ALA A N 15
ATOM 16881 C CA . ALA A 1 36 ? -5.694 19.971 -4.432 1.00 0.00 41 ALA A CA 15
ATOM 16882 C C . ALA A 1 36 ? -5.189 19.867 -5.867 1.00 0.00 41 ALA A C 15
ATOM 16883 O O . ALA A 1 36 ? -5.907 19.412 -6.757 1.00 0.00 41 ALA A O 15
ATOM 16890 N N . LEU A 1 37 ? -3.948 20.290 -6.084 1.00 0.00 42 LEU A N 15
ATOM 16891 C CA . LEU A 1 37 ? -3.357 20.237 -7.417 1.00 0.00 42 LEU A CA 15
ATOM 16892 C C . LEU A 1 37 ? -2.989 18.802 -7.780 1.00 0.00 42 LEU A C 15
ATOM 16893 O O . LEU A 1 37 ? -2.847 18.466 -8.955 1.00 0.00 42 LEU A O 15
ATOM 16909 N N . ARG A 1 38 ? -2.838 17.961 -6.762 1.00 0.00 43 ARG A N 15
ATOM 16910 C CA . ARG A 1 38 ? -2.487 16.563 -6.985 1.00 0.00 43 ARG A CA 15
ATOM 16911 C C . ARG A 1 38 ? -3.712 15.768 -7.425 1.00 0.00 43 ARG A C 15
ATOM 16912 O O . ARG A 1 38 ? -3.657 15.015 -8.398 1.00 0.00 43 ARG A O 15
ATOM 16933 N N . ARG A 1 39 ? -4.815 15.939 -6.704 1.00 0.00 44 ARG A N 15
ATOM 16934 C CA . ARG A 1 39 ? -6.046 15.230 -7.033 1.00 0.00 44 ARG A CA 15
ATOM 16935 C C . ARG A 1 39 ? -6.662 15.791 -8.310 1.00 0.00 44 ARG A C 15
ATOM 16936 O O . ARG A 1 39 ? -7.351 15.081 -9.042 1.00 0.00 44 ARG A O 15
ATOM 16957 N N . SER A 1 40 ? -6.408 17.070 -8.571 1.00 0.00 45 SER A N 15
ATOM 16958 C CA . SER A 1 40 ? -6.943 17.716 -9.764 1.00 0.00 45 SER A CA 15
ATOM 16959 C C . SER A 1 40 ? -6.262 17.174 -11.017 1.00 0.00 45 SER A C 15
ATOM 16960 O O . SER A 1 40 ? -5.295 17.754 -11.510 1.00 0.00 45 SER A O 15
ATOM 16968 N N . LEU A 1 41 ? -6.772 16.056 -11.523 1.00 0.00 46 LEU A N 15
ATOM 16969 C CA . LEU A 1 41 ? -6.204 15.442 -12.719 1.00 0.00 46 LEU A CA 15
ATOM 16970 C C . LEU A 1 41 ? -5.948 16.496 -13.793 1.00 0.00 46 LEU A C 15
ATOM 16971 O O . LEU A 1 41 ? -5.206 16.257 -14.745 1.00 0.00 46 LEU A O 15
ATOM 16987 N N . ASP A 1 42 ? -6.568 17.661 -13.631 1.00 0.00 47 ASP A N 15
ATOM 16988 C CA . ASP A 1 42 ? -6.400 18.744 -14.594 1.00 0.00 47 ASP A CA 15
ATOM 16989 C C . ASP A 1 42 ? -5.029 19.395 -14.435 1.00 0.00 47 ASP A C 15
ATOM 16990 O O . ASP A 1 42 ? -4.783 20.481 -14.960 1.00 0.00 47 ASP A O 15
ATOM 16999 N N . SER A 1 43 ? -4.142 18.725 -13.708 1.00 0.00 48 SER A N 15
ATOM 17000 C CA . SER A 1 43 ? -2.797 19.248 -13.486 1.00 0.00 48 SER A CA 15
ATOM 17001 C C . SER A 1 43 ? -1.905 18.961 -14.689 1.00 0.00 48 SER A C 15
ATOM 17002 O O . SER A 1 43 ? -0.956 19.697 -14.960 1.00 0.00 48 SER A O 15
ATOM 17010 N N . TYR A 1 44 ? -2.215 17.886 -15.408 1.00 0.00 49 TYR A N 15
ATOM 17011 C CA . TYR A 1 44 ? -1.432 17.512 -16.579 1.00 0.00 49 TYR A CA 15
ATOM 17012 C C . TYR A 1 44 ? -1.511 18.606 -17.645 1.00 0.00 49 TYR A C 15
ATOM 17013 O O . TYR A 1 44 ? -2.513 19.315 -17.737 1.00 0.00 49 TYR A O 15
ATOM 17031 N N . PRO A 1 45 ? -0.486 18.756 -18.451 1.00 0.00 50 PRO A N 15
ATOM 17032 C CA . PRO A 1 45 ? -0.461 19.786 -19.524 1.00 0.00 50 PRO A CA 15
ATOM 17033 C C . PRO A 1 45 ? -1.796 19.882 -20.256 1.00 0.00 50 PRO A C 15
ATOM 17034 O O . PRO A 1 45 ? -2.259 18.914 -20.858 1.00 0.00 50 PRO A O 15
ATOM 17045 N N . VAL A 1 46 ? -2.404 21.058 -20.196 1.00 0.00 51 VAL A N 15
ATOM 17046 C CA . VAL A 1 46 ? -3.687 21.283 -20.853 1.00 0.00 51 VAL A CA 15
ATOM 17047 C C . VAL A 1 46 ? -3.479 21.639 -22.324 1.00 0.00 51 VAL A C 15
ATOM 17048 O O . VAL A 1 46 ? -3.112 22.766 -22.655 1.00 0.00 51 VAL A O 15
ATOM 17061 N N . SER A 1 47 ? -3.718 20.668 -23.201 1.00 0.00 52 SER A N 15
ATOM 17062 C CA . SER A 1 47 ? -3.556 20.886 -24.636 1.00 0.00 52 SER A CA 15
ATOM 17063 C C . SER A 1 47 ? -4.913 21.098 -25.301 1.00 0.00 52 SER A C 15
ATOM 17064 O O . SER A 1 47 ? -5.884 20.410 -24.985 1.00 0.00 52 SER A O 15
ATOM 17072 N N . LYS A 1 48 ? -4.971 22.054 -26.224 1.00 0.00 53 LYS A N 15
ATOM 17073 C CA . LYS A 1 48 ? -6.213 22.353 -26.932 1.00 0.00 53 LYS A CA 15
ATOM 17074 C C . LYS A 1 48 ? -5.961 22.467 -28.431 1.00 0.00 53 LYS A C 15
ATOM 17075 O O . LYS A 1 48 ? -4.979 23.073 -28.860 1.00 0.00 53 LYS A O 15
ATOM 17094 N N . ASN A 1 49 ? -6.852 21.878 -29.223 1.00 0.00 54 ASN A N 15
ATOM 17095 C CA . ASN A 1 49 ? -6.715 21.921 -30.675 1.00 0.00 54 ASN A CA 15
ATOM 17096 C C . ASN A 1 49 ? -5.283 21.594 -31.087 1.00 0.00 54 ASN A C 15
ATOM 17097 O O . ASN A 1 49 ? -4.686 22.298 -31.902 1.00 0.00 54 ASN A O 15
ATOM 17108 N N . ASP A 1 50 ? -4.739 20.523 -30.519 1.00 0.00 55 ASP A N 15
ATOM 17109 C CA . ASP A 1 50 ? -3.376 20.111 -30.834 1.00 0.00 55 ASP A CA 15
ATOM 17110 C C . ASP A 1 50 ? -3.180 18.631 -30.523 1.00 0.00 55 ASP A C 15
ATOM 17111 O O . ASP A 1 50 ? -2.565 18.273 -29.519 1.00 0.00 55 ASP A O 15
ATOM 17120 N N . GLY A 1 51 ? -3.711 17.774 -31.392 1.00 0.00 56 GLY A N 15
ATOM 17121 C CA . GLY A 1 51 ? -3.592 16.331 -31.203 1.00 0.00 56 GLY A CA 15
ATOM 17122 C C . GLY A 1 51 ? -4.878 15.752 -30.626 1.00 0.00 56 GLY A C 15
ATOM 17123 O O . GLY A 1 51 ? -5.113 14.546 -30.695 1.00 0.00 56 GLY A O 15
ATOM 17127 N N . THR A 1 52 ? -5.706 16.620 -30.057 1.00 0.00 57 THR A N 15
ATOM 17128 C CA . THR A 1 52 ? -6.966 16.186 -29.470 1.00 0.00 57 THR A CA 15
ATOM 17129 C C . THR A 1 52 ? -6.762 14.933 -28.624 1.00 0.00 57 THR A C 15
ATOM 17130 O O . THR A 1 52 ? -7.180 13.840 -29.005 1.00 0.00 57 THR A O 15
ATOM 17141 N N . ARG A 1 53 ? -6.115 15.101 -27.474 1.00 0.00 58 ARG A N 15
ATOM 17142 C CA . ARG A 1 53 ? -5.861 13.977 -26.581 1.00 0.00 58 ARG A CA 15
ATOM 17143 C C . ARG A 1 53 ? -7.178 13.350 -26.122 1.00 0.00 58 ARG A C 15
ATOM 17144 O O . ARG A 1 53 ? -8.177 14.049 -25.958 1.00 0.00 58 ARG A O 15
ATOM 17165 N N . PRO A 1 54 ? -7.199 12.057 -25.911 1.00 0.00 59 PRO A N 15
ATOM 17166 C CA . PRO A 1 54 ? -8.429 11.341 -25.458 1.00 0.00 59 PRO A CA 15
ATOM 17167 C C . PRO A 1 54 ? -8.811 11.713 -24.027 1.00 0.00 59 PRO A C 15
ATOM 17168 O O . PRO A 1 54 ? -8.150 12.532 -23.390 1.00 0.00 59 PRO A O 15
ATOM 17179 N N . LYS A 1 55 ? -9.885 11.105 -23.528 1.00 0.00 60 LYS A N 15
ATOM 17180 C CA . LYS A 1 55 ? -10.346 11.381 -22.171 1.00 0.00 60 LYS A CA 15
ATOM 17181 C C . LYS A 1 55 ? -11.052 10.162 -21.587 1.00 0.00 60 LYS A C 15
ATOM 17182 O O . LYS A 1 55 ? -12.121 9.768 -22.053 1.00 0.00 60 LYS A O 15
ATOM 17201 N N . MET A 1 56 ? -10.446 9.569 -20.563 1.00 0.00 61 MET A N 15
ATOM 17202 C CA . MET A 1 56 ? -11.023 8.395 -19.918 1.00 0.00 61 MET A CA 15
ATOM 17203 C C . MET A 1 56 ? -12.028 8.817 -18.848 1.00 0.00 61 MET A C 15
ATOM 17204 O O . MET A 1 56 ? -11.734 9.671 -18.011 1.00 0.00 61 MET A O 15
ATOM 17218 N N . THR A 1 57 ? -13.215 8.217 -18.883 1.00 0.00 62 THR A N 15
ATOM 17219 C CA . THR A 1 57 ? -14.255 8.545 -17.912 1.00 0.00 62 THR A CA 15
ATOM 17220 C C . THR A 1 57 ? -14.111 7.684 -16.656 1.00 0.00 62 THR A C 15
ATOM 17221 O O . THR A 1 57 ? -13.673 6.536 -16.733 1.00 0.00 62 THR A O 15
ATOM 17232 N N . PRO A 1 58 ? -14.474 8.208 -15.510 1.00 0.00 63 PRO A N 15
ATOM 17233 C CA . PRO A 1 58 ? -14.385 7.461 -14.224 1.00 0.00 63 PRO A CA 15
ATOM 17234 C C . PRO A 1 58 ? -14.833 6.008 -14.368 1.00 0.00 63 PRO A C 15
ATOM 17235 O O . PRO A 1 58 ? -14.142 5.088 -13.934 1.00 0.00 63 PRO A O 15
ATOM 17246 N N . GLU A 1 59 ? -15.997 5.813 -14.980 1.00 0.00 64 GLU A N 15
ATOM 17247 C CA . GLU A 1 59 ? -16.532 4.470 -15.174 1.00 0.00 64 GLU A CA 15
ATOM 17248 C C . GLU A 1 59 ? -15.520 3.589 -15.898 1.00 0.00 64 GLU A C 15
ATOM 17249 O O . GLU A 1 59 ? -15.170 2.509 -15.423 1.00 0.00 64 GLU A O 15
ATOM 17261 N N . GLN A 1 60 ? -15.054 4.057 -17.051 1.00 0.00 65 GLN A N 15
ATOM 17262 C CA . GLN A 1 60 ? -14.083 3.303 -17.834 1.00 0.00 65 GLN A CA 15
ATOM 17263 C C . GLN A 1 60 ? -12.901 2.883 -16.964 1.00 0.00 65 GLN A C 15
ATOM 17264 O O . GLN A 1 60 ? -12.512 1.716 -16.952 1.00 0.00 65 GLN A O 15
ATOM 17278 N N . MET A 1 61 ? -12.333 3.842 -16.240 1.00 0.00 66 MET A N 15
ATOM 17279 C CA . MET A 1 61 ? -11.195 3.557 -15.373 1.00 0.00 66 MET A CA 15
ATOM 17280 C C . MET A 1 61 ? -11.579 2.548 -14.295 1.00 0.00 66 MET A C 15
ATOM 17281 O O . MET A 1 61 ? -10.771 1.707 -13.903 1.00 0.00 66 MET A O 15
ATOM 17295 N N . ALA A 1 62 ? -12.816 2.640 -13.819 1.00 0.00 67 ALA A N 15
ATOM 17296 C CA . ALA A 1 62 ? -13.296 1.732 -12.785 1.00 0.00 67 ALA A CA 15
ATOM 17297 C C . ALA A 1 62 ? -13.324 0.296 -13.298 1.00 0.00 67 ALA A C 15
ATOM 17298 O O . ALA A 1 62 ? -12.692 -0.590 -12.724 1.00 0.00 67 ALA A O 15
ATOM 17305 N N . LYS A 1 63 ? -14.060 0.071 -14.379 1.00 0.00 68 LYS A N 15
ATOM 17306 C CA . LYS A 1 63 ? -14.162 -1.264 -14.957 1.00 0.00 68 LYS A CA 15
ATOM 17307 C C . LYS A 1 63 ? -12.783 -1.790 -15.346 1.00 0.00 68 LYS A C 15
ATOM 17308 O O . LYS A 1 63 ? -12.489 -2.974 -15.179 1.00 0.00 68 LYS A O 15
ATOM 17327 N N . GLU A 1 64 ? -11.943 -0.902 -15.868 1.00 0.00 69 GLU A N 15
ATOM 17328 C CA . GLU A 1 64 ? -10.598 -1.288 -16.284 1.00 0.00 69 GLU A CA 15
ATOM 17329 C C . GLU A 1 64 ? -9.742 -1.675 -15.080 1.00 0.00 69 GLU A C 15
ATOM 17330 O O . GLU A 1 64 ? -9.239 -2.795 -15.002 1.00 0.00 69 GLU A O 15
ATOM 17342 N N . MET A 1 65 ? -9.574 -0.740 -14.150 1.00 0.00 70 MET A N 15
ATOM 17343 C CA . MET A 1 65 ? -8.766 -1.000 -12.962 1.00 0.00 70 MET A CA 15
ATOM 17344 C C . MET A 1 65 ? -9.393 -2.098 -12.109 1.00 0.00 70 MET A C 15
ATOM 17345 O O . MET A 1 65 ? -8.696 -2.979 -11.606 1.00 0.00 70 MET A O 15
ATOM 17359 N N . SER A 1 66 ? -10.710 -2.039 -11.945 1.00 0.00 71 SER A N 15
ATOM 17360 C CA . SER A 1 66 ? -11.410 -3.035 -11.145 1.00 0.00 71 SER A CA 15
ATOM 17361 C C . SER A 1 66 ? -11.179 -4.435 -11.705 1.00 0.00 71 SER A C 15
ATOM 17362 O O . SER A 1 66 ? -10.827 -5.357 -10.971 1.00 0.00 71 SER A O 15
ATOM 17370 N N . GLU A 1 67 ? -11.384 -4.586 -13.010 1.00 0.00 72 GLU A N 15
ATOM 17371 C CA . GLU A 1 67 ? -11.196 -5.880 -13.657 1.00 0.00 72 GLU A CA 15
ATOM 17372 C C . GLU A 1 67 ? -9.729 -6.298 -13.611 1.00 0.00 72 GLU A C 15
ATOM 17373 O O . GLU A 1 67 ? -9.416 -7.483 -13.495 1.00 0.00 72 GLU A O 15
ATOM 17385 N N . PHE A 1 68 ? -8.836 -5.319 -13.708 1.00 0.00 73 PHE A N 15
ATOM 17386 C CA . PHE A 1 68 ? -7.405 -5.601 -13.680 1.00 0.00 73 PHE A CA 15
ATOM 17387 C C . PHE A 1 68 ? -6.954 -5.965 -12.268 1.00 0.00 73 PHE A C 15
ATOM 17388 O O . PHE A 1 68 ? -6.466 -7.068 -12.026 1.00 0.00 73 PHE A O 15
ATOM 17405 N N . LEU A 1 69 ? -7.121 -5.028 -11.339 1.00 0.00 74 LEU A N 15
ATOM 17406 C CA . LEU A 1 69 ? -6.726 -5.261 -9.954 1.00 0.00 74 LEU A CA 15
ATOM 17407 C C . LEU A 1 69 ? -7.301 -6.580 -9.445 1.00 0.00 74 LEU A C 15
ATOM 17408 O O . LEU A 1 69 ? -6.929 -7.055 -8.372 1.00 0.00 74 LEU A O 15
ATOM 17424 N N . SER A 1 70 ? -8.207 -7.166 -10.223 1.00 0.00 75 SER A N 15
ATOM 17425 C CA . SER A 1 70 ? -8.831 -8.433 -9.845 1.00 0.00 75 SER A CA 15
ATOM 17426 C C . SER A 1 70 ? -8.466 -9.528 -10.841 1.00 0.00 75 SER A C 15
ATOM 17427 O O . SER A 1 70 ? -9.224 -9.814 -11.769 1.00 0.00 75 SER A O 15
ATOM 17435 N N . ARG A 1 71 ? -7.301 -10.140 -10.643 1.00 0.00 76 ARG A N 15
ATOM 17436 C CA . ARG A 1 71 ? -6.845 -11.206 -11.531 1.00 0.00 76 ARG A CA 15
ATOM 17437 C C . ARG A 1 71 ? -7.173 -12.574 -10.941 1.00 0.00 76 ARG A C 15
ATOM 17438 O O . ARG A 1 71 ? -7.246 -13.569 -11.663 1.00 0.00 76 ARG A O 15
ATOM 17459 N N . GLY A 1 72 ? -7.373 -12.616 -9.627 1.00 0.00 77 GLY A N 15
ATOM 17460 C CA . GLY A 1 72 ? -7.693 -13.870 -8.952 1.00 0.00 77 GLY A CA 15
ATOM 17461 C C . GLY A 1 72 ? -6.422 -14.626 -8.577 1.00 0.00 77 GLY A C 15
ATOM 17462 O O . GLY A 1 72 ? -6.078 -15.629 -9.203 1.00 0.00 77 GLY A O 15
ATOM 17466 N N . PRO A 1 73 ? -5.724 -14.165 -7.574 1.00 0.00 78 PRO A N 15
ATOM 17467 C CA . PRO A 1 73 ? -4.463 -14.805 -7.106 1.00 0.00 78 PRO A CA 15
ATOM 17468 C C . PRO A 1 73 ? -4.732 -16.028 -6.229 1.00 0.00 78 PRO A C 15
ATOM 17469 O O . PRO A 1 73 ? -4.115 -16.199 -5.177 1.00 0.00 78 PRO A O 15
ATOM 17480 N N . ALA A 1 74 ? -5.655 -16.875 -6.671 1.00 0.00 79 ALA A N 15
ATOM 17481 C CA . ALA A 1 74 ? -5.995 -18.079 -5.921 1.00 0.00 79 ALA A CA 15
ATOM 17482 C C . ALA A 1 74 ? -6.827 -19.028 -6.778 1.00 0.00 79 ALA A C 15
ATOM 17483 O O . ALA A 1 74 ? -6.618 -20.225 -6.673 1.00 0.00 79 ALA A O 15
ATOM 17491 N N . GLN A 1 1 ? 2.532 -10.599 12.839 1.00 0.00 6 GLN A N 16
ATOM 17492 C CA . GLN A 1 1 ? 1.596 -9.491 13.001 1.00 0.00 6 GLN A CA 16
ATOM 17493 C C . GLN A 1 1 ? 2.336 -8.218 13.399 1.00 0.00 6 GLN A C 16
ATOM 17494 O O . GLN A 1 1 ? 1.873 -7.109 13.131 1.00 0.00 6 GLN A O 16
ATOM 17508 N N . GLN A 1 2 ? 3.490 -8.387 14.037 1.00 0.00 7 GLN A N 16
ATOM 17509 C CA . GLN A 1 2 ? 4.286 -7.245 14.466 1.00 0.00 7 GLN A CA 16
ATOM 17510 C C . GLN A 1 2 ? 4.461 -6.258 13.319 1.00 0.00 7 GLN A C 16
ATOM 17511 O O . GLN A 1 2 ? 4.054 -5.101 13.414 1.00 0.00 7 GLN A O 16
ATOM 17525 N N . GLN A 1 3 ? 5.069 -6.724 12.232 1.00 0.00 8 GLN A N 16
ATOM 17526 C CA . GLN A 1 3 ? 5.293 -5.873 11.069 1.00 0.00 8 GLN A CA 16
ATOM 17527 C C . GLN A 1 3 ? 4.040 -5.058 10.750 1.00 0.00 8 GLN A C 16
ATOM 17528 O O . GLN A 1 3 ? 4.129 -3.912 10.311 1.00 0.00 8 GLN A O 16
ATOM 17542 N N . ALA A 1 4 ? 2.876 -5.662 10.972 1.00 0.00 9 ALA A N 16
ATOM 17543 C CA . ALA A 1 4 ? 1.611 -4.988 10.700 1.00 0.00 9 ALA A CA 16
ATOM 17544 C C . ALA A 1 4 ? 1.367 -3.860 11.699 1.00 0.00 9 ALA A C 16
ATOM 17545 O O . ALA A 1 4 ? 1.320 -2.690 11.327 1.00 0.00 9 ALA A O 16
ATOM 17552 N N . VAL A 1 5 ? 1.206 -4.218 12.968 1.00 0.00 10 VAL A N 16
ATOM 17553 C CA . VAL A 1 5 ? 0.962 -3.217 14.002 1.00 0.00 10 VAL A CA 16
ATOM 17554 C C . VAL A 1 5 ? 2.133 -2.242 14.088 1.00 0.00 10 VAL A C 16
ATOM 17555 O O . VAL A 1 5 ? 1.968 -1.095 14.504 1.00 0.00 10 VAL A O 16
ATOM 17568 N N . LEU A 1 6 ? 3.310 -2.706 13.693 1.00 0.00 11 LEU A N 16
ATOM 17569 C CA . LEU A 1 6 ? 4.504 -1.867 13.729 1.00 0.00 11 LEU A CA 16
ATOM 17570 C C . LEU A 1 6 ? 4.423 -0.763 12.676 1.00 0.00 11 LEU A C 16
ATOM 17571 O O . LEU A 1 6 ? 4.461 0.422 13.003 1.00 0.00 11 LEU A O 16
ATOM 17587 N N . GLU A 1 7 ? 4.315 -1.156 11.412 1.00 0.00 12 GLU A N 16
ATOM 17588 C CA . GLU A 1 7 ? 4.234 -0.178 10.336 1.00 0.00 12 GLU A CA 16
ATOM 17589 C C . GLU A 1 7 ? 2.946 0.632 10.448 1.00 0.00 12 GLU A C 16
ATOM 17590 O O . GLU A 1 7 ? 2.885 1.786 10.019 1.00 0.00 12 GLU A O 16
ATOM 17602 N N . GLN A 1 8 ? 1.918 0.018 11.023 1.00 0.00 13 GLN A N 16
ATOM 17603 C CA . GLN A 1 8 ? 0.630 0.683 11.180 1.00 0.00 13 GLN A CA 16
ATOM 17604 C C . GLN A 1 8 ? 0.675 1.740 12.280 1.00 0.00 13 GLN A C 16
ATOM 17605 O O . GLN A 1 8 ? 0.124 2.830 12.118 1.00 0.00 13 GLN A O 16
ATOM 17619 N N . GLU A 1 9 ? 1.317 1.421 13.403 1.00 0.00 14 GLU A N 16
ATOM 17620 C CA . GLU A 1 9 ? 1.391 2.376 14.506 1.00 0.00 14 GLU A CA 16
ATOM 17621 C C . GLU A 1 9 ? 2.348 3.520 14.175 1.00 0.00 14 GLU A C 16
ATOM 17622 O O . GLU A 1 9 ? 2.053 4.683 14.454 1.00 0.00 14 GLU A O 16
ATOM 17634 N N . ARG A 1 10 ? 3.488 3.192 13.574 1.00 0.00 15 ARG A N 16
ATOM 17635 C CA . ARG A 1 10 ? 4.459 4.219 13.215 1.00 0.00 15 ARG A CA 16
ATOM 17636 C C . ARG A 1 10 ? 3.910 5.085 12.084 1.00 0.00 15 ARG A C 16
ATOM 17637 O O . ARG A 1 10 ? 4.037 6.309 12.111 1.00 0.00 15 ARG A O 16
ATOM 17658 N N . ARG A 1 11 ? 3.291 4.444 11.096 1.00 0.00 16 ARG A N 16
ATOM 17659 C CA . ARG A 1 11 ? 2.720 5.172 9.972 1.00 0.00 16 ARG A CA 16
ATOM 17660 C C . ARG A 1 11 ? 1.610 6.097 10.456 1.00 0.00 16 ARG A C 16
ATOM 17661 O O . ARG A 1 11 ? 1.554 7.268 10.080 1.00 0.00 16 ARG A O 16
ATOM 17682 N N . ASP A 1 12 ? 0.733 5.564 11.302 1.00 0.00 17 ASP A N 16
ATOM 17683 C CA . ASP A 1 12 ? -0.369 6.352 11.839 1.00 0.00 17 ASP A CA 16
ATOM 17684 C C . ASP A 1 12 ? 0.165 7.569 12.586 1.00 0.00 17 ASP A C 16
ATOM 17685 O O . ASP A 1 12 ? -0.290 8.692 12.368 1.00 0.00 17 ASP A O 16
ATOM 17694 N N . ARG A 1 13 ? 1.135 7.339 13.465 1.00 0.00 18 ARG A N 16
ATOM 17695 C CA . ARG A 1 13 ? 1.725 8.428 14.236 1.00 0.00 18 ARG A CA 16
ATOM 17696 C C . ARG A 1 13 ? 2.391 9.438 13.307 1.00 0.00 18 ARG A C 16
ATOM 17697 O O . ARG A 1 13 ? 2.193 10.646 13.443 1.00 0.00 18 ARG A O 16
ATOM 17718 N N . GLU A 1 14 ? 3.180 8.936 12.362 1.00 0.00 19 GLU A N 16
ATOM 17719 C CA . GLU A 1 14 ? 3.870 9.805 11.415 1.00 0.00 19 GLU A CA 16
ATOM 17720 C C . GLU A 1 14 ? 2.879 10.739 10.725 1.00 0.00 19 GLU A C 16
ATOM 17721 O O . GLU A 1 14 ? 2.911 11.951 10.931 1.00 0.00 19 GLU A O 16
ATOM 17733 N N . LEU A 1 15 ? 2.001 10.166 9.907 1.00 0.00 20 LEU A N 16
ATOM 17734 C CA . LEU A 1 15 ? 1.009 10.963 9.196 1.00 0.00 20 LEU A CA 16
ATOM 17735 C C . LEU A 1 15 ? 0.262 11.873 10.166 1.00 0.00 20 LEU A C 16
ATOM 17736 O O . LEU A 1 15 ? 0.309 13.097 10.043 1.00 0.00 20 LEU A O 16
ATOM 17752 N N . ALA A 1 16 ? -0.424 11.269 11.132 1.00 0.00 21 ALA A N 16
ATOM 17753 C CA . ALA A 1 16 ? -1.175 12.037 12.119 1.00 0.00 21 ALA A CA 16
ATOM 17754 C C . ALA A 1 16 ? -0.379 13.257 12.572 1.00 0.00 21 ALA A C 16
ATOM 17755 O O . ALA A 1 16 ? -0.940 14.333 12.783 1.00 0.00 21 ALA A O 16
ATOM 17762 N N . LEU A 1 17 ? 0.931 13.083 12.716 1.00 0.00 22 LEU A N 16
ATOM 17763 C CA . LEU A 1 17 ? 1.795 14.178 13.141 1.00 0.00 22 LEU A CA 16
ATOM 17764 C C . LEU A 1 17 ? 1.892 15.230 12.043 1.00 0.00 22 LEU A C 16
ATOM 17765 O O . LEU A 1 17 ? 1.730 16.423 12.295 1.00 0.00 22 LEU A O 16
ATOM 17781 N N . ARG A 1 18 ? 2.154 14.778 10.821 1.00 0.00 23 ARG A N 16
ATOM 17782 C CA . ARG A 1 18 ? 2.263 15.689 9.690 1.00 0.00 23 ARG A CA 16
ATOM 17783 C C . ARG A 1 18 ? 1.005 16.541 9.579 1.00 0.00 23 ARG A C 16
ATOM 17784 O O . ARG A 1 18 ? 1.070 17.772 9.609 1.00 0.00 23 ARG A O 16
ATOM 17805 N N . ILE A 1 19 ? -0.138 15.879 9.458 1.00 0.00 24 ILE A N 16
ATOM 17806 C CA . ILE A 1 19 ? -1.405 16.587 9.350 1.00 0.00 24 ILE A CA 16
ATOM 17807 C C . ILE A 1 19 ? -1.566 17.552 10.517 1.00 0.00 24 ILE A C 16
ATOM 17808 O O . ILE A 1 19 ? -1.809 18.743 10.323 1.00 0.00 24 ILE A O 16
ATOM 17824 N N . ALA A 1 20 ? -1.418 17.032 11.731 1.00 0.00 25 ALA A N 16
ATOM 17825 C CA . ALA A 1 20 ? -1.544 17.860 12.923 1.00 0.00 25 ALA A CA 16
ATOM 17826 C C . ALA A 1 20 ? -0.690 19.114 12.785 1.00 0.00 25 ALA A C 16
ATOM 17827 O O . ALA A 1 20 ? -1.146 20.224 13.064 1.00 0.00 25 ALA A O 16
ATOM 17834 N N . GLN A 1 21 ? 0.552 18.930 12.348 1.00 0.00 26 GLN A N 16
ATOM 17835 C CA . GLN A 1 21 ? 1.462 20.053 12.171 1.00 0.00 26 GLN A CA 16
ATOM 17836 C C . GLN A 1 21 ? 1.037 20.899 10.975 1.00 0.00 26 GLN A C 16
ATOM 17837 O O . GLN A 1 21 ? 1.405 22.068 10.870 1.00 0.00 26 GLN A O 16
ATOM 17851 N N . SER A 1 22 ? 0.253 20.304 10.081 1.00 0.00 27 SER A N 16
ATOM 17852 C CA . SER A 1 22 ? -0.219 21.020 8.902 1.00 0.00 27 SER A CA 16
ATOM 17853 C C . SER A 1 22 ? -1.285 22.032 9.300 1.00 0.00 27 SER A C 16
ATOM 17854 O O . SER A 1 22 ? -1.159 23.225 9.023 1.00 0.00 27 SER A O 16
ATOM 17862 N N . GLU A 1 23 ? -2.328 21.546 9.962 1.00 0.00 28 GLU A N 16
ATOM 17863 C CA . GLU A 1 23 ? -3.407 22.417 10.408 1.00 0.00 28 GLU A CA 16
ATOM 17864 C C . GLU A 1 23 ? -2.883 23.400 11.444 1.00 0.00 28 GLU A C 16
ATOM 17865 O O . GLU A 1 23 ? -3.261 24.572 11.455 1.00 0.00 28 GLU A O 16
ATOM 17877 N N . ALA A 1 24 ? -2.009 22.909 12.316 1.00 0.00 29 ALA A N 16
ATOM 17878 C CA . ALA A 1 24 ? -1.435 23.745 13.358 1.00 0.00 29 ALA A CA 16
ATOM 17879 C C . ALA A 1 24 ? -0.600 24.865 12.746 1.00 0.00 29 ALA A C 16
ATOM 17880 O O . ALA A 1 24 ? -0.668 26.014 13.184 1.00 0.00 29 ALA A O 16
ATOM 17887 N N . GLU A 1 25 ? 0.187 24.523 11.731 1.00 0.00 30 GLU A N 16
ATOM 17888 C CA . GLU A 1 25 ? 1.031 25.509 11.067 1.00 0.00 30 GLU A CA 16
ATOM 17889 C C . GLU A 1 25 ? 0.194 26.395 10.151 1.00 0.00 30 GLU A C 16
ATOM 17890 O O . GLU A 1 25 ? 0.568 27.530 9.856 1.00 0.00 30 GLU A O 16
ATOM 17902 N N . LEU A 1 26 ? -0.944 25.869 9.708 1.00 0.00 31 LEU A N 16
ATOM 17903 C CA . LEU A 1 26 ? -1.833 26.620 8.828 1.00 0.00 31 LEU A CA 16
ATOM 17904 C C . LEU A 1 26 ? -1.105 27.035 7.554 1.00 0.00 31 LEU A C 16
ATOM 17905 O O . LEU A 1 26 ? -1.419 28.065 6.956 1.00 0.00 31 LEU A O 16
ATOM 17921 N N . ILE A 1 27 ? -0.133 26.227 7.141 1.00 0.00 32 ILE A N 16
ATOM 17922 C CA . ILE A 1 27 ? 0.631 26.520 5.933 1.00 0.00 32 ILE A CA 16
ATOM 17923 C C . ILE A 1 27 ? -0.112 26.015 4.699 1.00 0.00 32 ILE A C 16
ATOM 17924 O O . ILE A 1 27 ? 0.220 26.379 3.570 1.00 0.00 32 ILE A O 16
ATOM 17940 N N . SER A 1 28 ? -1.117 25.175 4.923 1.00 0.00 33 SER A N 16
ATOM 17941 C CA . SER A 1 28 ? -1.903 24.626 3.823 1.00 0.00 33 SER A CA 16
ATOM 17942 C C . SER A 1 28 ? -2.945 25.636 3.352 1.00 0.00 33 SER A C 16
ATOM 17943 O O . SER A 1 28 ? -4.148 25.388 3.437 1.00 0.00 33 SER A O 16
ATOM 17951 N N . ASP A 1 29 ? -2.474 26.777 2.856 1.00 0.00 34 ASP A N 16
ATOM 17952 C CA . ASP A 1 29 ? -3.374 27.818 2.375 1.00 0.00 34 ASP A CA 16
ATOM 17953 C C . ASP A 1 29 ? -4.219 27.305 1.212 1.00 0.00 34 ASP A C 16
ATOM 17954 O O . ASP A 1 29 ? -5.282 27.849 0.918 1.00 0.00 34 ASP A O 16
ATOM 17963 N N . GLU A 1 30 ? -3.736 26.255 0.555 1.00 0.00 35 GLU A N 16
ATOM 17964 C CA . GLU A 1 30 ? -4.456 25.678 -0.574 1.00 0.00 35 GLU A CA 16
ATOM 17965 C C . GLU A 1 30 ? -5.838 25.199 -0.144 1.00 0.00 35 GLU A C 16
ATOM 17966 O O . GLU A 1 30 ? -6.793 25.252 -0.920 1.00 0.00 35 GLU A O 16
ATOM 17978 N N . ALA A 1 31 ? -5.939 24.732 1.095 1.00 0.00 36 ALA A N 16
ATOM 17979 C CA . ALA A 1 31 ? -7.210 24.245 1.617 1.00 0.00 36 ALA A CA 16
ATOM 17980 C C . ALA A 1 31 ? -8.175 25.403 1.845 1.00 0.00 36 ALA A C 16
ATOM 17981 O O . ALA A 1 31 ? -9.275 25.426 1.292 1.00 0.00 36 ALA A O 16
ATOM 17988 N N . GLN A 1 32 ? -7.755 26.364 2.661 1.00 0.00 37 GLN A N 16
ATOM 17989 C CA . GLN A 1 32 ? -8.590 27.522 2.954 1.00 0.00 37 GLN A CA 16
ATOM 17990 C C . GLN A 1 32 ? -8.935 28.273 1.671 1.00 0.00 37 GLN A C 16
ATOM 17991 O O . GLN A 1 32 ? -10.084 28.658 1.456 1.00 0.00 37 GLN A O 16
ATOM 18005 N N . ALA A 1 33 ? -7.932 28.474 0.823 1.00 0.00 38 ALA A N 16
ATOM 18006 C CA . ALA A 1 33 ? -8.141 29.178 -0.437 1.00 0.00 38 ALA A CA 16
ATOM 18007 C C . ALA A 1 33 ? -9.159 28.439 -1.299 1.00 0.00 38 ALA A C 16
ATOM 18008 O O . ALA A 1 33 ? -10.127 29.029 -1.779 1.00 0.00 38 ALA A O 16
ATOM 18015 N N . ASP A 1 34 ? -8.935 27.142 -1.490 1.00 0.00 39 ASP A N 16
ATOM 18016 C CA . ASP A 1 34 ? -9.841 26.333 -2.296 1.00 0.00 39 ASP A CA 16
ATOM 18017 C C . ASP A 1 34 ? -11.249 26.364 -1.708 1.00 0.00 39 ASP A C 16
ATOM 18018 O O . ASP A 1 34 ? -12.159 26.963 -2.283 1.00 0.00 39 ASP A O 16
ATOM 18027 N N . LEU A 1 35 ? -11.420 25.716 -0.559 1.00 0.00 40 LEU A N 16
ATOM 18028 C CA . LEU A 1 35 ? -12.721 25.676 0.098 1.00 0.00 40 LEU A CA 16
ATOM 18029 C C . LEU A 1 35 ? -13.408 27.036 0.014 1.00 0.00 40 LEU A C 16
ATOM 18030 O O . LEU A 1 35 ? -14.601 27.123 -0.273 1.00 0.00 40 LEU A O 16
ATOM 18046 N N . ALA A 1 36 ? -12.644 28.094 0.264 1.00 0.00 41 ALA A N 16
ATOM 18047 C CA . ALA A 1 36 ? -13.188 29.446 0.213 1.00 0.00 41 ALA A CA 16
ATOM 18048 C C . ALA A 1 36 ? -13.738 29.751 -1.177 1.00 0.00 41 ALA A C 16
ATOM 18049 O O . ALA A 1 36 ? -14.836 30.289 -1.316 1.00 0.00 41 ALA A O 16
ATOM 18056 N N . LEU A 1 37 ? -12.967 29.404 -2.203 1.00 0.00 42 LEU A N 16
ATOM 18057 C CA . LEU A 1 37 ? -13.389 29.648 -3.578 1.00 0.00 42 LEU A CA 16
ATOM 18058 C C . LEU A 1 37 ? -14.682 28.897 -3.883 1.00 0.00 42 LEU A C 16
ATOM 18059 O O . LEU A 1 37 ? -15.554 29.405 -4.587 1.00 0.00 42 LEU A O 16
ATOM 18075 N N . ARG A 1 38 ? -14.799 27.687 -3.347 1.00 0.00 43 ARG A N 16
ATOM 18076 C CA . ARG A 1 38 ? -15.993 26.878 -3.570 1.00 0.00 43 ARG A CA 16
ATOM 18077 C C . ARG A 1 38 ? -17.156 27.403 -2.735 1.00 0.00 43 ARG A C 16
ATOM 18078 O O . ARG A 1 38 ? -18.311 27.353 -3.160 1.00 0.00 43 ARG A O 16
ATOM 18099 N N . ARG A 1 39 ? -16.845 27.900 -1.544 1.00 0.00 44 ARG A N 16
ATOM 18100 C CA . ARG A 1 39 ? -17.869 28.428 -0.655 1.00 0.00 44 ARG A CA 16
ATOM 18101 C C . ARG A 1 39 ? -18.416 29.752 -1.186 1.00 0.00 44 ARG A C 16
ATOM 18102 O O . ARG A 1 39 ? -19.317 30.344 -0.594 1.00 0.00 44 ARG A O 16
ATOM 18123 N N . SER A 1 40 ? -17.862 30.211 -2.305 1.00 0.00 45 SER A N 16
ATOM 18124 C CA . SER A 1 40 ? -18.302 31.467 -2.906 1.00 0.00 45 SER A CA 16
ATOM 18125 C C . SER A 1 40 ? -19.439 31.222 -3.893 1.00 0.00 45 SER A C 16
ATOM 18126 O O . SER A 1 40 ? -20.146 32.150 -4.283 1.00 0.00 45 SER A O 16
ATOM 18134 N N . LEU A 1 41 ? -19.609 29.966 -4.293 1.00 0.00 46 LEU A N 16
ATOM 18135 C CA . LEU A 1 41 ? -20.665 29.611 -5.236 1.00 0.00 46 LEU A CA 16
ATOM 18136 C C . LEU A 1 41 ? -22.038 29.824 -4.605 1.00 0.00 46 LEU A C 16
ATOM 18137 O O . LEU A 1 41 ? -23.057 29.817 -5.297 1.00 0.00 46 LEU A O 16
ATOM 18153 N N . ASP A 1 42 ? -22.059 30.014 -3.291 1.00 0.00 47 ASP A N 16
ATOM 18154 C CA . ASP A 1 42 ? -23.315 30.228 -2.580 1.00 0.00 47 ASP A CA 16
ATOM 18155 C C . ASP A 1 42 ? -23.812 31.655 -2.790 1.00 0.00 47 ASP A C 16
ATOM 18156 O O . ASP A 1 42 ? -25.005 31.931 -2.664 1.00 0.00 47 ASP A O 16
ATOM 18165 N N . SER A 1 43 ? -22.890 32.557 -3.108 1.00 0.00 48 SER A N 16
ATOM 18166 C CA . SER A 1 43 ? -23.245 33.955 -3.332 1.00 0.00 48 SER A CA 16
ATOM 18167 C C . SER A 1 43 ? -23.677 34.174 -4.779 1.00 0.00 48 SER A C 16
ATOM 18168 O O . SER A 1 43 ? -22.968 34.812 -5.557 1.00 0.00 48 SER A O 16
ATOM 18176 N N . TYR A 1 44 ? -24.843 33.644 -5.131 1.00 0.00 49 TYR A N 16
ATOM 18177 C CA . TYR A 1 44 ? -25.360 33.790 -6.487 1.00 0.00 49 TYR A CA 16
ATOM 18178 C C . TYR A 1 44 ? -25.657 35.261 -6.785 1.00 0.00 49 TYR A C 16
ATOM 18179 O O . TYR A 1 44 ? -25.893 36.051 -5.870 1.00 0.00 49 TYR A O 16
ATOM 18197 N N . PRO A 1 45 ? -25.648 35.639 -8.037 1.00 0.00 50 PRO A N 16
ATOM 18198 C CA . PRO A 1 45 ? -25.922 37.045 -8.453 1.00 0.00 50 PRO A CA 16
ATOM 18199 C C . PRO A 1 45 ? -27.382 37.433 -8.237 1.00 0.00 50 PRO A C 16
ATOM 18200 O O . PRO A 1 45 ? -28.288 36.827 -8.808 1.00 0.00 50 PRO A O 16
ATOM 18211 N N . VAL A 1 46 ? -27.597 38.449 -7.410 1.00 0.00 51 VAL A N 16
ATOM 18212 C CA . VAL A 1 46 ? -28.947 38.919 -7.120 1.00 0.00 51 VAL A CA 16
ATOM 18213 C C . VAL A 1 46 ? -29.391 39.944 -8.159 1.00 0.00 51 VAL A C 16
ATOM 18214 O O . VAL A 1 46 ? -28.563 40.582 -8.808 1.00 0.00 51 VAL A O 16
ATOM 18227 N N . SER A 1 47 ? -30.702 40.097 -8.310 1.00 0.00 52 SER A N 16
ATOM 18228 C CA . SER A 1 47 ? -31.244 41.049 -9.273 1.00 0.00 52 SER A CA 16
ATOM 18229 C C . SER A 1 47 ? -31.053 42.480 -8.778 1.00 0.00 52 SER A C 16
ATOM 18230 O O . SER A 1 47 ? -31.672 42.895 -7.799 1.00 0.00 52 SER A O 16
ATOM 18238 N N . LYS A 1 48 ? -30.191 43.226 -9.460 1.00 0.00 53 LYS A N 16
ATOM 18239 C CA . LYS A 1 48 ? -29.926 44.609 -9.079 1.00 0.00 53 LYS A CA 16
ATOM 18240 C C . LYS A 1 48 ? -31.110 45.501 -9.440 1.00 0.00 53 LYS A C 16
ATOM 18241 O O . LYS A 1 48 ? -31.906 45.169 -10.318 1.00 0.00 53 LYS A O 16
ATOM 18260 N N . ASN A 1 49 ? -31.220 46.635 -8.756 1.00 0.00 54 ASN A N 16
ATOM 18261 C CA . ASN A 1 49 ? -32.310 47.568 -9.012 1.00 0.00 54 ASN A CA 16
ATOM 18262 C C . ASN A 1 49 ? -33.658 46.860 -8.903 1.00 0.00 54 ASN A C 16
ATOM 18263 O O . ASN A 1 49 ? -34.378 46.721 -9.892 1.00 0.00 54 ASN A O 16
ATOM 18274 N N . ASP A 1 50 ? -33.990 46.415 -7.696 1.00 0.00 55 ASP A N 16
ATOM 18275 C CA . ASP A 1 50 ? -35.255 45.722 -7.466 1.00 0.00 55 ASP A CA 16
ATOM 18276 C C . ASP A 1 50 ? -35.799 46.047 -6.079 1.00 0.00 55 ASP A C 16
ATOM 18277 O O . ASP A 1 50 ? -36.944 46.477 -5.936 1.00 0.00 55 ASP A O 16
ATOM 18286 N N . GLY A 1 51 ? -34.971 45.842 -5.061 1.00 0.00 56 GLY A N 16
ATOM 18287 C CA . GLY A 1 51 ? -35.379 46.118 -3.688 1.00 0.00 56 GLY A CA 16
ATOM 18288 C C . GLY A 1 51 ? -36.242 44.989 -3.136 1.00 0.00 56 GLY A C 16
ATOM 18289 O O . GLY A 1 51 ? -36.435 44.877 -1.926 1.00 0.00 56 GLY A O 16
ATOM 18293 N N . THR A 1 52 ? -36.760 44.153 -4.031 1.00 0.00 57 THR A N 16
ATOM 18294 C CA . THR A 1 52 ? -37.601 43.035 -3.619 1.00 0.00 57 THR A CA 16
ATOM 18295 C C . THR A 1 52 ? -37.946 42.153 -4.815 1.00 0.00 57 THR A C 16
ATOM 18296 O O . THR A 1 52 ? -38.897 42.425 -5.547 1.00 0.00 57 THR A O 16
ATOM 18307 N N . ARG A 1 53 ? -37.165 41.094 -5.006 1.00 0.00 58 ARG A N 16
ATOM 18308 C CA . ARG A 1 53 ? -37.395 40.175 -6.118 1.00 0.00 58 ARG A CA 16
ATOM 18309 C C . ARG A 1 53 ? -38.432 39.122 -5.731 1.00 0.00 58 ARG A C 16
ATOM 18310 O O . ARG A 1 53 ? -38.750 38.949 -4.554 1.00 0.00 58 ARG A O 16
ATOM 18331 N N . PRO A 1 54 ? -38.954 38.421 -6.702 1.00 0.00 59 PRO A N 16
ATOM 18332 C CA . PRO A 1 54 ? -39.976 37.358 -6.474 1.00 0.00 59 PRO A CA 16
ATOM 18333 C C . PRO A 1 54 ? -39.370 36.113 -5.826 1.00 0.00 59 PRO A C 16
ATOM 18334 O O . PRO A 1 54 ? -38.175 36.072 -5.536 1.00 0.00 59 PRO A O 16
ATOM 18345 N N . LYS A 1 55 ? -40.203 35.103 -5.605 1.00 0.00 60 LYS A N 16
ATOM 18346 C CA . LYS A 1 55 ? -39.738 33.863 -4.994 1.00 0.00 60 LYS A CA 16
ATOM 18347 C C . LYS A 1 55 ? -40.792 32.771 -5.127 1.00 0.00 60 LYS A C 16
ATOM 18348 O O . LYS A 1 55 ? -41.059 32.028 -4.182 1.00 0.00 60 LYS A O 16
ATOM 18367 N N . MET A 1 56 ? -41.387 32.682 -6.311 1.00 0.00 61 MET A N 16
ATOM 18368 C CA . MET A 1 56 ? -42.414 31.678 -6.573 1.00 0.00 61 MET A CA 16
ATOM 18369 C C . MET A 1 56 ? -41.833 30.519 -7.378 1.00 0.00 61 MET A C 16
ATOM 18370 O O . MET A 1 56 ? -41.441 30.689 -8.533 1.00 0.00 61 MET A O 16
ATOM 18384 N N . THR A 1 57 ? -41.779 29.344 -6.760 1.00 0.00 62 THR A N 16
ATOM 18385 C CA . THR A 1 57 ? -41.242 28.166 -7.430 1.00 0.00 62 THR A CA 16
ATOM 18386 C C . THR A 1 57 ? -42.226 27.660 -8.488 1.00 0.00 62 THR A C 16
ATOM 18387 O O . THR A 1 57 ? -43.439 27.780 -8.319 1.00 0.00 62 THR A O 16
ATOM 18398 N N . PRO A 1 58 ? -41.732 27.099 -9.565 1.00 0.00 63 PRO A N 16
ATOM 18399 C CA . PRO A 1 58 ? -42.593 26.569 -10.656 1.00 0.00 63 PRO A CA 16
ATOM 18400 C C . PRO A 1 58 ? -43.844 25.875 -10.119 1.00 0.00 63 PRO A C 16
ATOM 18401 O O . PRO A 1 58 ? -44.913 25.948 -10.723 1.00 0.00 63 PRO A O 16
ATOM 18412 N N . GLU A 1 59 ? -43.698 25.200 -8.983 1.00 0.00 64 GLU A N 16
ATOM 18413 C CA . GLU A 1 59 ? -44.819 24.493 -8.375 1.00 0.00 64 GLU A CA 16
ATOM 18414 C C . GLU A 1 59 ? -45.941 25.463 -8.016 1.00 0.00 64 GLU A C 16
ATOM 18415 O O . GLU A 1 59 ? -47.099 25.242 -8.368 1.00 0.00 64 GLU A O 16
ATOM 18427 N N . GLN A 1 60 ? -45.591 26.532 -7.310 1.00 0.00 65 GLN A N 16
ATOM 18428 C CA . GLN A 1 60 ? -46.580 27.525 -6.906 1.00 0.00 65 GLN A CA 16
ATOM 18429 C C . GLN A 1 60 ? -47.262 28.136 -8.128 1.00 0.00 65 GLN A C 16
ATOM 18430 O O . GLN A 1 60 ? -48.451 27.920 -8.361 1.00 0.00 65 GLN A O 16
ATOM 18444 N N . MET A 1 61 ? -46.500 28.900 -8.903 1.00 0.00 66 MET A N 16
ATOM 18445 C CA . MET A 1 61 ? -47.042 29.539 -10.098 1.00 0.00 66 MET A CA 16
ATOM 18446 C C . MET A 1 61 ? -47.861 28.545 -10.918 1.00 0.00 66 MET A C 16
ATOM 18447 O O . MET A 1 61 ? -48.910 28.893 -11.461 1.00 0.00 66 MET A O 16
ATOM 18461 N N . ALA A 1 62 ? -47.378 27.310 -11.003 1.00 0.00 67 ALA A N 16
ATOM 18462 C CA . ALA A 1 62 ? -48.081 26.279 -11.761 1.00 0.00 67 ALA A CA 16
ATOM 18463 C C . ALA A 1 62 ? -49.379 25.893 -11.060 1.00 0.00 67 ALA A C 16
ATOM 18464 O O . ALA A 1 62 ? -50.463 26.016 -11.629 1.00 0.00 67 ALA A O 16
ATOM 18471 N N . LYS A 1 63 ? -49.261 25.425 -9.821 1.00 0.00 68 LYS A N 16
ATOM 18472 C CA . LYS A 1 63 ? -50.430 25.025 -9.050 1.00 0.00 68 LYS A CA 16
ATOM 18473 C C . LYS A 1 63 ? -51.465 26.146 -9.033 1.00 0.00 68 LYS A C 16
ATOM 18474 O O . LYS A 1 63 ? -52.633 25.933 -9.357 1.00 0.00 68 LYS A O 16
ATOM 18493 N N . GLU A 1 64 ? -51.026 27.343 -8.654 1.00 0.00 69 GLU A N 16
ATOM 18494 C CA . GLU A 1 64 ? -51.921 28.492 -8.598 1.00 0.00 69 GLU A CA 16
ATOM 18495 C C . GLU A 1 64 ? -52.598 28.707 -9.948 1.00 0.00 69 GLU A C 16
ATOM 18496 O O . GLU A 1 64 ? -53.825 28.729 -10.040 1.00 0.00 69 GLU A O 16
ATOM 18508 N N . MET A 1 65 ? -51.792 28.866 -10.992 1.00 0.00 70 MET A N 16
ATOM 18509 C CA . MET A 1 65 ? -52.329 29.077 -12.331 1.00 0.00 70 MET A CA 16
ATOM 18510 C C . MET A 1 65 ? -53.387 28.025 -12.651 1.00 0.00 70 MET A C 16
ATOM 18511 O O . MET A 1 65 ? -54.451 28.343 -13.181 1.00 0.00 70 MET A O 16
ATOM 18525 N N . SER A 1 66 ? -53.088 26.773 -12.321 1.00 0.00 71 SER A N 16
ATOM 18526 C CA . SER A 1 66 ? -54.022 25.683 -12.576 1.00 0.00 71 SER A CA 16
ATOM 18527 C C . SER A 1 66 ? -55.355 25.946 -11.882 1.00 0.00 71 SER A C 16
ATOM 18528 O O . SER A 1 66 ? -56.417 25.821 -12.491 1.00 0.00 71 SER A O 16
ATOM 18536 N N . GLU A 1 67 ? -55.291 26.308 -10.605 1.00 0.00 72 GLU A N 16
ATOM 18537 C CA . GLU A 1 67 ? -56.501 26.586 -9.838 1.00 0.00 72 GLU A CA 16
ATOM 18538 C C . GLU A 1 67 ? -57.109 27.921 -10.259 1.00 0.00 72 GLU A C 16
ATOM 18539 O O . GLU A 1 67 ? -58.315 28.131 -10.136 1.00 0.00 72 GLU A O 16
ATOM 18551 N N . PHE A 1 68 ? -56.266 28.819 -10.759 1.00 0.00 73 PHE A N 16
ATOM 18552 C CA . PHE A 1 68 ? -56.734 30.129 -11.197 1.00 0.00 73 PHE A CA 16
ATOM 18553 C C . PHE A 1 68 ? -57.539 30.004 -12.485 1.00 0.00 73 PHE A C 16
ATOM 18554 O O . PHE A 1 68 ? -58.700 30.411 -12.547 1.00 0.00 73 PHE A O 16
ATOM 18571 N N . LEU A 1 69 ? -56.913 29.439 -13.512 1.00 0.00 74 LEU A N 16
ATOM 18572 C CA . LEU A 1 69 ? -57.575 29.263 -14.799 1.00 0.00 74 LEU A CA 16
ATOM 18573 C C . LEU A 1 69 ? -58.902 28.529 -14.624 1.00 0.00 74 LEU A C 16
ATOM 18574 O O . LEU A 1 69 ? -59.683 28.408 -15.568 1.00 0.00 74 LEU A O 16
ATOM 18590 N N . SER A 1 70 ? -59.149 28.042 -13.411 1.00 0.00 75 SER A N 16
ATOM 18591 C CA . SER A 1 70 ? -60.385 27.319 -13.120 1.00 0.00 75 SER A CA 16
ATOM 18592 C C . SER A 1 70 ? -61.016 27.836 -11.830 1.00 0.00 75 SER A C 16
ATOM 18593 O O . SER A 1 70 ? -60.561 27.514 -10.733 1.00 0.00 75 SER A O 16
ATOM 18601 N N . ARG A 1 71 ? -62.066 28.638 -11.972 1.00 0.00 76 ARG A N 16
ATOM 18602 C CA . ARG A 1 71 ? -62.753 29.194 -10.812 1.00 0.00 76 ARG A CA 16
ATOM 18603 C C . ARG A 1 71 ? -63.168 28.082 -9.852 1.00 0.00 76 ARG A C 16
ATOM 18604 O O . ARG A 1 71 ? -63.615 28.348 -8.735 1.00 0.00 76 ARG A O 16
ATOM 18625 N N . GLY A 1 72 ? -63.018 26.839 -10.294 1.00 0.00 77 GLY A N 16
ATOM 18626 C CA . GLY A 1 72 ? -63.381 25.694 -9.468 1.00 0.00 77 GLY A CA 16
ATOM 18627 C C . GLY A 1 72 ? -64.885 25.446 -9.509 1.00 0.00 77 GLY A C 16
ATOM 18628 O O . GLY A 1 72 ? -65.558 25.469 -8.479 1.00 0.00 77 GLY A O 16
ATOM 18632 N N . PRO A 1 73 ? -65.418 25.212 -10.679 1.00 0.00 78 PRO A N 16
ATOM 18633 C CA . PRO A 1 73 ? -66.875 24.953 -10.865 1.00 0.00 78 PRO A CA 16
ATOM 18634 C C . PRO A 1 73 ? -67.278 23.564 -10.372 1.00 0.00 78 PRO A C 16
ATOM 18635 O O . PRO A 1 73 ? -66.960 22.554 -11.001 1.00 0.00 78 PRO A O 16
ATOM 18646 N N . ALA A 1 74 ? -67.979 23.522 -9.244 1.00 0.00 79 ALA A N 16
ATOM 18647 C CA . ALA A 1 74 ? -68.419 22.254 -8.675 1.00 0.00 79 ALA A CA 16
ATOM 18648 C C . ALA A 1 74 ? -69.317 22.492 -7.465 1.00 0.00 79 ALA A C 16
ATOM 18649 O O . ALA A 1 74 ? -68.784 22.674 -6.384 1.00 0.00 79 ALA A O 16
ATOM 18657 N N . GLN A 1 1 ? 2.972 -10.650 13.451 1.00 0.00 6 GLN A N 17
ATOM 18658 C CA . GLN A 1 1 ? 1.994 -9.574 13.558 1.00 0.00 6 GLN A CA 17
ATOM 18659 C C . GLN A 1 1 ? 2.669 -8.277 13.992 1.00 0.00 6 GLN A C 17
ATOM 18660 O O . GLN A 1 1 ? 2.072 -7.202 13.923 1.00 0.00 6 GLN A O 17
ATOM 18674 N N . GLN A 1 2 ? 3.916 -8.385 14.438 1.00 0.00 7 GLN A N 17
ATOM 18675 C CA . GLN A 1 2 ? 4.663 -7.216 14.881 1.00 0.00 7 GLN A CA 17
ATOM 18676 C C . GLN A 1 2 ? 4.817 -6.214 13.741 1.00 0.00 7 GLN A C 17
ATOM 18677 O O . GLN A 1 2 ? 4.362 -5.076 13.835 1.00 0.00 7 GLN A O 17
ATOM 18691 N N . GLN A 1 3 ? 5.461 -6.646 12.663 1.00 0.00 8 GLN A N 17
ATOM 18692 C CA . GLN A 1 3 ? 5.669 -5.777 11.512 1.00 0.00 8 GLN A CA 17
ATOM 18693 C C . GLN A 1 3 ? 4.360 -5.117 11.087 1.00 0.00 8 GLN A C 17
ATOM 18694 O O . GLN A 1 3 ? 4.352 -3.976 10.627 1.00 0.00 8 GLN A O 17
ATOM 18708 N N . ALA A 1 4 ? 3.258 -5.844 11.238 1.00 0.00 9 ALA A N 17
ATOM 18709 C CA . ALA A 1 4 ? 1.951 -5.316 10.858 1.00 0.00 9 ALA A CA 17
ATOM 18710 C C . ALA A 1 4 ? 1.534 -4.171 11.777 1.00 0.00 9 ALA A C 17
ATOM 18711 O O . ALA A 1 4 ? 1.437 -3.023 11.345 1.00 0.00 9 ALA A O 17
ATOM 18718 N N . VAL A 1 5 ? 1.282 -4.490 13.043 1.00 0.00 10 VAL A N 17
ATOM 18719 C CA . VAL A 1 5 ? 0.867 -3.475 14.006 1.00 0.00 10 VAL A CA 17
ATOM 18720 C C . VAL A 1 5 ? 1.914 -2.370 14.111 1.00 0.00 10 VAL A C 17
ATOM 18721 O O . VAL A 1 5 ? 1.575 -1.189 14.186 1.00 0.00 10 VAL A O 17
ATOM 18734 N N . LEU A 1 6 ? 3.186 -2.756 14.117 1.00 0.00 11 LEU A N 17
ATOM 18735 C CA . LEU A 1 6 ? 4.265 -1.779 14.214 1.00 0.00 11 LEU A CA 17
ATOM 18736 C C . LEU A 1 6 ? 4.203 -0.802 13.044 1.00 0.00 11 LEU A C 17
ATOM 18737 O O . LEU A 1 6 ? 4.048 0.403 13.239 1.00 0.00 11 LEU A O 17
ATOM 18753 N N . GLU A 1 7 ? 4.322 -1.328 11.828 1.00 0.00 12 GLU A N 17
ATOM 18754 C CA . GLU A 1 7 ? 4.275 -0.487 10.637 1.00 0.00 12 GLU A CA 17
ATOM 18755 C C . GLU A 1 7 ? 3.053 0.424 10.677 1.00 0.00 12 GLU A C 17
ATOM 18756 O O . GLU A 1 7 ? 3.160 1.633 10.473 1.00 0.00 12 GLU A O 17
ATOM 18768 N N . GLN A 1 8 ? 1.890 -0.164 10.941 1.00 0.00 13 GLN A N 17
ATOM 18769 C CA . GLN A 1 8 ? 0.653 0.605 11.007 1.00 0.00 13 GLN A CA 17
ATOM 18770 C C . GLN A 1 8 ? 0.793 1.757 11.996 1.00 0.00 13 GLN A C 17
ATOM 18771 O O . GLN A 1 8 ? 0.379 2.882 11.715 1.00 0.00 13 GLN A O 17
ATOM 18785 N N . GLU A 1 9 ? 1.380 1.470 13.153 1.00 0.00 14 GLU A N 17
ATOM 18786 C CA . GLU A 1 9 ? 1.569 2.491 14.177 1.00 0.00 14 GLU A CA 17
ATOM 18787 C C . GLU A 1 9 ? 2.536 3.565 13.691 1.00 0.00 14 GLU A C 17
ATOM 18788 O O . GLU A 1 9 ? 2.222 4.755 13.718 1.00 0.00 14 GLU A O 17
ATOM 18800 N N . ARG A 1 10 ? 3.712 3.138 13.245 1.00 0.00 15 ARG A N 17
ATOM 18801 C CA . ARG A 1 10 ? 4.717 4.074 12.754 1.00 0.00 15 ARG A CA 17
ATOM 18802 C C . ARG A 1 10 ? 4.087 5.086 11.801 1.00 0.00 15 ARG A C 17
ATOM 18803 O O . ARG A 1 10 ? 4.249 6.295 11.969 1.00 0.00 15 ARG A O 17
ATOM 18824 N N . ARG A 1 11 ? 3.369 4.584 10.802 1.00 0.00 16 ARG A N 17
ATOM 18825 C CA . ARG A 1 11 ? 2.720 5.455 9.830 1.00 0.00 16 ARG A CA 17
ATOM 18826 C C . ARG A 1 11 ? 1.644 6.302 10.503 1.00 0.00 16 ARG A C 17
ATOM 18827 O O . ARG A 1 11 ? 1.695 7.532 10.466 1.00 0.00 16 ARG A O 17
ATOM 18848 N N . ASP A 1 12 ? 0.671 5.637 11.117 1.00 0.00 17 ASP A N 17
ATOM 18849 C CA . ASP A 1 12 ? -0.414 6.338 11.794 1.00 0.00 17 ASP A CA 17
ATOM 18850 C C . ASP A 1 12 ? 0.126 7.524 12.589 1.00 0.00 17 ASP A C 17
ATOM 18851 O O . ASP A 1 12 ? -0.404 8.632 12.503 1.00 0.00 17 ASP A O 17
ATOM 18860 N N . ARG A 1 13 ? 1.181 7.285 13.360 1.00 0.00 18 ARG A N 17
ATOM 18861 C CA . ARG A 1 13 ? 1.782 8.343 14.166 1.00 0.00 18 ARG A CA 17
ATOM 18862 C C . ARG A 1 13 ? 2.362 9.433 13.271 1.00 0.00 18 ARG A C 17
ATOM 18863 O O . ARG A 1 13 ? 2.024 10.608 13.412 1.00 0.00 18 ARG A O 17
ATOM 18884 N N . GLU A 1 14 ? 3.236 9.037 12.352 1.00 0.00 19 GLU A N 17
ATOM 18885 C CA . GLU A 1 14 ? 3.856 9.991 11.440 1.00 0.00 19 GLU A CA 17
ATOM 18886 C C . GLU A 1 14 ? 2.809 10.942 10.869 1.00 0.00 19 GLU A C 17
ATOM 18887 O O . GLU A 1 14 ? 2.869 12.151 11.089 1.00 0.00 19 GLU A O 17
ATOM 18899 N N . LEU A 1 15 ? 1.850 10.387 10.135 1.00 0.00 20 LEU A N 17
ATOM 18900 C CA . LEU A 1 15 ? 0.794 11.196 9.540 1.00 0.00 20 LEU A CA 17
ATOM 18901 C C . LEU A 1 15 ? 0.079 12.011 10.613 1.00 0.00 20 LEU A C 17
ATOM 18902 O O . LEU A 1 15 ? 0.139 13.240 10.615 1.00 0.00 20 LEU A O 17
ATOM 18918 N N . ALA A 1 16 ? -0.598 11.318 11.525 1.00 0.00 21 ALA A N 17
ATOM 18919 C CA . ALA A 1 16 ? -1.322 11.987 12.601 1.00 0.00 21 ALA A CA 17
ATOM 18920 C C . ALA A 1 16 ? -0.514 13.161 13.146 1.00 0.00 21 ALA A C 17
ATOM 18921 O O . ALA A 1 16 ? -1.070 14.211 13.472 1.00 0.00 21 ALA A O 17
ATOM 18928 N N . LEU A 1 17 ? 0.799 12.978 13.238 1.00 0.00 22 LEU A N 17
ATOM 18929 C CA . LEU A 1 17 ? 1.673 14.030 13.741 1.00 0.00 22 LEU A CA 17
ATOM 18930 C C . LEU A 1 17 ? 1.688 15.211 12.777 1.00 0.00 22 LEU A C 17
ATOM 18931 O O . LEU A 1 17 ? 1.477 16.355 13.177 1.00 0.00 22 LEU A O 17
ATOM 18947 N N . ARG A 1 18 ? 1.933 14.923 11.502 1.00 0.00 23 ARG A N 17
ATOM 18948 C CA . ARG A 1 18 ? 1.966 15.969 10.489 1.00 0.00 23 ARG A CA 17
ATOM 18949 C C . ARG A 1 18 ? 0.678 16.782 10.532 1.00 0.00 23 ARG A C 17
ATOM 18950 O O . ARG A 1 18 ? 0.706 18.003 10.695 1.00 0.00 23 ARG A O 17
ATOM 18971 N N . ILE A 1 19 ? -0.450 16.097 10.390 1.00 0.00 24 ILE A N 17
ATOM 18972 C CA . ILE A 1 19 ? -1.742 16.768 10.419 1.00 0.00 24 ILE A CA 17
ATOM 18973 C C . ILE A 1 19 ? -1.848 17.646 11.660 1.00 0.00 24 ILE A C 17
ATOM 18974 O O . ILE A 1 19 ? -2.126 18.841 11.565 1.00 0.00 24 ILE A O 17
ATOM 18990 N N . ALA A 1 20 ? -1.617 17.046 12.822 1.00 0.00 25 ALA A N 17
ATOM 18991 C CA . ALA A 1 20 ? -1.684 17.787 14.075 1.00 0.00 25 ALA A CA 17
ATOM 18992 C C . ALA A 1 20 ? -0.880 19.076 13.965 1.00 0.00 25 ALA A C 17
ATOM 18993 O O . ALA A 1 20 ? -1.351 20.150 14.339 1.00 0.00 25 ALA A O 17
ATOM 19000 N N . GLN A 1 21 ? 0.336 18.958 13.443 1.00 0.00 26 GLN A N 17
ATOM 19001 C CA . GLN A 1 21 ? 1.202 20.118 13.279 1.00 0.00 26 GLN A CA 17
ATOM 19002 C C . GLN A 1 21 ? 0.645 21.051 12.209 1.00 0.00 26 GLN A C 17
ATOM 19003 O O . GLN A 1 21 ? 0.957 22.241 12.187 1.00 0.00 26 GLN A O 17
ATOM 19017 N N . SER A 1 22 ? -0.185 20.501 11.326 1.00 0.00 27 SER A N 17
ATOM 19018 C CA . SER A 1 22 ? -0.781 21.298 10.261 1.00 0.00 27 SER A CA 17
ATOM 19019 C C . SER A 1 22 ? -1.878 22.191 10.825 1.00 0.00 27 SER A C 17
ATOM 19020 O O . SER A 1 22 ? -1.840 23.412 10.672 1.00 0.00 27 SER A O 17
ATOM 19028 N N . GLU A 1 23 ? -2.849 21.574 11.489 1.00 0.00 28 GLU A N 17
ATOM 19029 C CA . GLU A 1 23 ? -3.945 22.325 12.085 1.00 0.00 28 GLU A CA 17
ATOM 19030 C C . GLU A 1 23 ? -3.401 23.303 13.118 1.00 0.00 28 GLU A C 17
ATOM 19031 O O . GLU A 1 23 ? -3.866 24.437 13.223 1.00 0.00 28 GLU A O 17
ATOM 19043 N N . ALA A 1 24 ? -2.411 22.848 13.878 1.00 0.00 29 ALA A N 17
ATOM 19044 C CA . ALA A 1 24 ? -1.806 23.686 14.903 1.00 0.00 29 ALA A CA 17
ATOM 19045 C C . ALA A 1 24 ? -1.117 24.890 14.269 1.00 0.00 29 ALA A C 17
ATOM 19046 O O . ALA A 1 24 ? -1.304 26.025 14.705 1.00 0.00 29 ALA A O 17
ATOM 19053 N N . GLU A 1 25 ? -0.317 24.633 13.238 1.00 0.00 30 GLU A N 17
ATOM 19054 C CA . GLU A 1 25 ? 0.395 25.704 12.551 1.00 0.00 30 GLU A CA 17
ATOM 19055 C C . GLU A 1 25 ? -0.556 26.485 11.648 1.00 0.00 30 GLU A C 17
ATOM 19056 O O . GLU A 1 25 ? -0.321 27.653 11.343 1.00 0.00 30 GLU A O 17
ATOM 19068 N N . LEU A 1 26 ? -1.632 25.828 11.226 1.00 0.00 31 LEU A N 17
ATOM 19069 C CA . LEU A 1 26 ? -2.617 26.467 10.359 1.00 0.00 31 LEU A CA 17
ATOM 19070 C C . LEU A 1 26 ? -1.944 27.056 9.123 1.00 0.00 31 LEU A C 17
ATOM 19071 O O . LEU A 1 26 ? -2.336 28.118 8.639 1.00 0.00 31 LEU A O 17
ATOM 19087 N N . ILE A 1 27 ? -0.932 26.359 8.614 1.00 0.00 32 ILE A N 17
ATOM 19088 C CA . ILE A 1 27 ? -0.214 26.821 7.432 1.00 0.00 32 ILE A CA 17
ATOM 19089 C C . ILE A 1 27 ? -0.902 26.323 6.164 1.00 0.00 32 ILE A C 17
ATOM 19090 O O . ILE A 1 27 ? -0.694 26.865 5.079 1.00 0.00 32 ILE A O 17
ATOM 19106 N N . SER A 1 28 ? -1.721 25.287 6.311 1.00 0.00 33 SER A N 17
ATOM 19107 C CA . SER A 1 28 ? -2.434 24.723 5.171 1.00 0.00 33 SER A CA 17
ATOM 19108 C C . SER A 1 28 ? -3.497 25.695 4.671 1.00 0.00 33 SER A C 17
ATOM 19109 O O . SER A 1 28 ? -4.692 25.407 4.730 1.00 0.00 33 SER A O 17
ATOM 19117 N N . ASP A 1 29 ? -3.053 26.847 4.180 1.00 0.00 34 ASP A N 17
ATOM 19118 C CA . ASP A 1 29 ? -3.974 27.856 3.672 1.00 0.00 34 ASP A CA 17
ATOM 19119 C C . ASP A 1 29 ? -4.998 27.220 2.737 1.00 0.00 34 ASP A C 17
ATOM 19120 O O . ASP A 1 29 ? -6.138 27.674 2.647 1.00 0.00 34 ASP A O 17
ATOM 19129 N N . GLU A 1 30 ? -4.583 26.165 2.044 1.00 0.00 35 GLU A N 17
ATOM 19130 C CA . GLU A 1 30 ? -5.473 25.471 1.119 1.00 0.00 35 GLU A CA 17
ATOM 19131 C C . GLU A 1 30 ? -6.766 25.070 1.821 1.00 0.00 35 GLU A C 17
ATOM 19132 O O . GLU A 1 30 ? -7.861 25.316 1.314 1.00 0.00 35 GLU A O 17
ATOM 19144 N N . ALA A 1 31 ? -6.631 24.453 2.991 1.00 0.00 36 ALA A N 17
ATOM 19145 C CA . ALA A 1 31 ? -7.796 24.023 3.755 1.00 0.00 36 ALA A CA 17
ATOM 19146 C C . ALA A 1 31 ? -8.684 25.216 4.094 1.00 0.00 36 ALA A C 17
ATOM 19147 O O . ALA A 1 31 ? -9.882 25.211 3.810 1.00 0.00 36 ALA A O 17
ATOM 19154 N N . GLN A 1 32 ? -8.089 26.236 4.704 1.00 0.00 37 GLN A N 17
ATOM 19155 C CA . GLN A 1 32 ? -8.837 27.431 5.076 1.00 0.00 37 GLN A CA 17
ATOM 19156 C C . GLN A 1 32 ? -9.616 27.968 3.881 1.00 0.00 37 GLN A C 17
ATOM 19157 O O . GLN A 1 32 ? -10.811 28.245 3.981 1.00 0.00 37 GLN A O 17
ATOM 19171 N N . ALA A 1 33 ? -8.931 28.113 2.751 1.00 0.00 38 ALA A N 17
ATOM 19172 C CA . ALA A 1 33 ? -9.569 28.618 1.542 1.00 0.00 38 ALA A CA 17
ATOM 19173 C C . ALA A 1 33 ? -10.706 27.696 1.111 1.00 0.00 38 ALA A C 17
ATOM 19174 O O . ALA A 1 33 ? -11.735 28.153 0.616 1.00 0.00 38 ALA A O 17
ATOM 19181 N N . ASP A 1 34 ? -10.510 26.395 1.301 1.00 0.00 39 ASP A N 17
ATOM 19182 C CA . ASP A 1 34 ? -11.524 25.416 0.927 1.00 0.00 39 ASP A CA 17
ATOM 19183 C C . ASP A 1 34 ? -12.732 25.514 1.854 1.00 0.00 39 ASP A C 17
ATOM 19184 O O . ASP A 1 34 ? -13.874 25.552 1.398 1.00 0.00 39 ASP A O 17
ATOM 19193 N N . LEU A 1 35 ? -12.472 25.553 3.156 1.00 0.00 40 LEU A N 17
ATOM 19194 C CA . LEU A 1 35 ? -13.549 25.646 4.134 1.00 0.00 40 LEU A CA 17
ATOM 19195 C C . LEU A 1 35 ? -14.308 26.959 3.968 1.00 0.00 40 LEU A C 17
ATOM 19196 O O . LEU A 1 35 ? -15.514 27.026 4.205 1.00 0.00 40 LEU A O 17
ATOM 19212 N N . ALA A 1 36 ? -13.592 28.002 3.558 1.00 0.00 41 ALA A N 17
ATOM 19213 C CA . ALA A 1 36 ? -14.206 29.310 3.364 1.00 0.00 41 ALA A CA 17
ATOM 19214 C C . ALA A 1 36 ? -15.075 29.318 2.110 1.00 0.00 41 ALA A C 17
ATOM 19215 O O . ALA A 1 36 ? -16.251 29.677 2.161 1.00 0.00 41 ALA A O 17
ATOM 19222 N N . LEU A 1 37 ? -14.488 28.922 0.983 1.00 0.00 42 LEU A N 17
ATOM 19223 C CA . LEU A 1 37 ? -15.224 28.892 -0.276 1.00 0.00 42 LEU A CA 17
ATOM 19224 C C . LEU A 1 37 ? -16.308 27.817 -0.238 1.00 0.00 42 LEU A C 17
ATOM 19225 O O . LEU A 1 37 ? -17.320 27.917 -0.930 1.00 0.00 42 LEU A O 17
ATOM 19241 N N . ARG A 1 38 ? -16.087 26.791 0.578 1.00 0.00 43 ARG A N 17
ATOM 19242 C CA . ARG A 1 38 ? -17.053 25.703 0.701 1.00 0.00 43 ARG A CA 17
ATOM 19243 C C . ARG A 1 38 ? -18.154 26.075 1.688 1.00 0.00 43 ARG A C 17
ATOM 19244 O O . ARG A 1 38 ? -19.297 25.638 1.552 1.00 0.00 43 ARG A O 17
ATOM 19265 N N . ARG A 1 39 ? -17.802 26.882 2.684 1.00 0.00 44 ARG A N 17
ATOM 19266 C CA . ARG A 1 39 ? -18.765 27.305 3.688 1.00 0.00 44 ARG A CA 17
ATOM 19267 C C . ARG A 1 39 ? -19.786 28.262 3.077 1.00 0.00 44 ARG A C 17
ATOM 19268 O O . ARG A 1 39 ? -20.927 28.341 3.533 1.00 0.00 44 ARG A O 17
ATOM 19289 N N . SER A 1 40 ? -19.368 28.985 2.043 1.00 0.00 45 SER A N 17
ATOM 19290 C CA . SER A 1 40 ? -20.256 29.933 1.377 1.00 0.00 45 SER A CA 17
ATOM 19291 C C . SER A 1 40 ? -21.119 29.219 0.340 1.00 0.00 45 SER A C 17
ATOM 19292 O O . SER A 1 40 ? -20.605 28.518 -0.532 1.00 0.00 45 SER A O 17
ATOM 19300 N N . LEU A 1 41 ? -22.431 29.401 0.444 1.00 0.00 46 LEU A N 17
ATOM 19301 C CA . LEU A 1 41 ? -23.357 28.768 -0.490 1.00 0.00 46 LEU A CA 17
ATOM 19302 C C . LEU A 1 41 ? -23.422 29.555 -1.795 1.00 0.00 46 LEU A C 17
ATOM 19303 O O . LEU A 1 41 ? -24.111 29.162 -2.736 1.00 0.00 46 LEU A O 17
ATOM 19319 N N . ASP A 1 42 ? -22.699 30.668 -1.845 1.00 0.00 47 ASP A N 17
ATOM 19320 C CA . ASP A 1 42 ? -22.680 31.504 -3.039 1.00 0.00 47 ASP A CA 17
ATOM 19321 C C . ASP A 1 42 ? -22.009 30.774 -4.200 1.00 0.00 47 ASP A C 17
ATOM 19322 O O . ASP A 1 42 ? -21.477 31.402 -5.114 1.00 0.00 47 ASP A O 17
ATOM 19331 N N . SER A 1 43 ? -22.035 29.445 -4.154 1.00 0.00 48 SER A N 17
ATOM 19332 C CA . SER A 1 43 ? -21.422 28.640 -5.207 1.00 0.00 48 SER A CA 17
ATOM 19333 C C . SER A 1 43 ? -22.466 28.205 -6.230 1.00 0.00 48 SER A C 17
ATOM 19334 O O . SER A 1 43 ? -22.214 28.230 -7.436 1.00 0.00 48 SER A O 17
ATOM 19342 N N . TYR A 1 44 ? -23.635 27.806 -5.745 1.00 0.00 49 TYR A N 17
ATOM 19343 C CA . TYR A 1 44 ? -24.708 27.365 -6.631 1.00 0.00 49 TYR A CA 17
ATOM 19344 C C . TYR A 1 44 ? -25.292 28.557 -7.393 1.00 0.00 49 TYR A C 17
ATOM 19345 O O . TYR A 1 44 ? -25.282 29.681 -6.895 1.00 0.00 49 TYR A O 17
ATOM 19363 N N . PRO A 1 45 ? -25.800 28.333 -8.582 1.00 0.00 50 PRO A N 17
ATOM 19364 C CA . PRO A 1 45 ? -26.398 29.411 -9.416 1.00 0.00 50 PRO A CA 17
ATOM 19365 C C . PRO A 1 45 ? -27.257 30.370 -8.599 1.00 0.00 50 PRO A C 17
ATOM 19366 O O . PRO A 1 45 ? -27.488 30.162 -7.408 1.00 0.00 50 PRO A O 17
ATOM 19377 N N . VAL A 1 46 ? -27.729 31.418 -9.258 1.00 0.00 51 VAL A N 17
ATOM 19378 C CA . VAL A 1 46 ? -28.568 32.416 -8.605 1.00 0.00 51 VAL A CA 17
ATOM 19379 C C . VAL A 1 46 ? -30.042 32.123 -8.864 1.00 0.00 51 VAL A C 17
ATOM 19380 O O . VAL A 1 46 ? -30.558 32.395 -9.949 1.00 0.00 51 VAL A O 17
ATOM 19393 N N . SER A 1 47 ? -30.715 31.567 -7.861 1.00 0.00 52 SER A N 17
ATOM 19394 C CA . SER A 1 47 ? -32.131 31.239 -7.988 1.00 0.00 52 SER A CA 17
ATOM 19395 C C . SER A 1 47 ? -32.997 32.381 -7.466 1.00 0.00 52 SER A C 17
ATOM 19396 O O . SER A 1 47 ? -32.877 32.785 -6.310 1.00 0.00 52 SER A O 17
ATOM 19404 N N . LYS A 1 48 ? -33.870 32.896 -8.327 1.00 0.00 53 LYS A N 17
ATOM 19405 C CA . LYS A 1 48 ? -34.753 33.993 -7.941 1.00 0.00 53 LYS A CA 17
ATOM 19406 C C . LYS A 1 48 ? -36.013 33.454 -7.272 1.00 0.00 53 LYS A C 17
ATOM 19407 O O . LYS A 1 48 ? -36.313 32.263 -7.358 1.00 0.00 53 LYS A O 17
ATOM 19426 N N . ASN A 1 49 ? -36.748 34.339 -6.606 1.00 0.00 54 ASN A N 17
ATOM 19427 C CA . ASN A 1 49 ? -37.975 33.941 -5.927 1.00 0.00 54 ASN A CA 17
ATOM 19428 C C . ASN A 1 49 ? -37.753 32.662 -5.126 1.00 0.00 54 ASN A C 17
ATOM 19429 O O . ASN A 1 49 ? -38.681 31.883 -4.911 1.00 0.00 54 ASN A O 17
ATOM 19440 N N . ASP A 1 50 ? -36.516 32.452 -4.687 1.00 0.00 55 ASP A N 17
ATOM 19441 C CA . ASP A 1 50 ? -36.183 31.264 -3.910 1.00 0.00 55 ASP A CA 17
ATOM 19442 C C . ASP A 1 50 ? -36.906 31.279 -2.567 1.00 0.00 55 ASP A C 17
ATOM 19443 O O . ASP A 1 50 ? -37.552 30.301 -2.189 1.00 0.00 55 ASP A O 17
ATOM 19452 N N . GLY A 1 51 ? -36.794 32.393 -1.853 1.00 0.00 56 GLY A N 17
ATOM 19453 C CA . GLY A 1 51 ? -37.442 32.524 -0.553 1.00 0.00 56 GLY A CA 17
ATOM 19454 C C . GLY A 1 51 ? -36.613 31.860 0.537 1.00 0.00 56 GLY A C 17
ATOM 19455 O O . GLY A 1 51 ? -37.028 31.793 1.695 1.00 0.00 56 GLY A O 17
ATOM 19459 N N . THR A 1 52 ? -35.437 31.373 0.160 1.00 0.00 57 THR A N 17
ATOM 19460 C CA . THR A 1 52 ? -34.549 30.713 1.108 1.00 0.00 57 THR A CA 17
ATOM 19461 C C . THR A 1 52 ? -35.340 29.839 2.075 1.00 0.00 57 THR A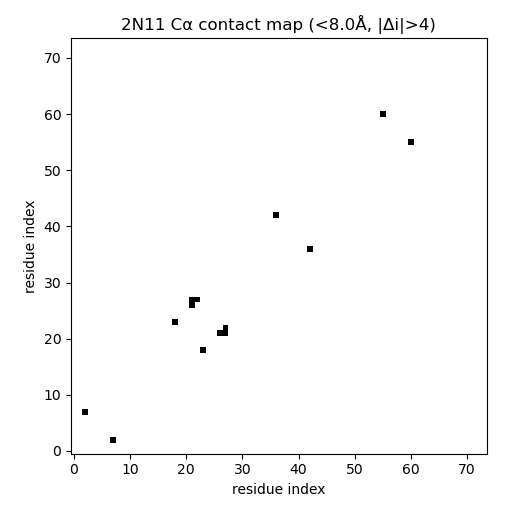 C 17
ATOM 19462 O O . THR A 1 52 ? -35.829 30.312 3.101 1.00 0.00 57 THR A O 17
ATOM 19473 N N . ARG A 1 53 ? -35.460 28.560 1.738 1.00 0.00 58 ARG A N 17
ATOM 19474 C CA . ARG A 1 53 ? -36.192 27.615 2.577 1.00 0.00 58 ARG A CA 17
ATOM 19475 C C . ARG A 1 53 ? -35.218 26.705 3.326 1.00 0.00 58 ARG A C 17
ATOM 19476 O O . ARG A 1 53 ? -34.147 26.381 2.815 1.00 0.00 58 ARG A O 17
ATOM 19497 N N . PRO A 1 54 ? -35.568 26.287 4.518 1.00 0.00 59 PRO A N 17
ATOM 19498 C CA . PRO A 1 54 ? -34.699 25.392 5.338 1.00 0.00 59 PRO A CA 17
ATOM 19499 C C . PRO A 1 54 ? -34.575 23.998 4.726 1.00 0.00 59 PRO A C 17
ATOM 19500 O O . PRO A 1 54 ? -35.136 23.724 3.665 1.00 0.00 59 PRO A O 17
ATOM 19511 N N . LYS A 1 55 ? -33.837 23.121 5.401 1.00 0.00 60 LYS A N 17
ATOM 19512 C CA . LYS A 1 55 ? -33.648 21.760 4.911 1.00 0.00 60 LYS A CA 17
ATOM 19513 C C . LYS A 1 55 ? -33.269 20.824 6.055 1.00 0.00 60 LYS A C 17
ATOM 19514 O O . LYS A 1 55 ? -32.213 20.974 6.667 1.00 0.00 60 LYS A O 17
ATOM 19533 N N . MET A 1 56 ? -34.139 19.860 6.335 1.00 0.00 61 MET A N 17
ATOM 19534 C CA . MET A 1 56 ? -33.886 18.902 7.407 1.00 0.00 61 MET A CA 17
ATOM 19535 C C . MET A 1 56 ? -32.962 17.790 6.921 1.00 0.00 61 MET A C 17
ATOM 19536 O O . MET A 1 56 ? -33.357 16.954 6.109 1.00 0.00 61 MET A O 17
ATOM 19550 N N . THR A 1 57 ? -31.733 17.785 7.424 1.00 0.00 62 THR A N 17
ATOM 19551 C CA . THR A 1 57 ? -30.765 16.767 7.033 1.00 0.00 62 THR A CA 17
ATOM 19552 C C . THR A 1 57 ? -31.067 15.448 7.745 1.00 0.00 62 THR A C 17
ATOM 19553 O O . THR A 1 57 ? -31.561 15.446 8.872 1.00 0.00 62 THR A O 17
ATOM 19564 N N . PRO A 1 58 ? -30.781 14.333 7.118 1.00 0.00 63 PRO A N 17
ATOM 19565 C CA . PRO A 1 58 ? -31.031 12.993 7.715 1.00 0.00 63 PRO A CA 17
ATOM 19566 C C . PRO A 1 58 ? -30.735 12.962 9.212 1.00 0.00 63 PRO A C 17
ATOM 19567 O O . PRO A 1 58 ? -31.466 12.344 9.986 1.00 0.00 63 PRO A O 17
ATOM 19578 N N . GLU A 1 59 ? -29.659 13.632 9.612 1.00 0.00 64 GLU A N 17
ATOM 19579 C CA . GLU A 1 59 ? -29.275 13.672 11.018 1.00 0.00 64 GLU A CA 17
ATOM 19580 C C . GLU A 1 59 ? -30.310 14.439 11.836 1.00 0.00 64 GLU A C 17
ATOM 19581 O O . GLU A 1 59 ? -30.735 13.986 12.899 1.00 0.00 64 GLU A O 17
ATOM 19593 N N . GLN A 1 60 ? -30.711 15.602 11.333 1.00 0.00 65 GLN A N 17
ATOM 19594 C CA . GLN A 1 60 ? -31.696 16.423 12.028 1.00 0.00 65 GLN A CA 17
ATOM 19595 C C . GLN A 1 60 ? -32.970 15.626 12.292 1.00 0.00 65 GLN A C 17
ATOM 19596 O O . GLN A 1 60 ? -33.327 15.373 13.442 1.00 0.00 65 GLN A O 17
ATOM 19610 N N . MET A 1 61 ? -33.650 15.234 11.219 1.00 0.00 66 MET A N 17
ATOM 19611 C CA . MET A 1 61 ? -34.884 14.468 11.348 1.00 0.00 66 MET A CA 17
ATOM 19612 C C . MET A 1 61 ? -34.653 13.210 12.179 1.00 0.00 66 MET A C 17
ATOM 19613 O O . MET A 1 61 ? -35.361 12.962 13.155 1.00 0.00 66 MET A O 17
ATOM 19627 N N . ALA A 1 62 ? -33.658 12.420 11.789 1.00 0.00 67 ALA A N 17
ATOM 19628 C CA . ALA A 1 62 ? -33.347 11.189 12.508 1.00 0.00 67 ALA A CA 17
ATOM 19629 C C . ALA A 1 62 ? -33.328 11.439 14.013 1.00 0.00 67 ALA A C 17
ATOM 19630 O O . ALA A 1 62 ? -34.007 10.750 14.774 1.00 0.00 67 ALA A O 17
ATOM 19637 N N . LYS A 1 63 ? -32.544 12.426 14.435 1.00 0.00 68 LYS A N 17
ATOM 19638 C CA . LYS A 1 63 ? -32.445 12.757 15.852 1.00 0.00 68 LYS A CA 17
ATOM 19639 C C . LYS A 1 63 ? -33.805 13.173 16.402 1.00 0.00 68 LYS A C 17
ATOM 19640 O O . LYS A 1 63 ? -34.340 12.535 17.308 1.00 0.00 68 LYS A O 17
ATOM 19659 N N . GLU A 1 64 ? -34.359 14.246 15.846 1.00 0.00 69 GLU A N 17
ATOM 19660 C CA . GLU A 1 64 ? -35.658 14.739 16.289 1.00 0.00 69 GLU A CA 17
ATOM 19661 C C . GLU A 1 64 ? -36.651 13.589 16.420 1.00 0.00 69 GLU A C 17
ATOM 19662 O O . GLU A 1 64 ? -37.257 13.396 17.475 1.00 0.00 69 GLU A O 17
ATOM 19674 N N . MET A 1 65 ? -36.813 12.827 15.344 1.00 0.00 70 MET A N 17
ATOM 19675 C CA . MET A 1 65 ? -37.735 11.697 15.351 1.00 0.00 70 MET A CA 17
ATOM 19676 C C . MET A 1 65 ? -37.476 10.806 16.561 1.00 0.00 70 MET A C 17
ATOM 19677 O O . MET A 1 65 ? -38.370 10.574 17.376 1.00 0.00 70 MET A O 17
ATOM 19691 N N . SER A 1 66 ? -36.249 10.309 16.672 1.00 0.00 71 SER A N 17
ATOM 19692 C CA . SER A 1 66 ? -35.883 9.443 17.788 1.00 0.00 71 SER A CA 17
ATOM 19693 C C . SER A 1 66 ? -36.182 10.126 19.118 1.00 0.00 71 SER A C 17
ATOM 19694 O O . SER A 1 66 ? -36.424 9.463 20.127 1.00 0.00 71 SER A O 17
ATOM 19702 N N . GLU A 1 67 ? -36.164 11.455 19.115 1.00 0.00 72 GLU A N 17
ATOM 19703 C CA . GLU A 1 67 ? -36.434 12.216 20.329 1.00 0.00 72 GLU A CA 17
ATOM 19704 C C . GLU A 1 67 ? -37.933 12.268 20.608 1.00 0.00 72 GLU A C 17
ATOM 19705 O O . GLU A 1 67 ? -38.361 12.249 21.762 1.00 0.00 72 GLU A O 17
ATOM 19717 N N . PHE A 1 68 ? -38.726 12.333 19.543 1.00 0.00 73 PHE A N 17
ATOM 19718 C CA . PHE A 1 68 ? -40.177 12.386 19.686 1.00 0.00 73 PHE A CA 17
ATOM 19719 C C . PHE A 1 68 ? -40.727 11.017 20.070 1.00 0.00 73 PHE A C 17
ATOM 19720 O O . PHE A 1 68 ? -41.668 10.912 20.857 1.00 0.00 73 PHE A O 17
ATOM 19737 N N . LEU A 1 69 ? -40.131 9.969 19.510 1.00 0.00 74 LEU A N 17
ATOM 19738 C CA . LEU A 1 69 ? -40.568 8.608 19.802 1.00 0.00 74 LEU A CA 17
ATOM 19739 C C . LEU A 1 69 ? -40.142 8.201 21.209 1.00 0.00 74 LEU A C 17
ATOM 19740 O O . LEU A 1 69 ? -40.535 7.146 21.707 1.00 0.00 74 LEU A O 17
ATOM 19756 N N . SER A 1 70 ? -39.335 9.046 21.844 1.00 0.00 75 SER A N 17
ATOM 19757 C CA . SER A 1 70 ? -38.857 8.767 23.196 1.00 0.00 75 SER A CA 17
ATOM 19758 C C . SER A 1 70 ? -38.858 10.041 24.036 1.00 0.00 75 SER A C 17
ATOM 19759 O O . SER A 1 70 ? -37.918 10.834 23.977 1.00 0.00 75 SER A O 17
ATOM 19767 N N . ARG A 1 71 ? -39.916 10.228 24.817 1.00 0.00 76 ARG A N 17
ATOM 19768 C CA . ARG A 1 71 ? -40.029 11.408 25.666 1.00 0.00 76 ARG A CA 17
ATOM 19769 C C . ARG A 1 71 ? -39.252 11.208 26.964 1.00 0.00 76 ARG A C 17
ATOM 19770 O O . ARG A 1 71 ? -38.069 11.536 27.046 1.00 0.00 76 ARG A O 17
ATOM 19791 N N . GLY A 1 72 ? -39.925 10.668 27.974 1.00 0.00 77 GLY A N 17
ATOM 19792 C CA . GLY A 1 72 ? -39.286 10.429 29.263 1.00 0.00 77 GLY A CA 17
ATOM 19793 C C . GLY A 1 72 ? -39.196 11.717 30.075 1.00 0.00 77 GLY A C 17
ATOM 19794 O O . GLY A 1 72 ? -39.654 12.772 29.636 1.00 0.00 77 GLY A O 17
ATOM 19798 N N . PRO A 1 73 ? -38.619 11.645 31.243 1.00 0.00 78 PRO A N 17
ATOM 19799 C CA . PRO A 1 73 ? -38.463 12.826 32.141 1.00 0.00 78 PRO A CA 17
ATOM 19800 C C . PRO A 1 73 ? -37.375 13.779 31.652 1.00 0.00 78 PRO A C 17
ATOM 19801 O O . PRO A 1 73 ? -36.724 14.456 32.448 1.00 0.00 78 PRO A O 17
ATOM 19812 N N . ALA A 1 74 ? -37.183 13.825 30.338 1.00 0.00 79 ALA A N 17
ATOM 19813 C CA . ALA A 1 74 ? -36.172 14.699 29.753 1.00 0.00 79 ALA A CA 17
ATOM 19814 C C . ALA A 1 74 ? -36.358 14.800 28.243 1.00 0.00 79 ALA A C 17
ATOM 19815 O O . ALA A 1 74 ? -35.615 14.147 27.528 1.00 0.00 79 ALA A O 17
ATOM 19823 N N . GLN A 1 1 ? 2.411 -10.672 12.675 1.00 0.00 6 GLN A N 18
ATOM 19824 C CA . GLN A 1 1 ? 1.474 -9.578 12.901 1.00 0.00 6 GLN A CA 18
ATOM 19825 C C . GLN A 1 1 ? 2.206 -8.342 13.411 1.00 0.00 6 GLN A C 18
ATOM 19826 O O . GLN A 1 1 ? 1.777 -7.213 13.175 1.00 0.00 6 GLN A O 18
ATOM 19840 N N . GLN A 1 2 ? 3.314 -8.563 14.112 1.00 0.00 7 GLN A N 18
ATOM 19841 C CA . GLN A 1 2 ? 4.097 -7.459 14.651 1.00 0.00 7 GLN A CA 18
ATOM 19842 C C . GLN A 1 2 ? 4.388 -6.428 13.565 1.00 0.00 7 GLN A C 18
ATOM 19843 O O . GLN A 1 2 ? 4.000 -5.266 13.679 1.00 0.00 7 GLN A O 18
ATOM 19857 N N . GLN A 1 3 ? 5.074 -6.860 12.513 1.00 0.00 8 GLN A N 18
ATOM 19858 C CA . GLN A 1 3 ? 5.410 -5.962 11.414 1.00 0.00 8 GLN A CA 18
ATOM 19859 C C . GLN A 1 3 ? 4.176 -5.192 10.952 1.00 0.00 8 GLN A C 18
ATOM 19860 O O . GLN A 1 3 ? 4.272 -4.030 10.557 1.00 0.00 8 GLN A O 18
ATOM 19874 N N . ALA A 1 4 ? 3.021 -5.848 11.003 1.00 0.00 9 ALA A N 18
ATOM 19875 C CA . ALA A 1 4 ? 1.775 -5.214 10.584 1.00 0.00 9 ALA A CA 18
ATOM 19876 C C . ALA A 1 4 ? 1.415 -4.061 11.515 1.00 0.00 9 ALA A C 18
ATOM 19877 O O . ALA A 1 4 ? 1.423 -2.899 11.109 1.00 0.00 9 ALA A O 18
ATOM 19884 N N . VAL A 1 5 ? 1.093 -4.389 12.763 1.00 0.00 10 VAL A N 18
ATOM 19885 C CA . VAL A 1 5 ? 0.728 -3.367 13.737 1.00 0.00 10 VAL A CA 18
ATOM 19886 C C . VAL A 1 5 ? 1.864 -2.365 13.921 1.00 0.00 10 VAL A C 18
ATOM 19887 O O . VAL A 1 5 ? 1.637 -1.155 13.945 1.00 0.00 10 VAL A O 18
ATOM 19900 N N . LEU A 1 6 ? 3.086 -2.872 14.046 1.00 0.00 11 LEU A N 18
ATOM 19901 C CA . LEU A 1 6 ? 4.244 -2.003 14.224 1.00 0.00 11 LEU A CA 18
ATOM 19902 C C . LEU A 1 6 ? 4.296 -0.955 13.117 1.00 0.00 11 LEU A C 18
ATOM 19903 O O . LEU A 1 6 ? 4.358 0.244 13.387 1.00 0.00 11 LEU A O 18
ATOM 19919 N N . GLU A 1 7 ? 4.273 -1.416 11.870 1.00 0.00 12 GLU A N 18
ATOM 19920 C CA . GLU A 1 7 ? 4.318 -0.507 10.730 1.00 0.00 12 GLU A CA 18
ATOM 19921 C C . GLU A 1 7 ? 3.118 0.435 10.749 1.00 0.00 12 GLU A C 18
ATOM 19922 O O . GLU A 1 7 ? 3.257 1.636 10.514 1.00 0.00 12 GLU A O 18
ATOM 19934 N N . GLN A 1 8 ? 1.943 -0.118 11.028 1.00 0.00 13 GLN A N 18
ATOM 19935 C CA . GLN A 1 8 ? 0.725 0.683 11.074 1.00 0.00 13 GLN A CA 18
ATOM 19936 C C . GLN A 1 8 ? 0.842 1.777 12.131 1.00 0.00 13 GLN A C 18
ATOM 19937 O O . GLN A 1 8 ? 0.390 2.903 11.925 1.00 0.00 13 GLN A O 18
ATOM 19951 N N . GLU A 1 9 ? 1.452 1.437 13.262 1.00 0.00 14 GLU A N 18
ATOM 19952 C CA . GLU A 1 9 ? 1.623 2.399 14.344 1.00 0.00 14 GLU A CA 18
ATOM 19953 C C . GLU A 1 9 ? 2.568 3.519 13.920 1.00 0.00 14 GLU A C 18
ATOM 19954 O O . GLU A 1 9 ? 2.270 4.699 14.105 1.00 0.00 14 GLU A O 18
ATOM 19966 N N . ARG A 1 10 ? 3.709 3.141 13.352 1.00 0.00 15 ARG A N 18
ATOM 19967 C CA . ARG A 1 10 ? 4.690 4.123 12.906 1.00 0.00 15 ARG A CA 18
ATOM 19968 C C . ARG A 1 10 ? 4.054 5.109 11.932 1.00 0.00 15 ARG A C 18
ATOM 19969 O O . ARG A 1 10 ? 4.086 6.321 12.151 1.00 0.00 15 ARG A O 18
ATOM 19990 N N . ARG A 1 11 ? 3.475 4.583 10.858 1.00 0.00 16 ARG A N 18
ATOM 19991 C CA . ARG A 1 11 ? 2.834 5.428 9.858 1.00 0.00 16 ARG A CA 18
ATOM 19992 C C . ARG A 1 11 ? 1.737 6.273 10.498 1.00 0.00 16 ARG A C 18
ATOM 19993 O O . ARG A 1 11 ? 1.758 7.502 10.414 1.00 0.00 16 ARG A O 18
ATOM 20014 N N . ASP A 1 12 ? 0.782 5.607 11.140 1.00 0.00 17 ASP A N 18
ATOM 20015 C CA . ASP A 1 12 ? -0.317 6.309 11.794 1.00 0.00 17 ASP A CA 18
ATOM 20016 C C . ASP A 1 12 ? 0.204 7.517 12.566 1.00 0.00 17 ASP A C 18
ATOM 20017 O O . ASP A 1 12 ? -0.370 8.604 12.499 1.00 0.00 17 ASP A O 18
ATOM 20026 N N . ARG A 1 13 ? 1.297 7.318 13.293 1.00 0.00 18 ARG A N 18
ATOM 20027 C CA . ARG A 1 13 ? 1.891 8.399 14.072 1.00 0.00 18 ARG A CA 18
ATOM 20028 C C . ARG A 1 13 ? 2.404 9.498 13.148 1.00 0.00 18 ARG A C 18
ATOM 20029 O O . ARG A 1 13 ? 2.057 10.668 13.308 1.00 0.00 18 ARG A O 18
ATOM 20050 N N . GLU A 1 14 ? 3.230 9.113 12.181 1.00 0.00 19 GLU A N 18
ATOM 20051 C CA . GLU A 1 14 ? 3.783 10.074 11.234 1.00 0.00 19 GLU A CA 18
ATOM 20052 C C . GLU A 1 14 ? 2.692 11.009 10.723 1.00 0.00 19 GLU A C 18
ATOM 20053 O O . GLU A 1 14 ? 2.772 12.225 10.893 1.00 0.00 19 GLU A O 18
ATOM 20065 N N . LEU A 1 15 ? 1.672 10.432 10.097 1.00 0.00 20 LEU A N 18
ATOM 20066 C CA . LEU A 1 15 ? 0.568 11.224 9.567 1.00 0.00 20 LEU A CA 18
ATOM 20067 C C . LEU A 1 15 ? -0.109 12.008 10.687 1.00 0.00 20 LEU A C 18
ATOM 20068 O O . LEU A 1 15 ? -0.055 13.237 10.715 1.00 0.00 20 LEU A O 18
ATOM 20084 N N . ALA A 1 16 ? -0.745 11.288 11.608 1.00 0.00 21 ALA A N 18
ATOM 20085 C CA . ALA A 1 16 ? -1.430 11.926 12.728 1.00 0.00 21 ALA A CA 18
ATOM 20086 C C . ALA A 1 16 ? -0.620 13.108 13.252 1.00 0.00 21 ALA A C 18
ATOM 20087 O O . ALA A 1 16 ? -1.179 14.130 13.650 1.00 0.00 21 ALA A O 18
ATOM 20094 N N . LEU A 1 17 ? 0.701 12.961 13.244 1.00 0.00 22 LEU A N 18
ATOM 20095 C CA . LEU A 1 17 ? 1.580 14.024 13.716 1.00 0.00 22 LEU A CA 18
ATOM 20096 C C . LEU A 1 17 ? 1.534 15.209 12.759 1.00 0.00 22 LEU A C 18
ATOM 20097 O O . LEU A 1 17 ? 1.320 16.348 13.175 1.00 0.00 22 LEU A O 18
ATOM 20113 N N . ARG A 1 18 ? 1.730 14.930 11.474 1.00 0.00 23 ARG A N 18
ATOM 20114 C CA . ARG A 1 18 ? 1.701 15.979 10.465 1.00 0.00 23 ARG A CA 18
ATOM 20115 C C . ARG A 1 18 ? 0.353 16.690 10.486 1.00 0.00 23 ARG A C 18
ATOM 20116 O O . ARG A 1 18 ? 0.279 17.900 10.706 1.00 0.00 23 ARG A O 18
ATOM 20137 N N . ILE A 1 19 ? -0.712 15.928 10.265 1.00 0.00 24 ILE A N 18
ATOM 20138 C CA . ILE A 1 19 ? -2.052 16.498 10.269 1.00 0.00 24 ILE A CA 18
ATOM 20139 C C . ILE A 1 19 ? -2.250 17.348 11.518 1.00 0.00 24 ILE A C 18
ATOM 20140 O O . ILE A 1 19 ? -2.592 18.526 11.431 1.00 0.00 24 ILE A O 18
ATOM 20156 N N . ALA A 1 20 ? -2.021 16.743 12.679 1.00 0.00 25 ALA A N 18
ATOM 20157 C CA . ALA A 1 20 ? -2.169 17.460 13.941 1.00 0.00 25 ALA A CA 18
ATOM 20158 C C . ALA A 1 20 ? -1.509 18.829 13.849 1.00 0.00 25 ALA A C 18
ATOM 20159 O O . ALA A 1 20 ? -2.121 19.850 14.168 1.00 0.00 25 ALA A O 18
ATOM 20166 N N . GLN A 1 21 ? -0.257 18.844 13.403 1.00 0.00 26 GLN A N 18
ATOM 20167 C CA . GLN A 1 21 ? 0.478 20.093 13.263 1.00 0.00 26 GLN A CA 18
ATOM 20168 C C . GLN A 1 21 ? -0.135 20.950 12.161 1.00 0.00 26 GLN A C 18
ATOM 20169 O O . GLN A 1 21 ? 0.059 22.165 12.125 1.00 0.00 26 GLN A O 18
ATOM 20183 N N . SER A 1 22 ? -0.882 20.308 11.266 1.00 0.00 27 SER A N 18
ATOM 20184 C CA . SER A 1 22 ? -1.522 21.025 10.170 1.00 0.00 27 SER A CA 18
ATOM 20185 C C . SER A 1 22 ? -2.749 21.773 10.677 1.00 0.00 27 SER A C 18
ATOM 20186 O O . SER A 1 22 ? -2.911 22.966 10.423 1.00 0.00 27 SER A O 18
ATOM 20194 N N . GLU A 1 23 ? -3.607 21.065 11.404 1.00 0.00 28 GLU A N 18
ATOM 20195 C CA . GLU A 1 23 ? -4.811 21.675 11.951 1.00 0.00 28 GLU A CA 18
ATOM 20196 C C . GLU A 1 23 ? -4.436 22.728 12.986 1.00 0.00 28 GLU A C 18
ATOM 20197 O O . GLU A 1 23 ? -5.101 23.756 13.113 1.00 0.00 28 GLU A O 18
ATOM 20209 N N . ALA A 1 24 ? -3.366 22.458 13.725 1.00 0.00 29 ALA A N 18
ATOM 20210 C CA . ALA A 1 24 ? -2.908 23.384 14.751 1.00 0.00 29 ALA A CA 18
ATOM 20211 C C . ALA A 1 24 ? -2.293 24.626 14.114 1.00 0.00 29 ALA A C 18
ATOM 20212 O O . ALA A 1 24 ? -2.561 25.750 14.538 1.00 0.00 29 ALA A O 18
ATOM 20219 N N . GLU A 1 25 ? -1.465 24.415 13.094 1.00 0.00 30 GLU A N 18
ATOM 20220 C CA . GLU A 1 25 ? -0.815 25.526 12.408 1.00 0.00 30 GLU A CA 18
ATOM 20221 C C . GLU A 1 25 ? -1.760 26.155 11.387 1.00 0.00 30 GLU A C 18
ATOM 20222 O O . GLU A 1 25 ? -1.626 27.330 11.045 1.00 0.00 30 GLU A O 18
ATOM 20234 N N . LEU A 1 26 ? -2.717 25.368 10.910 1.00 0.00 31 LEU A N 18
ATOM 20235 C CA . LEU A 1 26 ? -3.682 25.859 9.933 1.00 0.00 31 LEU A CA 18
ATOM 20236 C C . LEU A 1 26 ? -2.964 26.504 8.747 1.00 0.00 31 LEU A C 18
ATOM 20237 O O . LEU A 1 26 ? -3.530 27.345 8.047 1.00 0.00 31 LEU A O 18
ATOM 20253 N N . ILE A 1 27 ? -1.718 26.097 8.521 1.00 0.00 32 ILE A N 18
ATOM 20254 C CA . ILE A 1 27 ? -0.938 26.638 7.413 1.00 0.00 32 ILE A CA 18
ATOM 20255 C C . ILE A 1 27 ? -1.233 25.866 6.130 1.00 0.00 32 ILE A C 18
ATOM 20256 O O . ILE A 1 27 ? -1.060 26.385 5.027 1.00 0.00 32 ILE A O 18
ATOM 20272 N N . SER A 1 28 ? -1.677 24.623 6.283 1.00 0.00 33 SER A N 18
ATOM 20273 C CA . SER A 1 28 ? -1.992 23.787 5.129 1.00 0.00 33 SER A CA 18
ATOM 20274 C C . SER A 1 28 ? -3.348 24.163 4.546 1.00 0.00 33 SER A C 18
ATOM 20275 O O . SER A 1 28 ? -4.149 23.294 4.202 1.00 0.00 33 SER A O 18
ATOM 20283 N N . ASP A 1 29 ? -3.600 25.463 4.427 1.00 0.00 34 ASP A N 18
ATOM 20284 C CA . ASP A 1 29 ? -4.864 25.934 3.876 1.00 0.00 34 ASP A CA 18
ATOM 20285 C C . ASP A 1 29 ? -5.156 25.226 2.559 1.00 0.00 34 ASP A C 18
ATOM 20286 O O . ASP A 1 29 ? -6.282 25.252 2.061 1.00 0.00 34 ASP A O 18
ATOM 20295 N N . GLU A 1 30 ? -4.129 24.590 2.003 1.00 0.00 35 GLU A N 18
ATOM 20296 C CA . GLU A 1 30 ? -4.276 23.871 0.744 1.00 0.00 35 GLU A CA 18
ATOM 20297 C C . GLU A 1 30 ? -5.242 22.704 0.907 1.00 0.00 35 GLU A C 18
ATOM 20298 O O . GLU A 1 30 ? -5.921 22.309 -0.040 1.00 0.00 35 GLU A O 18
ATOM 20310 N N . ALA A 1 31 ? -5.300 22.157 2.118 1.00 0.00 36 ALA A N 18
ATOM 20311 C CA . ALA A 1 31 ? -6.189 21.037 2.398 1.00 0.00 36 ALA A CA 18
ATOM 20312 C C . ALA A 1 31 ? -7.644 21.489 2.343 1.00 0.00 36 ALA A C 18
ATOM 20313 O O . ALA A 1 31 ? -8.484 20.838 1.720 1.00 0.00 36 ALA A O 18
ATOM 20320 N N . GLN A 1 32 ? -7.933 22.609 2.995 1.00 0.00 37 GLN A N 18
ATOM 20321 C CA . GLN A 1 32 ? -9.288 23.144 3.014 1.00 0.00 37 GLN A CA 18
ATOM 20322 C C . GLN A 1 32 ? -9.722 23.538 1.605 1.00 0.00 37 GLN A C 18
ATOM 20323 O O . GLN A 1 32 ? -10.776 23.115 1.129 1.00 0.00 37 GLN A O 18
ATOM 20337 N N . ALA A 1 33 ? -8.901 24.346 0.944 1.00 0.00 38 ALA A N 18
ATOM 20338 C CA . ALA A 1 33 ? -9.209 24.789 -0.411 1.00 0.00 38 ALA A CA 18
ATOM 20339 C C . ALA A 1 33 ? -9.392 23.588 -1.333 1.00 0.00 38 ALA A C 18
ATOM 20340 O O . ALA A 1 33 ? -10.290 23.571 -2.176 1.00 0.00 38 ALA A O 18
ATOM 20347 N N . ASP A 1 34 ? -8.537 22.584 -1.165 1.00 0.00 39 ASP A N 18
ATOM 20348 C CA . ASP A 1 34 ? -8.614 21.382 -1.986 1.00 0.00 39 ASP A CA 18
ATOM 20349 C C . ASP A 1 34 ? -9.942 20.667 -1.762 1.00 0.00 39 ASP A C 18
ATOM 20350 O O . ASP A 1 34 ? -10.730 20.492 -2.693 1.00 0.00 39 ASP A O 18
ATOM 20359 N N . LEU A 1 35 ? -10.186 20.256 -0.521 1.00 0.00 40 LEU A N 18
ATOM 20360 C CA . LEU A 1 35 ? -11.424 19.562 -0.186 1.00 0.00 40 LEU A CA 18
ATOM 20361 C C . LEU A 1 35 ? -12.623 20.290 -0.786 1.00 0.00 40 LEU A C 18
ATOM 20362 O O . LEU A 1 35 ? -13.495 19.673 -1.397 1.00 0.00 40 LEU A O 18
ATOM 20378 N N . ALA A 1 36 ? -12.658 21.607 -0.606 1.00 0.00 41 ALA A N 18
ATOM 20379 C CA . ALA A 1 36 ? -13.755 22.410 -1.134 1.00 0.00 41 ALA A CA 18
ATOM 20380 C C . ALA A 1 36 ? -13.870 22.231 -2.645 1.00 0.00 41 ALA A C 18
ATOM 20381 O O . ALA A 1 36 ? -14.940 21.903 -3.160 1.00 0.00 41 ALA A O 18
ATOM 20388 N N . LEU A 1 37 ? -12.765 22.449 -3.349 1.00 0.00 42 LEU A N 18
ATOM 20389 C CA . LEU A 1 37 ? -12.755 22.309 -4.801 1.00 0.00 42 LEU A CA 18
ATOM 20390 C C . LEU A 1 37 ? -13.181 20.903 -5.206 1.00 0.00 42 LEU A C 18
ATOM 20391 O O . LEU A 1 37 ? -13.943 20.722 -6.156 1.00 0.00 42 LEU A O 18
ATOM 20407 N N . ARG A 1 38 ? -12.683 19.909 -4.479 1.00 0.00 43 ARG A N 18
ATOM 20408 C CA . ARG A 1 38 ? -13.017 18.519 -4.770 1.00 0.00 43 ARG A CA 18
ATOM 20409 C C . ARG A 1 38 ? -14.498 18.260 -4.512 1.00 0.00 43 ARG A C 18
ATOM 20410 O O . ARG A 1 38 ? -15.182 17.644 -5.329 1.00 0.00 43 ARG A O 18
ATOM 20431 N N . ARG A 1 39 ? -14.986 18.734 -3.371 1.00 0.00 44 ARG A N 18
ATOM 20432 C CA . ARG A 1 39 ? -16.386 18.548 -3.014 1.00 0.00 44 ARG A CA 18
ATOM 20433 C C . ARG A 1 39 ? -17.294 19.187 -4.062 1.00 0.00 44 ARG A C 18
ATOM 20434 O O . ARG A 1 39 ? -18.353 18.653 -4.390 1.00 0.00 44 ARG A O 18
ATOM 20455 N N . SER A 1 40 ? -16.870 20.336 -4.582 1.00 0.00 45 SER A N 18
ATOM 20456 C CA . SER A 1 40 ? -17.649 21.042 -5.594 1.00 0.00 45 SER A CA 18
ATOM 20457 C C . SER A 1 40 ? -17.254 20.580 -6.992 1.00 0.00 45 SER A C 18
ATOM 20458 O O . SER A 1 40 ? -16.591 21.307 -7.732 1.00 0.00 45 SER A O 18
ATOM 20466 N N . LEU A 1 41 ? -17.665 19.367 -7.349 1.00 0.00 46 LEU A N 18
ATOM 20467 C CA . LEU A 1 41 ? -17.345 18.818 -8.662 1.00 0.00 46 LEU A CA 18
ATOM 20468 C C . LEU A 1 41 ? -18.195 19.481 -9.741 1.00 0.00 46 LEU A C 18
ATOM 20469 O O . LEU A 1 41 ? -17.768 19.609 -10.888 1.00 0.00 46 LEU A O 18
ATOM 20485 N N . ASP A 1 42 ? -19.400 19.900 -9.366 1.00 0.00 47 ASP A N 18
ATOM 20486 C CA . ASP A 1 42 ? -20.301 20.549 -10.312 1.00 0.00 47 ASP A CA 18
ATOM 20487 C C . ASP A 1 42 ? -19.705 21.863 -10.807 1.00 0.00 47 ASP A C 18
ATOM 20488 O O . ASP A 1 42 ? -20.307 22.560 -11.624 1.00 0.00 47 ASP A O 18
ATOM 20497 N N . SER A 1 43 ? -18.519 22.195 -10.308 1.00 0.00 48 SER A N 18
ATOM 20498 C CA . SER A 1 43 ? -17.850 23.429 -10.707 1.00 0.00 48 SER A CA 18
ATOM 20499 C C . SER A 1 43 ? -17.222 23.275 -12.088 1.00 0.00 48 SER A C 18
ATOM 20500 O O . SER A 1 43 ? -17.747 23.782 -13.079 1.00 0.00 48 SER A O 18
ATOM 20508 N N . TYR A 1 44 ? -16.095 22.575 -12.143 1.00 0.00 49 TYR A N 18
ATOM 20509 C CA . TYR A 1 44 ? -15.402 22.361 -13.409 1.00 0.00 49 TYR A CA 18
ATOM 20510 C C . TYR A 1 44 ? -16.216 21.433 -14.310 1.00 0.00 49 TYR A C 18
ATOM 20511 O O . TYR A 1 44 ? -17.002 20.620 -13.825 1.00 0.00 49 TYR A O 18
ATOM 20529 N N . PRO A 1 45 ? -16.042 21.539 -15.603 1.00 0.00 50 PRO A N 18
ATOM 20530 C CA . PRO A 1 45 ? -16.777 20.688 -16.584 1.00 0.00 50 PRO A CA 18
ATOM 20531 C C . PRO A 1 45 ? -16.334 19.230 -16.519 1.00 0.00 50 PRO A C 18
ATOM 20532 O O . PRO A 1 45 ? -15.159 18.915 -16.711 1.00 0.00 50 PRO A O 18
ATOM 20543 N N . VAL A 1 46 ? -17.284 18.345 -16.244 1.00 0.00 51 VAL A N 18
ATOM 20544 C CA . VAL A 1 46 ? -16.990 16.922 -16.151 1.00 0.00 51 VAL A CA 18
ATOM 20545 C C . VAL A 1 46 ? -16.775 16.329 -17.541 1.00 0.00 51 VAL A C 18
ATOM 20546 O O . VAL A 1 46 ? -17.528 16.617 -18.472 1.00 0.00 51 VAL A O 18
ATOM 20559 N N . SER A 1 47 ? -15.743 15.503 -17.672 1.00 0.00 52 SER A N 18
ATOM 20560 C CA . SER A 1 47 ? -15.436 14.875 -18.953 1.00 0.00 52 SER A CA 18
ATOM 20561 C C . SER A 1 47 ? -16.422 13.751 -19.255 1.00 0.00 52 SER A C 18
ATOM 20562 O O . SER A 1 47 ? -16.642 12.865 -18.427 1.00 0.00 52 SER A O 18
ATOM 20570 N N . LYS A 1 48 ? -17.012 13.793 -20.446 1.00 0.00 53 LYS A N 18
ATOM 20571 C CA . LYS A 1 48 ? -17.974 12.773 -20.855 1.00 0.00 53 LYS A CA 18
ATOM 20572 C C . LYS A 1 48 ? -17.663 12.285 -22.267 1.00 0.00 53 LYS A C 18
ATOM 20573 O O . LYS A 1 48 ? -17.468 13.085 -23.182 1.00 0.00 53 LYS A O 18
ATOM 20592 N N . ASN A 1 49 ? -17.615 10.967 -22.437 1.00 0.00 54 ASN A N 18
ATOM 20593 C CA . ASN A 1 49 ? -17.323 10.387 -23.744 1.00 0.00 54 ASN A CA 18
ATOM 20594 C C . ASN A 1 49 ? -17.794 8.938 -23.808 1.00 0.00 54 ASN A C 18
ATOM 20595 O O . ASN A 1 49 ? -16.983 8.013 -23.844 1.00 0.00 54 ASN A O 18
ATOM 20606 N N . ASP A 1 50 ? -19.111 8.747 -23.826 1.00 0.00 55 ASP A N 18
ATOM 20607 C CA . ASP A 1 50 ? -19.680 7.405 -23.889 1.00 0.00 55 ASP A CA 18
ATOM 20608 C C . ASP A 1 50 ? -19.893 6.984 -25.340 1.00 0.00 55 ASP A C 18
ATOM 20609 O O . ASP A 1 50 ? -19.396 5.946 -25.775 1.00 0.00 55 ASP A O 18
ATOM 20618 N N . GLY A 1 51 ? -20.636 7.799 -26.083 1.00 0.00 56 GLY A N 18
ATOM 20619 C CA . GLY A 1 51 ? -20.909 7.504 -27.487 1.00 0.00 56 GLY A CA 18
ATOM 20620 C C . GLY A 1 51 ? -22.147 6.624 -27.629 1.00 0.00 56 GLY A C 18
ATOM 20621 O O . GLY A 1 51 ? -22.566 6.302 -28.740 1.00 0.00 56 GLY A O 18
ATOM 20625 N N . THR A 1 52 ? -22.727 6.235 -26.496 1.00 0.00 57 THR A N 18
ATOM 20626 C CA . THR A 1 52 ? -23.917 5.391 -26.504 1.00 0.00 57 THR A CA 18
ATOM 20627 C C . THR A 1 52 ? -25.176 6.241 -26.358 1.00 0.00 57 THR A C 18
ATOM 20628 O O . THR A 1 52 ? -25.762 6.318 -25.279 1.00 0.00 57 THR A O 18
ATOM 20639 N N . ARG A 1 53 ? -25.583 6.880 -27.450 1.00 0.00 58 ARG A N 18
ATOM 20640 C CA . ARG A 1 53 ? -26.773 7.725 -27.434 1.00 0.00 58 ARG A CA 18
ATOM 20641 C C . ARG A 1 53 ? -28.026 6.890 -27.698 1.00 0.00 58 ARG A C 18
ATOM 20642 O O . ARG A 1 53 ? -27.976 5.899 -28.427 1.00 0.00 58 ARG A O 18
ATOM 20663 N N . PRO A 1 54 ? -29.142 7.268 -27.126 1.00 0.00 59 PRO A N 18
ATOM 20664 C CA . PRO A 1 54 ? -30.429 6.533 -27.311 1.00 0.00 59 PRO A CA 18
ATOM 20665 C C . PRO A 1 54 ? -30.963 6.669 -28.736 1.00 0.00 59 PRO A C 18
ATOM 20666 O O . PRO A 1 54 ? -30.340 7.308 -29.585 1.00 0.00 59 PRO A O 18
ATOM 20677 N N . LYS A 1 55 ? -32.119 6.065 -28.991 1.00 0.00 60 LYS A N 18
ATOM 20678 C CA . LYS A 1 55 ? -32.725 6.126 -30.316 1.00 0.00 60 LYS A CA 18
ATOM 20679 C C . LYS A 1 55 ? -34.196 5.732 -30.252 1.00 0.00 60 LYS A C 18
ATOM 20680 O O . LYS A 1 55 ? -34.686 4.977 -31.092 1.00 0.00 60 LYS A O 18
ATOM 20699 N N . MET A 1 56 ? -34.892 6.249 -29.248 1.00 0.00 61 MET A N 18
ATOM 20700 C CA . MET A 1 56 ? -36.311 5.952 -29.073 1.00 0.00 61 MET A CA 18
ATOM 20701 C C . MET A 1 56 ? -37.167 7.067 -29.668 1.00 0.00 61 MET A C 18
ATOM 20702 O O . MET A 1 56 ? -36.836 8.247 -29.548 1.00 0.00 61 MET A O 18
ATOM 20716 N N . THR A 1 57 ? -38.268 6.685 -30.308 1.00 0.00 62 THR A N 18
ATOM 20717 C CA . THR A 1 57 ? -39.163 7.663 -30.916 1.00 0.00 62 THR A CA 18
ATOM 20718 C C . THR A 1 57 ? -40.064 8.295 -29.853 1.00 0.00 62 THR A C 18
ATOM 20719 O O . THR A 1 57 ? -40.374 7.665 -28.842 1.00 0.00 62 THR A O 18
ATOM 20730 N N . PRO A 1 58 ? -40.486 9.518 -30.061 1.00 0.00 63 PRO A N 18
ATOM 20731 C CA . PRO A 1 58 ? -41.366 10.239 -29.100 1.00 0.00 63 PRO A CA 18
ATOM 20732 C C . PRO A 1 58 ? -42.420 9.326 -28.476 1.00 0.00 63 PRO A C 18
ATOM 20733 O O . PRO A 1 58 ? -42.660 9.373 -27.270 1.00 0.00 63 PRO A O 18
ATOM 20744 N N . GLU A 1 59 ? -43.049 8.500 -29.304 1.00 0.00 64 GLU A N 18
ATOM 20745 C CA . GLU A 1 59 ? -44.078 7.587 -28.818 1.00 0.00 64 GLU A CA 18
ATOM 20746 C C . GLU A 1 59 ? -43.478 6.555 -27.869 1.00 0.00 64 GLU A C 18
ATOM 20747 O O . GLU A 1 59 ? -44.031 6.281 -26.803 1.00 0.00 64 GLU A O 18
ATOM 20759 N N . GLN A 1 60 ? -42.346 5.982 -28.264 1.00 0.00 65 GLN A N 18
ATOM 20760 C CA . GLN A 1 60 ? -41.681 4.977 -27.442 1.00 0.00 65 GLN A CA 18
ATOM 20761 C C . GLN A 1 60 ? -41.254 5.574 -26.102 1.00 0.00 65 GLN A C 18
ATOM 20762 O O . GLN A 1 60 ? -41.726 5.152 -25.047 1.00 0.00 65 GLN A O 18
ATOM 20776 N N . MET A 1 61 ? -40.355 6.551 -26.150 1.00 0.00 66 MET A N 18
ATOM 20777 C CA . MET A 1 61 ? -39.873 7.188 -24.929 1.00 0.00 66 MET A CA 18
ATOM 20778 C C . MET A 1 61 ? -41.040 7.703 -24.092 1.00 0.00 66 MET A C 18
ATOM 20779 O O . MET A 1 61 ? -41.002 7.653 -22.863 1.00 0.00 66 MET A O 18
ATOM 20793 N N . ALA A 1 62 ? -42.078 8.195 -24.763 1.00 0.00 67 ALA A N 18
ATOM 20794 C CA . ALA A 1 62 ? -43.248 8.713 -24.061 1.00 0.00 67 ALA A CA 18
ATOM 20795 C C . ALA A 1 62 ? -43.958 7.592 -23.308 1.00 0.00 67 ALA A C 18
ATOM 20796 O O . ALA A 1 62 ? -44.025 7.603 -22.079 1.00 0.00 67 ALA A O 18
ATOM 20803 N N . LYS A 1 63 ? -44.488 6.627 -24.054 1.00 0.00 68 LYS A N 18
ATOM 20804 C CA . LYS A 1 63 ? -45.193 5.504 -23.447 1.00 0.00 68 LYS A CA 18
ATOM 20805 C C . LYS A 1 63 ? -44.407 4.959 -22.258 1.00 0.00 68 LYS A C 18
ATOM 20806 O O . LYS A 1 63 ? -44.936 4.846 -21.153 1.00 0.00 68 LYS A O 18
ATOM 20825 N N . GLU A 1 64 ? -43.143 4.622 -22.495 1.00 0.00 69 GLU A N 18
ATOM 20826 C CA . GLU A 1 64 ? -42.294 4.090 -21.435 1.00 0.00 69 GLU A CA 18
ATOM 20827 C C . GLU A 1 64 ? -42.296 5.023 -20.228 1.00 0.00 69 GLU A C 18
ATOM 20828 O O . GLU A 1 64 ? -42.549 4.597 -19.102 1.00 0.00 69 GLU A O 18
ATOM 20840 N N . MET A 1 65 ? -42.011 6.298 -20.471 1.00 0.00 70 MET A N 18
ATOM 20841 C CA . MET A 1 65 ? -41.983 7.283 -19.397 1.00 0.00 70 MET A CA 18
ATOM 20842 C C . MET A 1 65 ? -43.349 7.381 -18.725 1.00 0.00 70 MET A C 18
ATOM 20843 O O . MET A 1 65 ? -43.490 7.085 -17.539 1.00 0.00 70 MET A O 18
ATOM 20857 N N . SER A 1 66 ? -44.351 7.800 -19.491 1.00 0.00 71 SER A N 18
ATOM 20858 C CA . SER A 1 66 ? -45.703 7.932 -18.958 1.00 0.00 71 SER A CA 18
ATOM 20859 C C . SER A 1 66 ? -46.079 6.704 -18.135 1.00 0.00 71 SER A C 18
ATOM 20860 O O . SER A 1 66 ? -46.771 6.811 -17.123 1.00 0.00 71 SER A O 18
ATOM 20868 N N . GLU A 1 67 ? -45.618 5.539 -18.578 1.00 0.00 72 GLU A N 18
ATOM 20869 C CA . GLU A 1 67 ? -45.914 4.296 -17.873 1.00 0.00 72 GLU A CA 18
ATOM 20870 C C . GLU A 1 67 ? -45.036 4.162 -16.633 1.00 0.00 72 GLU A C 18
ATOM 20871 O O . GLU A 1 67 ? -45.451 3.586 -15.627 1.00 0.00 72 GLU A O 18
ATOM 20883 N N . PHE A 1 68 ? -43.822 4.697 -16.712 1.00 0.00 73 PHE A N 18
ATOM 20884 C CA . PHE A 1 68 ? -42.894 4.629 -15.588 1.00 0.00 73 PHE A CA 18
ATOM 20885 C C . PHE A 1 68 ? -43.331 5.580 -14.476 1.00 0.00 73 PHE A C 18
ATOM 20886 O O . PHE A 1 68 ? -43.481 5.175 -13.324 1.00 0.00 73 PHE A O 18
ATOM 20903 N N . LEU A 1 69 ? -43.534 6.845 -14.831 1.00 0.00 74 LEU A N 18
ATOM 20904 C CA . LEU A 1 69 ? -43.955 7.843 -13.855 1.00 0.00 74 LEU A CA 18
ATOM 20905 C C . LEU A 1 69 ? -45.284 7.443 -13.223 1.00 0.00 74 LEU A C 18
ATOM 20906 O O . LEU A 1 69 ? -45.706 8.021 -12.221 1.00 0.00 74 LEU A O 18
ATOM 20922 N N . SER A 1 70 ? -45.939 6.449 -13.815 1.00 0.00 75 SER A N 18
ATOM 20923 C CA . SER A 1 70 ? -47.221 5.979 -13.302 1.00 0.00 75 SER A CA 18
ATOM 20924 C C . SER A 1 70 ? -47.024 5.181 -12.017 1.00 0.00 75 SER A C 18
ATOM 20925 O O . SER A 1 70 ? -47.992 4.800 -11.358 1.00 0.00 75 SER A O 18
ATOM 20933 N N . ARG A 1 71 ? -45.767 4.931 -11.668 1.00 0.00 76 ARG A N 18
ATOM 20934 C CA . ARG A 1 71 ? -45.456 4.177 -10.458 1.00 0.00 76 ARG A CA 18
ATOM 20935 C C . ARG A 1 71 ? -45.592 5.062 -9.224 1.00 0.00 76 ARG A C 18
ATOM 20936 O O . ARG A 1 71 ? -46.698 5.302 -8.740 1.00 0.00 76 ARG A O 18
ATOM 20957 N N . GLY A 1 72 ? -44.461 5.545 -8.721 1.00 0.00 77 GLY A N 18
ATOM 20958 C CA . GLY A 1 72 ? -44.466 6.404 -7.542 1.00 0.00 77 GLY A CA 18
ATOM 20959 C C . GLY A 1 72 ? -43.088 6.440 -6.890 1.00 0.00 77 GLY A C 18
ATOM 20960 O O . GLY A 1 72 ? -42.405 7.465 -6.912 1.00 0.00 77 GLY A O 18
ATOM 20964 N N . PRO A 1 73 ? -42.674 5.344 -6.313 1.00 0.00 78 PRO A N 18
ATOM 20965 C CA . PRO A 1 73 ? -41.350 5.238 -5.636 1.00 0.00 78 PRO A CA 18
ATOM 20966 C C . PRO A 1 73 ? -40.198 5.180 -6.638 1.00 0.00 78 PRO A C 18
ATOM 20967 O O . PRO A 1 73 ? -40.391 5.401 -7.834 1.00 0.00 78 PRO A O 18
ATOM 20978 N N . ALA A 1 74 ? -39.003 4.880 -6.142 1.00 0.00 79 ALA A N 18
ATOM 20979 C CA . ALA A 1 74 ? -37.828 4.794 -7.002 1.00 0.00 79 ALA A CA 18
ATOM 20980 C C . ALA A 1 74 ? -37.568 6.132 -7.688 1.00 0.00 79 ALA A C 18
ATOM 20981 O O . ALA A 1 74 ? -38.130 7.120 -7.246 1.00 0.00 79 ALA A O 18
ATOM 20989 N N . GLN A 1 1 ? 2.098 -10.610 13.014 1.00 0.00 6 GLN A N 19
ATOM 20990 C CA . GLN A 1 1 ? 1.275 -9.413 12.896 1.00 0.00 6 GLN A CA 19
ATOM 20991 C C . GLN A 1 1 ? 2.063 -8.183 13.332 1.00 0.00 6 GLN A C 19
ATOM 20992 O O . GLN A 1 1 ? 1.696 -7.052 13.010 1.00 0.00 6 GLN A O 19
ATOM 21006 N N . GLN A 1 2 ? 3.148 -8.413 14.064 1.00 0.00 7 GLN A N 19
ATOM 21007 C CA . GLN A 1 2 ? 3.984 -7.319 14.538 1.00 0.00 7 GLN A CA 19
ATOM 21008 C C . GLN A 1 2 ? 4.240 -6.319 13.417 1.00 0.00 7 GLN A C 19
ATOM 21009 O O . GLN A 1 2 ? 3.882 -5.146 13.523 1.00 0.00 7 GLN A O 19
ATOM 21023 N N . GLN A 1 3 ? 4.860 -6.789 12.341 1.00 0.00 8 GLN A N 19
ATOM 21024 C CA . GLN A 1 3 ? 5.157 -5.922 11.207 1.00 0.00 8 GLN A CA 19
ATOM 21025 C C . GLN A 1 3 ? 3.932 -5.096 10.825 1.00 0.00 8 GLN A C 19
ATOM 21026 O O . GLN A 1 3 ? 4.057 -3.950 10.391 1.00 0.00 8 GLN A O 19
ATOM 21040 N N . ALA A 1 4 ? 2.752 -5.684 10.989 1.00 0.00 9 ALA A N 19
ATOM 21041 C CA . ALA A 1 4 ? 1.512 -4.991 10.655 1.00 0.00 9 ALA A CA 19
ATOM 21042 C C . ALA A 1 4 ? 1.247 -3.853 11.637 1.00 0.00 9 ALA A C 19
ATOM 21043 O O . ALA A 1 4 ? 1.245 -2.682 11.259 1.00 0.00 9 ALA A O 19
ATOM 21050 N N . VAL A 1 5 ? 1.022 -4.204 12.900 1.00 0.00 10 VAL A N 19
ATOM 21051 C CA . VAL A 1 5 ? 0.754 -3.200 13.923 1.00 0.00 10 VAL A CA 19
ATOM 21052 C C . VAL A 1 5 ? 1.936 -2.243 14.061 1.00 0.00 10 VAL A C 19
ATOM 21053 O O . VAL A 1 5 ? 1.762 -1.073 14.399 1.00 0.00 10 VAL A O 19
ATOM 21066 N N . LEU A 1 6 ? 3.136 -2.747 13.794 1.00 0.00 11 LEU A N 19
ATOM 21067 C CA . LEU A 1 6 ? 4.337 -1.924 13.890 1.00 0.00 11 LEU A CA 19
ATOM 21068 C C . LEU A 1 6 ? 4.318 -0.835 12.822 1.00 0.00 11 LEU A C 19
ATOM 21069 O O . LEU A 1 6 ? 4.317 0.355 13.137 1.00 0.00 11 LEU A O 19
ATOM 21085 N N . GLU A 1 7 ? 4.302 -1.250 11.560 1.00 0.00 12 GLU A N 19
ATOM 21086 C CA . GLU A 1 7 ? 4.281 -0.299 10.454 1.00 0.00 12 GLU A CA 19
ATOM 21087 C C . GLU A 1 7 ? 3.039 0.582 10.531 1.00 0.00 12 GLU A C 19
ATOM 21088 O O . GLU A 1 7 ? 3.086 1.768 10.207 1.00 0.00 12 GLU A O 19
ATOM 21100 N N . GLN A 1 8 ? 1.929 -0.008 10.963 1.00 0.00 13 GLN A N 19
ATOM 21101 C CA . GLN A 1 8 ? 0.678 0.733 11.081 1.00 0.00 13 GLN A CA 19
ATOM 21102 C C . GLN A 1 8 ? 0.790 1.805 12.159 1.00 0.00 13 GLN A C 19
ATOM 21103 O O . GLN A 1 8 ? 0.378 2.948 11.958 1.00 0.00 13 GLN A O 19
ATOM 21117 N N . GLU A 1 9 ? 1.351 1.430 13.304 1.00 0.00 14 GLU A N 19
ATOM 21118 C CA . GLU A 1 9 ? 1.514 2.371 14.407 1.00 0.00 14 GLU A CA 19
ATOM 21119 C C . GLU A 1 9 ? 2.479 3.486 14.017 1.00 0.00 14 GLU A C 19
ATOM 21120 O O . GLU A 1 9 ? 2.132 4.666 14.072 1.00 0.00 14 GLU A O 19
ATOM 21132 N N . ARG A 1 10 ? 3.688 3.105 13.620 1.00 0.00 15 ARG A N 19
ATOM 21133 C CA . ARG A 1 10 ? 4.692 4.083 13.220 1.00 0.00 15 ARG A CA 19
ATOM 21134 C C . ARG A 1 10 ? 4.109 5.055 12.200 1.00 0.00 15 ARG A C 19
ATOM 21135 O O . ARG A 1 10 ? 4.174 6.272 12.378 1.00 0.00 15 ARG A O 19
ATOM 21156 N N . ARG A 1 11 ? 3.538 4.509 11.131 1.00 0.00 16 ARG A N 19
ATOM 21157 C CA . ARG A 1 11 ? 2.944 5.336 10.090 1.00 0.00 16 ARG A CA 19
ATOM 21158 C C . ARG A 1 11 ? 1.836 6.208 10.671 1.00 0.00 16 ARG A C 19
ATOM 21159 O O . ARG A 1 11 ? 1.923 7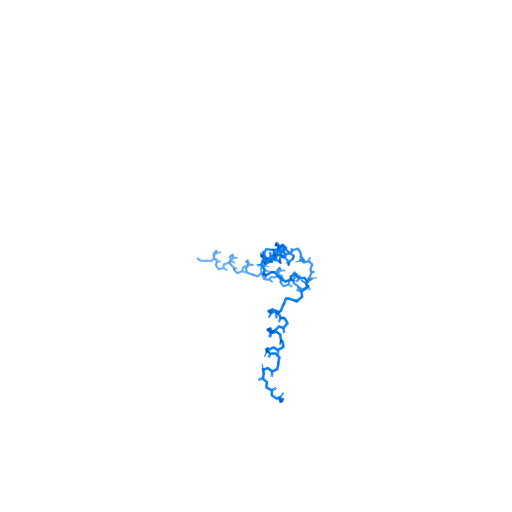.435 10.647 1.00 0.00 16 ARG A O 19
ATOM 21180 N N . ASP A 1 12 ? 0.797 5.564 11.197 1.00 0.00 17 ASP A N 19
ATOM 21181 C CA . ASP A 1 12 ? -0.324 6.292 11.786 1.00 0.00 17 ASP A CA 19
ATOM 21182 C C . ASP A 1 12 ? 0.174 7.501 12.571 1.00 0.00 17 ASP A C 19
ATOM 21183 O O . ASP A 1 12 ? -0.411 8.582 12.502 1.00 0.00 17 ASP A O 19
ATOM 21192 N N . ARG A 1 13 ? 1.261 7.313 13.312 1.00 0.00 18 ARG A N 19
ATOM 21193 C CA . ARG A 1 13 ? 1.832 8.398 14.102 1.00 0.00 18 ARG A CA 19
ATOM 21194 C C . ARG A 1 13 ? 2.423 9.463 13.186 1.00 0.00 18 ARG A C 19
ATOM 21195 O O . ARG A 1 13 ? 2.206 10.659 13.386 1.00 0.00 18 ARG A O 19
ATOM 21216 N N . GLU A 1 14 ? 3.170 9.021 12.178 1.00 0.00 19 GLU A N 19
ATOM 21217 C CA . GLU A 1 14 ? 3.785 9.948 11.235 1.00 0.00 19 GLU A CA 19
ATOM 21218 C C . GLU A 1 14 ? 2.726 10.844 10.602 1.00 0.00 19 GLU A C 19
ATOM 21219 O O . GLU A 1 14 ? 2.839 12.069 10.627 1.00 0.00 19 GLU A O 19
ATOM 21231 N N . LEU A 1 15 ? 1.695 10.223 10.036 1.00 0.00 20 LEU A N 19
ATOM 21232 C CA . LEU A 1 15 ? 0.619 10.976 9.402 1.00 0.00 20 LEU A CA 19
ATOM 21233 C C . LEU A 1 15 ? -0.060 11.890 10.417 1.00 0.00 20 LEU A C 19
ATOM 21234 O O . LEU A 1 15 ? -0.052 13.111 10.268 1.00 0.00 20 LEU A O 19
ATOM 21250 N N . ALA A 1 16 ? -0.644 11.289 11.449 1.00 0.00 21 ALA A N 19
ATOM 21251 C CA . ALA A 1 16 ? -1.323 12.061 12.485 1.00 0.00 21 ALA A CA 19
ATOM 21252 C C . ALA A 1 16 ? -0.490 13.278 12.874 1.00 0.00 21 ALA A C 19
ATOM 21253 O O . ALA A 1 16 ? -1.029 14.350 13.149 1.00 0.00 21 ALA A O 19
ATOM 21260 N N . LEU A 1 17 ? 0.828 13.105 12.888 1.00 0.00 22 LEU A N 19
ATOM 21261 C CA . LEU A 1 17 ? 1.727 14.198 13.239 1.00 0.00 22 LEU A CA 19
ATOM 21262 C C . LEU A 1 17 ? 1.713 15.260 12.148 1.00 0.00 22 LEU A C 19
ATOM 21263 O O . LEU A 1 17 ? 1.579 16.451 12.427 1.00 0.00 22 LEU A O 19
ATOM 21279 N N . ARG A 1 18 ? 1.845 14.818 10.901 1.00 0.00 23 ARG A N 19
ATOM 21280 C CA . ARG A 1 18 ? 1.839 15.739 9.772 1.00 0.00 23 ARG A CA 19
ATOM 21281 C C . ARG A 1 18 ? 0.573 16.587 9.794 1.00 0.00 23 ARG A C 19
ATOM 21282 O O . ARG A 1 18 ? 0.634 17.817 9.826 1.00 0.00 23 ARG A O 19
ATOM 21303 N N . ILE A 1 19 ? -0.576 15.920 9.781 1.00 0.00 24 ILE A N 19
ATOM 21304 C CA . ILE A 1 19 ? -1.851 16.622 9.803 1.00 0.00 24 ILE A CA 19
ATOM 21305 C C . ILE A 1 19 ? -1.901 17.582 10.986 1.00 0.00 24 ILE A C 19
ATOM 21306 O O . ILE A 1 19 ? -2.138 18.778 10.818 1.00 0.00 24 ILE A O 19
ATOM 21322 N N . ALA A 1 20 ? -1.667 17.051 12.181 1.00 0.00 25 ALA A N 19
ATOM 21323 C CA . ALA A 1 20 ? -1.683 17.873 13.383 1.00 0.00 25 ALA A CA 19
ATOM 21324 C C . ALA A 1 20 ? -0.839 19.125 13.175 1.00 0.00 25 ALA A C 19
ATOM 21325 O O . ALA A 1 20 ? -1.279 20.239 13.458 1.00 0.00 25 ALA A O 19
ATOM 21332 N N . GLN A 1 21 ? 0.374 18.929 12.672 1.00 0.00 26 GLN A N 19
ATOM 21333 C CA . GLN A 1 21 ? 1.274 20.046 12.420 1.00 0.00 26 GLN A CA 19
ATOM 21334 C C . GLN A 1 21 ? 0.757 20.891 11.262 1.00 0.00 26 GLN A C 19
ATOM 21335 O O . GLN A 1 21 ? 1.129 22.055 11.115 1.00 0.00 26 GLN A O 19
ATOM 21349 N N . SER A 1 22 ? -0.111 20.300 10.446 1.00 0.00 27 SER A N 19
ATOM 21350 C CA . SER A 1 22 ? -0.679 21.011 9.308 1.00 0.00 27 SER A CA 19
ATOM 21351 C C . SER A 1 22 ? -1.708 22.024 9.790 1.00 0.00 27 SER A C 19
ATOM 21352 O O . SER A 1 22 ? -1.591 23.220 9.523 1.00 0.00 27 SER A O 19
ATOM 21360 N N . GLU A 1 23 ? -2.710 21.537 10.513 1.00 0.00 28 GLU A N 19
ATOM 21361 C CA . GLU A 1 23 ? -3.746 22.411 11.043 1.00 0.00 28 GLU A CA 19
ATOM 21362 C C . GLU A 1 23 ? -3.128 23.416 12.004 1.00 0.00 28 GLU A C 19
ATOM 21363 O O . GLU A 1 23 ? -3.509 24.587 12.031 1.00 0.00 28 GLU A O 19
ATOM 21375 N N . ALA A 1 24 ? -2.168 22.945 12.792 1.00 0.00 29 ALA A N 19
ATOM 21376 C CA . ALA A 1 24 ? -1.495 23.803 13.754 1.00 0.00 29 ALA A CA 19
ATOM 21377 C C . ALA A 1 24 ? -0.743 24.919 13.036 1.00 0.00 29 ALA A C 19
ATOM 21378 O O . ALA A 1 24 ? -0.811 26.083 13.433 1.00 0.00 29 ALA A O 19
ATOM 21385 N N . GLU A 1 25 ? -0.026 24.556 11.975 1.00 0.00 30 GLU A N 19
ATOM 21386 C CA . GLU A 1 25 ? 0.732 25.535 11.206 1.00 0.00 30 GLU A CA 19
ATOM 21387 C C . GLU A 1 25 ? -0.199 26.358 10.323 1.00 0.00 30 GLU A C 19
ATOM 21388 O O . GLU A 1 25 ? 0.116 27.490 9.956 1.00 0.00 30 GLU A O 19
ATOM 21400 N N . LEU A 1 26 ? -1.347 25.781 9.986 1.00 0.00 31 LEU A N 19
ATOM 21401 C CA . LEU A 1 26 ? -2.319 26.469 9.146 1.00 0.00 31 LEU A CA 19
ATOM 21402 C C . LEU A 1 26 ? -1.727 26.758 7.769 1.00 0.00 31 LEU A C 19
ATOM 21403 O O . LEU A 1 26 ? -1.675 27.908 7.334 1.00 0.00 31 LEU A O 19
ATOM 21419 N N . ILE A 1 27 ? -1.283 25.704 7.088 1.00 0.00 32 ILE A N 19
ATOM 21420 C CA . ILE A 1 27 ? -0.694 25.850 5.759 1.00 0.00 32 ILE A CA 19
ATOM 21421 C C . ILE A 1 27 ? -1.417 24.954 4.757 1.00 0.00 32 ILE A C 19
ATOM 21422 O O . ILE A 1 27 ? -2.416 25.357 4.160 1.00 0.00 32 ILE A O 19
ATOM 21438 N N . SER A 1 28 ? -0.907 23.738 4.579 1.00 0.00 33 SER A N 19
ATOM 21439 C CA . SER A 1 28 ? -1.509 22.789 3.647 1.00 0.00 33 SER A CA 19
ATOM 21440 C C . SER A 1 28 ? -2.028 23.502 2.403 1.00 0.00 33 SER A C 19
ATOM 21441 O O . SER A 1 28 ? -3.192 23.353 2.031 1.00 0.00 33 SER A O 19
ATOM 21449 N N . ASP A 1 29 ? -1.159 24.276 1.763 1.00 0.00 34 ASP A N 19
ATOM 21450 C CA . ASP A 1 29 ? -1.545 25.005 0.560 1.00 0.00 34 ASP A CA 19
ATOM 21451 C C . ASP A 1 29 ? -2.342 24.099 -0.372 1.00 0.00 34 ASP A C 19
ATOM 21452 O O . ASP A 1 29 ? -3.057 24.572 -1.256 1.00 0.00 34 ASP A O 19
ATOM 21461 N N . GLU A 1 30 ? -2.216 22.793 -0.163 1.00 0.00 35 GLU A N 19
ATOM 21462 C CA . GLU A 1 30 ? -2.928 21.822 -0.983 1.00 0.00 35 GLU A CA 19
ATOM 21463 C C . GLU A 1 30 ? -4.426 21.878 -0.690 1.00 0.00 35 GLU A C 19
ATOM 21464 O O . GLU A 1 30 ? -5.242 21.998 -1.603 1.00 0.00 35 GLU A O 19
ATOM 21476 N N . ALA A 1 31 ? -4.777 21.792 0.588 1.00 0.00 36 ALA A N 19
ATOM 21477 C CA . ALA A 1 31 ? -6.178 21.835 0.990 1.00 0.00 36 ALA A CA 19
ATOM 21478 C C . ALA A 1 31 ? -6.850 23.095 0.455 1.00 0.00 36 ALA A C 19
ATOM 21479 O O . ALA A 1 31 ? -7.913 23.029 -0.163 1.00 0.00 36 ALA A O 19
ATOM 21486 N N . GLN A 1 32 ? -6.222 24.241 0.695 1.00 0.00 37 GLN A N 19
ATOM 21487 C CA . GLN A 1 32 ? -6.768 25.511 0.233 1.00 0.00 37 GLN A CA 19
ATOM 21488 C C . GLN A 1 32 ? -6.916 25.511 -1.285 1.00 0.00 37 GLN A C 19
ATOM 21489 O O . GLN A 1 32 ? -7.980 25.830 -1.816 1.00 0.00 37 GLN A O 19
ATOM 21503 N N . ALA A 1 33 ? -5.842 25.151 -1.980 1.00 0.00 38 ALA A N 19
ATOM 21504 C CA . ALA A 1 33 ? -5.863 25.113 -3.438 1.00 0.00 38 ALA A CA 19
ATOM 21505 C C . ALA A 1 33 ? -6.940 24.154 -3.935 1.00 0.00 38 ALA A C 19
ATOM 21506 O O . ALA A 1 33 ? -7.776 24.518 -4.761 1.00 0.00 38 ALA A O 19
ATOM 21513 N N . ASP A 1 34 ? -6.913 22.926 -3.427 1.00 0.00 39 ASP A N 19
ATOM 21514 C CA . ASP A 1 34 ? -7.891 21.921 -3.828 1.00 0.00 39 ASP A CA 19
ATOM 21515 C C . ASP A 1 34 ? -9.309 22.408 -3.546 1.00 0.00 39 ASP A C 19
ATOM 21516 O O . ASP A 1 34 ? -10.075 22.687 -4.469 1.00 0.00 39 ASP A O 19
ATOM 21525 N N . LEU A 1 35 ? -9.653 22.507 -2.266 1.00 0.00 40 LEU A N 19
ATOM 21526 C CA . LEU A 1 35 ? -10.983 22.960 -1.874 1.00 0.00 40 LEU A CA 19
ATOM 21527 C C . LEU A 1 35 ? -11.419 24.148 -2.728 1.00 0.00 40 LEU A C 19
ATOM 21528 O O . LEU A 1 35 ? -12.572 24.230 -3.150 1.00 0.00 40 LEU A O 19
ATOM 21544 N N . ALA A 1 36 ? -10.489 25.064 -2.978 1.00 0.00 41 ALA A N 19
ATOM 21545 C CA . ALA A 1 36 ? -10.790 26.242 -3.784 1.00 0.00 41 ALA A CA 19
ATOM 21546 C C . ALA A 1 36 ? -11.165 25.840 -5.207 1.00 0.00 41 ALA A C 19
ATOM 21547 O O . ALA A 1 36 ? -12.106 26.381 -5.787 1.00 0.00 41 ALA A O 19
ATOM 21554 N N . LEU A 1 37 ? -10.423 24.888 -5.763 1.00 0.00 42 LEU A N 19
ATOM 21555 C CA . LEU A 1 37 ? -10.687 24.423 -7.120 1.00 0.00 42 LEU A CA 19
ATOM 21556 C C . LEU A 1 37 ? -12.065 23.775 -7.206 1.00 0.00 42 LEU A C 19
ATOM 21557 O O . LEU A 1 37 ? -12.774 23.931 -8.200 1.00 0.00 42 LEU A O 19
ATOM 21573 N N . ARG A 1 38 ? -12.438 23.045 -6.159 1.00 0.00 43 ARG A N 19
ATOM 21574 C CA . ARG A 1 38 ? -13.734 22.377 -6.130 1.00 0.00 43 ARG A CA 19
ATOM 21575 C C . ARG A 1 38 ? -14.846 23.376 -5.824 1.00 0.00 43 ARG A C 19
ATOM 21576 O O . ARG A 1 38 ? -15.868 23.409 -6.510 1.00 0.00 43 ARG A O 19
ATOM 21597 N N . ARG A 1 39 ? -14.641 24.187 -4.792 1.00 0.00 44 ARG A N 19
ATOM 21598 C CA . ARG A 1 39 ? -15.633 25.182 -4.405 1.00 0.00 44 ARG A CA 19
ATOM 21599 C C . ARG A 1 39 ? -15.893 26.154 -5.552 1.00 0.00 44 ARG A C 19
ATOM 21600 O O . ARG A 1 39 ? -16.862 26.912 -5.529 1.00 0.00 44 ARG A O 19
ATOM 21621 N N . SER A 1 40 ? -15.021 26.125 -6.554 1.00 0.00 45 SER A N 19
ATOM 21622 C CA . SER A 1 40 ? -15.166 27.009 -7.706 1.00 0.00 45 SER A CA 19
ATOM 21623 C C . SER A 1 40 ? -16.340 26.568 -8.574 1.00 0.00 45 SER A C 19
ATOM 21624 O O . SER A 1 40 ? -16.406 25.418 -9.009 1.00 0.00 45 SER A O 19
ATOM 21632 N N . LEU A 1 41 ? -17.264 27.490 -8.823 1.00 0.00 46 LEU A N 19
ATOM 21633 C CA . LEU A 1 41 ? -18.431 27.186 -9.642 1.00 0.00 46 LEU A CA 19
ATOM 21634 C C . LEU A 1 41 ? -18.030 27.036 -11.106 1.00 0.00 46 LEU A C 19
ATOM 21635 O O . LEU A 1 41 ? -18.681 26.322 -11.868 1.00 0.00 46 LEU A O 19
ATOM 21651 N N . ASP A 1 42 ? -16.954 27.714 -11.492 1.00 0.00 47 ASP A N 19
ATOM 21652 C CA . ASP A 1 42 ? -16.476 27.649 -12.867 1.00 0.00 47 ASP A CA 19
ATOM 21653 C C . ASP A 1 42 ? -15.717 26.348 -13.109 1.00 0.00 47 ASP A C 19
ATOM 21654 O O . ASP A 1 42 ? -15.035 26.194 -14.123 1.00 0.00 47 ASP A O 19
ATOM 21663 N N . SER A 1 43 ? -15.840 25.415 -12.172 1.00 0.00 48 SER A N 19
ATOM 21664 C CA . SER A 1 43 ? -15.162 24.129 -12.293 1.00 0.00 48 SER A CA 19
ATOM 21665 C C . SER A 1 43 ? -15.806 23.285 -13.386 1.00 0.00 48 SER A C 19
ATOM 21666 O O . SER A 1 43 ? -15.130 22.820 -14.305 1.00 0.00 48 SER A O 19
ATOM 21674 N N . TYR A 1 44 ? -17.115 23.092 -13.280 1.00 0.00 49 TYR A N 19
ATOM 21675 C CA . TYR A 1 44 ? -17.846 22.301 -14.265 1.00 0.00 49 TYR A CA 19
ATOM 21676 C C . TYR A 1 44 ? -18.163 23.149 -15.498 1.00 0.00 49 TYR A C 19
ATOM 21677 O O . TYR A 1 44 ? -18.384 24.355 -15.388 1.00 0.00 49 TYR A O 19
ATOM 21695 N N . PRO A 1 45 ? -18.190 22.549 -16.663 1.00 0.00 50 PRO A N 19
ATOM 21696 C CA . PRO A 1 45 ? -18.490 23.277 -17.932 1.00 0.00 50 PRO A CA 19
ATOM 21697 C C . PRO A 1 45 ? -19.945 23.736 -17.998 1.00 0.00 50 PRO A C 19
ATOM 21698 O O . PRO A 1 45 ? -20.730 23.476 -17.085 1.00 0.00 50 PRO A O 19
ATOM 21709 N N . VAL A 1 46 ? -20.298 24.418 -19.085 1.00 0.00 51 VAL A N 19
ATOM 21710 C CA . VAL A 1 46 ? -21.661 24.912 -19.265 1.00 0.00 51 VAL A CA 19
ATOM 21711 C C . VAL A 1 46 ? -22.342 24.195 -20.426 1.00 0.00 51 VAL A C 19
ATOM 21712 O O . VAL A 1 46 ? -21.757 24.031 -21.496 1.00 0.00 51 VAL A O 19
ATOM 21725 N N . SER A 1 47 ? -23.582 23.766 -20.205 1.00 0.00 52 SER A N 19
ATOM 21726 C CA . SER A 1 47 ? -24.336 23.064 -21.239 1.00 0.00 52 SER A CA 19
ATOM 21727 C C . SER A 1 47 ? -25.176 24.047 -22.050 1.00 0.00 52 SER A C 19
ATOM 21728 O O . SER A 1 47 ? -25.360 25.196 -21.651 1.00 0.00 52 SER A O 19
ATOM 21736 N N . LYS A 1 48 ? -25.684 23.585 -23.190 1.00 0.00 53 LYS A N 19
ATOM 21737 C CA . LYS A 1 48 ? -26.505 24.429 -24.054 1.00 0.00 53 LYS A CA 19
ATOM 21738 C C . LYS A 1 48 ? -27.766 23.687 -24.485 1.00 0.00 53 LYS A C 19
ATOM 21739 O O . LYS A 1 48 ? -27.765 22.462 -24.608 1.00 0.00 53 LYS A O 19
ATOM 21758 N N . ASN A 1 49 ? -28.839 24.437 -24.713 1.00 0.00 54 ASN A N 19
ATOM 21759 C CA . ASN A 1 49 ? -30.103 23.840 -25.129 1.00 0.00 54 ASN A CA 19
ATOM 21760 C C . ASN A 1 49 ? -30.540 22.762 -24.141 1.00 0.00 54 ASN A C 19
ATOM 21761 O O . ASN A 1 49 ? -30.928 21.664 -24.538 1.00 0.00 54 ASN A O 19
ATOM 21772 N N . ASP A 1 50 ? -30.474 23.085 -22.853 1.00 0.00 55 ASP A N 19
ATOM 21773 C CA . ASP A 1 50 ? -30.866 22.137 -21.815 1.00 0.00 55 ASP A CA 19
ATOM 21774 C C . ASP A 1 50 ? -32.362 22.234 -21.536 1.00 0.00 55 ASP A C 19
ATOM 21775 O O . ASP A 1 50 ? -32.798 22.133 -20.389 1.00 0.00 55 ASP A O 19
ATOM 21784 N N . GLY A 1 51 ? -33.145 22.430 -22.592 1.00 0.00 56 GLY A N 19
ATOM 21785 C CA . GLY A 1 51 ? -34.592 22.540 -22.448 1.00 0.00 56 GLY A CA 19
ATOM 21786 C C . GLY A 1 51 ? -34.967 23.772 -21.637 1.00 0.00 56 GLY A C 19
ATOM 21787 O O . GLY A 1 51 ? -36.139 23.996 -21.332 1.00 0.00 56 GLY A O 19
ATOM 21791 N N . THR A 1 52 ? -33.964 24.569 -21.290 1.00 0.00 57 THR A N 19
ATOM 21792 C CA . THR A 1 52 ? -34.195 25.780 -20.513 1.00 0.00 57 THR A CA 19
ATOM 21793 C C . THR A 1 52 ? -35.191 25.519 -19.390 1.00 0.00 57 THR A C 19
ATOM 21794 O O . THR A 1 52 ? -36.208 26.203 -19.275 1.00 0.00 57 THR A O 19
ATOM 21805 N N . ARG A 1 53 ? -34.888 24.526 -18.564 1.00 0.00 58 ARG A N 19
ATOM 21806 C CA . ARG A 1 53 ? -35.760 24.178 -17.447 1.00 0.00 58 ARG A CA 19
ATOM 21807 C C . ARG A 1 53 ? -35.484 25.093 -16.255 1.00 0.00 58 ARG A C 19
ATOM 21808 O O . ARG A 1 53 ? -34.355 25.544 -16.061 1.00 0.00 58 ARG A O 19
ATOM 21829 N N . PRO A 1 54 ? -36.485 25.376 -15.458 1.00 0.00 59 PRO A N 19
ATOM 21830 C CA . PRO A 1 54 ? -36.331 26.257 -14.263 1.00 0.00 59 PRO A CA 19
ATOM 21831 C C . PRO A 1 54 ? -35.447 25.620 -13.193 1.00 0.00 59 PRO A C 19
ATOM 21832 O O . PRO A 1 54 ? -34.937 24.515 -13.374 1.00 0.00 59 PRO A O 19
ATOM 21843 N N . LYS A 1 55 ? -35.269 26.326 -12.081 1.00 0.00 60 LYS A N 19
ATOM 21844 C CA . LYS A 1 55 ? -34.442 25.821 -10.989 1.00 0.00 60 LYS A CA 19
ATOM 21845 C C . LYS A 1 55 ? -34.910 26.392 -9.654 1.00 0.00 60 LYS A C 19
ATOM 21846 O O . LYS A 1 55 ? -34.840 27.599 -9.426 1.00 0.00 60 LYS A O 19
ATOM 21865 N N . MET A 1 56 ? -35.387 25.514 -8.776 1.00 0.00 61 MET A N 19
ATOM 21866 C CA . MET A 1 56 ? -35.864 25.941 -7.464 1.00 0.00 61 MET A CA 19
ATOM 21867 C C . MET A 1 56 ? -34.736 25.883 -6.440 1.00 0.00 61 MET A C 19
ATOM 21868 O O . MET A 1 56 ? -34.133 24.832 -6.223 1.00 0.00 61 MET A O 19
ATOM 21882 N N . THR A 1 57 ? -34.455 27.021 -5.813 1.00 0.00 62 THR A N 19
ATOM 21883 C CA . THR A 1 57 ? -33.396 27.091 -4.813 1.00 0.00 62 THR A CA 19
ATOM 21884 C C . THR A 1 57 ? -33.709 26.157 -3.644 1.00 0.00 62 THR A C 19
ATOM 21885 O O . THR A 1 57 ? -34.875 25.896 -3.348 1.00 0.00 62 THR A O 19
ATOM 21896 N N . PRO A 1 58 ? -32.700 25.652 -2.979 1.00 0.00 63 PRO A N 19
ATOM 21897 C CA . PRO A 1 58 ? -32.886 24.731 -1.820 1.00 0.00 63 PRO A CA 19
ATOM 21898 C C . PRO A 1 58 ? -33.574 25.427 -0.648 1.00 0.00 63 PRO A C 19
ATOM 21899 O O . PRO A 1 58 ? -34.364 24.816 0.073 1.00 0.00 63 PRO A O 19
ATOM 21910 N N . GLU A 1 59 ? -33.274 26.709 -0.469 1.00 0.00 64 GLU A N 19
ATOM 21911 C CA . GLU A 1 59 ? -33.873 27.479 0.613 1.00 0.00 64 GLU A CA 19
ATOM 21912 C C . GLU A 1 59 ? -35.384 27.568 0.423 1.00 0.00 64 GLU A C 19
ATOM 21913 O O . GLU A 1 59 ? -36.146 27.517 1.388 1.00 0.00 64 GLU A O 19
ATOM 21925 N N . GLN A 1 60 ? -35.809 27.699 -0.830 1.00 0.00 65 GLN A N 19
ATOM 21926 C CA . GLN A 1 60 ? -37.230 27.791 -1.139 1.00 0.00 65 GLN A CA 19
ATOM 21927 C C . GLN A 1 60 ? -37.930 26.478 -0.807 1.00 0.00 65 GLN A C 19
ATOM 21928 O O . GLN A 1 60 ? -38.954 26.464 -0.125 1.00 0.00 65 GLN A O 19
ATOM 21942 N N . MET A 1 61 ? -37.370 25.375 -1.293 1.00 0.00 66 MET A N 19
ATOM 21943 C CA . MET A 1 61 ? -37.948 24.061 -1.038 1.00 0.00 66 MET A CA 19
ATOM 21944 C C . MET A 1 61 ? -38.066 23.815 0.462 1.00 0.00 66 MET A C 19
ATOM 21945 O O . MET A 1 61 ? -39.084 23.316 0.941 1.00 0.00 66 MET A O 19
ATOM 21959 N N . ALA A 1 62 ? -37.016 24.170 1.197 1.00 0.00 67 ALA A N 19
ATOM 21960 C CA . ALA A 1 62 ? -37.013 23.985 2.644 1.00 0.00 67 ALA A CA 19
ATOM 21961 C C . ALA A 1 62 ? -38.142 24.783 3.287 1.00 0.00 67 ALA A C 19
ATOM 21962 O O . ALA A 1 62 ? -38.942 24.242 4.051 1.00 0.00 67 ALA A O 19
ATOM 21969 N N . LYS A 1 63 ? -38.201 26.074 2.972 1.00 0.00 68 LYS A N 19
ATOM 21970 C CA . LYS A 1 63 ? -39.239 26.938 3.524 1.00 0.00 68 LYS A CA 19
ATOM 21971 C C . LYS A 1 63 ? -40.619 26.334 3.286 1.00 0.00 68 LYS A C 19
ATOM 21972 O O . LYS A 1 63 ? -41.433 26.240 4.204 1.00 0.00 68 LYS A O 19
ATOM 21991 N N . GLU A 1 64 ? -40.875 25.924 2.048 1.00 0.00 69 GLU A N 19
ATOM 21992 C CA . GLU A 1 64 ? -42.161 25.329 1.701 1.00 0.00 69 GLU A CA 19
ATOM 21993 C C . GLU A 1 64 ? -42.428 24.096 2.557 1.00 0.00 69 GLU A C 19
ATOM 21994 O O . GLU A 1 64 ? -43.490 23.969 3.166 1.00 0.00 69 GLU A O 19
ATOM 22006 N N . MET A 1 65 ? -41.458 23.188 2.597 1.00 0.00 70 MET A N 19
ATOM 22007 C CA . MET A 1 65 ? -41.600 21.968 3.382 1.00 0.00 70 MET A CA 19
ATOM 22008 C C . MET A 1 65 ? -41.828 22.301 4.853 1.00 0.00 70 MET A C 19
ATOM 22009 O O . MET A 1 65 ? -42.859 21.950 5.426 1.00 0.00 70 MET A O 19
ATOM 22023 N N . SER A 1 66 ? -40.858 22.980 5.458 1.00 0.00 71 SER A N 19
ATOM 22024 C CA . SER A 1 66 ? -40.965 23.355 6.864 1.00 0.00 71 SER A CA 19
ATOM 22025 C C . SER A 1 66 ? -42.341 23.943 7.157 1.00 0.00 71 SER A C 19
ATOM 22026 O O . SER A 1 66 ? -42.959 23.626 8.172 1.00 0.00 71 SER A O 19
ATOM 22034 N N . GLU A 1 67 ? -42.814 24.803 6.261 1.00 0.00 72 GLU A N 19
ATOM 22035 C CA . GLU A 1 67 ? -44.118 25.431 6.431 1.00 0.00 72 GLU A CA 19
ATOM 22036 C C . GLU A 1 67 ? -45.234 24.419 6.196 1.00 0.00 72 GLU A C 19
ATOM 22037 O O . GLU A 1 67 ? -46.332 24.553 6.737 1.00 0.00 72 GLU A O 19
ATOM 22049 N N . PHE A 1 68 ? -44.945 23.406 5.385 1.00 0.00 73 PHE A N 19
ATOM 22050 C CA . PHE A 1 68 ? -45.933 22.376 5.084 1.00 0.00 73 PHE A CA 19
ATOM 22051 C C . PHE A 1 68 ? -46.022 21.370 6.228 1.00 0.00 73 PHE A C 19
ATOM 22052 O O . PHE A 1 68 ? -47.104 20.888 6.562 1.00 0.00 73 PHE A O 19
ATOM 22069 N N . LEU A 1 69 ? -44.876 21.059 6.826 1.00 0.00 74 LEU A N 19
ATOM 22070 C CA . LEU A 1 69 ? -44.836 20.110 7.933 1.00 0.00 74 LEU A CA 19
ATOM 22071 C C . LEU A 1 69 ? -45.456 20.724 9.184 1.00 0.00 74 LEU A C 19
ATOM 22072 O O . LEU A 1 69 ? -45.654 20.042 10.190 1.00 0.00 74 LEU A O 19
ATOM 22088 N N . SER A 1 70 ? -45.763 22.016 9.114 1.00 0.00 75 SER A N 19
ATOM 22089 C CA . SER A 1 70 ? -46.361 22.716 10.246 1.00 0.00 75 SER A CA 19
ATOM 22090 C C . SER A 1 70 ? -47.405 23.720 9.765 1.00 0.00 75 SER A C 19
ATOM 22091 O O . SER A 1 70 ? -47.086 24.664 9.043 1.00 0.00 75 SER A O 19
ATOM 22099 N N . ARG A 1 71 ? -48.654 23.505 10.168 1.00 0.00 76 ARG A N 19
ATOM 22100 C CA . ARG A 1 71 ? -49.743 24.394 9.771 1.00 0.00 76 ARG A CA 19
ATOM 22101 C C . ARG A 1 71 ? -50.657 24.682 10.957 1.00 0.00 76 ARG A C 19
ATOM 22102 O O . ARG A 1 71 ? -50.931 25.840 11.276 1.00 0.00 76 ARG A O 19
ATOM 22123 N N . GLY A 1 72 ? -51.126 23.623 11.609 1.00 0.00 77 GLY A N 19
ATOM 22124 C CA . GLY A 1 72 ? -52.009 23.774 12.760 1.00 0.00 77 GLY A CA 19
ATOM 22125 C C . GLY A 1 72 ? -51.212 24.103 14.019 1.00 0.00 77 GLY A C 19
ATOM 22126 O O . GLY A 1 72 ? -51.289 25.213 14.543 1.00 0.00 77 GLY A O 19
ATOM 22130 N N . PRO A 1 73 ? -50.453 23.157 14.505 1.00 0.00 78 PRO A N 19
ATOM 22131 C CA . PRO A 1 73 ? -49.620 23.340 15.729 1.00 0.00 78 PRO A CA 19
ATOM 22132 C C . PRO A 1 73 ? -48.403 24.225 15.468 1.00 0.00 78 PRO A C 19
ATOM 22133 O O . PRO A 1 73 ? -47.791 24.156 14.401 1.00 0.00 78 PRO A O 19
ATOM 22144 N N . ALA A 1 74 ? -48.059 25.055 16.447 1.00 0.00 79 ALA A N 19
ATOM 22145 C CA . ALA A 1 74 ? -46.914 25.949 16.312 1.00 0.00 79 ALA A CA 19
ATOM 22146 C C . ALA A 1 74 ? -46.990 26.720 14.998 1.00 0.00 79 ALA A C 19
ATOM 22147 O O . ALA A 1 74 ? -47.441 27.854 15.024 1.00 0.00 79 ALA A O 19
ATOM 22155 N N . GLN A 1 1 ? 1.636 -10.538 12.966 1.00 0.00 6 GLN A N 20
ATOM 22156 C CA . GLN A 1 1 ? 0.857 -9.306 13.006 1.00 0.00 6 GLN A CA 20
ATOM 22157 C C . GLN A 1 1 ? 1.743 -8.126 13.393 1.00 0.00 6 GLN A C 20
ATOM 22158 O O . GLN A 1 1 ? 1.449 -6.980 13.052 1.00 0.00 6 GLN A O 20
ATOM 22172 N N . GLN A 1 2 ? 2.828 -8.414 14.107 1.00 0.00 7 GLN A N 20
ATOM 22173 C CA . GLN A 1 2 ? 3.750 -7.369 14.533 1.00 0.00 7 GLN A CA 20
ATOM 22174 C C . GLN A 1 2 ? 4.002 -6.382 13.399 1.00 0.00 7 GLN A C 20
ATOM 22175 O O . GLN A 1 2 ? 3.712 -5.194 13.520 1.00 0.00 7 GLN A O 20
ATOM 22189 N N . GLN A 1 3 ? 4.540 -6.883 12.293 1.00 0.00 8 GLN A N 20
ATOM 22190 C CA . GLN A 1 3 ? 4.826 -6.035 11.142 1.00 0.00 8 GLN A CA 20
ATOM 22191 C C . GLN A 1 3 ? 3.632 -5.142 10.821 1.00 0.00 8 GLN A C 20
ATOM 22192 O O . GLN A 1 3 ? 3.797 -3.981 10.447 1.00 0.00 8 GLN A O 20
ATOM 22206 N N . ALA A 1 4 ? 2.429 -5.690 10.966 1.00 0.00 9 ALA A N 20
ATOM 22207 C CA . ALA A 1 4 ? 1.214 -4.934 10.682 1.00 0.00 9 ALA A CA 20
ATOM 22208 C C . ALA A 1 4 ? 1.043 -3.785 11.672 1.00 0.00 9 ALA A C 20
ATOM 22209 O O . ALA A 1 4 ? 1.085 -2.615 11.293 1.00 0.00 9 ALA A O 20
ATOM 22216 N N . VAL A 1 5 ? 0.842 -4.123 12.941 1.00 0.00 10 VAL A N 20
ATOM 22217 C CA . VAL A 1 5 ? 0.660 -3.106 13.970 1.00 0.00 10 VAL A CA 20
ATOM 22218 C C . VAL A 1 5 ? 1.890 -2.205 14.060 1.00 0.00 10 VAL A C 20
ATOM 22219 O O . VAL A 1 5 ? 1.784 -1.032 14.412 1.00 0.00 10 VAL A O 20
ATOM 22232 N N . LEU A 1 6 ? 3.053 -2.761 13.737 1.00 0.00 11 LEU A N 20
ATOM 22233 C CA . LEU A 1 6 ? 4.292 -1.993 13.786 1.00 0.00 11 LEU A CA 20
ATOM 22234 C C . LEU A 1 6 ? 4.275 -0.879 12.743 1.00 0.00 11 LEU A C 20
ATOM 22235 O O . LEU A 1 6 ? 4.240 0.304 13.085 1.00 0.00 11 LEU A O 20
ATOM 22251 N N . GLU A 1 7 ? 4.305 -1.262 11.469 1.00 0.00 12 GLU A N 20
ATOM 22252 C CA . GLU A 1 7 ? 4.298 -0.282 10.389 1.00 0.00 12 GLU A CA 20
ATOM 22253 C C . GLU A 1 7 ? 3.064 0.614 10.482 1.00 0.00 12 GLU A C 20
ATOM 22254 O O . GLU A 1 7 ? 3.115 1.795 10.143 1.00 0.00 12 GLU A O 20
ATOM 22266 N N . GLN A 1 8 ? 1.958 0.043 10.947 1.00 0.00 13 GLN A N 20
ATOM 22267 C CA . GLN A 1 8 ? 0.719 0.800 11.080 1.00 0.00 13 GLN A CA 20
ATOM 22268 C C . GLN A 1 8 ? 0.831 1.808 12.220 1.00 0.00 13 GLN A C 20
ATOM 22269 O O . GLN A 1 8 ? 0.304 2.918 12.133 1.00 0.00 13 GLN A O 20
ATOM 22283 N N . GLU A 1 9 ? 1.518 1.415 13.287 1.00 0.00 14 GLU A N 20
ATOM 22284 C CA . GLU A 1 9 ? 1.689 2.296 14.438 1.00 0.00 14 GLU A CA 20
ATOM 22285 C C . GLU A 1 9 ? 2.582 3.478 14.078 1.00 0.00 14 GLU A C 20
ATOM 22286 O O . GLU A 1 9 ? 2.176 4.635 14.205 1.00 0.00 14 GLU A O 20
ATOM 22298 N N . ARG A 1 10 ? 3.799 3.186 13.628 1.00 0.00 15 ARG A N 20
ATOM 22299 C CA . ARG A 1 10 ? 4.732 4.244 13.256 1.00 0.00 15 ARG A CA 20
ATOM 22300 C C . ARG A 1 10 ? 4.128 5.124 12.166 1.00 0.00 15 ARG A C 20
ATOM 22301 O O . ARG A 1 10 ? 4.193 6.351 12.240 1.00 0.00 15 ARG A O 20
ATOM 22322 N N . ARG A 1 11 ? 3.536 4.491 11.157 1.00 0.00 16 ARG A N 20
ATOM 22323 C CA . ARG A 1 11 ? 2.919 5.231 10.065 1.00 0.00 16 ARG A CA 20
ATOM 22324 C C . ARG A 1 11 ? 1.774 6.091 10.589 1.00 0.00 16 ARG A C 20
ATOM 22325 O O . ARG A 1 11 ? 1.720 7.294 10.334 1.00 0.00 16 ARG A O 20
ATOM 22346 N N . ASP A 1 12 ? 0.863 5.465 11.327 1.00 0.00 17 ASP A N 20
ATOM 22347 C CA . ASP A 1 12 ? -0.277 6.183 11.886 1.00 0.00 17 ASP A CA 20
ATOM 22348 C C . ASP A 1 12 ? 0.186 7.466 12.569 1.00 0.00 17 ASP A C 20
ATOM 22349 O O . ASP A 1 12 ? -0.335 8.548 12.300 1.00 0.00 17 ASP A O 20
ATOM 22358 N N . ARG A 1 13 ? 1.170 7.337 13.454 1.00 0.00 18 ARG A N 20
ATOM 22359 C CA . ARG A 1 13 ? 1.696 8.492 14.169 1.00 0.00 18 ARG A CA 20
ATOM 22360 C C . ARG A 1 13 ? 2.257 9.518 13.189 1.00 0.00 18 ARG A C 20
ATOM 22361 O O . ARG A 1 13 ? 1.891 10.692 13.228 1.00 0.00 18 ARG A O 20
ATOM 22382 N N . GLU A 1 14 ? 3.146 9.065 12.310 1.00 0.00 19 GLU A N 20
ATOM 22383 C CA . GLU A 1 14 ? 3.748 9.953 11.322 1.00 0.00 19 GLU A CA 20
ATOM 22384 C C . GLU A 1 14 ? 2.682 10.830 10.671 1.00 0.00 19 GLU A C 20
ATOM 22385 O O . GLU A 1 14 ? 2.672 12.048 10.850 1.00 0.00 19 GLU A O 20
ATOM 22397 N N . LEU A 1 15 ? 1.784 10.201 9.920 1.00 0.00 20 LEU A N 20
ATOM 22398 C CA . LEU A 1 15 ? 0.716 10.937 9.252 1.00 0.00 20 LEU A CA 20
ATOM 22399 C C . LEU A 1 15 ? -0.066 11.769 10.263 1.00 0.00 20 LEU A C 20
ATOM 22400 O O . LEU A 1 15 ? -0.084 12.998 10.189 1.00 0.00 20 LEU A O 20
ATOM 22416 N N . ALA A 1 16 ? -0.709 11.091 11.210 1.00 0.00 21 ALA A N 20
ATOM 22417 C CA . ALA A 1 16 ? -1.490 11.777 12.235 1.00 0.00 21 ALA A CA 20
ATOM 22418 C C . ALA A 1 16 ? -0.769 13.037 12.705 1.00 0.00 21 ALA A C 20
ATOM 22419 O O . ALA A 1 16 ? -1.395 14.071 12.941 1.00 0.00 21 ALA A O 20
ATOM 22426 N N . LEU A 1 17 ? 0.550 12.943 12.832 1.00 0.00 22 LEU A N 20
ATOM 22427 C CA . LEU A 1 17 ? 1.348 14.083 13.268 1.00 0.00 22 LEU A CA 20
ATOM 22428 C C . LEU A 1 17 ? 1.323 15.176 12.207 1.00 0.00 22 LEU A C 20
ATOM 22429 O O . LEU A 1 17 ? 1.078 16.344 12.508 1.00 0.00 22 LEU A O 20
ATOM 22445 N N . ARG A 1 18 ? 1.573 14.785 10.961 1.00 0.00 23 ARG A N 20
ATOM 22446 C CA . ARG A 1 18 ? 1.568 15.740 9.860 1.00 0.00 23 ARG A CA 20
ATOM 22447 C C . ARG A 1 18 ? 0.229 16.463 9.799 1.00 0.00 23 ARG A C 20
ATOM 22448 O O . ARG A 1 18 ? 0.169 17.692 9.867 1.00 0.00 23 ARG A O 20
ATOM 22469 N N . ILE A 1 19 ? -0.846 15.692 9.676 1.00 0.00 24 ILE A N 20
ATOM 22470 C CA . ILE A 1 19 ? -2.180 16.272 9.615 1.00 0.00 24 ILE A CA 20
ATOM 22471 C C . ILE A 1 19 ? -2.377 17.247 10.767 1.00 0.00 24 ILE A C 20
ATOM 22472 O O . ILE A 1 19 ? -2.700 18.416 10.557 1.00 0.00 24 ILE A O 20
ATOM 22488 N N . ALA A 1 20 ? -2.173 16.760 11.987 1.00 0.00 25 ALA A N 20
ATOM 22489 C CA . ALA A 1 20 ? -2.324 17.601 13.168 1.00 0.00 25 ALA A CA 20
ATOM 22490 C C . ALA A 1 20 ? -1.631 18.942 12.953 1.00 0.00 25 ALA A C 20
ATOM 22491 O O . ALA A 1 20 ? -2.200 19.999 13.226 1.00 0.00 25 ALA A O 20
ATOM 22498 N N . GLN A 1 21 ? -0.401 18.887 12.454 1.00 0.00 26 GLN A N 20
ATOM 22499 C CA . GLN A 1 21 ? 0.363 20.101 12.197 1.00 0.00 26 GLN A CA 20
ATOM 22500 C C . GLN A 1 21 ? -0.240 20.868 11.024 1.00 0.00 26 GLN A C 20
ATOM 22501 O O . GLN A 1 21 ? -0.048 22.077 10.895 1.00 0.00 26 GLN A O 20
ATOM 22515 N N . SER A 1 22 ? -0.973 20.156 10.174 1.00 0.00 27 SER A N 20
ATOM 22516 C CA . SER A 1 22 ? -1.604 20.781 9.018 1.00 0.00 27 SER A CA 20
ATOM 22517 C C . SER A 1 22 ? -2.789 21.626 9.465 1.00 0.00 27 SER A C 20
ATOM 22518 O O . SER A 1 22 ? -2.896 22.801 9.114 1.00 0.00 27 SER A O 20
ATOM 22526 N N . GLU A 1 23 ? -3.671 21.020 10.252 1.00 0.00 28 GLU A N 20
ATOM 22527 C CA . GLU A 1 23 ? -4.840 21.727 10.755 1.00 0.00 28 GLU A CA 20
ATOM 22528 C C . GLU A 1 23 ? -4.404 22.846 11.692 1.00 0.00 28 GLU A C 20
ATOM 22529 O O . GLU A 1 23 ? -4.984 23.932 11.697 1.00 0.00 28 GLU A O 20
ATOM 22541 N N . ALA A 1 24 ? -3.376 22.565 12.485 1.00 0.00 29 ALA A N 20
ATOM 22542 C CA . ALA A 1 24 ? -2.863 23.547 13.428 1.00 0.00 29 ALA A CA 20
ATOM 22543 C C . ALA A 1 24 ? -2.282 24.746 12.686 1.00 0.00 29 ALA A C 20
ATOM 22544 O O . ALA A 1 24 ? -2.528 25.894 13.055 1.00 0.00 29 ALA A O 20
ATOM 22551 N N . GLU A 1 25 ? -1.512 24.471 11.637 1.00 0.00 30 GLU A N 20
ATOM 22552 C CA . GLU A 1 25 ? -0.904 25.537 10.849 1.00 0.00 30 GLU A CA 20
ATOM 22553 C C . GLU A 1 25 ? -1.946 26.191 9.947 1.00 0.00 30 GLU A C 20
ATOM 22554 O O . GLU A 1 25 ? -1.806 27.350 9.558 1.00 0.00 30 GLU A O 20
ATOM 22566 N N . LEU A 1 26 ? -2.994 25.439 9.625 1.00 0.00 31 LEU A N 20
ATOM 22567 C CA . LEU A 1 26 ? -4.061 25.952 8.772 1.00 0.00 31 LEU A CA 20
ATOM 22568 C C . LEU A 1 26 ? -3.499 26.453 7.444 1.00 0.00 31 LEU A C 20
ATOM 22569 O O . LEU A 1 26 ? -3.967 27.453 6.901 1.00 0.00 31 LEU A O 20
ATOM 22585 N N . ILE A 1 27 ? -2.497 25.750 6.925 1.00 0.00 32 ILE A N 20
ATOM 22586 C CA . ILE A 1 27 ? -1.882 26.132 5.657 1.00 0.00 32 ILE A CA 20
ATOM 22587 C C . ILE A 1 27 ? -2.468 25.312 4.512 1.00 0.00 32 ILE A C 20
ATOM 22588 O O . ILE A 1 27 ? -2.783 25.846 3.448 1.00 0.00 32 ILE A O 20
ATOM 22604 N N . SER A 1 28 ? -2.611 24.010 4.737 1.00 0.00 33 SER A N 20
ATOM 22605 C CA . SER A 1 28 ? -3.160 23.122 3.719 1.00 0.00 33 SER A CA 20
ATOM 22606 C C . SER A 1 28 ? -4.684 23.154 3.744 1.00 0.00 33 SER A C 20
ATOM 22607 O O . SER A 1 28 ? -5.339 22.118 3.633 1.00 0.00 33 SER A O 20
ATOM 22615 N N . ASP A 1 29 ? -5.241 24.350 3.891 1.00 0.00 34 ASP A N 20
ATOM 22616 C CA . ASP A 1 29 ? -6.690 24.507 3.928 1.00 0.00 34 ASP A CA 20
ATOM 22617 C C . ASP A 1 29 ? -7.323 23.895 2.684 1.00 0.00 34 ASP A C 20
ATOM 22618 O O . ASP A 1 29 ? -8.507 23.556 2.680 1.00 0.00 34 ASP A O 20
ATOM 22627 N N . GLU A 1 30 ? -6.527 23.756 1.630 1.00 0.00 35 GLU A N 20
ATOM 22628 C CA . GLU A 1 30 ? -7.017 23.183 0.382 1.00 0.00 35 GLU A CA 20
ATOM 22629 C C . GLU A 1 30 ? -7.457 21.737 0.594 1.00 0.00 35 GLU A C 20
ATOM 22630 O O . GLU A 1 30 ? -8.477 21.304 0.057 1.00 0.00 35 GLU A O 20
ATOM 22642 N N . ALA A 1 31 ? -6.680 20.996 1.378 1.00 0.00 36 ALA A N 20
ATOM 22643 C CA . ALA A 1 31 ? -7.001 19.600 1.653 1.00 0.00 36 ALA A CA 20
ATOM 22644 C C . ALA A 1 31 ? -8.315 19.494 2.420 1.00 0.00 36 ALA A C 20
ATOM 22645 O O . ALA A 1 31 ? -9.219 18.758 2.025 1.00 0.00 36 ALA A O 20
ATOM 22652 N N . GLN A 1 32 ? -8.414 20.235 3.518 1.00 0.00 37 GLN A N 20
ATOM 22653 C CA . GLN A 1 32 ? -9.624 20.217 4.334 1.00 0.00 37 GLN A CA 20
ATOM 22654 C C . GLN A 1 32 ? -10.846 20.544 3.483 1.00 0.00 37 GLN A C 20
ATOM 22655 O O . GLN A 1 32 ? -11.863 19.854 3.547 1.00 0.00 37 GLN A O 20
ATOM 22669 N N . ALA A 1 33 ? -10.741 21.603 2.684 1.00 0.00 38 ALA A N 20
ATOM 22670 C CA . ALA A 1 33 ? -11.845 22.012 1.825 1.00 0.00 38 ALA A CA 20
ATOM 22671 C C . ALA A 1 33 ? -12.249 20.873 0.894 1.00 0.00 38 ALA A C 20
ATOM 22672 O O . ALA A 1 33 ? -13.397 20.429 0.902 1.00 0.00 38 ALA A O 20
ATOM 22679 N N . ASP A 1 34 ? -11.297 20.404 0.094 1.00 0.00 39 ASP A N 20
ATOM 22680 C CA . ASP A 1 34 ? -11.565 19.315 -0.840 1.00 0.00 39 ASP A CA 20
ATOM 22681 C C . ASP A 1 34 ? -12.314 18.184 -0.143 1.00 0.00 39 ASP A C 20
ATOM 22682 O O . ASP A 1 34 ? -13.445 17.860 -0.504 1.00 0.00 39 ASP A O 20
ATOM 22691 N N . LEU A 1 35 ? -11.675 17.588 0.859 1.00 0.00 40 LEU A N 20
ATOM 22692 C CA . LEU A 1 35 ? -12.290 16.494 1.601 1.00 0.00 40 LEU A CA 20
ATOM 22693 C C . LEU A 1 35 ? -13.717 16.855 2.001 1.00 0.00 40 LEU A C 20
ATOM 22694 O O . LEU A 1 35 ? -14.647 16.077 1.790 1.00 0.00 40 LEU A O 20
ATOM 22710 N N . ALA A 1 36 ? -13.882 18.040 2.580 1.00 0.00 41 ALA A N 20
ATOM 22711 C CA . ALA A 1 36 ? -15.200 18.495 3.006 1.00 0.00 41 ALA A CA 20
ATOM 22712 C C . ALA A 1 36 ? -16.204 18.376 1.864 1.00 0.00 41 ALA A C 20
ATOM 22713 O O . ALA A 1 36 ? -17.270 17.781 2.020 1.00 0.00 41 ALA A O 20
ATOM 22720 N N . LEU A 1 37 ? -15.855 18.948 0.715 1.00 0.00 42 LEU A N 20
ATOM 22721 C CA . LEU A 1 37 ? -16.734 18.901 -0.447 1.00 0.00 42 LEU A CA 20
ATOM 22722 C C . LEU A 1 37 ? -16.905 17.464 -0.931 1.00 0.00 42 LEU A C 20
ATOM 22723 O O . LEU A 1 37 ? -17.894 17.132 -1.585 1.00 0.00 42 LEU A O 20
ATOM 22739 N N . ARG A 1 38 ? -15.934 16.616 -0.607 1.00 0.00 43 ARG A N 20
ATOM 22740 C CA . ARG A 1 38 ? -15.987 15.217 -1.016 1.00 0.00 43 ARG A CA 20
ATOM 22741 C C . ARG A 1 38 ? -16.989 14.446 -0.162 1.00 0.00 43 ARG A C 20
ATOM 22742 O O . ARG A 1 38 ? -17.850 13.738 -0.684 1.00 0.00 43 ARG A O 20
ATOM 22763 N N . ARG A 1 39 ? -16.870 14.588 1.154 1.00 0.00 44 ARG A N 20
ATOM 22764 C CA . ARG A 1 39 ? -17.770 13.899 2.072 1.00 0.00 44 ARG A CA 20
ATOM 22765 C C . ARG A 1 39 ? -19.125 14.597 2.120 1.00 0.00 44 ARG A C 20
ATOM 22766 O O . ARG A 1 39 ? -19.954 14.306 2.982 1.00 0.00 44 ARG A O 20
ATOM 22787 N N . SER A 1 40 ? -19.343 15.520 1.189 1.00 0.00 45 SER A N 20
ATOM 22788 C CA . SER A 1 40 ? -20.602 16.254 1.136 1.00 0.00 45 SER A CA 20
ATOM 22789 C C . SER A 1 40 ? -21.752 15.321 0.770 1.00 0.00 45 SER A C 20
ATOM 22790 O O . SER A 1 40 ? -21.998 15.055 -0.407 1.00 0.00 45 SER A O 20
ATOM 22798 N N . LEU A 1 41 ? -22.455 14.829 1.786 1.00 0.00 46 LEU A N 20
ATOM 22799 C CA . LEU A 1 41 ? -23.578 13.927 1.559 1.00 0.00 46 LEU A CA 20
ATOM 22800 C C . LEU A 1 41 ? -24.825 14.716 1.169 1.00 0.00 46 LEU A C 20
ATOM 22801 O O . LEU A 1 41 ? -25.740 14.181 0.543 1.00 0.00 46 LEU A O 20
ATOM 22817 N N . ASP A 1 42 ? -24.851 15.992 1.542 1.00 0.00 47 ASP A N 20
ATOM 22818 C CA . ASP A 1 42 ? -25.988 16.848 1.227 1.00 0.00 47 ASP A CA 20
ATOM 22819 C C . ASP A 1 42 ? -25.945 17.278 -0.234 1.00 0.00 47 ASP A C 20
ATOM 22820 O O . ASP A 1 42 ? -26.572 18.264 -0.622 1.00 0.00 47 ASP A O 20
ATOM 22829 N N . SER A 1 43 ? -25.196 16.533 -1.040 1.00 0.00 48 SER A N 20
ATOM 22830 C CA . SER A 1 43 ? -25.069 16.843 -2.460 1.00 0.00 48 SER A CA 20
ATOM 22831 C C . SER A 1 43 ? -26.408 17.289 -3.040 1.00 0.00 48 SER A C 20
ATOM 22832 O O . SER A 1 43 ? -26.611 18.470 -3.321 1.00 0.00 48 SER A O 20
ATOM 22840 N N . TYR A 1 44 ? -27.316 16.338 -3.220 1.00 0.00 49 TYR A N 20
ATOM 22841 C CA . TYR A 1 44 ? -28.632 16.647 -3.770 1.00 0.00 49 TYR A CA 20
ATOM 22842 C C . TYR A 1 44 ? -29.442 17.486 -2.782 1.00 0.00 49 TYR A C 20
ATOM 22843 O O . TYR A 1 44 ? -29.280 17.352 -1.569 1.00 0.00 49 TYR A O 20
ATOM 22861 N N . PRO A 1 45 ? -30.304 18.340 -3.272 1.00 0.00 50 PRO A N 20
ATOM 22862 C CA . PRO A 1 45 ? -31.153 19.211 -2.405 1.00 0.00 50 PRO A CA 20
ATOM 22863 C C . PRO A 1 45 ? -32.238 18.417 -1.682 1.00 0.00 50 PRO A C 20
ATOM 22864 O O . PRO A 1 45 ? -32.342 17.201 -1.843 1.00 0.00 50 PRO A O 20
ATOM 22875 N N . VAL A 1 46 ? -33.043 19.114 -0.885 1.00 0.00 51 VAL A N 20
ATOM 22876 C CA . VAL A 1 46 ? -34.119 18.469 -0.140 1.00 0.00 51 VAL A CA 20
ATOM 22877 C C . VAL A 1 46 ? -35.459 18.694 -0.837 1.00 0.00 51 VAL A C 20
ATOM 22878 O O . VAL A 1 46 ? -35.767 19.806 -1.266 1.00 0.00 51 VAL A O 20
ATOM 22891 N N . SER A 1 47 ? -36.251 17.631 -0.944 1.00 0.00 52 SER A N 20
ATOM 22892 C CA . SER A 1 47 ? -37.557 17.723 -1.589 1.00 0.00 52 SER A CA 20
ATOM 22893 C C . SER A 1 47 ? -38.617 18.171 -0.589 1.00 0.00 52 SER A C 20
ATOM 22894 O O . SER A 1 47 ? -38.462 17.986 0.618 1.00 0.00 52 SER A O 20
ATOM 22902 N N . LYS A 1 48 ? -39.696 18.759 -1.099 1.00 0.00 53 LYS A N 20
ATOM 22903 C CA . LYS A 1 48 ? -40.781 19.231 -0.241 1.00 0.00 53 LYS A CA 20
ATOM 22904 C C . LYS A 1 48 ? -42.132 18.791 -0.795 1.00 0.00 53 LYS A C 20
ATOM 22905 O O . LYS A 1 48 ? -42.444 19.027 -1.962 1.00 0.00 53 LYS A O 20
ATOM 22924 N N . ASN A 1 49 ? -42.931 18.150 0.053 1.00 0.00 54 ASN A N 20
ATOM 22925 C CA . ASN A 1 49 ? -44.249 17.680 -0.360 1.00 0.00 54 ASN A CA 20
ATOM 22926 C C . ASN A 1 49 ? -45.151 17.480 0.854 1.00 0.00 54 ASN A C 20
ATOM 22927 O O . ASN A 1 49 ? -45.903 16.509 0.929 1.00 0.00 54 ASN A O 20
ATOM 22938 N N . ASP A 1 50 ? -45.069 18.408 1.804 1.00 0.00 55 ASP A N 20
ATOM 22939 C CA . ASP A 1 50 ? -45.881 18.327 3.014 1.00 0.00 55 ASP A CA 20
ATOM 22940 C C . ASP A 1 50 ? -46.273 19.721 3.491 1.00 0.00 55 ASP A C 20
ATOM 22941 O O . ASP A 1 50 ? -47.307 19.900 4.135 1.00 0.00 55 ASP A O 20
ATOM 22950 N N . GLY A 1 51 ? -45.443 20.707 3.168 1.00 0.00 56 GLY A N 20
ATOM 22951 C CA . GLY A 1 51 ? -45.715 22.084 3.567 1.00 0.00 56 GLY A CA 20
ATOM 22952 C C . GLY A 1 51 ? -45.523 22.265 5.069 1.00 0.00 56 GLY A C 20
ATOM 22953 O O . GLY A 1 51 ? -45.914 23.285 5.636 1.00 0.00 56 GLY A O 20
ATOM 22957 N N . THR A 1 52 ? -44.921 21.267 5.709 1.00 0.00 57 THR A N 20
ATOM 22958 C CA . THR A 1 52 ? -44.683 21.330 7.147 1.00 0.00 57 THR A CA 20
ATOM 22959 C C . THR A 1 52 ? -43.860 20.131 7.606 1.00 0.00 57 THR A C 20
ATOM 22960 O O . THR A 1 52 ? -44.404 19.071 7.911 1.00 0.00 57 THR A O 20
ATOM 22971 N N . ARG A 1 53 ? -42.544 20.310 7.654 1.00 0.00 58 ARG A N 20
ATOM 22972 C CA . ARG A 1 53 ? -41.653 19.236 8.080 1.00 0.00 58 ARG A CA 20
ATOM 22973 C C . ARG A 1 53 ? -41.829 18.960 9.573 1.00 0.00 58 ARG A C 20
ATOM 22974 O O . ARG A 1 53 ? -42.158 19.863 10.342 1.00 0.00 58 ARG A O 20
ATOM 22995 N N . PRO A 1 54 ? -41.617 17.739 9.996 1.00 0.00 59 PRO A N 20
ATOM 22996 C CA . PRO A 1 54 ? -41.757 17.351 11.431 1.00 0.00 59 PRO A CA 20
ATOM 22997 C C . PRO A 1 54 ? -40.662 17.968 12.298 1.00 0.00 59 PRO A C 20
ATOM 22998 O O . PRO A 1 54 ? -39.777 18.662 11.797 1.00 0.00 59 PRO A O 20
ATOM 23009 N N . LYS A 1 55 ? -40.730 17.709 13.601 1.00 0.00 60 LYS A N 20
ATOM 23010 C CA . LYS A 1 55 ? -39.741 18.241 14.537 1.00 0.00 60 LYS A CA 20
ATOM 23011 C C . LYS A 1 55 ? -38.929 17.109 15.157 1.00 0.00 60 LYS A C 20
ATOM 23012 O O . LYS A 1 55 ? -39.476 16.071 15.528 1.00 0.00 60 LYS A O 20
ATOM 23031 N N . MET A 1 56 ? -37.621 17.318 15.266 1.00 0.00 61 MET A N 20
ATOM 23032 C CA . MET A 1 56 ? -36.741 16.308 15.843 1.00 0.00 61 MET A CA 20
ATOM 23033 C C . MET A 1 56 ? -36.702 16.437 17.362 1.00 0.00 61 MET A C 20
ATOM 23034 O O . MET A 1 56 ? -36.444 17.515 17.897 1.00 0.00 61 MET A O 20
ATOM 23048 N N . THR A 1 57 ? -36.958 15.330 18.053 1.00 0.00 62 THR A N 20
ATOM 23049 C CA . THR A 1 57 ? -36.949 15.334 19.511 1.00 0.00 62 THR A CA 20
ATOM 23050 C C . THR A 1 57 ? -35.511 15.364 20.031 1.00 0.00 62 THR A C 20
ATOM 23051 O O . THR A 1 57 ? -34.605 14.834 19.389 1.00 0.00 62 THR A O 20
ATOM 23062 N N . PRO A 1 58 ? -35.284 15.968 21.171 1.00 0.00 63 PRO A N 20
ATOM 23063 C CA . PRO A 1 58 ? -33.925 16.058 21.773 1.00 0.00 63 PRO A CA 20
ATOM 23064 C C . PRO A 1 58 ? -33.120 14.774 21.578 1.00 0.00 63 PRO A C 20
ATOM 23065 O O . PRO A 1 58 ? -31.904 14.816 21.393 1.00 0.00 63 PRO A O 20
ATOM 23076 N N . GLU A 1 59 ? -33.807 13.637 21.626 1.00 0.00 64 GLU A N 20
ATOM 23077 C CA . GLU A 1 59 ? -33.144 12.349 21.456 1.00 0.00 64 GLU A CA 20
ATOM 23078 C C . GLU A 1 59 ? -32.639 12.189 20.025 1.00 0.00 64 GLU A C 20
ATOM 23079 O O . GLU A 1 59 ? -31.492 11.799 19.802 1.00 0.00 64 GLU A O 20
ATOM 23091 N N . GLN A 1 60 ? -33.503 12.486 19.060 1.00 0.00 65 GLN A N 20
ATOM 23092 C CA . GLN A 1 60 ? -33.132 12.367 17.655 1.00 0.00 65 GLN A CA 20
ATOM 23093 C C . GLN A 1 60 ? -31.874 13.178 17.359 1.00 0.00 65 GLN A C 20
ATOM 23094 O O . GLN A 1 60 ? -30.848 12.624 16.963 1.00 0.00 65 GLN A O 20
ATOM 23108 N N . MET A 1 61 ? -31.959 14.490 17.551 1.00 0.00 66 MET A N 20
ATOM 23109 C CA . MET A 1 61 ? -30.818 15.363 17.297 1.00 0.00 66 MET A CA 20
ATOM 23110 C C . MET A 1 61 ? -29.620 14.942 18.141 1.00 0.00 66 MET A C 20
ATOM 23111 O O . MET A 1 61 ? -28.487 14.927 17.661 1.00 0.00 66 MET A O 20
ATOM 23125 N N . ALA A 1 62 ? -29.875 14.597 19.400 1.00 0.00 67 ALA A N 20
ATOM 23126 C CA . ALA A 1 62 ? -28.805 14.175 20.296 1.00 0.00 67 ALA A CA 20
ATOM 23127 C C . ALA A 1 62 ? -28.098 12.944 19.739 1.00 0.00 67 ALA A C 20
ATOM 23128 O O . ALA A 1 62 ? -26.897 12.972 19.472 1.00 0.00 67 ALA A O 20
ATOM 23135 N N . LYS A 1 63 ? -28.853 11.863 19.564 1.00 0.00 68 LYS A N 20
ATOM 23136 C CA . LYS A 1 63 ? -28.288 10.627 19.036 1.00 0.00 68 LYS A CA 20
ATOM 23137 C C . LYS A 1 63 ? -27.532 10.899 17.740 1.00 0.00 68 LYS A C 20
ATOM 23138 O O . LYS A 1 63 ? -26.444 10.366 17.520 1.00 0.00 68 LYS A O 20
ATOM 23157 N N . GLU A 1 64 ? -28.114 11.735 16.886 1.00 0.00 69 GLU A N 20
ATOM 23158 C CA . GLU A 1 64 ? -27.485 12.073 15.614 1.00 0.00 69 GLU A CA 20
ATOM 23159 C C . GLU A 1 64 ? -26.142 12.758 15.850 1.00 0.00 69 GLU A C 20
ATOM 23160 O O . GLU A 1 64 ? -25.104 12.284 15.387 1.00 0.00 69 GLU A O 20
ATOM 23172 N N . MET A 1 65 ? -26.170 13.873 16.571 1.00 0.00 70 MET A N 20
ATOM 23173 C CA . MET A 1 65 ? -24.947 14.614 16.862 1.00 0.00 70 MET A CA 20
ATOM 23174 C C . MET A 1 65 ? -23.869 13.677 17.396 1.00 0.00 70 MET A C 20
ATOM 23175 O O . MET A 1 65 ? -22.724 13.712 16.946 1.00 0.00 70 MET A O 20
ATOM 23189 N N . SER A 1 66 ? -24.242 12.840 18.359 1.00 0.00 71 SER A N 20
ATOM 23190 C CA . SER A 1 66 ? -23.298 11.898 18.947 1.00 0.00 71 SER A CA 20
ATOM 23191 C C . SER A 1 66 ? -22.794 10.917 17.893 1.00 0.00 71 SER A C 20
ATOM 23192 O O . SER A 1 66 ? -21.632 10.510 17.917 1.00 0.00 71 SER A O 20
ATOM 23200 N N . GLU A 1 67 ? -23.674 10.541 16.973 1.00 0.00 72 GLU A N 20
ATOM 23201 C CA . GLU A 1 67 ? -23.306 9.606 15.916 1.00 0.00 72 GLU A CA 20
ATOM 23202 C C . GLU A 1 67 ? -22.490 10.309 14.835 1.00 0.00 72 GLU A C 20
ATOM 23203 O O . GLU A 1 67 ? -21.632 9.700 14.196 1.00 0.00 72 GLU A O 20
ATOM 23215 N N . PHE A 1 68 ? -22.763 11.595 14.638 1.00 0.00 73 PHE A N 20
ATOM 23216 C CA . PHE A 1 68 ? -22.049 12.372 13.631 1.00 0.00 73 PHE A CA 20
ATOM 23217 C C . PHE A 1 68 ? -20.683 12.805 14.157 1.00 0.00 73 PHE A C 20
ATOM 23218 O O . PHE A 1 68 ? -19.659 12.585 13.510 1.00 0.00 73 PHE A O 20
ATOM 23235 N N . LEU A 1 69 ? -20.676 13.422 15.334 1.00 0.00 74 LEU A N 20
ATOM 23236 C CA . LEU A 1 69 ? -19.431 13.884 15.937 1.00 0.00 74 LEU A CA 20
ATOM 23237 C C . LEU A 1 69 ? -18.551 12.698 16.323 1.00 0.00 74 LEU A C 20
ATOM 23238 O O . LEU A 1 69 ? -17.363 12.861 16.602 1.00 0.00 74 LEU A O 20
ATOM 23254 N N . SER A 1 70 ? -19.140 11.508 16.335 1.00 0.00 75 SER A N 20
ATOM 23255 C CA . SER A 1 70 ? -18.398 10.304 16.688 1.00 0.00 75 SER A CA 20
ATOM 23256 C C . SER A 1 70 ? -19.144 9.057 16.224 1.00 0.00 75 SER A C 20
ATOM 23257 O O . SER A 1 70 ? -20.375 9.035 16.188 1.00 0.00 75 SER A O 20
ATOM 23265 N N . ARG A 1 71 ? -18.390 8.020 15.871 1.00 0.00 76 ARG A N 20
ATOM 23266 C CA . ARG A 1 71 ? -18.991 6.774 15.410 1.00 0.00 76 ARG A CA 20
ATOM 23267 C C . ARG A 1 71 ? -20.094 6.326 16.366 1.00 0.00 76 ARG A C 20
ATOM 23268 O O . ARG A 1 71 ? -21.269 6.625 16.155 1.00 0.00 76 ARG A O 20
ATOM 23289 N N . GLY A 1 72 ? -19.705 5.609 17.416 1.00 0.00 77 GLY A N 20
ATOM 23290 C CA . GLY A 1 72 ? -20.669 5.127 18.397 1.00 0.00 77 GLY A CA 20
ATOM 23291 C C . GLY A 1 72 ? -21.509 3.990 17.823 1.00 0.00 77 GLY A C 20
ATOM 23292 O O . GLY A 1 72 ? -22.694 4.161 17.538 1.00 0.00 77 GLY A O 20
ATOM 23296 N N . PRO A 1 73 ? -20.914 2.840 17.652 1.00 0.00 78 PRO A N 20
ATOM 23297 C CA . PRO A 1 73 ? -21.614 1.643 17.101 1.00 0.00 78 PRO A CA 20
ATOM 23298 C C . PRO A 1 73 ? -22.957 1.396 17.783 1.00 0.00 78 PRO A C 20
ATOM 23299 O O . PRO A 1 73 ? -23.012 0.877 18.898 1.00 0.00 78 PRO A O 20
ATOM 23310 N N . ALA A 1 74 ? -24.038 1.772 17.107 1.00 0.00 79 ALA A N 20
ATOM 23311 C CA . ALA A 1 74 ? -25.375 1.587 17.659 1.00 0.00 79 ALA A CA 20
ATOM 23312 C C . ALA A 1 74 ? -25.776 0.116 17.610 1.00 0.00 79 ALA A C 20
ATOM 23313 O O . ALA A 1 74 ? -25.028 -0.699 18.124 1.00 0.00 79 ALA A O 20
#

Secondary structure (DSSP, 8-state):
-HHHHHHHHHHHHHHHHHHHHHHHHT--HHHHHHHHHHH-GGGS-----S---SS--HHHHHHHHHHHHSS---

GO terms:
  GO:0005515 protein binding (F, IPI)
  GO:0005765 lysosomal membrane (C, TAS)
  GO:0005829 cytosol (C, TAS)
  GO:0005886 plasma membrane (C, TAS)
  GO:0005654 nucleoplasm (C, IDA)
  GO:0051015 actin filament binding (F, IDA)
  GO:0031965 nuclear membrane (C, IDA)
  GO:0045334 clathrin-coated endocytic vesicle (C, IDA)
  GO:0048471 perinuclear region of cytoplasm (C, IDA)
  GO:0001726 ruffle (C, IDA)
  GO:0005634 nucleus (C, IDA)
  GO:0005737 cytoplasm (C, IDA)
  GO:0005794 Golgi apparatus (C, IDA)
  GO:0031410 cytoplasmic vesicle (C, IDA)
  GO:0031941 filamentous actin (C, IDA)
  GO:0030330 DNA damage response, signal transduction by p53 class mediator (P, IDA)
  GO:0005634 nucleus (C, EXP)
  GO:0005768 endosome (C, EXP)
  GO:0005516 calmodulin binding (F, TAS)
  GO:0003779 actin binding (F, TAS)

Solvent-accessible surface area: 7936 Å² total; per-residue (Å²): 165,108,127,50,72,89,98,102,91,150,127,75,151,97,58,50,112,163,114,49,98,34,109,72,109,135,136,40,79,124,27,118,53,61,108,47,124,186,198,47,155,124,86,188,118,133,83,148,123,135,50,116,175,114,172,116,59,103,134,57,100,43,144,102,100,64,107,158,141,83,202,53,142,158

InterPro domains:
  IPR001609 Myosin head, motor domain-like [PF00063] (59-759)
  IPR001609 Myosin head, motor domain-like [PR00193] (87-106)
  IPR001609 Myosin head, motor domain-like [PR00193] (144-169)
  IPR001609 Myosin head, motor domain-like [PR00193] (187-214)
  IPR001609 Myosin head, motor domain-like [PR00193] (451-479)
  IPR001609 Myosin head, motor domain-like [PR00193] (504-532)
  IPR001609 Myosin head, motor domain-like [PS51456] (57-771)
  IPR001609 Myosin head, motor domain-like [SM00242] (51-772)
  IPR004009 Myosin, SH3 domain [PS51844] (2-53)
  IPR008989 Myosin S1 fragment, N-terminal [G3DSA:2.30.30.360] (1-50)
  IPR027417 P-loop containing nucleoside triphosphate hydrolase [SSF52540] (31-834)
  IPR032412 Myosin VI, cargo binding domain [PF16521] (1177-1267)
  IPR036114 Class VI myosin, motor domain [cd01382] (71-759)
  IPR036961 Kinesin motor domain superfamily [G3DSA:3.40.850.10] (57-242)
  IPR036961 Kinesin motor domain superfamily [G3DSA:3.40.850.10] (626-704)
  IPR049016 Myosin VI, lever arm [PF21521] (773-913)
  IPR049016 Myosin VI, lever arm [cd21759] (770-917)

Organism: Homo sapiens (NCBI:txid9606)

Sequence (74 aa):
QQQAVLEQERRDRELALRIAQSEAELISDEAQADLALRRSLDSYPVSKNDGTRPKMTPEQMAKEMSEFLSRGPAQQQAVLEQERRDRELALRIAQSEAELISDEAQADLALRRSLDSYPVSKNDGTRPKMTPEQMAKEMSEFLSRGPAQQQAVLEQERRDRELALRIAQSEAELISDEAQADLALRRSLDSYPVSKNDGTRPKMTPEQMAKEMSEFLSRGPAQQQAVLEQERRDRELALRIAQSEAELISDEAQADLALRRSLDSYPVSKNDGTRPKMTPEQMAKEMSEFLSRGPAQQQAVLEQERRDRELALRIAQSEAELISDEAQADLALRRSLDSYPVSKNDGTRPKMTPEQMAKEMSEFLSRGPAQQQAVLEQERRDRELALRIAQSEAELISDEAQADLALRRSLDSYPVSKNDGTRPKMTPEQMAKEMSEFLSRGPAQQQAVLEQERRDRELALRIAQSEAELISDEAQADLALRRSLDSYPVSKNDGTRPKMTPEQMAKEMSEFLSRGPAQQQAVLEQERRDRELALRIAQSEAELISDEAQADLALRRSLDSYPVSKNDGTRPKMTPEQMAKEMSEFLSRGPAQQQAVLEQERRDRELALRIAQSEAELISDEAQADLALRRSLDSYPVSKNDGTRPKMTPEQMAKEMSEFLSRGPAQQQAVLEQERRDRELALRIAQSEAELISDEAQADLALRRSLDSYPVSKNDGTRPKMTPEQMAKEMSEFLSRGPAQQQAVLEQERRDRELALRIAQSEAELISDEAQADLALRRSLDSYPVSKNDGTRPKMTPEQMAKEMSEFLSRGPAQQQAVLEQERRDRELALRIAQSEAELISDEAQADLALRRSLDSYPVSKNDGTRPKMTPEQMAKEMSEFLSRGPAQQQAVLEQERRDRELALRIAQSEAELISDEAQADLALRRSLDSYPVSKNDGTRPKMTPEQMAKEMSEFLSRGPAQQQAVLEQERRDRELALRIAQSEAELISDEAQADLALRRSLDSYPVSKNDGTRPKMTPEQMAKEMSEFLSRGPAQQQAVLEQERRDRELALRIAQSEAELISDEAQADLALRRSLDSYPVSKNDGTRPKMTPEQMAKEMSEFLSRGPAQQQAVLEQERRDRELALRIAQSEAELISDEAQADLALRRSLDSYPVSKNDGTRPKMTPEQMAKEMSEFLSRGPAQQQAVLEQERRDRELALRIAQSEAELISDEAQADLALRRSLDSYPVSKNDGTRPKMTPEQMAKEMSEFLSRGPAQQQAVLEQERRDRELALRIAQSEAELISDEAQADLALRRSLDSYPVSKNDGTRPKMTPEQMAKEMSEFLSRGPAQQQAVLEQERRDRELALRIAQSEAELISDEAQADLALRRSLDSYPVSKNDGTRPKMTPEQMAKEMSEFLSRGPAQQQAVLEQERRDRELALRIAQSEAELISDEAQADLALRRSLDSYPVSKNDGTRPKMTPEQMAKEMSEFLSRGPA

Foldseek 3Di:
DCVVCVCCVVVVCVVVVVVVVCVVVVPPVVVVVVVCVVPPPCPDPDDDDPVDDDDADPCRVVVVCCCVVHPPPD

=== Feature glossary ===
Each block in this record encodes a different view of the same protein. In brief:

Predicted aligned error. PAE(i, j) answers: if I align the predicted and true structures on residue i, how far off (in Å) do I expect residue j to be? A block-diagonal PAE matrix with low values on the blocks and high values off-diagonal is the signature of a multi-domain protein with confidently predicted domains but uncertain inter-domain orientation.

Contact-map, Ramachandran, and PAE plots. Plot images: a contact map (which residues are close in 3D, as an N×N binary image), a Ramachandran scatter (backbone torsion angles, revealing secondary-structure composition at a glance), and — for AlphaFold structures — a PAE heatmap (pairwise prediction confidence).

Backbone torsions (φ/ψ). φ (phi) and ψ (psi) are the two rotatable backbone dihedrals per residue: φ is the C(i-1)–N–Cα–C torsion, ψ is the N–Cα–C–N(i+1) torsion, both in degrees on (−180°, 180°]. α-helical residues cluster near (−60°, −45°); β-strand residues near (−120°, +130°). A Ramachandran plot is simply a scatter of (φ, ψ) for every residue.

Foldseek 3Di. A 3Di character summarizes, for each residue, the relative orientation of the Cα frame of its nearest spatial neighbor. Because it encodes fold topology rather than chemistry, 3Di alignments detect remote structural similarity that sequence alignment misses.

Radius of gyration, Cα contacts, bounding box. Three whole-structure scalars: the radius of gyration (RMS distance of Cα from centroid, in Å), the count of Cα–Cα contacts (pairs closer than 8 Å and separated by more than four residues in sequence — i.e. tertiary, not local, contacts), and the bounding-box dimensions. Together they distinguish compact globular folds from extended fibres or disordered chains.

Sequence. Sequence gives the chain of amino acids in standard one-letter code (A=alanine, C=cysteine, …, Y=tyrosine), read N→C. It is the only feature that is directly encoded by the gene; all structural features are derived from the folded form of this sequence.

mmCIF coordinates. Atomic coordinates in PDBx/mmCIF format — the same representation the Protein Data Bank distributes. Each line of the _atom_site loop places one backbone atom in Cartesian space (units: ångströms, origin: arbitrary).

Secondary structure (3-state, P-SEA). Three-state secondary structure (P-SEA) collapses the eight DSSP classes into helix (a), strand (b), and coil (c). P-SEA assigns these from Cα geometry alone — distances and angles — without requiring backbone oxygens, so it works on any Cα trace.

InterPro / GO / CATH / organism. Functional annotations link the protein to curated databases. InterPro entries identify conserved domains and families by matching the sequence against member-database signatures (Pfam, PROSITE, CDD, …). Gene Ontology (GO) terms describe molecular function, biological process, and cellular component in a controlled vocabulary. CATH places the structure in a hierarchical fold classification (Class/Architecture/Topology/Homologous-superfamily). The organism is the source species.

B-factor. B-factor (Debye–Waller factor) reflects atomic displacement in the crystal lattice. It is an experimental observable (units Å²), not a prediction; low values mean the atom is pinned down, high values mean it moves or is heterogeneous across the crystal.

Rendered structure images. Structure images are PyMOL renders from six orthogonal camera directions. Cartoon representation draws helices as coils and strands as arrows; sticks shows the backbone as bonds; surface shows the solvent-excluded envelope. Rainbow coloring maps sequence position to hue (blue→red, N→C); chain coloring assigns a distinct color per polypeptide.

Solvent-accessible surface area. Solvent-accessible surface area (SASA) is the area in Å² traced out by the centre of a 1.4 Å probe sphere (a water molecule) rolled over the protein's van der Waals surface (Shrake–Rupley / Lee–Richards construction). Buried residues have near-zero SASA; fully exposed residues can exceed 200 Å². The total SASA scales roughly with the number of surface residues.

Secondary structure (8-state, DSSP). The SS8 string is DSSP's per-residue secondary-structure call. α-helix (H) means an i→i+4 H-bond ladder; β-strand (E) means the residue participates in a β-sheet; 3₁₀ (G) and π (I) are tighter and wider helices; T/S are turns/bends; '-' is loop.

pLDDT. For AlphaFold models, the B-factor field carries pLDDT — the model's own estimate of local accuracy on a 0–100 scale. Regions with pLDDT<50 should be treated as essentially unmodeled; they often correspond to intrinsically disordered segments.

Nearest PDB structures. Nearest PDB neighbors are the top structural matches found by Foldseek when searching this structure against the entire Protein Data Bank. Each hit reports a TM-score (0 to 1; >0.5 almost always implies the same fold) and an E-value. These are *structural* homologs — they may share no detectable sequence similarity.